Protein AF-A0A8D2MSS0-F1 (afdb_monomer_lite)

InterPro domains:
  IPR031476 Protein of unknown function DUF4686 [PF15742] (489-804)
  IPR052825 Coiled-coil domain-containing protein Prefoldin subunit beta-like [PTHR34479] (73-803)

Organism: Zonotrichia albicollis (NCBI:txid44394)

Foldseek 3Di:
DCVVVVNVVPVPPDPVVNVVVVVVVVVVVVVVVVVVVVVVDDPPPPPPPVVPPVVVVVPPDDDDDDDDDPPPVVVVVVVVVVVPVVVVVVVVVVVVVVVVVVVVVVVVVVVVVVVVVVVVVVVVVVVVVVVVVVVVVVVVVVVVVVVVVVPDDDDDDDDDDDDDDDDDDDDDDDDDDDDDDDDDDDDDDDDDDDVVVVVVVVVVVVVVVVVVVVVVVVVVVVVVVVVVVVVVVVVVVVVVVVVVVVVVVVVVVVVVVVVVVVVVVVVVVVVVVVVVVVVVVVVVVVVVVVVVVVVVVVVVVVVVVVVDDDDDDDDDDDDDDDDDDDDDDDDDDDDDDDDDDDDDDDDDDDDYDDDDDDDDDDDDDDDDDDDDDDPVPVVVVVVVVVVVVVVVVVVVVVVVVVVVVVVVVVVVVVVVVVVVVVVVVVVVVVVVVVVVVVVVVVVVVVVVVVVPPPDDDDDDDDDDDDDDDDDDDDDDDDDDDDDDDDDVVVVVVVVVVVVVVVVVVVVVVVVVVVVVVVVVVVVVVVVVVVVVVVVVVVVVVVVVVVVVVVVVVVVVVVVVVVVVVVVVVVVVVVVVVVVVVVVVVVVVVVVVVVVVVVVVVVVVVVVVVVVVVVVVVVVVVVVVVVVVVVVVVVVVVVVVVVVVVVVVVVVVVVVVVVVVVVVVVVVVVVVVVVVVVVVVVVVVVCVVVVVVCVVCVCVDPDDDPDDDDDDDPVVVVVVVVVVVVVVVVVVVVVVVVVVVVVVVVVVVVVVVVVVVVVVVVVVVVVVVVVVVVVVVVVVVVVVVVVVVVVVVVVVVVVVVVVVVVVVVVVVVVVVVVVVVVVVVVVVVVVVVVVPPDDDDDDYDDDDDDDDDDDD

Secondary structure (DSSP, 8-state):
-TTTTT-TTTTTS-HHHHHHHHHHHHHHHHHHHHHHHHHT-TT-SSSSSSTTTSSSSSS-----------HHHHHHHHHHHSSHHHHHHHHHHHHHHHHHHHHHHHHHHHHHHHHHHHHHHHHHHHHHHHHHHHHHHHHHHHHHHHHHHHT-PPPPP------------------------------------HHHHHHHHHHHHHHHHHHHHHHHHHHHHHHHHHHHHHHHHHHHHHHHHHHHHHHHHHHHHHHHHHHHHHHHHHHHHHHHHHHHHHHHHHHHHHHHHHHHHHHHHHHHHHHHHTTS------------------------------------------------------------------THHHHHHHHHHHHHHHHHHHHHHHHHHHHHHHHHHHHHHHHHHHHHHHHHHHHHHHHHHHHHHHHHHHHHHHHHHHHHTTS--------------------------------HHHHHHHHHHHHHHHHHHHHHHHHHHHHHHHHHHHHHHHHHHHHHHHHHHHHHHHHHHHHHHHHHHHHHHHHHHHHHHHHHHHHHHHHHHHHHHHHHHHHHHHHHHHHHHHHHHHHHHHHHHHHHHHHHHHHHHHHHHHHHHHHHHHHHHHHHHHHHHHHHHHHHHHHHHHHHHHHHHHHHHHHHHHHHHHHHHHHHHHHHHHHHHHHHHSS-------------SHHHHHHHHHHHHHHHHHHHHHHHHHHHHHHHHHHHHHHHHHHHHHHHHHHHHHHHHHHHHHHHHHHHHHHHHHHHHHHHHHHHHHHHHHHHHHHHHHHHHHHHHHHHHHHHHHHHHHHHTT--S------------------

Structure (mmCIF, N/CA/C/O backbone):
data_AF-A0A8D2MSS0-F1
#
_entry.id   AF-A0A8D2MSS0-F1
#
loop_
_atom_site.group_PDB
_atom_site.id
_atom_site.type_symbol
_atom_site.label_atom_id
_atom_site.label_alt_id
_atom_site.label_comp_id
_atom_site.label_asym_id
_atom_site.label_entity_id
_atom_site.label_seq_id
_atom_site.pdbx_PDB_ins_code
_atom_site.Cartn_x
_atom_site.Cartn_y
_atom_site.Cartn_z
_atom_site.occupancy
_atom_site.B_iso_or_equiv
_atom_site.auth_seq_id
_atom_site.auth_comp_id
_atom_site.auth_asym_id
_atom_site.auth_atom_id
_atom_site.pdbx_PDB_model_num
ATOM 1 N N . MET A 1 1 ? -4.762 21.976 -39.912 1.00 59.06 1 MET A N 1
ATOM 2 C CA . MET A 1 1 ? -4.996 22.921 -38.798 1.00 59.06 1 MET A CA 1
ATOM 3 C C . MET A 1 1 ? -4.592 24.343 -39.160 1.00 59.06 1 MET A C 1
ATOM 5 O O . MET A 1 1 ? -5.495 25.103 -39.445 1.00 59.06 1 MET A O 1
ATOM 9 N N . LEU A 1 2 ? -3.304 24.715 -39.248 1.00 67.69 2 LEU A N 1
ATOM 10 C CA . LEU A 1 2 ? -2.910 26.119 -39.518 1.00 67.69 2 LEU A CA 1
ATOM 11 C C . LEU A 1 2 ? -3.474 26.697 -40.834 1.00 67.69 2 LEU A C 1
ATOM 13 O O . LEU A 1 2 ? -3.846 27.863 -40.884 1.00 67.69 2 LEU A O 1
ATOM 17 N N . GLU A 1 3 ? -3.624 25.876 -41.876 1.00 64.00 3 GLU A N 1
ATOM 18 C CA . GLU A 1 3 ? -4.278 26.286 -43.131 1.00 64.00 3 GLU A CA 1
ATOM 19 C C . GLU A 1 3 ? -5.805 26.421 -43.028 1.00 64.00 3 GLU A C 1
ATOM 21 O O . GLU A 1 3 ? -6.386 27.250 -43.720 1.00 64.00 3 GLU A O 1
ATOM 26 N N . GLN A 1 4 ? -6.460 25.647 -42.155 1.00 66.25 4 GLN A N 1
ATOM 27 C CA . GLN A 1 4 ? -7.906 25.760 -41.907 1.00 66.25 4 GLN A CA 1
ATOM 28 C C . GLN A 1 4 ? -8.248 27.021 -41.103 1.00 66.25 4 GLN A C 1
ATOM 30 O O . GLN A 1 4 ? -9.327 27.572 -41.276 1.00 66.25 4 GLN A O 1
ATOM 35 N N . GLU A 1 5 ? -7.305 27.503 -40.292 1.00 71.69 5 GLU A N 1
ATOM 36 C CA . GLU A 1 5 ? -7.409 28.735 -39.498 1.00 71.69 5 GLU A CA 1
ATOM 37 C C . GLU A 1 5 ? -6.968 29.994 -40.280 1.00 71.69 5 GLU A C 1
ATOM 39 O O . GLU A 1 5 ? -6.775 31.060 -39.703 1.00 71.69 5 GLU A O 1
ATOM 44 N N . GLY A 1 6 ? -6.755 29.894 -41.601 1.00 67.38 6 GLY A N 1
ATOM 45 C CA . GLY A 1 6 ? -6.371 31.034 -42.447 1.00 67.38 6 GLY A CA 1
ATOM 46 C C . GLY A 1 6 ? -4.919 31.513 -42.286 1.00 67.38 6 GLY A C 1
ATOM 47 O O . GLY A 1 6 ? -4.545 32.543 -42.847 1.00 67.38 6 GLY A O 1
ATOM 48 N N . LEU A 1 7 ? -4.067 30.764 -41.575 1.00 71.25 7 LEU A N 1
ATOM 49 C CA . LEU A 1 7 ? -2.653 31.083 -41.326 1.00 71.25 7 LEU A CA 1
ATOM 50 C C . LEU A 1 7 ? -1.710 30.342 -42.294 1.00 71.25 7 LEU A C 1
ATOM 52 O O . LEU A 1 7 ? -0.646 29.846 -41.918 1.00 71.25 7 LEU A O 1
ATOM 56 N N . SER A 1 8 ? -2.088 30.280 -43.572 1.00 71.75 8 SER A N 1
ATOM 57 C CA . SER A 1 8 ? -1.335 29.575 -44.624 1.00 71.75 8 SER A CA 1
ATOM 58 C C . SER A 1 8 ? 0.049 30.173 -44.909 1.00 71.75 8 SER A C 1
ATOM 60 O O . SER A 1 8 ? 0.940 29.479 -45.382 1.00 71.75 8 SER A O 1
ATOM 62 N N . HIS A 1 9 ? 0.281 31.442 -44.571 1.00 69.69 9 HIS A N 1
ATOM 63 C CA . HIS A 1 9 ? 1.583 32.095 -44.749 1.00 69.69 9 HIS A CA 1
ATOM 64 C C . HIS A 1 9 ? 2.668 31.599 -43.770 1.00 69.69 9 HIS A C 1
ATOM 66 O O . HIS A 1 9 ? 3.848 31.867 -43.978 1.00 69.69 9 HIS A O 1
ATOM 72 N N . ILE A 1 10 ? 2.279 30.859 -42.725 1.00 70.19 10 ILE A N 1
ATOM 73 C CA . ILE A 1 10 ? 3.164 30.367 -41.654 1.00 70.19 10 ILE A CA 1
ATOM 74 C C . ILE A 1 10 ? 3.314 28.844 -41.725 1.00 70.19 10 ILE A C 1
ATOM 76 O O . ILE A 1 10 ? 4.244 28.286 -41.158 1.00 70.19 10 ILE A O 1
ATOM 80 N N . SER A 1 11 ? 2.450 28.142 -42.467 1.00 69.00 11 SER A N 1
ATOM 81 C CA . SER A 1 11 ? 2.556 26.684 -42.623 1.00 69.00 11 SER A CA 1
ATOM 82 C C . SER A 1 11 ? 3.849 26.253 -43.330 1.00 69.00 11 SER A C 1
ATOM 84 O O . SER A 1 11 ? 4.311 25.133 -43.120 1.00 69.00 11 SER A O 1
ATOM 86 N N . CYS A 1 12 ? 4.458 27.151 -44.115 1.00 72.62 12 CYS A N 1
ATOM 87 C CA . CYS A 1 12 ? 5.702 26.918 -44.854 1.00 72.62 12 CYS A CA 1
ATOM 88 C C . CYS A 1 12 ? 6.982 27.351 -44.109 1.00 72.62 12 CYS A C 1
ATOM 90 O O . CYS A 1 12 ? 8.075 27.148 -44.637 1.00 72.62 12 CYS A O 1
ATOM 92 N N . SER A 1 13 ? 6.882 27.964 -42.923 1.00 75.12 13 SER A N 1
ATOM 93 C CA . SER A 1 13 ? 8.052 28.407 -42.147 1.00 75.12 13 SER A CA 1
ATOM 94 C C . SER A 1 13 ? 8.582 27.306 -41.221 1.00 75.12 13 SER A C 1
ATOM 96 O O . SER A 1 13 ? 7.930 26.280 -41.016 1.00 75.12 13 SER A O 1
ATOM 98 N N . ALA A 1 14 ? 9.790 27.471 -40.674 1.00 79.12 14 ALA A N 1
ATOM 99 C CA . ALA A 1 14 ? 10.390 26.458 -39.805 1.00 79.12 14 ALA A CA 1
ATOM 100 C C . ALA A 1 14 ? 9.546 26.243 -38.534 1.00 79.12 14 ALA A C 1
ATOM 102 O O . ALA A 1 14 ? 8.960 27.182 -38.000 1.00 79.12 14 ALA A O 1
ATOM 103 N N . ALA A 1 15 ? 9.529 25.021 -37.989 1.00 76.44 15 ALA A N 1
ATOM 104 C CA . ALA A 1 15 ? 8.721 24.688 -36.808 1.00 76.44 15 ALA A CA 1
ATOM 105 C C . ALA A 1 15 ? 8.985 25.620 -35.605 1.00 76.44 15 ALA A C 1
ATOM 107 O O . ALA A 1 15 ? 8.071 25.934 -34.847 1.00 76.44 15 ALA A O 1
ATOM 108 N N . SER A 1 16 ? 10.216 26.118 -35.455 1.00 76.75 16 SER A N 1
ATOM 109 C CA . SER A 1 16 ? 10.572 27.115 -34.439 1.00 76.75 16 SER A CA 1
ATOM 110 C C . SER A 1 16 ? 9.899 28.474 -34.657 1.00 76.75 16 SER A C 1
ATOM 112 O O . SER A 1 16 ? 9.504 29.117 -33.689 1.00 76.75 16 SER A O 1
ATOM 114 N N . GLU A 1 17 ? 9.739 28.907 -35.907 1.00 76.56 17 GLU A N 1
ATOM 115 C CA . GLU A 1 17 ? 9.073 30.165 -36.266 1.00 76.56 17 GLU A CA 1
ATOM 116 C C . GLU A 1 17 ? 7.553 30.049 -36.132 1.00 76.56 17 GLU A C 1
ATOM 118 O O . GLU A 1 17 ? 6.912 30.971 -35.632 1.00 76.56 17 GLU A O 1
ATOM 123 N N . GLN A 1 18 ? 6.984 28.887 -36.471 1.00 80.38 18 GLN A N 1
ATOM 124 C CA . GLN A 1 18 ? 5.567 28.586 -36.236 1.00 80.38 18 GLN A CA 1
ATOM 125 C C . GLN A 1 18 ? 5.224 28.648 -34.742 1.00 80.38 18 GLN A C 1
ATOM 127 O O . GLN A 1 18 ? 4.245 29.281 -34.346 1.00 80.38 18 GLN A O 1
ATOM 132 N N . VAL A 1 19 ? 6.061 28.043 -33.891 1.00 81.50 19 VAL A N 1
ATOM 133 C CA . VAL A 1 19 ? 5.883 28.078 -32.431 1.00 81.50 19 VAL A CA 1
ATOM 134 C C . VAL A 1 19 ? 6.058 29.495 -31.885 1.00 81.50 19 VAL A C 1
ATOM 136 O O . VAL A 1 19 ? 5.258 29.924 -31.056 1.00 81.50 19 VAL A O 1
ATOM 139 N N . ALA A 1 20 ? 7.057 30.244 -32.360 1.00 81.56 20 ALA A N 1
ATOM 140 C CA . ALA A 1 20 ? 7.258 31.630 -31.945 1.00 81.56 20 ALA A CA 1
ATOM 141 C C . ALA A 1 20 ? 6.047 32.510 -32.293 1.00 81.56 20 ALA A C 1
ATOM 143 O O . ALA A 1 20 ? 5.579 33.267 -31.444 1.00 81.56 20 ALA A O 1
ATOM 144 N N . TYR A 1 21 ? 5.490 32.360 -33.496 1.00 81.12 21 TYR A N 1
ATOM 145 C CA . TYR A 1 21 ? 4.307 33.105 -33.920 1.00 81.12 21 TYR A CA 1
ATOM 146 C C . TYR A 1 21 ? 3.077 32.774 -33.063 1.00 81.12 21 TYR A C 1
ATOM 148 O O . TYR A 1 21 ? 2.407 33.675 -32.561 1.00 81.12 21 TYR A O 1
ATOM 156 N N . LEU A 1 22 ? 2.819 31.486 -32.811 1.00 81.75 22 LEU A N 1
ATOM 157 C CA . LEU A 1 22 ? 1.699 31.051 -31.969 1.00 81.75 22 LEU A CA 1
ATOM 158 C C . LEU A 1 22 ? 1.827 31.539 -30.519 1.00 81.75 22 LEU A C 1
ATOM 160 O O . LEU A 1 22 ? 0.823 31.852 -29.878 1.00 81.75 22 LEU A O 1
ATOM 164 N N . LEU A 1 23 ? 3.050 31.636 -29.990 1.00 83.62 23 LEU A N 1
ATOM 165 C CA . LEU A 1 23 ? 3.294 32.184 -28.654 1.00 83.62 23 LEU A CA 1
ATOM 166 C C . LEU A 1 23 ? 3.028 33.692 -28.587 1.00 83.62 23 LEU A C 1
ATOM 168 O O . LEU A 1 23 ? 2.485 34.162 -27.585 1.00 83.62 23 LEU A O 1
ATOM 172 N N . VAL A 1 24 ? 3.366 34.436 -29.642 1.00 85.62 24 VAL A N 1
ATOM 173 C CA . VAL A 1 24 ? 3.084 35.876 -29.741 1.00 85.62 24 VAL A CA 1
ATOM 174 C C . VAL A 1 24 ? 1.581 36.133 -29.863 1.00 85.62 24 VAL A C 1
ATOM 176 O O . VAL A 1 24 ? 1.050 36.956 -29.120 1.00 85.62 24 VAL A O 1
ATOM 179 N N . GLU A 1 25 ? 0.874 35.381 -30.709 1.00 83.06 25 GLU A N 1
ATOM 180 C CA . GLU A 1 25 ? -0.588 35.477 -30.839 1.00 83.06 25 GLU A CA 1
ATOM 181 C C . GLU A 1 25 ? -1.305 35.124 -29.531 1.00 83.06 25 GLU A C 1
ATOM 183 O O . GLU A 1 25 ? -2.200 35.840 -29.075 1.00 83.06 25 GLU A O 1
ATOM 188 N N . ARG A 1 26 ? -0.852 34.071 -28.839 1.00 84.38 26 ARG A N 1
ATOM 189 C CA . ARG A 1 26 ? -1.384 33.716 -27.520 1.00 84.38 26 ARG A CA 1
ATOM 190 C C . ARG A 1 26 ? -1.170 34.833 -26.497 1.00 84.38 26 ARG A C 1
ATOM 192 O O . ARG A 1 26 ? -2.072 35.104 -25.708 1.00 84.38 26 ARG A O 1
ATOM 199 N N . ALA A 1 27 ? -0.010 35.488 -26.501 1.00 80.12 27 ALA A N 1
ATOM 200 C CA . ALA A 1 27 ? 0.259 36.615 -25.609 1.00 80.12 27 ALA A CA 1
ATOM 201 C C . ALA A 1 27 ? -0.626 37.833 -25.935 1.00 80.12 27 ALA A C 1
ATOM 203 O O . ALA A 1 27 ? -1.150 38.467 -25.020 1.00 80.12 27 ALA A O 1
ATOM 204 N N . ALA A 1 28 ? -0.861 38.119 -27.218 1.00 78.25 28 ALA A N 1
ATOM 205 C CA . ALA A 1 28 ? -1.755 39.192 -27.651 1.00 78.25 28 ALA A CA 1
ATOM 206 C C . ALA A 1 28 ? -3.218 38.925 -27.254 1.00 78.25 28 ALA A C 1
ATOM 208 O O . ALA A 1 28 ? -3.909 39.828 -26.780 1.00 78.25 28 ALA A O 1
ATOM 209 N N . LEU A 1 29 ? -3.688 37.681 -27.385 1.00 76.00 29 LEU A N 1
ATOM 210 C CA . LEU A 1 29 ? -5.026 37.276 -26.946 1.00 76.00 29 LEU A CA 1
ATOM 211 C C . LEU A 1 29 ? -5.192 37.366 -25.429 1.00 76.00 29 LEU A C 1
ATOM 213 O O . LEU A 1 29 ? -6.219 37.856 -24.962 1.00 76.00 29 LEU A O 1
ATOM 217 N N . LEU A 1 30 ? -4.179 36.957 -24.664 1.00 78.94 30 LEU A N 1
ATOM 218 C CA . LEU A 1 30 ? -4.189 37.100 -23.208 1.00 78.94 30 LEU A CA 1
ATOM 219 C C . LEU A 1 30 ? -4.232 38.573 -22.790 1.00 78.94 30 LEU A C 1
ATOM 221 O O . LEU A 1 30 ? -5.049 38.923 -21.947 1.00 78.94 30 LEU A O 1
ATOM 225 N N . ALA A 1 31 ? -3.467 39.451 -23.442 1.00 77.69 31 ALA A N 1
ATOM 226 C CA . ALA A 1 31 ? -3.523 40.890 -23.181 1.00 77.69 31 ALA A CA 1
ATOM 227 C C . ALA A 1 31 ? -4.903 41.494 -23.510 1.00 77.69 31 ALA A C 1
ATOM 229 O O . ALA A 1 31 ? -5.412 42.335 -22.771 1.00 77.69 31 ALA A O 1
ATOM 230 N N . ARG A 1 32 ? -5.558 41.044 -24.591 1.00 76.69 32 ARG A N 1
ATOM 231 C CA . ARG A 1 32 ? -6.923 41.480 -24.943 1.00 76.69 32 ARG A CA 1
ATOM 232 C C . ARG A 1 32 ? -7.970 40.974 -23.951 1.00 76.69 32 ARG A C 1
ATOM 234 O O . ARG A 1 32 ? -8.890 41.718 -23.622 1.00 76.69 32 ARG A O 1
ATOM 241 N N . LEU A 1 33 ? -7.825 39.742 -23.464 1.00 72.06 33 LEU A N 1
ATOM 242 C CA . LEU A 1 33 ? -8.689 39.175 -22.427 1.00 72.06 33 LEU A CA 1
ATOM 243 C C . LEU A 1 33 ? -8.491 39.865 -21.079 1.00 72.06 33 LEU A C 1
ATOM 245 O O . LEU A 1 33 ? -9.459 40.069 -20.359 1.00 72.06 33 LEU A O 1
ATOM 249 N N . GLU A 1 34 ? -7.271 40.281 -20.758 1.00 76.00 34 GLU A N 1
ATOM 250 C CA . GLU A 1 34 ? -6.965 41.016 -19.533 1.00 76.00 34 GLU A CA 1
ATOM 251 C C . GLU A 1 34 ? -7.547 42.439 -19.570 1.00 76.00 34 GLU A C 1
ATOM 253 O O . GLU A 1 34 ? -8.122 42.897 -18.585 1.00 76.00 34 GLU A O 1
ATOM 258 N N . VAL A 1 35 ? -7.528 43.099 -20.734 1.00 72.31 35 VAL A N 1
ATOM 259 C CA . VAL A 1 35 ? -8.239 44.373 -20.951 1.00 72.31 35 VAL A CA 1
ATOM 260 C C . VAL A 1 35 ? -9.760 44.185 -20.886 1.00 72.31 35 VAL A C 1
ATOM 262 O O . VAL A 1 35 ? -10.446 44.998 -20.270 1.00 72.31 35 VAL A O 1
ATOM 265 N N . ALA A 1 36 ? -10.304 43.106 -21.460 1.00 67.12 36 ALA A N 1
ATOM 266 C CA . ALA A 1 36 ? -11.733 42.790 -21.369 1.00 67.12 36 ALA A CA 1
ATOM 267 C C . ALA A 1 36 ? -12.166 42.464 -19.925 1.00 67.12 36 ALA A C 1
ATOM 269 O O . ALA A 1 36 ? -13.235 42.883 -19.490 1.00 67.12 36 ALA A O 1
ATOM 270 N N . ALA A 1 37 ? -11.312 41.787 -19.155 1.00 63.66 37 ALA A N 1
ATOM 271 C CA . ALA A 1 37 ? -11.534 41.502 -17.741 1.00 63.66 37 ALA A CA 1
ATOM 272 C C . ALA A 1 37 ? -11.463 42.771 -16.875 1.00 63.66 37 ALA A C 1
ATOM 274 O O . ALA A 1 37 ? -12.226 42.906 -15.924 1.00 63.66 37 ALA A O 1
ATOM 275 N N . GLN A 1 38 ? -10.608 43.738 -17.225 1.00 64.06 38 GLN A N 1
ATOM 276 C CA . GLN A 1 38 ? -10.556 45.042 -16.552 1.00 64.06 38 GLN A CA 1
ATOM 277 C C . GLN A 1 38 ? -11.770 45.929 -16.875 1.00 64.06 38 GLN A C 1
ATOM 279 O O . GLN A 1 38 ? -12.189 46.709 -16.021 1.00 64.06 38 GLN A O 1
ATOM 284 N N . GLN A 1 39 ? -12.376 45.788 -18.061 1.00 57.56 39 GLN A N 1
ATOM 285 C CA . GLN A 1 39 ? -13.658 46.435 -18.387 1.00 57.56 39 GLN A CA 1
ATOM 286 C C . GLN A 1 39 ? -14.854 45.802 -17.652 1.00 57.56 39 GLN A C 1
ATOM 288 O O . GLN A 1 39 ? -15.881 46.453 -17.486 1.00 57.56 39 GLN A O 1
ATOM 293 N N . LEU A 1 40 ? -14.704 44.571 -17.153 1.00 57.72 40 LEU A N 1
ATOM 294 C CA . LEU A 1 40 ? -15.694 43.830 -16.362 1.00 57.72 40 LEU A CA 1
ATOM 295 C C . LEU A 1 40 ? -15.269 43.719 -14.885 1.00 57.72 40 LEU A C 1
ATOM 297 O O . LEU A 1 40 ? -15.312 42.648 -14.278 1.00 57.72 40 LEU A O 1
ATOM 301 N N . GLY A 1 41 ? -14.836 44.838 -14.298 1.00 42.44 41 GLY A N 1
ATOM 302 C CA . GLY A 1 41 ? -14.484 44.908 -12.880 1.00 42.44 41 GLY A CA 1
ATOM 303 C C . GLY A 1 41 ? -15.680 44.700 -11.921 1.00 42.44 41 GLY A C 1
ATOM 304 O O . GLY A 1 41 ? -16.837 44.867 -12.313 1.00 42.44 41 GLY A O 1
ATOM 305 N N . PRO A 1 42 ? -15.436 44.395 -10.627 1.00 51.28 42 PRO A N 1
ATOM 306 C CA . PRO A 1 42 ? -16.423 43.820 -9.695 1.00 51.28 42 PRO A CA 1
ATOM 307 C C . PRO A 1 42 ? -17.486 44.788 -9.133 1.00 51.28 42 PRO A C 1
ATOM 309 O O . PRO A 1 42 ? -18.086 44.501 -8.100 1.00 51.28 42 PRO A O 1
ATOM 312 N N . HIS A 1 43 ? -17.742 45.930 -9.776 1.00 43.50 43 HIS A N 1
ATOM 313 C CA . HIS A 1 43 ? -18.652 46.971 -9.267 1.00 43.50 43 HIS A CA 1
ATOM 314 C C . HIS A 1 43 ? -19.817 47.331 -10.204 1.00 43.50 43 HIS A C 1
ATOM 316 O O . HIS A 1 43 ? -20.340 48.434 -10.130 1.00 43.50 43 HIS A O 1
ATOM 322 N N . SER A 1 44 ? -20.286 46.403 -11.042 1.00 48.34 44 SER A N 1
ATOM 323 C CA . SER A 1 44 ? -21.418 46.658 -11.958 1.00 48.34 44 SER A CA 1
ATOM 324 C C . SER A 1 44 ? -22.518 45.581 -11.926 1.00 48.34 44 SER A C 1
ATOM 326 O O . SER A 1 44 ? -23.268 45.425 -12.886 1.00 48.34 44 SER A O 1
ATOM 328 N N . SER A 1 45 ? -22.659 44.830 -10.828 1.00 48.00 45 SER A N 1
ATOM 329 C CA . SER A 1 45 ? -23.699 43.788 -10.695 1.00 48.00 45 SER A CA 1
ATOM 330 C C . SER A 1 45 ? -24.980 44.251 -9.971 1.00 48.00 45 SER A C 1
ATOM 332 O O . SER A 1 45 ? -25.737 43.408 -9.491 1.00 48.00 45 SER A O 1
ATOM 334 N N . MET A 1 46 ? -25.248 45.561 -9.880 1.00 45.00 46 MET A N 1
ATOM 335 C CA . MET A 1 46 ? -26.491 46.084 -9.278 1.00 45.00 46 MET A CA 1
ATOM 336 C C . MET A 1 46 ? -27.260 47.122 -10.113 1.00 45.00 46 MET A C 1
ATOM 338 O O . MET A 1 46 ? -28.381 47.421 -9.731 1.00 45.00 46 MET A O 1
ATOM 342 N N . ASP A 1 47 ? -26.767 47.564 -11.277 1.00 49.62 47 ASP A N 1
ATOM 343 C CA . ASP A 1 47 ? -27.474 48.584 -12.086 1.00 49.62 47 ASP A CA 1
ATOM 344 C C . ASP A 1 47 ? -28.059 48.051 -13.413 1.00 49.62 47 ASP A C 1
ATOM 346 O O . ASP A 1 47 ? -28.870 48.712 -14.053 1.00 49.62 47 ASP A O 1
ATOM 350 N N . GLY A 1 48 ? -27.735 46.817 -13.816 1.00 45.41 48 GLY A N 1
ATOM 351 C CA . GLY A 1 48 ? -28.260 46.203 -15.050 1.00 45.41 48 GLY A CA 1
ATOM 352 C C . GLY A 1 48 ? -29.618 45.499 -14.916 1.00 45.41 48 GLY A C 1
ATOM 353 O O . GLY A 1 48 ? -30.185 45.074 -15.917 1.00 45.41 48 GLY A O 1
ATOM 354 N N . LEU A 1 49 ? -30.147 45.355 -13.694 1.00 44.28 49 LEU A N 1
ATOM 355 C CA . LEU A 1 49 ? -31.414 44.655 -13.411 1.00 44.28 49 LEU A CA 1
ATOM 356 C C . LEU A 1 49 ? -32.525 45.572 -12.869 1.00 44.28 49 LEU A C 1
ATOM 358 O O . LEU A 1 49 ? -33.625 45.095 -12.590 1.00 44.28 49 LEU A O 1
ATOM 362 N N . GLN A 1 50 ? -32.271 46.880 -12.764 1.00 43.09 50 GLN A N 1
ATOM 363 C CA . GLN A 1 50 ? -33.292 47.887 -12.442 1.00 43.09 50 GLN A CA 1
ATOM 364 C C . GLN A 1 50 ? -33.878 48.574 -13.684 1.00 43.09 50 GLN A C 1
ATOM 366 O O . GLN A 1 50 ? -34.985 49.091 -13.612 1.00 43.09 50 GLN A O 1
ATOM 371 N N . PHE A 1 51 ? -33.238 48.465 -14.851 1.00 41.31 51 PHE A N 1
ATOM 372 C CA . PHE A 1 51 ? -33.740 49.080 -16.086 1.00 41.31 51 PHE A CA 1
ATOM 373 C C . PHE A 1 51 ? -34.879 48.298 -16.777 1.00 41.31 51 PHE A C 1
ATOM 375 O O . PHE A 1 51 ? -35.580 48.847 -17.615 1.00 41.31 51 PHE A O 1
ATOM 382 N N . CYS A 1 52 ? -35.126 47.033 -16.416 1.00 40.69 52 CYS A N 1
ATOM 383 C CA . CYS A 1 52 ? -36.200 46.220 -17.022 1.00 40.69 52 CYS A CA 1
ATOM 384 C C . CYS A 1 52 ? -37.373 45.931 -16.071 1.00 40.69 52 CYS A C 1
ATOM 386 O O . CYS A 1 52 ? -38.235 45.113 -16.383 1.00 40.69 52 CYS A O 1
ATOM 388 N N . ARG A 1 53 ? -37.403 46.576 -14.898 1.00 37.66 53 ARG A N 1
ATOM 389 C CA . ARG A 1 53 ? -38.487 46.432 -13.911 1.00 37.66 53 ARG A CA 1
ATOM 390 C C . ARG A 1 53 ? -39.399 47.660 -13.840 1.00 37.66 53 ARG A C 1
ATOM 392 O O . ARG A 1 53 ? -40.522 47.534 -13.374 1.00 37.66 53 ARG A O 1
ATOM 399 N N . GLU A 1 54 ? -38.966 48.803 -14.365 1.00 38.31 54 GLU A N 1
ATOM 400 C CA . GLU A 1 54 ? -39.741 50.052 -14.323 1.00 38.31 54 GLU A CA 1
ATOM 401 C C . GLU A 1 54 ? -40.683 50.250 -15.530 1.00 38.31 54 GLU A C 1
ATOM 403 O O . GLU A 1 54 ? -41.587 51.074 -15.454 1.00 38.31 54 GLU A O 1
ATOM 408 N N . GLU A 1 55 ? -40.582 49.442 -16.596 1.00 38.38 55 GLU A N 1
ATOM 409 C CA . GLU A 1 55 ? -41.520 49.496 -17.741 1.00 38.38 55 GLU A CA 1
ATOM 410 C C . GLU A 1 55 ? -42.745 48.566 -17.608 1.00 38.38 55 GLU A C 1
ATOM 412 O O . GLU A 1 55 ? -43.671 48.650 -18.408 1.00 38.38 55 GLU A O 1
ATOM 417 N N . LEU A 1 56 ? -42.803 47.710 -16.580 1.00 41.53 56 LEU A N 1
ATOM 418 C CA . LEU A 1 56 ? -43.919 46.770 -16.351 1.00 41.53 56 LEU A CA 1
ATOM 419 C C . LEU A 1 56 ? -44.888 47.210 -15.240 1.00 41.53 56 LEU A C 1
ATOM 421 O O . LEU A 1 56 ? -45.963 46.631 -15.097 1.00 41.53 56 LEU A O 1
ATOM 425 N N . GLU A 1 57 ? -44.547 48.253 -14.480 1.00 39.41 57 GLU A N 1
ATOM 426 C CA . GLU A 1 57 ? -45.409 48.828 -13.433 1.00 39.41 57 GLU A CA 1
ATOM 427 C C . GLU A 1 57 ? -46.134 50.111 -13.889 1.00 39.41 57 GLU A C 1
ATOM 429 O O . GLU A 1 57 ? -46.917 50.684 -13.132 1.00 39.41 57 GLU A O 1
ATOM 434 N N . GLN A 1 58 ? -45.949 50.531 -15.149 1.00 41.00 58 GLN A N 1
ATOM 435 C CA . GLN A 1 58 ? -46.575 51.733 -15.720 1.00 41.00 58 GLN A CA 1
ATOM 436 C C . GLN A 1 58 ? -47.815 51.463 -16.602 1.00 41.00 58 GLN A C 1
ATOM 438 O O . GLN A 1 58 ? -48.362 52.396 -17.183 1.00 41.00 58 GLN A O 1
ATOM 443 N N . GLU A 1 59 ? -48.325 50.223 -16.631 1.00 35.03 59 GLU A N 1
ATOM 444 C CA . GLU A 1 59 ? -49.590 49.838 -17.296 1.00 35.03 59 GLU A CA 1
ATOM 445 C C . GLU A 1 59 ? -50.630 49.211 -16.337 1.00 35.03 59 GLU A C 1
ATOM 447 O O . GLU A 1 59 ? -51.448 48.376 -16.712 1.00 35.03 59 GLU A O 1
ATOM 452 N N . GLN A 1 60 ? -50.659 49.637 -15.070 1.00 38.69 60 GLN A N 1
ATOM 453 C CA . GLN A 1 60 ? -51.815 49.417 -14.185 1.00 38.69 60 GLN A CA 1
ATOM 454 C C . GLN A 1 60 ? -52.442 50.750 -13.775 1.00 38.69 60 GLN A C 1
ATOM 456 O O . GLN A 1 60 ? -52.404 51.170 -12.621 1.00 38.69 60 GLN A O 1
ATOM 461 N N . ALA A 1 61 ? -53.064 51.410 -14.750 1.00 32.44 61 ALA A N 1
ATOM 462 C CA . ALA A 1 61 ? -54.036 52.470 -14.522 1.00 32.44 61 ALA A CA 1
ATOM 463 C C . ALA A 1 61 ? -55.329 52.133 -15.287 1.00 32.44 61 ALA A C 1
ATOM 465 O O . ALA A 1 61 ? -55.408 52.241 -16.505 1.00 32.44 61 ALA A O 1
ATOM 466 N N . LEU A 1 62 ? -56.326 51.675 -14.527 1.00 32.94 62 LEU A N 1
ATOM 467 C CA . LEU A 1 62 ? -57.747 51.475 -14.872 1.00 32.94 62 LEU A CA 1
ATOM 468 C C . LEU A 1 62 ? -58.355 52.683 -15.647 1.00 32.94 62 LEU A C 1
ATOM 470 O O . LEU A 1 62 ? -57.825 53.782 -15.474 1.00 32.94 62 LEU A O 1
ATOM 474 N N . PRO A 1 63 ? -59.506 52.575 -16.376 1.00 43.78 63 PRO A N 1
ATOM 475 C CA . PRO A 1 63 ? -60.668 51.768 -15.966 1.00 43.78 63 PRO A CA 1
ATOM 476 C C . PRO A 1 63 ? -61.576 51.124 -17.048 1.00 43.78 63 PRO A C 1
ATOM 478 O O . PRO A 1 63 ? -61.659 51.551 -18.190 1.00 43.78 63 PRO A O 1
ATOM 481 N N . ALA A 1 64 ? -62.323 50.118 -16.574 1.00 36.03 64 ALA A N 1
ATOM 482 C CA . ALA A 1 64 ? -63.715 49.751 -16.879 1.00 36.03 64 ALA A CA 1
ATOM 483 C C . ALA A 1 64 ? -64.284 49.986 -18.297 1.00 36.03 64 ALA A C 1
ATOM 485 O O . ALA A 1 64 ? -64.568 51.114 -18.692 1.00 36.03 64 ALA A O 1
ATOM 486 N N . GLY A 1 65 ? -64.648 48.889 -18.969 1.00 32.28 65 GLY A N 1
ATOM 487 C CA . GLY A 1 65 ? -65.499 48.911 -20.158 1.00 32.28 65 GLY A CA 1
ATOM 488 C C . GLY A 1 65 ? -65.907 47.512 -20.619 1.00 32.28 65 GLY A C 1
ATOM 489 O O . GLY A 1 65 ? -65.151 46.854 -21.311 1.00 32.28 65 GLY A O 1
ATOM 490 N N . ASP A 1 66 ? -67.072 47.087 -20.138 1.00 34.91 66 ASP A N 1
ATOM 491 C CA . ASP A 1 66 ? -68.091 46.201 -20.724 1.00 34.91 66 ASP A CA 1
ATOM 492 C C . ASP A 1 66 ? -67.740 45.196 -21.852 1.00 34.91 66 ASP A C 1
ATOM 494 O O . ASP A 1 66 ? -67.323 45.568 -22.942 1.00 34.91 66 ASP A O 1
ATOM 498 N N . GLY A 1 67 ? -68.079 43.927 -21.590 1.00 40.09 67 GLY A N 1
ATOM 499 C CA . GLY A 1 67 ? -68.889 43.085 -22.482 1.00 40.09 67 GLY A CA 1
ATOM 500 C C . GLY A 1 67 ? -68.351 42.655 -23.853 1.00 40.09 67 GLY A C 1
ATOM 501 O O . GLY A 1 67 ? -68.463 43.388 -24.828 1.00 40.09 67 GLY A O 1
ATOM 502 N N . GLY A 1 68 ? -68.015 41.364 -23.959 1.00 47.62 68 GLY A N 1
ATOM 503 C CA . GLY A 1 68 ? -68.131 40.590 -25.204 1.00 47.62 68 GLY A CA 1
ATOM 504 C C . GLY A 1 68 ? -66.808 40.073 -25.765 1.00 47.62 68 GLY A C 1
ATOM 505 O O . GLY A 1 68 ? -65.818 40.785 -25.785 1.00 47.62 68 GLY A O 1
ATOM 506 N N . ASP A 1 69 ? -66.835 38.827 -26.235 1.00 43.94 69 ASP A N 1
ATOM 507 C CA . ASP A 1 69 ? -65.776 38.116 -26.966 1.00 43.94 69 ASP A CA 1
ATOM 508 C C . ASP A 1 69 ? -64.606 37.547 -26.137 1.00 43.94 69 ASP A C 1
ATOM 510 O O . ASP A 1 69 ? -63.431 37.791 -26.397 1.00 43.94 69 ASP A O 1
ATOM 514 N N . LEU A 1 70 ? -64.940 36.688 -25.163 1.00 51.03 70 LEU A N 1
ATOM 515 C CA . LEU A 1 70 ? -63.976 35.839 -24.442 1.00 51.03 70 LEU A CA 1
ATOM 516 C C . LEU A 1 70 ? -63.696 34.472 -25.101 1.00 51.03 70 LEU A C 1
ATOM 518 O O . LEU A 1 70 ? -62.783 33.786 -24.653 1.00 51.03 70 LEU A O 1
ATOM 522 N N . ASP A 1 71 ? -64.403 34.069 -26.161 1.00 54.38 71 ASP A N 1
ATOM 523 C CA . ASP A 1 71 ? -64.287 32.689 -26.678 1.00 54.38 71 ASP A CA 1
ATOM 524 C C . ASP A 1 71 ? -63.270 32.510 -27.821 1.00 54.38 71 ASP A C 1
ATOM 526 O O . ASP A 1 71 ? -62.586 31.489 -27.887 1.00 54.38 71 ASP A O 1
ATOM 530 N N . GLU A 1 72 ? -63.081 33.504 -28.692 1.00 48.72 72 GLU A N 1
ATOM 531 C CA . GLU A 1 72 ? -62.172 33.368 -29.846 1.00 48.72 72 GLU A CA 1
ATOM 532 C C . GLU A 1 72 ? -60.691 33.546 -29.438 1.00 48.72 72 GLU A C 1
ATOM 534 O O . GLU A 1 72 ? -59.796 32.874 -29.958 1.00 48.72 72 GLU A O 1
ATOM 539 N N . ALA A 1 73 ? -60.419 34.416 -28.456 1.00 51.22 73 ALA A N 1
ATOM 540 C CA . ALA A 1 73 ? -59.079 34.614 -27.899 1.00 51.22 73 ALA A CA 1
ATOM 541 C C . ALA A 1 73 ? -58.660 33.465 -26.965 1.00 51.22 73 ALA A C 1
ATOM 543 O O . ALA A 1 73 ? -57.483 33.102 -26.931 1.00 51.22 73 ALA A O 1
ATOM 544 N N . ALA A 1 74 ? -59.617 32.847 -26.261 1.00 53.06 74 ALA A N 1
ATOM 545 C CA . ALA A 1 74 ? -59.366 31.671 -25.434 1.00 53.06 74 ALA A CA 1
ATOM 546 C C . ALA A 1 74 ? -58.987 30.449 -26.286 1.00 53.06 74 ALA A C 1
ATOM 548 O O . ALA A 1 74 ? -58.033 29.752 -25.949 1.00 53.06 74 ALA A O 1
ATOM 549 N N . HIS A 1 75 ? -59.641 30.232 -27.434 1.00 54.97 75 HIS A N 1
ATOM 550 C CA . HIS A 1 75 ? -59.304 29.109 -28.316 1.00 54.97 75 HIS A CA 1
ATOM 551 C C . HIS A 1 75 ? -57.901 29.217 -28.941 1.00 54.97 75 HIS A C 1
ATOM 553 O O . HIS A 1 75 ? -57.191 28.215 -29.012 1.00 54.97 75 HIS A O 1
ATOM 559 N N . ARG A 1 76 ? -57.437 30.423 -29.303 1.00 53.78 76 ARG A N 1
ATOM 560 C CA . ARG A 1 76 ? -56.062 30.614 -29.814 1.00 53.78 76 ARG A CA 1
ATOM 561 C C . ARG A 1 76 ? -54.982 30.538 -28.725 1.00 53.78 76 ARG A C 1
ATOM 563 O O . ARG A 1 76 ? -53.841 30.196 -29.032 1.00 53.78 76 ARG A O 1
ATOM 570 N N . LEU A 1 77 ? -55.327 30.823 -27.467 1.00 54.22 77 LEU A N 1
ATOM 571 C CA . LEU A 1 77 ? -54.441 30.633 -26.308 1.00 54.22 77 LEU A CA 1
ATOM 572 C C . LEU A 1 77 ? -54.305 29.158 -25.910 1.00 54.22 77 LEU A C 1
ATOM 574 O O . LEU A 1 77 ? -53.226 28.746 -25.498 1.00 54.22 77 LEU A O 1
ATOM 578 N N . VAL A 1 78 ? -55.360 28.355 -26.078 1.00 55.34 78 VAL A N 1
ATOM 579 C CA . VAL A 1 78 ? -55.315 26.907 -25.814 1.00 55.34 78 VAL A CA 1
ATOM 580 C C . VAL A 1 78 ? -54.445 26.186 -26.849 1.00 55.34 78 VAL A C 1
ATOM 582 O O . VAL A 1 78 ? -53.588 25.394 -26.468 1.00 55.34 78 VAL A O 1
ATOM 585 N N . GLU A 1 79 ? -54.568 26.520 -28.138 1.00 50.56 79 GLU A N 1
ATOM 586 C CA . GLU A 1 79 ? -53.746 25.903 -29.196 1.00 50.56 79 GLU A CA 1
ATOM 587 C C . GLU A 1 79 ? -52.257 26.294 -29.121 1.00 50.56 79 GLU A C 1
ATOM 589 O O . GLU A 1 79 ? -51.399 25.530 -29.551 1.00 50.56 79 GLU A O 1
ATOM 594 N N . SER A 1 80 ? -51.924 27.439 -28.514 1.00 49.31 80 SER A N 1
ATOM 595 C CA . SER A 1 80 ? -50.531 27.832 -28.237 1.00 49.31 80 SER A CA 1
ATOM 596 C C . SER A 1 80 ? -50.014 27.364 -26.866 1.00 49.31 80 SER A C 1
ATOM 598 O O . SER A 1 80 ? -48.806 27.385 -26.640 1.00 49.31 80 SER A O 1
ATOM 600 N N . GLN A 1 81 ? -50.884 26.879 -25.969 1.00 42.91 81 GLN A N 1
ATOM 601 C CA . GLN A 1 81 ? -50.505 26.274 -24.683 1.00 42.91 81 GLN A CA 1
ATOM 602 C C . GLN A 1 81 ? -50.152 24.782 -24.772 1.00 42.91 81 GLN A C 1
ATOM 604 O O . GLN A 1 81 ? -49.483 24.278 -23.869 1.00 42.91 81 GLN A O 1
ATOM 609 N N . GLU A 1 82 ? -50.523 24.077 -25.845 1.00 48.03 82 GLU A N 1
ATOM 610 C CA . GLU A 1 82 ? -50.186 22.652 -26.012 1.00 48.03 82 GLU A CA 1
ATOM 611 C C . GLU A 1 82 ? -48.747 22.391 -26.517 1.00 48.03 82 GLU A C 1
ATOM 613 O O . GLU A 1 82 ? -48.252 21.273 -26.374 1.00 48.03 82 GLU A O 1
ATOM 618 N N . GLU A 1 83 ? -48.011 23.407 -26.996 1.00 48.53 83 GLU A N 1
ATOM 619 C CA . GLU A 1 83 ? -46.585 23.282 -27.384 1.00 48.53 83 GLU A CA 1
ATOM 620 C C . GLU A 1 83 ? -45.586 23.710 -26.280 1.00 48.53 83 GLU A C 1
ATOM 622 O O . GLU A 1 83 ? -44.380 23.480 -26.393 1.00 48.53 83 GLU A O 1
ATOM 627 N N . ILE A 1 84 ? -46.065 24.276 -25.166 1.00 54.41 84 ILE A N 1
ATOM 628 C CA . ILE A 1 84 ? -45.228 24.814 -24.073 1.00 54.41 84 ILE A CA 1
ATOM 629 C C . ILE A 1 84 ? -44.723 23.768 -23.041 1.00 54.41 84 ILE A C 1
ATOM 631 O O . ILE A 1 84 ? -43.628 23.977 -22.506 1.00 54.41 84 ILE A O 1
ATOM 635 N N . PRO A 1 85 ? -45.375 22.611 -22.759 1.00 52.84 85 PRO A N 1
ATOM 636 C CA . PRO A 1 85 ? -44.879 21.716 -21.708 1.00 52.84 85 PRO A CA 1
ATOM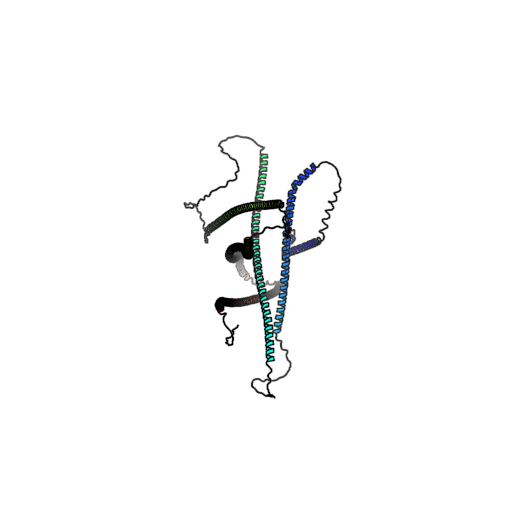 637 C C . PRO A 1 85 ? -43.552 21.027 -22.067 1.00 52.84 85 PRO A C 1
ATOM 639 O O . PRO A 1 85 ? -42.812 20.626 -21.168 1.00 52.84 85 PRO A O 1
ATOM 642 N N . GLY A 1 86 ? -43.224 20.916 -23.361 1.00 48.97 86 GLY A N 1
ATOM 643 C CA . GLY A 1 86 ? -41.944 20.376 -23.827 1.00 48.97 86 GLY A CA 1
ATOM 644 C C . GLY A 1 86 ? -40.771 21.326 -23.574 1.00 48.97 86 GLY A C 1
ATOM 645 O O . GLY A 1 86 ? -39.730 20.893 -23.087 1.00 48.97 86 GLY A O 1
ATOM 646 N N . LEU A 1 87 ? -40.956 22.626 -23.827 1.00 51.38 87 LEU A N 1
ATOM 647 C CA . LEU A 1 87 ? -39.914 23.639 -23.630 1.00 51.38 87 LEU A CA 1
ATOM 648 C C . LEU A 1 87 ? -39.677 23.948 -22.145 1.00 51.38 87 LEU A C 1
ATOM 650 O O . LEU A 1 87 ? -38.528 24.111 -21.744 1.00 51.38 87 LEU A O 1
ATOM 654 N N . ASP A 1 88 ? -40.718 23.936 -21.307 1.00 52.06 88 ASP A N 1
ATOM 655 C CA . ASP A 1 88 ? -40.575 24.123 -19.855 1.00 52.06 88 ASP A CA 1
ATOM 656 C C . ASP A 1 88 ? -39.914 22.922 -19.160 1.00 52.06 88 ASP A C 1
ATOM 658 O O . ASP A 1 88 ? -39.149 23.095 -18.205 1.00 52.06 88 ASP A O 1
ATOM 662 N N . ALA A 1 89 ? -40.177 21.696 -19.630 1.00 56.34 89 ALA A N 1
ATOM 663 C CA . ALA A 1 89 ? -39.492 20.502 -19.140 1.00 56.34 89 ALA A CA 1
ATOM 664 C C . ALA A 1 89 ? -38.021 20.490 -19.582 1.00 56.34 89 ALA A C 1
ATOM 666 O O . ALA A 1 89 ? -37.137 20.290 -18.751 1.00 56.34 89 ALA A O 1
ATOM 667 N N . GLN A 1 90 ? -37.753 20.795 -20.855 1.00 51.91 90 GLN A N 1
ATOM 668 C CA . GLN A 1 90 ? -36.404 20.821 -21.420 1.00 51.91 90 GLN A CA 1
ATOM 669 C C . GLN A 1 90 ? -35.556 21.969 -20.843 1.00 51.91 90 GLN A C 1
ATOM 671 O O . GLN A 1 90 ? -34.383 21.763 -20.545 1.00 51.91 90 GLN A O 1
ATOM 676 N N . SER A 1 91 ? -36.155 23.136 -20.570 1.00 54.59 91 SER A N 1
ATOM 677 C CA . SER A 1 91 ? -35.493 24.272 -19.911 1.00 54.59 91 SER A CA 1
ATOM 678 C C . SER A 1 91 ? -35.202 24.006 -18.427 1.00 54.59 91 SER A C 1
ATOM 680 O O . SER A 1 91 ? -34.129 24.359 -17.937 1.00 54.59 91 SER A O 1
ATOM 682 N N . LYS A 1 92 ? -36.094 23.314 -17.698 1.00 59.16 92 LYS A N 1
ATOM 683 C CA . LYS A 1 92 ? -35.823 22.875 -16.313 1.00 59.16 92 LYS A CA 1
ATOM 684 C C . LYS A 1 92 ? -34.759 21.783 -16.242 1.00 59.16 92 LYS A C 1
ATOM 686 O O . LYS A 1 92 ? -33.953 21.788 -15.312 1.00 59.16 92 LYS A O 1
ATOM 691 N N . GLU A 1 93 ? -34.739 20.869 -17.207 1.00 59.81 93 GLU A N 1
ATOM 692 C CA . GLU A 1 93 ? -33.742 19.800 -17.290 1.00 59.81 93 GLU A CA 1
ATOM 693 C C . GLU A 1 93 ? -32.362 20.351 -17.688 1.00 59.81 93 GLU A C 1
ATOM 695 O O . GLU A 1 93 ? -31.365 20.007 -17.054 1.00 59.81 93 GLU A O 1
ATOM 700 N N . GLN A 1 94 ? -32.306 21.303 -18.630 1.00 55.50 94 GLN A N 1
ATOM 701 C CA . GLN A 1 94 ? -31.089 22.046 -18.986 1.00 55.50 94 GLN A CA 1
ATOM 702 C C . GLN A 1 94 ? -30.598 22.930 -17.834 1.00 55.50 94 GLN A C 1
ATOM 704 O O . GLN A 1 94 ? -29.431 22.857 -17.475 1.00 55.50 94 GLN A O 1
ATOM 709 N N . SER A 1 95 ? -31.483 23.660 -17.147 1.00 62.94 95 SER A N 1
ATOM 710 C CA . SER A 1 95 ? -31.122 24.435 -15.949 1.00 62.94 95 SER A CA 1
ATOM 711 C C . SER A 1 95 ? -30.584 23.550 -14.815 1.00 62.94 95 SER A C 1
ATOM 713 O O . SER A 1 95 ? -29.647 23.929 -14.109 1.00 62.94 95 SER A O 1
ATOM 715 N N . GLY A 1 96 ? -31.146 22.349 -14.644 1.00 71.25 96 GLY A N 1
ATOM 716 C CA . GLY A 1 96 ? -30.650 21.353 -13.696 1.00 71.25 96 GLY A CA 1
ATOM 717 C C . GLY A 1 96 ? -29.274 20.802 -14.080 1.00 71.25 96 GLY A C 1
ATOM 718 O O . GLY A 1 96 ? -28.399 20.695 -13.216 1.00 71.25 96 GLY A O 1
ATOM 719 N N . ALA A 1 97 ? -29.067 20.499 -15.364 1.00 70.94 97 ALA A N 1
ATOM 720 C CA . ALA A 1 97 ? -27.796 20.025 -15.904 1.00 70.94 97 ALA A CA 1
ATOM 721 C C . ALA A 1 97 ? -26.694 21.091 -15.800 1.00 70.94 97 ALA A C 1
ATOM 723 O O . ALA A 1 97 ? -25.618 20.793 -15.279 1.00 70.94 97 ALA A O 1
ATOM 724 N N . ASP A 1 98 ? -26.992 22.337 -16.170 1.00 77.56 98 ASP A N 1
ATOM 725 C CA . ASP A 1 98 ? -26.075 23.478 -16.089 1.00 77.56 98 ASP A CA 1
ATOM 726 C C . ASP A 1 98 ? -25.702 23.790 -14.634 1.00 77.56 98 ASP A C 1
ATOM 728 O O . ASP A 1 98 ? -24.543 24.063 -14.315 1.00 77.56 98 ASP A O 1
ATOM 732 N N . ARG A 1 99 ? -26.657 23.672 -13.702 1.00 80.25 99 ARG A N 1
ATOM 733 C CA . ARG A 1 99 ? -26.392 23.835 -12.265 1.00 80.25 99 ARG A CA 1
ATOM 734 C C . ARG A 1 99 ? -25.506 22.717 -11.713 1.00 80.25 99 ARG A C 1
ATOM 736 O O . ARG A 1 99 ? -24.634 22.985 -10.886 1.00 80.25 99 ARG A O 1
ATOM 743 N N . ALA A 1 100 ? -25.710 21.477 -12.154 1.00 83.12 100 ALA A N 1
ATOM 744 C CA . ALA A 1 100 ? -24.868 20.347 -11.763 1.00 83.12 100 ALA A CA 1
ATOM 745 C C . ALA A 1 100 ? -23.458 20.440 -12.375 1.00 83.12 100 ALA A C 1
ATOM 747 O O . ALA A 1 100 ? -22.476 20.074 -11.730 1.00 83.12 100 ALA A O 1
ATOM 748 N N . GLU A 1 101 ? -23.341 20.947 -13.600 1.00 85.19 101 GLU A N 1
ATOM 749 C CA . GLU A 1 101 ? -22.068 21.221 -14.267 1.00 85.19 101 GLU A CA 1
ATOM 750 C C . GLU A 1 101 ? -21.287 22.339 -13.578 1.00 85.19 101 GLU A C 1
ATOM 752 O O . GLU A 1 101 ? -20.105 22.165 -13.276 1.00 85.19 101 GLU A O 1
ATOM 757 N N . LEU A 1 102 ? -21.961 23.434 -13.223 1.00 90.00 102 LEU A N 1
ATOM 758 C CA . LEU A 1 102 ? -21.370 24.518 -12.446 1.00 90.00 102 LEU A CA 1
ATOM 759 C C . LEU A 1 102 ? -20.889 24.026 -11.075 1.00 90.00 102 LEU A C 1
ATOM 761 O O . LEU A 1 102 ? -19.780 24.356 -10.658 1.00 90.00 102 LEU A O 1
ATOM 765 N N . GLN A 1 103 ? -21.672 23.181 -10.401 1.00 84.56 103 GLN A N 1
ATOM 766 C CA . GLN A 1 103 ? -21.281 22.581 -9.125 1.00 84.56 103 GLN A CA 1
ATOM 767 C C . GLN A 1 103 ? -20.034 21.689 -9.271 1.00 84.56 103 GLN A C 1
ATOM 769 O O . GLN A 1 103 ? -19.096 21.809 -8.480 1.00 84.56 103 GLN A O 1
ATOM 774 N N . ARG A 1 104 ? -19.967 20.857 -10.321 1.00 89.69 104 ARG A N 1
ATOM 775 C CA . ARG A 1 104 ? -18.771 20.056 -10.645 1.00 89.69 104 ARG A CA 1
ATOM 776 C C . ARG A 1 104 ? -17.553 20.938 -10.930 1.00 89.69 104 ARG A C 1
ATOM 778 O O . ARG A 1 104 ? -16.462 20.641 -10.445 1.00 89.69 104 ARG A O 1
ATOM 785 N N . ALA A 1 105 ? -17.727 22.031 -11.672 1.00 86.12 105 ALA A N 1
ATOM 786 C CA . ALA A 1 105 ? -16.656 22.977 -11.978 1.00 86.12 105 ALA A CA 1
ATOM 787 C C . ALA A 1 105 ? -16.153 23.712 -10.722 1.00 86.12 105 ALA A C 1
ATOM 789 O O . ALA A 1 105 ? -14.946 23.884 -10.551 1.00 86.12 105 ALA A O 1
ATOM 790 N N . MET A 1 106 ? -17.050 24.090 -9.806 1.00 88.50 106 MET A N 1
ATOM 791 C CA . MET A 1 106 ? -16.687 24.693 -8.518 1.00 88.50 106 MET A CA 1
ATOM 792 C C . MET A 1 106 ? -15.918 23.719 -7.622 1.00 88.50 106 MET A C 1
ATOM 794 O O . MET A 1 106 ? -14.913 24.096 -7.022 1.00 88.50 106 MET A O 1
ATOM 798 N N . GLU A 1 107 ? -16.349 22.460 -7.548 1.00 89.12 107 GLU A N 1
ATOM 799 C CA . GLU A 1 107 ? -15.642 21.427 -6.788 1.00 89.12 107 GLU A CA 1
ATOM 800 C C . GLU A 1 107 ? -14.265 21.126 -7.382 1.00 89.12 107 GLU A C 1
ATOM 802 O O . GLU A 1 107 ? -13.295 20.977 -6.638 1.00 89.12 107 GLU A O 1
ATOM 807 N N . HIS A 1 108 ? -14.155 21.094 -8.711 1.00 89.00 108 HIS A N 1
ATOM 808 C CA . HIS A 1 108 ? -12.883 20.942 -9.409 1.00 89.00 108 HIS A CA 1
ATOM 809 C C . HIS A 1 108 ? -11.942 22.128 -9.152 1.00 89.00 108 HIS A C 1
ATOM 811 O O . HIS A 1 108 ? -10.792 21.917 -8.772 1.00 89.00 108 HIS A O 1
ATOM 817 N N . ASN A 1 109 ? -12.427 23.369 -9.255 1.00 86.38 109 ASN A N 1
ATOM 818 C CA . ASN A 1 109 ? -11.628 24.555 -8.931 1.00 86.38 109 ASN A CA 1
ATOM 819 C C . ASN A 1 109 ? -11.211 24.577 -7.455 1.00 86.38 109 ASN A C 1
ATOM 821 O O . ASN A 1 109 ? -10.053 24.840 -7.155 1.00 86.38 109 ASN A O 1
ATOM 825 N N . SER A 1 110 ? -12.094 24.181 -6.534 1.00 90.50 110 SER A N 1
ATOM 826 C CA . SER A 1 110 ? -11.745 24.058 -5.114 1.00 90.50 110 SER A CA 1
ATOM 827 C C . SER A 1 110 ? -10.663 22.998 -4.857 1.00 90.50 110 SER A C 1
ATOM 829 O O . SER A 1 110 ? -9.836 23.162 -3.956 1.00 90.50 110 SER A O 1
ATOM 831 N N . ARG A 1 111 ? -10.637 21.906 -5.635 1.00 92.62 111 ARG A N 1
ATOM 832 C CA . ARG A 1 111 ? -9.554 20.909 -5.585 1.00 92.62 111 ARG A CA 1
ATOM 833 C C . ARG A 1 111 ? -8.248 21.485 -6.126 1.00 92.62 111 ARG A C 1
ATOM 835 O O . ARG A 1 111 ? -7.233 21.383 -5.441 1.00 92.62 111 ARG A O 1
ATOM 842 N N . LEU A 1 112 ? -8.289 22.152 -7.278 1.00 92.50 112 LEU A N 1
ATOM 843 C CA . LEU A 1 112 ? -7.117 22.807 -7.857 1.00 92.50 112 LEU A CA 1
ATOM 844 C C . LEU A 1 112 ? -6.535 23.878 -6.929 1.00 92.50 112 LEU A C 1
ATOM 846 O O . LEU A 1 112 ? -5.322 23.933 -6.764 1.00 92.50 112 LEU A O 1
ATOM 850 N N . ASP A 1 113 ? -7.362 24.673 -6.254 1.00 89.75 113 ASP A N 1
ATOM 851 C CA . ASP A 1 113 ? -6.891 25.671 -5.289 1.00 89.75 113 ASP A CA 1
ATOM 852 C C . ASP A 1 113 ? -6.147 25.024 -4.112 1.00 89.75 113 ASP A C 1
ATOM 854 O O . ASP A 1 113 ? -5.097 25.511 -3.682 1.00 89.75 113 ASP A O 1
ATOM 858 N N . LYS A 1 114 ? -6.643 23.884 -3.613 1.00 92.81 114 LYS A N 1
ATOM 859 C CA . LYS A 1 114 ? -5.963 23.108 -2.563 1.00 92.81 114 LYS A CA 1
ATOM 860 C C . LYS A 1 114 ? -4.635 22.538 -3.055 1.00 92.81 114 LYS A C 1
ATOM 862 O O . LYS A 1 114 ? -3.650 22.588 -2.320 1.00 92.81 114 LYS A O 1
ATOM 867 N N . GLU A 1 115 ? -4.587 22.037 -4.285 1.00 93.38 115 GLU A N 1
ATOM 868 C CA . GLU A 1 115 ? -3.353 21.548 -4.905 1.00 93.38 115 GLU A CA 1
ATOM 869 C C . GLU A 1 115 ? -2.344 22.678 -5.125 1.00 93.38 115 GLU A C 1
ATOM 871 O O . GLU A 1 115 ? -1.175 22.527 -4.778 1.00 93.38 115 GLU A O 1
ATOM 876 N N . ILE A 1 116 ? -2.785 23.843 -5.606 1.00 92.62 116 ILE A N 1
ATOM 877 C CA . ILE A 1 116 ? -1.943 25.032 -5.772 1.00 92.62 116 ILE A CA 1
ATOM 878 C C . ILE A 1 116 ? -1.375 25.475 -4.421 1.00 92.62 116 ILE A C 1
ATOM 880 O O . ILE A 1 116 ? -0.186 25.785 -4.333 1.00 92.62 116 ILE A O 1
ATOM 884 N N . LEU A 1 117 ? -2.177 25.480 -3.353 1.00 94.94 117 LEU A N 1
ATOM 885 C CA . LEU A 1 117 ? -1.700 25.799 -2.004 1.00 94.94 117 LEU A CA 1
ATOM 886 C C . LEU A 1 117 ? -0.685 24.769 -1.491 1.00 94.94 117 LEU A C 1
ATOM 888 O O . LEU A 1 117 ? 0.359 25.159 -0.966 1.00 94.94 117 LEU A O 1
ATOM 892 N N . ALA A 1 118 ? -0.939 23.474 -1.689 1.00 92.69 118 ALA A N 1
ATOM 893 C CA . ALA A 1 118 ? -0.010 22.411 -1.310 1.00 92.69 118 ALA A CA 1
ATOM 894 C C . ALA A 1 118 ? 1.312 22.493 -2.096 1.00 92.69 118 ALA A C 1
ATOM 896 O O . ALA A 1 118 ? 2.391 22.341 -1.520 1.00 92.69 118 ALA A O 1
ATOM 897 N N . LEU A 1 119 ? 1.246 22.795 -3.396 1.00 95.06 119 LEU A N 1
ATOM 898 C CA . LEU A 1 119 ? 2.417 23.011 -4.243 1.00 95.06 119 LEU A CA 1
ATOM 899 C C . LEU A 1 119 ? 3.205 24.243 -3.798 1.00 95.06 119 LEU A C 1
ATOM 901 O O . LEU A 1 119 ? 4.425 24.164 -3.685 1.00 95.06 119 LEU A O 1
ATOM 905 N N . ARG A 1 120 ? 2.536 25.356 -3.472 1.00 91.56 120 ARG A N 1
ATOM 906 C CA . ARG A 1 120 ? 3.195 26.556 -2.929 1.00 91.56 120 ARG A CA 1
ATOM 907 C C . ARG A 1 120 ? 3.895 26.267 -1.603 1.00 91.56 120 ARG A C 1
ATOM 909 O O . ARG A 1 120 ? 5.047 26.659 -1.445 1.00 91.56 120 ARG A O 1
ATOM 916 N N . ALA A 1 121 ? 3.246 25.546 -0.689 1.00 92.25 121 ALA A N 1
ATOM 917 C CA . ALA A 1 121 ? 3.857 25.139 0.575 1.00 92.25 121 ALA A CA 1
ATOM 918 C C . ALA A 1 121 ? 5.088 24.249 0.341 1.00 92.25 121 ALA A C 1
ATOM 920 O O . ALA A 1 121 ? 6.143 24.482 0.922 1.00 92.25 121 ALA A O 1
ATOM 921 N N . ARG A 1 122 ? 4.996 23.284 -0.582 1.00 96.00 122 ARG A N 1
ATOM 922 C CA . ARG A 1 122 ? 6.124 22.413 -0.927 1.00 96.00 122 ARG A CA 1
ATOM 923 C C . ARG A 1 122 ? 7.280 23.169 -1.576 1.00 96.00 122 ARG A C 1
ATOM 925 O O . ARG A 1 122 ? 8.427 22.880 -1.258 1.00 96.00 122 ARG A O 1
ATOM 932 N N . VAL A 1 123 ? 7.002 24.130 -2.455 1.00 94.81 123 VAL A N 1
ATOM 933 C CA . VAL A 1 123 ? 8.036 25.000 -3.037 1.00 94.81 123 VAL A CA 1
ATOM 934 C C . VAL A 1 123 ? 8.731 25.803 -1.940 1.00 94.81 123 VAL A C 1
ATOM 936 O O . VAL A 1 123 ? 9.954 25.832 -1.913 1.00 94.81 123 VAL A O 1
ATOM 939 N N . GLN A 1 124 ? 7.985 26.356 -0.978 1.00 92.62 124 GLN A N 1
ATOM 940 C CA . GLN A 1 124 ? 8.576 27.052 0.169 1.00 92.62 124 GLN A CA 1
ATOM 941 C C . GLN A 1 124 ? 9.470 26.131 1.011 1.00 92.62 124 GLN A C 1
ATOM 943 O O . GLN A 1 124 ? 10.563 26.537 1.397 1.00 92.62 124 GLN A O 1
ATOM 948 N N . THR A 1 125 ? 9.052 24.888 1.269 1.00 93.00 125 THR A N 1
ATOM 949 C CA . THR A 1 125 ? 9.888 23.905 1.976 1.00 93.00 125 THR A CA 1
ATOM 950 C C . THR A 1 125 ? 11.155 23.579 1.191 1.00 93.00 125 THR A C 1
ATOM 952 O O . THR A 1 125 ? 12.244 23.623 1.754 1.00 93.00 125 THR A O 1
ATOM 955 N N . LEU A 1 126 ? 11.039 23.329 -0.115 1.00 90.88 126 LEU A N 1
ATOM 956 C CA . LEU A 1 126 ? 12.190 23.067 -0.981 1.00 90.88 126 LEU A CA 1
ATOM 957 C C . LEU A 1 126 ? 13.138 24.272 -1.062 1.00 90.88 126 LEU A C 1
ATOM 959 O O . LEU A 1 126 ? 14.351 24.092 -1.119 1.00 90.88 126 LEU A O 1
ATOM 963 N N . ASP A 1 127 ? 12.617 25.499 -1.026 1.00 92.25 127 ASP A N 1
ATOM 964 C CA . ASP A 1 127 ? 13.433 26.712 -0.968 1.00 92.25 127 ASP A CA 1
ATOM 965 C C . ASP A 1 127 ? 14.166 26.852 0.374 1.00 92.25 127 ASP A C 1
ATOM 967 O O . ASP A 1 127 ? 15.316 27.296 0.394 1.00 92.25 127 ASP A O 1
ATOM 971 N N . LEU A 1 128 ? 13.546 26.456 1.491 1.00 93.69 128 LEU A N 1
ATOM 972 C CA . LEU A 1 128 ? 14.208 26.405 2.800 1.00 93.69 128 LEU A CA 1
ATOM 973 C C . LEU A 1 128 ? 15.297 25.326 2.839 1.00 93.69 128 LEU A C 1
ATOM 975 O O . LEU A 1 128 ? 16.407 25.605 3.283 1.00 93.69 128 LEU A O 1
ATOM 979 N N . GLU A 1 129 ? 15.022 24.132 2.311 1.00 93.75 129 GLU A N 1
ATOM 980 C CA . GLU A 1 129 ? 16.021 23.067 2.167 1.00 93.75 129 GLU A CA 1
ATOM 981 C C . GLU A 1 129 ? 17.183 23.523 1.281 1.00 93.75 129 GLU A C 1
ATOM 983 O O . GLU A 1 129 ? 18.347 23.366 1.645 1.00 93.75 129 GLU A O 1
ATOM 988 N N . ARG A 1 130 ? 16.891 24.164 0.143 1.00 93.62 130 ARG A N 1
ATOM 989 C CA . ARG A 1 130 ? 17.909 24.733 -0.746 1.00 93.62 130 ARG A CA 1
ATOM 990 C C . ARG A 1 130 ? 18.766 25.776 -0.030 1.00 93.62 130 ARG A C 1
ATOM 992 O O . ARG A 1 130 ? 19.976 25.776 -0.237 1.00 93.62 130 ARG A O 1
ATOM 999 N N . LYS A 1 131 ? 18.175 26.651 0.791 1.00 92.69 131 LYS A N 1
ATOM 1000 C CA . LYS A 1 131 ? 18.927 27.621 1.608 1.00 92.69 131 LYS A CA 1
ATOM 1001 C C . LYS A 1 131 ? 19.832 26.919 2.619 1.00 92.69 131 LYS A C 1
ATOM 1003 O O . LYS A 1 131 ? 21.017 27.222 2.645 1.00 92.69 131 LYS A O 1
ATOM 1008 N N . ALA A 1 132 ? 19.323 25.922 3.340 1.00 92.38 132 ALA A N 1
ATOM 1009 C CA . ALA A 1 132 ? 20.121 25.135 4.281 1.00 92.38 132 ALA A CA 1
ATOM 1010 C C . ALA A 1 132 ? 21.282 24.395 3.587 1.00 92.38 132 ALA A C 1
ATOM 1012 O O . ALA A 1 132 ? 22.400 24.361 4.097 1.00 92.38 132 ALA A O 1
ATOM 1013 N N . PHE A 1 133 ? 21.060 23.848 2.386 1.00 88.75 133 PHE A N 1
ATOM 1014 C CA . PHE A 1 133 ? 22.133 23.244 1.593 1.00 88.75 133 PHE A CA 1
ATOM 1015 C C . PHE A 1 133 ? 23.169 24.270 1.130 1.00 88.75 133 PHE A C 1
ATOM 1017 O O . PHE A 1 133 ? 24.356 23.955 1.106 1.00 88.75 133 PHE A O 1
ATOM 1024 N N . LEU A 1 134 ? 22.748 25.480 0.755 1.00 91.06 134 LEU A 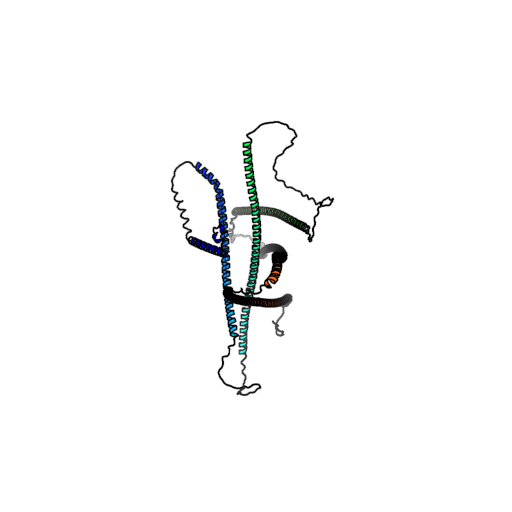N 1
ATOM 1025 C CA . LEU A 1 134 ? 23.673 26.553 0.393 1.00 91.06 134 LEU A CA 1
ATOM 1026 C C . LEU A 1 134 ? 24.520 26.987 1.595 1.00 91.06 134 LEU A C 1
ATOM 1028 O O . LEU A 1 134 ? 25.732 27.097 1.442 1.00 91.06 134 LEU A O 1
ATOM 1032 N N . GLU A 1 135 ? 23.916 27.140 2.773 1.00 92.44 135 GLU A N 1
ATOM 1033 C CA . GLU A 1 135 ? 24.623 27.445 4.025 1.00 92.44 135 GLU A CA 1
ATOM 1034 C C . GLU A 1 135 ? 25.643 26.353 4.379 1.00 92.44 135 GLU A C 1
ATOM 1036 O O . GLU A 1 135 ? 26.798 26.657 4.666 1.00 92.44 135 GLU A O 1
ATOM 1041 N N . LEU A 1 136 ? 25.272 25.074 4.260 1.00 92.56 136 LEU A N 1
ATOM 1042 C CA . LEU A 1 136 ? 26.197 23.959 4.483 1.00 92.56 136 LEU A CA 1
ATOM 1043 C C . LEU A 1 136 ? 27.348 23.948 3.465 1.00 92.56 136 LEU A C 1
ATOM 1045 O O . LEU A 1 136 ? 28.485 23.626 3.802 1.00 92.56 136 LEU A O 1
ATOM 1049 N N . VAL A 1 137 ? 27.071 24.293 2.204 1.00 91.31 137 VAL A N 1
ATOM 1050 C CA . VAL A 1 137 ? 28.106 24.417 1.169 1.00 91.31 137 VAL A CA 1
ATOM 1051 C C . VAL A 1 137 ? 29.042 25.590 1.462 1.00 91.31 137 VAL A C 1
ATOM 1053 O O . VAL A 1 137 ? 30.234 25.476 1.184 1.00 91.31 137 VAL A O 1
ATOM 1056 N N . GLU A 1 138 ? 28.545 26.701 2.005 1.00 89.75 138 GLU A N 1
ATOM 1057 C CA . GLU A 1 138 ? 29.396 27.808 2.453 1.00 89.75 138 GLU A CA 1
ATOM 1058 C C . GLU A 1 138 ? 30.247 27.418 3.662 1.00 89.75 138 GLU A C 1
ATOM 1060 O O . GLU A 1 138 ? 31.458 27.616 3.608 1.00 89.75 138 GLU A O 1
ATOM 1065 N N . GLN A 1 139 ? 29.678 26.737 4.659 1.00 89.06 139 GLN A N 1
ATOM 1066 C CA . GLN A 1 139 ? 30.434 26.190 5.794 1.00 89.06 139 GLN A CA 1
ATOM 1067 C C . GLN A 1 139 ? 31.528 25.218 5.340 1.00 89.06 139 GLN A C 1
ATOM 1069 O O . GLN A 1 139 ? 32.678 25.342 5.742 1.00 89.06 139 GLN A O 1
ATOM 1074 N N . LEU A 1 140 ? 31.216 24.296 4.425 1.00 88.38 140 LEU A N 1
ATOM 1075 C CA . LEU A 1 140 ? 32.211 23.383 3.856 1.00 88.38 140 LEU A CA 1
ATOM 1076 C C . LEU A 1 140 ? 33.292 24.122 3.063 1.00 88.38 140 LEU A C 1
ATOM 1078 O O . LEU A 1 140 ? 34.448 23.707 3.067 1.00 88.38 140 LEU A O 1
ATOM 1082 N N . LYS A 1 141 ? 32.950 25.207 2.360 1.00 87.06 141 LYS A N 1
ATOM 1083 C CA . LYS A 1 141 ? 33.952 26.048 1.690 1.00 87.06 141 LYS A CA 1
ATOM 1084 C C . LYS A 1 141 ? 34.851 26.742 2.707 1.00 87.06 141 LYS A C 1
ATOM 1086 O O . LYS A 1 141 ? 36.055 26.786 2.476 1.00 87.06 141 LYS A O 1
ATOM 1091 N N . GLU A 1 142 ? 34.298 27.250 3.804 1.00 86.06 142 GLU A N 1
ATOM 1092 C CA . GLU A 1 142 ? 35.063 27.854 4.897 1.00 86.06 142 GLU A CA 1
ATOM 1093 C C . GLU A 1 142 ? 35.985 26.832 5.564 1.00 86.06 142 GLU A C 1
ATOM 1095 O O . GLU A 1 142 ? 37.184 27.090 5.653 1.00 86.06 142 GLU A O 1
ATOM 1100 N N . GLU A 1 143 ? 35.486 25.639 5.894 1.00 85.44 143 GLU A N 1
ATOM 1101 C CA . GLU A 1 143 ? 36.287 24.535 6.436 1.00 85.44 143 GLU A CA 1
ATOM 1102 C C . GLU A 1 143 ? 37.405 24.118 5.474 1.00 85.44 143 GLU A C 1
ATOM 1104 O O . GLU A 1 143 ? 38.549 23.950 5.888 1.00 85.44 143 GLU A O 1
ATOM 1109 N N . ILE A 1 144 ? 37.123 24.004 4.170 1.00 83.44 144 ILE A N 1
ATOM 1110 C CA . ILE A 1 144 ? 38.146 23.708 3.154 1.00 83.44 144 ILE A CA 1
ATOM 1111 C C . ILE A 1 144 ? 39.175 24.844 3.073 1.00 83.44 144 ILE A C 1
ATOM 1113 O O . ILE A 1 144 ? 40.369 24.578 2.924 1.00 83.44 144 ILE A O 1
ATOM 1117 N N . CYS A 1 145 ? 38.750 26.104 3.180 1.00 76.12 145 CYS A N 1
ATOM 1118 C CA . CYS A 1 145 ? 39.656 27.249 3.216 1.00 76.12 145 CYS A CA 1
ATOM 1119 C C . CYS A 1 145 ? 40.514 27.270 4.491 1.00 76.12 145 CYS A C 1
ATOM 1121 O O . CYS A 1 145 ? 41.693 27.612 4.413 1.00 76.12 145 CYS A O 1
ATOM 1123 N N . GLU A 1 146 ? 39.973 26.895 5.648 1.00 75.38 146 GLU A N 1
ATOM 1124 C CA . GLU A 1 146 ? 40.727 26.742 6.897 1.00 75.38 146 GLU A CA 1
ATOM 1125 C C . GLU A 1 146 ? 41.704 25.563 6.840 1.00 75.38 146 GLU A C 1
ATOM 1127 O O . GLU A 1 146 ? 42.856 25.701 7.257 1.00 75.38 146 GLU A O 1
ATOM 1132 N N . TYR A 1 147 ? 41.307 24.445 6.228 1.00 71.56 147 TYR A N 1
ATOM 1133 C CA . TYR A 1 147 ? 42.180 23.291 5.996 1.00 71.56 147 TYR A CA 1
ATOM 1134 C C . TYR A 1 147 ? 43.347 23.644 5.061 1.00 71.56 147 TYR A C 1
ATOM 1136 O O . TYR A 1 147 ? 44.504 23.340 5.334 1.00 71.56 147 TYR A O 1
ATOM 1144 N N . GLN A 1 148 ? 43.076 24.390 3.986 1.00 68.50 148 GLN A N 1
ATOM 1145 C CA . GLN A 1 148 ? 44.112 24.866 3.061 1.00 68.50 148 GLN A CA 1
ATOM 1146 C C . GLN A 1 148 ? 45.034 25.932 3.673 1.00 68.50 148 GLN A C 1
ATOM 1148 O O . GLN A 1 148 ? 46.179 26.067 3.236 1.00 68.50 148 GLN A O 1
ATOM 1153 N N . ARG A 1 149 ? 44.562 26.695 4.671 1.00 62.50 149 ARG A N 1
ATOM 1154 C CA . ARG A 1 149 ? 45.410 27.606 5.459 1.00 62.50 149 ARG A CA 1
ATOM 1155 C C . ARG A 1 149 ? 46.266 26.861 6.483 1.00 62.50 149 ARG A C 1
ATOM 1157 O O . ARG A 1 149 ? 47.392 27.283 6.710 1.00 62.50 149 ARG A O 1
ATOM 1164 N N . SER A 1 150 ? 45.767 25.770 7.063 1.00 59.25 150 SER A N 1
ATOM 1165 C CA . SER A 1 150 ? 46.497 24.955 8.048 1.00 59.25 150 SER A CA 1
ATOM 1166 C C . SER A 1 150 ? 47.500 23.973 7.420 1.00 59.25 150 SER A C 1
ATOM 1168 O O . SER A 1 150 ? 48.479 23.621 8.072 1.00 59.25 150 SER A O 1
ATOM 1170 N N . GLU A 1 151 ? 47.338 23.601 6.143 1.00 51.50 151 GLU A N 1
ATOM 1171 C CA . GLU A 1 151 ? 48.303 22.788 5.376 1.00 51.50 151 GLU A CA 1
ATOM 1172 C C . GLU A 1 151 ? 49.400 23.590 4.643 1.00 51.50 151 GLU A C 1
ATOM 1174 O O . GLU A 1 151 ? 50.265 22.986 4.007 1.00 51.50 151 GLU A O 1
ATOM 1179 N N . ARG A 1 152 ? 49.420 24.931 4.709 1.00 42.09 152 ARG A N 1
ATOM 1180 C CA . ARG A 1 152 ? 50.549 25.727 4.187 1.00 42.09 152 ARG A CA 1
ATOM 1181 C C . ARG A 1 152 ? 51.573 26.014 5.292 1.00 42.09 152 ARG A C 1
ATOM 1183 O O . ARG A 1 152 ? 51.275 26.813 6.175 1.00 42.09 152 ARG A O 1
ATOM 1190 N N . PRO A 1 153 ? 52.805 25.479 5.211 1.00 45.69 153 PRO A N 1
ATOM 1191 C CA . PRO A 1 153 ? 53.935 26.037 5.941 1.00 45.69 153 PRO A CA 1
ATOM 1192 C C . PRO A 1 153 ? 54.233 27.441 5.403 1.00 45.69 153 PRO A C 1
ATOM 1194 O O . PRO A 1 153 ? 54.327 27.635 4.186 1.00 45.69 153 PRO A O 1
ATOM 1197 N N . GLU A 1 154 ? 54.395 28.416 6.296 1.00 45.16 154 GLU A N 1
ATOM 1198 C CA . GLU A 1 154 ? 55.033 29.688 5.953 1.00 45.16 154 GLU A CA 1
ATOM 1199 C C . GLU A 1 154 ? 56.415 29.427 5.321 1.00 45.16 154 GLU A C 1
ATOM 1201 O O . GLU A 1 154 ? 57.179 28.600 5.829 1.00 45.16 154 GLU A O 1
ATOM 1206 N N . PRO A 1 155 ? 56.778 30.109 4.220 1.00 50.00 155 PRO A N 1
ATOM 1207 C CA . PRO A 1 155 ? 58.156 30.119 3.753 1.00 50.00 155 PRO A CA 1
ATOM 1208 C C . PRO A 1 155 ? 59.036 30.889 4.754 1.00 50.00 155 PRO A C 1
ATOM 1210 O O . PRO A 1 155 ? 58.578 31.876 5.334 1.00 50.00 155 PRO A O 1
ATOM 1213 N N . PRO A 1 156 ? 60.306 30.491 4.944 1.00 43.28 156 PRO A N 1
ATOM 1214 C CA . PRO A 1 156 ? 61.191 31.184 5.863 1.00 43.28 156 PRO A CA 1
ATOM 1215 C C . PRO A 1 156 ? 61.473 32.595 5.340 1.00 43.28 156 PRO A C 1
ATOM 1217 O O . PRO A 1 156 ? 61.859 32.785 4.183 1.00 43.28 156 PRO A O 1
ATOM 1220 N N . ALA A 1 157 ? 61.316 33.589 6.211 1.00 38.84 157 ALA A N 1
ATOM 1221 C CA . ALA A 1 157 ? 62.004 34.857 6.041 1.00 38.84 157 ALA A CA 1
ATOM 1222 C C . ALA A 1 157 ? 63.526 34.604 6.102 1.00 38.84 157 ALA A C 1
ATOM 1224 O O . ALA A 1 157 ? 63.975 33.786 6.909 1.00 38.84 157 ALA A O 1
ATOM 1225 N N . PRO A 1 158 ? 64.345 35.275 5.275 1.00 41.19 158 PRO A N 1
ATOM 1226 C CA . PRO A 1 158 ? 65.788 35.202 5.411 1.00 41.19 158 PRO A CA 1
ATOM 1227 C C . PRO A 1 158 ? 66.203 36.031 6.632 1.00 41.19 158 PRO A C 1
ATOM 1229 O O . PRO A 1 158 ? 66.118 37.259 6.615 1.00 41.19 158 PRO A O 1
ATOM 1232 N N . GLU A 1 159 ? 66.666 35.372 7.693 1.00 35.75 159 GLU A N 1
ATOM 1233 C CA . GLU A 1 159 ? 67.430 36.062 8.727 1.00 35.75 159 GLU A CA 1
ATOM 1234 C C . GLU A 1 159 ? 68.777 36.494 8.148 1.00 35.75 159 GLU A C 1
ATOM 1236 O O . GLU A 1 159 ? 69.638 35.687 7.788 1.00 35.75 159 GLU A O 1
ATOM 1241 N N . GLY A 1 160 ? 68.954 37.809 8.074 1.00 32.28 160 GLY A N 1
ATOM 1242 C CA . GLY A 1 160 ? 70.263 38.422 8.089 1.00 32.28 160 GLY A CA 1
ATOM 1243 C C . GLY A 1 160 ? 70.770 38.519 9.525 1.00 32.28 160 GLY A C 1
ATOM 1244 O O . GLY A 1 160 ? 70.199 39.250 10.323 1.00 32.28 160 GLY A O 1
ATOM 1245 N N . LEU A 1 161 ? 71.921 37.876 9.743 1.00 33.44 161 LEU A N 1
ATOM 1246 C CA . LEU A 1 161 ? 72.995 38.240 10.677 1.00 33.44 161 LEU A CA 1
ATOM 1247 C C . LEU A 1 161 ? 72.752 37.982 12.169 1.00 33.44 161 LEU A C 1
ATOM 1249 O O . LEU A 1 161 ? 71.953 38.660 12.806 1.00 33.44 161 LEU A O 1
ATOM 1253 N N . GLY A 1 162 ? 73.580 37.116 12.773 1.00 30.16 162 GLY A N 1
ATOM 1254 C CA . GLY A 1 162 ? 73.576 37.064 14.234 1.00 30.16 162 GLY A CA 1
ATOM 1255 C C . GLY A 1 162 ? 74.516 36.175 15.037 1.00 30.16 162 GLY A C 1
ATOM 1256 O O . GLY A 1 162 ? 74.322 36.142 16.237 1.00 30.16 162 GLY A O 1
ATOM 1257 N N . VAL A 1 163 ? 75.558 35.569 14.455 1.00 32.25 163 VAL A N 1
ATOM 1258 C CA . VAL A 1 163 ? 76.767 35.096 15.177 1.00 32.25 163 VAL A CA 1
ATOM 1259 C C . VAL A 1 163 ? 76.637 33.828 16.057 1.00 32.25 163 VAL A C 1
ATOM 1261 O O . VAL A 1 163 ? 75.900 33.764 17.030 1.00 32.25 163 VAL A O 1
ATOM 1264 N N . ALA A 1 164 ? 77.453 32.837 15.669 1.00 32.75 164 ALA A N 1
ATOM 1265 C CA . ALA A 1 164 ? 78.168 31.795 16.428 1.00 32.75 164 ALA A CA 1
ATOM 1266 C C . ALA A 1 164 ? 77.974 31.741 17.969 1.00 32.75 164 ALA A C 1
ATOM 1268 O O . ALA A 1 164 ? 77.997 32.761 18.640 1.00 32.75 164 ALA A O 1
ATOM 1269 N N . SER A 1 165 ? 77.965 30.589 18.645 1.00 31.09 165 SER A N 1
ATOM 1270 C CA . SER A 1 165 ? 78.811 29.412 18.427 1.00 31.09 165 SER A CA 1
ATOM 1271 C C . SER A 1 165 ? 78.450 28.293 19.424 1.00 31.09 165 SER A C 1
ATOM 1273 O O . SER A 1 165 ? 78.132 28.595 20.568 1.00 31.09 165 SER A O 1
ATOM 1275 N N . LEU A 1 166 ? 78.661 27.040 18.995 1.00 34.34 166 LEU A N 1
ATOM 1276 C CA . LEU A 1 166 ? 79.054 25.840 19.771 1.00 34.34 166 LEU A CA 1
ATOM 1277 C C . LEU A 1 166 ? 78.040 25.278 20.798 1.00 34.34 166 LEU A C 1
ATOM 1279 O O . LEU A 1 166 ? 77.747 25.886 21.814 1.00 34.34 166 LEU A O 1
ATOM 1283 N N . GLN A 1 167 ? 77.390 24.137 20.541 1.00 33.12 167 GLN A N 1
ATOM 1284 C CA . GLN A 1 167 ? 77.925 22.760 20.550 1.00 33.12 167 GLN A CA 1
ATOM 1285 C C . GLN A 1 167 ? 78.293 22.264 21.961 1.00 33.12 167 GLN A C 1
ATOM 1287 O O . GLN A 1 167 ? 79.366 22.582 22.455 1.00 33.12 167 GLN A O 1
ATOM 1292 N N . ALA A 1 168 ? 77.451 21.400 22.544 1.00 30.42 168 ALA A N 1
ATOM 1293 C CA . ALA A 1 168 ? 77.894 20.216 23.288 1.00 30.42 168 ALA A CA 1
ATOM 1294 C C . ALA A 1 168 ? 76.730 19.250 23.570 1.00 30.42 168 ALA A C 1
ATOM 1296 O O . ALA A 1 168 ? 75.605 19.644 23.861 1.00 30.42 168 ALA A O 1
ATOM 1297 N N . GLN A 1 169 ? 77.060 17.971 23.437 1.00 31.78 169 GLN A N 1
ATOM 1298 C CA . GLN A 1 169 ? 76.259 16.775 23.654 1.00 31.78 169 GLN A CA 1
ATOM 1299 C C . GLN A 1 169 ? 76.060 16.468 25.149 1.00 31.78 169 GLN A C 1
ATOM 1301 O O . GLN A 1 169 ? 76.920 16.786 25.958 1.00 31.78 169 GLN A O 1
ATOM 1306 N N . GLY A 1 170 ? 75.003 15.708 25.450 1.00 31.16 170 GLY A N 1
ATOM 1307 C CA . GLY A 1 170 ? 75.146 14.393 26.090 1.00 31.16 170 GLY A CA 1
ATOM 1308 C C . GLY A 1 170 ? 75.363 14.289 27.610 1.00 31.16 170 GLY A C 1
ATOM 1309 O O . GLY A 1 170 ? 76.433 14.592 28.116 1.00 31.16 170 GLY A O 1
ATOM 1310 N N . THR A 1 171 ? 74.393 13.602 28.232 1.00 33.81 171 THR A N 1
ATOM 1311 C CA . THR A 1 171 ? 74.518 12.522 29.249 1.00 33.81 171 THR A CA 1
ATOM 1312 C C . THR A 1 171 ? 74.879 12.808 30.720 1.00 33.81 171 THR A C 1
ATOM 1314 O O . THR A 1 171 ? 75.870 13.465 31.003 1.00 33.81 171 THR A O 1
ATOM 1317 N N . GLN A 1 172 ? 74.130 12.097 31.597 1.00 30.05 172 GLN A N 1
ATOM 1318 C CA . GLN A 1 172 ? 74.402 11.699 33.005 1.00 30.05 172 GLN A CA 1
ATOM 1319 C C . GLN A 1 172 ? 74.358 12.839 34.054 1.00 30.05 172 GLN A C 1
ATOM 1321 O O . GLN A 1 172 ? 74.578 13.987 33.712 1.00 30.05 172 GLN A O 1
ATOM 1326 N N . GLU A 1 173 ? 74.041 12.678 35.344 1.00 28.53 173 GLU A N 1
ATOM 1327 C CA . GLU A 1 173 ? 73.751 11.559 36.253 1.00 28.53 173 GLU A CA 1
ATOM 1328 C C . GLU A 1 173 ? 73.129 12.131 37.558 1.00 28.53 173 GLU A C 1
ATOM 1330 O O . GLU A 1 173 ? 72.943 13.336 37.698 1.00 28.53 173 GLU A O 1
ATOM 1335 N N . GLU A 1 174 ? 72.817 11.224 38.479 1.00 34.88 174 GLU A N 1
ATOM 1336 C CA . GLU A 1 174 ? 72.299 11.301 39.855 1.00 34.88 174 GLU A CA 1
ATOM 1337 C C . GLU A 1 174 ? 72.556 12.503 40.813 1.00 34.88 174 GLU A C 1
ATOM 1339 O O . GLU A 1 174 ? 73.627 13.093 40.868 1.00 34.88 174 GLU A O 1
ATOM 1344 N N . ALA A 1 175 ? 71.538 12.697 41.677 1.00 38.03 175 ALA A N 1
ATOM 1345 C CA . ALA A 1 175 ? 71.512 12.842 43.155 1.00 38.03 175 ALA A CA 1
ATOM 1346 C C . ALA A 1 175 ? 72.277 13.943 43.946 1.00 38.03 175 ALA A C 1
ATOM 1348 O O . ALA A 1 175 ? 73.469 14.162 43.789 1.00 38.03 175 ALA A O 1
ATOM 1349 N N . GLY A 1 176 ? 71.575 14.463 44.978 1.00 34.72 176 GLY A N 1
ATOM 1350 C CA . GLY A 1 176 ? 72.117 15.030 46.239 1.00 34.72 176 GLY A CA 1
ATOM 1351 C C . GLY A 1 176 ? 71.994 16.558 46.374 1.00 34.72 176 GLY A C 1
ATOM 1352 O O . GLY A 1 176 ? 72.650 17.278 45.639 1.00 34.72 176 GLY A O 1
ATOM 1353 N N . ALA A 1 177 ? 71.031 17.085 47.152 1.00 38.69 177 ALA A N 1
ATOM 1354 C CA . ALA A 1 177 ? 71.159 17.573 48.550 1.00 38.69 177 ALA A CA 1
ATOM 1355 C C . ALA A 1 177 ? 72.174 18.736 48.702 1.00 38.69 177 ALA A C 1
ATOM 1357 O O . ALA A 1 177 ? 73.323 18.603 48.312 1.00 38.69 177 ALA A O 1
ATOM 1358 N N . ASP A 1 178 ? 71.836 19.914 49.235 1.00 34.34 178 ASP A N 1
ATOM 1359 C CA . ASP A 1 178 ? 71.423 20.148 50.626 1.00 34.34 178 ASP A CA 1
ATOM 1360 C C . ASP A 1 178 ? 71.010 21.631 50.825 1.00 34.34 178 ASP A C 1
ATOM 1362 O O . ASP A 1 178 ? 71.466 22.503 50.079 1.00 34.34 178 ASP A O 1
ATOM 1366 N N . GLY A 1 179 ? 70.187 21.926 51.839 1.00 32.53 179 GLY A N 1
ATOM 1367 C CA . GLY A 1 179 ? 69.854 23.303 52.238 1.00 32.53 179 GLY A CA 1
ATOM 1368 C C . GLY A 1 179 ? 68.504 23.487 52.945 1.00 32.53 179 GLY A C 1
ATOM 1369 O O . GLY A 1 179 ? 67.601 24.097 52.379 1.00 32.53 179 GLY A O 1
ATOM 1370 N N . ASP A 1 180 ? 68.384 22.998 54.182 1.00 41.19 180 ASP A N 1
ATOM 1371 C CA . ASP A 1 180 ? 67.366 23.410 55.175 1.00 41.19 180 ASP A CA 1
ATOM 1372 C C . ASP A 1 180 ? 67.937 24.545 56.067 1.00 41.19 180 ASP A C 1
ATOM 1374 O O . ASP A 1 180 ? 69.161 24.721 56.111 1.00 41.19 180 ASP A O 1
ATOM 1378 N N . PRO A 1 181 ? 67.118 25.326 56.804 1.00 47.03 181 PRO A N 1
ATOM 1379 C CA . PRO A 1 181 ? 67.029 24.982 58.227 1.00 47.03 181 PRO A CA 1
ATOM 1380 C C . PRO A 1 181 ? 65.682 25.291 58.918 1.00 47.03 181 PRO A C 1
ATOM 1382 O O . PRO A 1 181 ? 65.278 26.447 59.048 1.00 47.03 181 PRO A O 1
ATOM 1385 N N . GLY A 1 182 ? 65.153 24.271 59.598 1.00 31.89 182 GLY A N 1
ATOM 1386 C CA . GLY A 1 182 ? 64.755 24.350 61.011 1.00 31.89 182 GLY A CA 1
ATOM 1387 C C . GLY A 1 182 ? 63.278 24.660 61.303 1.00 31.89 182 GLY A C 1
ATOM 1388 O O . GLY A 1 182 ? 62.637 25.474 60.659 1.00 31.89 182 GLY A O 1
ATOM 1389 N N . ALA A 1 183 ? 62.645 24.112 62.336 1.00 33.53 183 ALA A N 1
ATOM 1390 C CA . ALA A 1 183 ? 63.059 23.154 63.348 1.00 33.53 183 ALA A CA 1
ATOM 1391 C C . ALA A 1 183 ? 61.787 22.580 63.995 1.00 33.53 183 ALA A C 1
ATOM 1393 O O . ALA A 1 183 ? 60.846 23.312 64.306 1.00 33.53 183 ALA A O 1
ATOM 1394 N N . SER A 1 184 ? 61.781 21.275 64.257 1.00 39.47 184 SER A N 1
ATOM 1395 C CA . SER A 1 184 ? 60.810 20.631 65.141 1.00 39.47 184 SER A CA 1
ATOM 1396 C C . SER A 1 184 ? 60.934 21.168 66.569 1.00 39.47 184 SER A C 1
ATOM 1398 O O . SER A 1 184 ? 62.015 21.139 67.156 1.00 39.47 184 SER A O 1
ATOM 1400 N N . ARG A 1 185 ? 59.807 21.548 67.182 1.00 33.38 185 ARG A N 1
ATOM 1401 C CA . ARG A 1 185 ? 59.654 21.566 68.642 1.00 33.38 185 ARG A CA 1
ATOM 1402 C C . ARG A 1 185 ? 58.501 20.641 69.019 1.00 33.38 185 ARG A C 1
ATOM 1404 O O . ARG A 1 185 ? 57.351 20.907 68.697 1.00 33.38 185 ARG A O 1
ATOM 1411 N N . ALA A 1 186 ? 58.835 19.550 69.698 1.00 40.50 186 ALA A N 1
ATOM 1412 C CA . ALA A 1 186 ? 57.880 18.680 70.368 1.00 40.50 186 ALA A CA 1
ATOM 1413 C C . ALA A 1 186 ? 57.223 19.400 71.562 1.00 40.50 186 ALA A C 1
ATOM 1415 O O . ALA A 1 186 ? 57.936 20.086 72.298 1.00 40.50 186 ALA A O 1
ATOM 1416 N N . ALA A 1 187 ? 55.904 19.216 71.740 1.00 33.94 187 ALA A N 1
ATOM 1417 C CA . ALA A 1 187 ? 55.116 19.097 72.991 1.00 33.94 187 ALA A CA 1
ATOM 1418 C C . ALA A 1 187 ? 53.612 19.406 72.701 1.00 33.94 187 ALA A C 1
ATOM 1420 O O . ALA A 1 187 ? 53.302 19.888 71.617 1.00 33.94 187 ALA A O 1
ATOM 1421 N N . PRO A 1 188 ? 52.658 19.114 73.605 1.00 47.09 188 PRO A N 1
ATOM 1422 C CA . PRO A 1 188 ? 51.892 17.868 73.661 1.00 47.09 188 PRO A CA 1
ATOM 1423 C C . PRO A 1 188 ? 50.389 18.077 73.361 1.00 47.09 188 PRO A C 1
ATOM 1425 O O . PRO A 1 188 ? 49.892 19.190 73.446 1.00 47.09 188 PRO A O 1
ATOM 1428 N N . TYR A 1 189 ? 49.678 16.976 73.084 1.00 46.56 189 TYR A N 1
ATOM 1429 C CA . TYR A 1 189 ? 48.255 16.740 73.383 1.00 46.56 189 TYR A CA 1
ATOM 1430 C C . TYR A 1 189 ? 47.300 17.949 73.393 1.00 46.56 189 TYR A C 1
ATOM 1432 O O . TYR A 1 189 ? 47.205 18.654 74.396 1.00 46.56 189 TYR A O 1
ATOM 1440 N N . GLN A 1 190 ? 46.434 18.045 72.380 1.00 37.44 190 GLN A N 1
ATOM 1441 C CA . GLN A 1 190 ? 45.049 18.428 72.654 1.00 37.44 190 GLN A CA 1
ATOM 1442 C C . GLN A 1 190 ? 44.094 17.771 71.653 1.00 37.44 190 GLN A C 1
ATOM 1444 O O . GLN A 1 190 ? 43.995 18.163 70.492 1.00 37.44 190 GLN A O 1
ATOM 1449 N N . GLU A 1 191 ? 43.423 16.720 72.125 1.00 43.91 191 GLU A N 1
ATOM 1450 C CA . GLU A 1 191 ? 42.200 16.184 71.534 1.00 43.91 191 GLU A CA 1
ATOM 1451 C C . GLU A 1 191 ? 41.194 17.325 71.355 1.00 43.91 191 GLU A C 1
ATOM 1453 O O . GLU A 1 191 ? 40.729 17.859 72.352 1.00 43.91 191 GLU A O 1
ATOM 1458 N N . HIS A 1 192 ? 40.866 17.701 70.118 1.00 49.34 192 HIS A N 1
ATOM 1459 C CA . HIS A 1 192 ? 39.586 18.313 69.729 1.00 49.34 192 HIS A CA 1
ATOM 1460 C C . HIS A 1 192 ? 39.487 18.314 68.191 1.00 49.34 192 HIS A C 1
ATOM 1462 O O . HIS A 1 192 ? 39.654 19.345 67.546 1.00 49.34 192 HIS A O 1
ATOM 1468 N N . GLY A 1 193 ? 39.267 17.138 67.587 1.00 47.00 193 GLY A N 1
ATOM 1469 C CA . GLY A 1 193 ? 39.186 16.983 66.123 1.00 47.00 193 GLY A CA 1
ATOM 1470 C C . GLY A 1 193 ? 37.933 16.284 65.583 1.00 47.00 193 GLY A C 1
ATOM 1471 O O . GLY A 1 193 ? 37.585 16.492 64.423 1.00 47.00 193 GLY A O 1
ATOM 1472 N N . ASP A 1 194 ? 37.206 15.516 66.397 1.00 51.34 194 ASP A N 1
ATOM 1473 C CA . ASP A 1 194 ? 36.198 14.595 65.845 1.00 51.34 194 ASP A CA 1
ATOM 1474 C C . ASP A 1 194 ? 34.863 15.260 65.460 1.00 51.34 194 ASP A C 1
ATOM 1476 O O . ASP A 1 194 ? 34.168 14.781 64.568 1.00 51.34 194 ASP A O 1
ATOM 1480 N N . GLN A 1 195 ? 34.530 16.434 66.011 1.00 51.62 195 GLN A N 1
ATOM 1481 C CA . GLN A 1 195 ? 33.276 17.132 65.666 1.00 51.62 195 GLN A CA 1
ATOM 1482 C C . GLN A 1 195 ? 33.318 17.845 64.303 1.00 51.62 195 GLN A C 1
ATOM 1484 O O . GLN A 1 195 ? 32.288 17.973 63.634 1.00 51.62 195 GLN A O 1
ATOM 1489 N N . GLY A 1 196 ? 34.491 18.304 63.854 1.00 55.06 196 GLY A N 1
ATOM 1490 C CA . GLY A 1 196 ? 34.645 18.967 62.552 1.00 55.06 196 GLY A CA 1
ATOM 1491 C C . GLY A 1 196 ? 34.560 17.984 61.382 1.00 55.06 196 GLY A C 1
ATOM 1492 O O . GLY A 1 196 ? 33.937 18.268 60.360 1.00 55.06 196 GLY A O 1
ATOM 1493 N N . VAL A 1 197 ? 35.135 16.794 61.557 1.00 57.56 197 VAL A N 1
ATOM 1494 C CA . VAL A 1 197 ? 35.154 15.739 60.537 1.00 57.56 197 VAL A CA 1
ATOM 1495 C C . VAL A 1 197 ? 33.777 15.079 60.412 1.00 57.56 197 VAL A C 1
ATOM 1497 O O . VAL A 1 197 ? 33.284 14.908 59.296 1.00 57.56 197 VAL A O 1
ATOM 1500 N N . GLU A 1 198 ? 33.078 14.822 61.525 1.00 64.12 198 GLU A N 1
ATOM 1501 C CA . GLU A 1 198 ? 31.692 14.326 61.490 1.00 64.12 198 GLU A CA 1
ATOM 1502 C C . GLU A 1 198 ? 30.715 15.322 60.851 1.00 64.12 198 GLU A C 1
ATOM 1504 O O . GLU A 1 198 ? 29.860 14.930 60.054 1.00 64.12 198 GLU A O 1
ATOM 1509 N N . THR A 1 199 ? 30.844 16.622 61.136 1.00 68.31 199 THR A N 1
ATOM 1510 C CA . THR A 1 199 ? 29.967 17.644 60.533 1.00 68.31 199 THR A CA 1
ATOM 1511 C C . THR A 1 199 ? 30.243 17.872 59.046 1.00 68.31 199 THR A C 1
ATOM 1513 O O . THR A 1 199 ? 29.317 18.208 58.301 1.00 68.31 199 THR A O 1
ATOM 1516 N N . LEU A 1 200 ? 31.478 17.668 58.582 1.00 70.00 200 LEU A N 1
ATOM 1517 C CA . LEU A 1 200 ? 31.809 17.665 57.154 1.00 70.00 200 LEU A CA 1
ATOM 1518 C C . LEU A 1 200 ? 31.282 16.406 56.455 1.00 70.00 200 LEU A C 1
ATOM 1520 O O . LEU A 1 200 ? 30.633 16.530 55.420 1.00 70.00 200 LEU A O 1
ATOM 1524 N N . HIS A 1 201 ? 31.447 15.216 57.042 1.00 75.62 201 HIS A N 1
ATOM 1525 C CA . HIS A 1 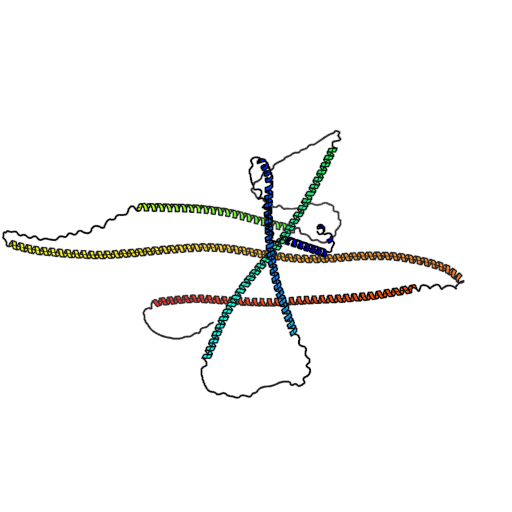201 ? 30.867 13.985 56.492 1.00 75.62 201 HIS A CA 1
ATOM 1526 C C . HIS A 1 201 ? 29.340 14.025 56.439 1.00 75.62 201 HIS A C 1
ATOM 1528 O O . HIS A 1 201 ? 28.752 13.537 55.473 1.00 75.62 201 HIS A O 1
ATOM 1534 N N . LYS A 1 202 ? 28.695 14.636 57.438 1.00 80.88 202 LYS A N 1
ATOM 1535 C CA . LYS A 1 202 ? 27.247 14.847 57.438 1.00 80.88 202 LYS A CA 1
ATOM 1536 C C . LYS A 1 202 ? 26.811 15.771 56.297 1.00 80.88 202 LYS A C 1
ATOM 1538 O O . LYS A 1 202 ? 25.922 15.399 55.541 1.00 80.88 202 LYS A O 1
ATOM 1543 N N . ARG A 1 203 ? 27.496 16.903 56.091 1.00 81.12 203 ARG A N 1
ATOM 1544 C CA . ARG A 1 203 ? 27.224 17.811 54.958 1.00 81.12 203 ARG A CA 1
ATOM 1545 C C . ARG A 1 203 ? 27.463 17.163 53.598 1.00 81.12 203 ARG A C 1
ATOM 1547 O O . ARG A 1 203 ? 26.667 17.359 52.688 1.00 81.12 203 ARG A O 1
ATOM 1554 N N . CYS A 1 204 ? 28.537 16.389 53.451 1.00 78.75 204 CYS A N 1
ATOM 1555 C CA . CYS A 1 204 ? 28.811 15.664 52.212 1.00 78.75 204 CYS A CA 1
ATOM 1556 C C . CYS A 1 204 ? 27.733 14.612 51.934 1.00 78.75 204 CYS A C 1
ATOM 1558 O O . CYS A 1 204 ? 27.289 14.490 50.799 1.00 78.75 204 CYS A O 1
ATOM 1560 N N . ARG A 1 205 ? 27.269 13.896 52.965 1.00 78.31 205 ARG A N 1
ATOM 1561 C CA . ARG A 1 205 ? 26.174 12.926 52.844 1.00 78.31 205 ARG A CA 1
ATOM 1562 C C . ARG A 1 205 ? 24.867 13.600 52.426 1.00 78.31 205 ARG A C 1
ATOM 1564 O O . ARG A 1 205 ? 24.265 13.172 51.452 1.00 78.31 205 ARG A O 1
ATOM 1571 N N . GLU A 1 206 ? 24.490 14.694 53.082 1.00 82.50 206 GLU A N 1
ATOM 1572 C CA . GLU A 1 206 ? 23.297 15.481 52.733 1.00 82.50 206 GLU A CA 1
ATOM 1573 C C . GLU A 1 206 ? 23.387 16.065 51.308 1.00 82.50 206 GLU A C 1
ATOM 1575 O O . GLU A 1 206 ? 22.398 16.095 50.573 1.00 82.50 206 GLU A O 1
ATOM 1580 N N . ALA A 1 207 ? 24.579 16.490 50.872 1.00 85.38 207 ALA A N 1
ATOM 1581 C CA . ALA A 1 207 ? 24.811 16.946 49.504 1.00 85.38 207 ALA A CA 1
ATOM 1582 C C . ALA A 1 207 ? 24.673 15.804 48.486 1.00 85.38 207 ALA A C 1
ATOM 1584 O O . ALA A 1 207 ? 24.036 16.007 47.451 1.00 85.38 207 ALA A O 1
ATOM 1585 N N . MET A 1 208 ? 25.202 14.611 48.789 1.00 80.19 208 MET A N 1
ATOM 1586 C CA . MET A 1 208 ? 25.041 13.433 47.933 1.00 80.19 208 MET A CA 1
ATOM 1587 C C . MET A 1 208 ? 23.576 13.006 47.838 1.00 80.19 208 MET A C 1
ATOM 1589 O O . MET A 1 208 ? 23.072 12.867 46.728 1.00 80.19 208 MET A O 1
ATOM 1593 N N . GLU A 1 209 ? 22.859 12.926 48.960 1.00 83.38 209 GLU A N 1
ATOM 1594 C CA . GLU A 1 209 ? 21.422 12.616 48.997 1.00 83.38 209 GLU A CA 1
ATOM 1595 C C . GLU A 1 209 ? 20.600 13.662 48.211 1.00 83.38 209 GLU A C 1
ATOM 1597 O O . GLU A 1 209 ? 19.684 13.321 47.460 1.00 83.38 209 GLU A O 1
ATOM 1602 N N . SER A 1 210 ? 20.969 14.948 48.286 1.00 88.31 210 SER A N 1
ATOM 1603 C CA . SER A 1 210 ? 20.357 16.021 47.484 1.00 88.31 210 SER A CA 1
ATOM 1604 C C . SER A 1 210 ? 20.622 15.867 45.981 1.00 88.31 210 SER A C 1
ATOM 1606 O O . SER A 1 210 ? 19.744 16.152 45.157 1.00 88.31 210 SER A O 1
ATOM 1608 N N . THR A 1 211 ? 21.831 15.449 45.597 1.00 85.31 211 THR A N 1
ATOM 1609 C CA . THR A 1 211 ? 22.175 15.179 44.194 1.00 85.31 211 THR A CA 1
ATOM 1610 C C . THR A 1 211 ? 21.549 13.889 43.678 1.00 85.31 211 THR A C 1
ATOM 1612 O O . THR A 1 211 ? 21.091 13.869 42.542 1.00 85.31 211 THR A O 1
ATOM 1615 N N . GLU A 1 212 ? 21.433 12.852 44.505 1.00 85.06 212 GLU A N 1
ATOM 1616 C CA . GLU A 1 212 ? 20.748 11.598 44.181 1.00 85.06 212 GLU A CA 1
ATOM 1617 C C . GLU A 1 212 ? 19.247 11.825 44.003 1.00 85.06 212 GLU A C 1
ATOM 1619 O O . GLU A 1 212 ? 18.655 11.314 43.051 1.00 85.06 212 GLU A O 1
ATOM 1624 N N . GLY A 1 213 ? 18.636 12.669 44.840 1.00 85.25 213 GLY A N 1
ATOM 1625 C CA . GLY A 1 213 ? 17.251 13.106 44.666 1.00 85.25 213 GLY A CA 1
ATOM 1626 C C . GLY A 1 213 ? 17.037 13.858 43.347 1.00 85.25 213 GLY A C 1
ATOM 1627 O O . GLY A 1 213 ? 16.086 13.575 42.617 1.00 85.25 213 GLY A O 1
ATOM 1628 N N . ARG A 1 214 ? 17.953 14.770 42.988 1.00 87.94 214 ARG A N 1
ATOM 1629 C CA . ARG A 1 214 ? 17.923 15.481 41.695 1.00 87.94 214 ARG A CA 1
ATOM 1630 C C . ARG A 1 214 ? 18.149 14.546 40.506 1.00 87.94 214 ARG A C 1
ATOM 1632 O O . ARG A 1 214 ? 17.415 14.641 39.526 1.00 87.94 214 ARG A O 1
ATOM 1639 N N . ASN A 1 215 ? 19.093 13.613 40.600 1.00 88.31 215 ASN A N 1
ATOM 1640 C CA . ASN A 1 215 ? 19.340 12.611 39.564 1.00 88.31 215 ASN A CA 1
ATOM 1641 C C . ASN A 1 215 ? 18.148 11.666 39.393 1.00 88.31 215 ASN A C 1
ATOM 1643 O O . ASN A 1 215 ? 17.769 11.379 38.265 1.00 88.31 215 ASN A O 1
ATOM 1647 N N . SER A 1 216 ? 17.488 11.263 40.480 1.00 87.62 216 SER A N 1
ATOM 1648 C CA . SER A 1 216 ? 16.267 10.448 40.424 1.00 87.62 216 SER A CA 1
ATOM 1649 C C . SER A 1 216 ? 15.124 11.187 39.719 1.00 87.62 216 SER A C 1
ATOM 1651 O O . SER A 1 216 ? 14.409 10.609 38.903 1.00 87.62 216 SER A O 1
ATOM 1653 N N . GLN A 1 217 ? 14.978 12.493 39.970 1.00 89.38 217 GLN A N 1
ATOM 1654 C CA . GLN A 1 217 ? 14.002 13.331 39.266 1.00 89.38 217 GLN A CA 1
ATOM 1655 C C . GLN A 1 217 ? 14.343 13.518 37.781 1.00 89.38 217 GLN A C 1
ATOM 1657 O O . GLN A 1 217 ? 13.439 13.520 36.945 1.00 89.38 217 GLN A O 1
ATOM 1662 N N . LEU A 1 218 ? 15.624 13.680 37.436 1.00 92.62 218 LEU A N 1
ATOM 1663 C CA . LEU A 1 218 ? 16.071 13.784 36.044 1.00 92.62 218 LEU A CA 1
ATOM 1664 C C . LEU A 1 218 ? 15.898 12.463 35.290 1.00 92.62 218 LEU A C 1
ATOM 1666 O O . LEU A 1 218 ? 15.425 12.489 34.159 1.00 92.62 218 LEU A O 1
ATOM 1670 N N . LEU A 1 219 ? 16.180 11.325 35.927 1.00 89.75 219 LEU A N 1
ATOM 1671 C CA . LEU A 1 219 ? 15.923 9.996 35.371 1.00 89.75 219 LEU A CA 1
ATOM 1672 C C . LEU A 1 219 ? 14.436 9.786 35.089 1.00 89.75 219 LEU A C 1
ATOM 1674 O O . LEU A 1 219 ? 14.078 9.368 33.994 1.00 89.75 219 LEU A O 1
ATOM 1678 N N . HIS A 1 220 ? 13.557 10.165 36.020 1.00 92.69 220 HIS A N 1
ATOM 1679 C CA . HIS A 1 220 ? 12.115 10.083 35.789 1.00 92.69 220 HIS A CA 1
ATOM 1680 C C . HIS A 1 220 ? 11.657 10.998 34.635 1.00 92.69 220 HIS A C 1
ATOM 1682 O O . HIS A 1 220 ? 10.731 10.659 33.897 1.00 92.69 220 HIS A O 1
ATOM 1688 N N . LYS A 1 221 ? 12.274 12.173 34.459 1.00 92.31 221 LYS A N 1
ATOM 1689 C CA . LYS A 1 221 ? 11.979 13.062 33.322 1.00 92.31 221 LYS A CA 1
ATOM 1690 C C . LYS A 1 221 ? 12.482 12.492 31.997 1.00 92.31 221 LYS A C 1
ATOM 1692 O O . LYS A 1 221 ? 11.750 12.562 31.018 1.00 92.31 221 LYS A O 1
ATOM 1697 N N . LEU A 1 222 ? 13.684 11.919 31.977 1.00 90.31 222 LEU A N 1
ATOM 1698 C CA . LEU A 1 222 ? 14.241 11.241 30.804 1.00 90.31 222 LEU A CA 1
ATOM 1699 C C . LEU A 1 222 ? 13.362 10.068 30.382 1.00 90.31 222 LEU A C 1
ATOM 1701 O O . LEU A 1 222 ? 12.941 10.023 29.236 1.00 90.31 222 LEU A O 1
ATOM 1705 N N . GLN A 1 223 ? 12.978 9.211 31.326 1.00 90.19 223 GLN A N 1
ATOM 1706 C CA . GLN A 1 223 ? 12.110 8.068 31.052 1.00 90.19 223 GLN A CA 1
ATOM 1707 C C . GLN A 1 223 ? 10.736 8.493 30.511 1.00 90.19 223 GLN A C 1
ATOM 1709 O O . GLN A 1 223 ? 10.157 7.826 29.657 1.00 90.19 223 GLN A O 1
ATOM 1714 N N . LYS A 1 224 ? 10.209 9.629 30.981 1.00 91.88 224 LYS A N 1
ATOM 1715 C CA . LYS A 1 224 ? 8.965 10.195 30.452 1.00 91.88 224 LYS A CA 1
ATOM 1716 C C . LYS A 1 224 ? 9.131 10.703 29.013 1.00 91.88 224 LYS A C 1
ATOM 1718 O O . LYS A 1 224 ? 8.265 10.450 28.186 1.00 91.88 224 LYS A O 1
ATOM 1723 N N . LEU A 1 225 ? 10.233 11.392 28.714 1.00 90.50 225 LEU A N 1
ATOM 1724 C CA . LEU A 1 225 ? 10.538 11.862 27.358 1.00 90.50 225 LEU A CA 1
ATOM 1725 C C . LEU A 1 225 ? 10.818 10.703 26.393 1.00 90.50 225 LEU A C 1
ATOM 1727 O O . LEU A 1 225 ? 10.437 10.786 25.231 1.00 90.50 225 LEU A O 1
ATOM 1731 N N . GLU A 1 226 ? 11.434 9.620 26.867 1.00 88.69 226 GLU A N 1
ATOM 1732 C CA . GLU A 1 226 ? 11.613 8.385 26.097 1.00 88.69 226 GLU A CA 1
ATOM 1733 C C . GLU A 1 226 ? 10.260 7.761 25.736 1.00 88.69 226 GLU A C 1
ATOM 1735 O O . GLU A 1 226 ? 10.026 7.476 24.567 1.00 88.69 226 GLU A O 1
ATOM 1740 N N . GLN A 1 227 ? 9.328 7.654 26.689 1.00 87.94 227 GLN A N 1
ATOM 1741 C CA . GLN A 1 227 ? 7.965 7.172 26.411 1.00 87.94 227 GLN A CA 1
ATOM 1742 C C . GLN A 1 227 ? 7.202 8.079 25.434 1.00 87.94 227 GLN A C 1
ATOM 1744 O O . GLN A 1 227 ? 6.452 7.597 24.586 1.00 87.94 227 GLN A O 1
ATOM 1749 N N . GLU A 1 228 ? 7.379 9.397 25.536 1.00 91.88 228 GLU A N 1
ATOM 1750 C CA . GLU A 1 228 ? 6.781 10.352 24.598 1.00 91.88 228 GLU A CA 1
ATOM 1751 C C . GLU A 1 228 ? 7.393 10.219 23.190 1.00 91.88 228 GLU A C 1
ATOM 1753 O O . GLU A 1 228 ? 6.656 10.262 22.204 1.00 91.88 228 GLU A O 1
ATOM 1758 N N . GLN A 1 229 ? 8.707 9.993 23.074 1.00 87.50 229 GLN A N 1
ATOM 1759 C CA . GLN A 1 229 ? 9.348 9.700 21.788 1.00 87.50 229 GLN A CA 1
ATOM 1760 C C . GLN A 1 229 ? 8.898 8.360 21.205 1.00 87.50 229 GLN A C 1
ATOM 1762 O O . GLN A 1 229 ? 8.609 8.311 20.014 1.00 87.50 229 GLN A O 1
ATOM 1767 N N . GLU A 1 230 ? 8.774 7.304 22.011 1.00 90.12 230 GLU A N 1
ATOM 1768 C CA . GLU A 1 230 ? 8.232 6.013 21.565 1.00 90.12 230 GLU A CA 1
ATOM 1769 C C . GLU A 1 230 ? 6.809 6.173 21.015 1.00 90.12 230 GLU A C 1
ATOM 1771 O O . GLU A 1 230 ? 6.516 5.716 19.911 1.00 90.12 230 GLU A O 1
ATOM 1776 N N . GLY A 1 231 ? 5.943 6.917 21.714 1.00 90.81 231 GLY A N 1
ATOM 1777 C CA . GLY A 1 231 ? 4.590 7.209 21.234 1.00 90.81 231 GLY A CA 1
ATOM 1778 C C . GLY A 1 231 ? 4.563 8.005 19.921 1.00 90.81 231 GLY A C 1
ATOM 1779 O O . GLY A 1 231 ? 3.720 7.751 19.057 1.00 90.81 231 GLY A O 1
ATOM 1780 N N . LEU A 1 232 ? 5.495 8.947 19.737 1.00 89.00 232 LEU A N 1
ATOM 1781 C CA . LEU A 1 232 ? 5.643 9.698 18.486 1.00 89.00 232 LEU A CA 1
ATOM 1782 C C . LEU A 1 232 ? 6.183 8.831 17.343 1.00 89.00 232 LEU A C 1
ATOM 1784 O O . LEU A 1 232 ? 5.733 8.984 16.207 1.00 89.00 232 LEU A O 1
ATOM 1788 N N . VAL A 1 233 ? 7.107 7.912 17.628 1.00 89.69 233 VAL A N 1
ATOM 1789 C CA . VAL A 1 233 ? 7.622 6.942 16.653 1.00 89.69 233 VAL A CA 1
ATOM 1790 C C . VAL A 1 233 ? 6.501 6.010 16.200 1.00 89.69 233 VAL A C 1
ATOM 1792 O O . VAL A 1 233 ? 6.263 5.911 15.001 1.00 89.69 233 VAL A O 1
ATOM 1795 N N . GLU A 1 234 ? 5.722 5.439 17.123 1.00 88.44 234 GLU A N 1
ATOM 1796 C CA . GLU A 1 234 ? 4.562 4.609 16.771 1.00 88.44 234 GLU A CA 1
ATOM 1797 C C . GLU A 1 234 ? 3.521 5.373 15.939 1.00 88.44 234 GLU A C 1
ATOM 1799 O O . GLU A 1 234 ? 2.866 4.809 15.059 1.00 88.44 234 GLU A O 1
ATOM 1804 N N . HIS A 1 235 ? 3.316 6.659 16.232 1.00 88.56 235 HIS A N 1
ATOM 1805 C CA . HIS A 1 235 ? 2.416 7.502 15.453 1.00 88.56 235 HIS A CA 1
ATOM 1806 C C . HIS A 1 235 ? 2.963 7.764 14.043 1.00 88.56 235 HIS A C 1
ATOM 1808 O O . HIS A 1 235 ? 2.204 7.702 13.075 1.00 88.56 235 HIS A O 1
ATOM 1814 N N . ASN A 1 236 ? 4.267 8.014 13.905 1.00 85.44 236 ASN A N 1
ATOM 1815 C CA . ASN A 1 236 ? 4.913 8.172 12.603 1.00 85.44 236 ASN A CA 1
ATOM 1816 C C . ASN A 1 236 ? 4.870 6.882 11.780 1.00 85.44 236 ASN A C 1
ATOM 1818 O O . ASN A 1 236 ? 4.508 6.943 10.611 1.00 85.44 236 ASN A O 1
ATOM 1822 N N . GLU A 1 237 ? 5.121 5.718 12.378 1.00 89.94 237 GLU A N 1
ATOM 1823 C CA . GLU A 1 237 ? 4.992 4.425 11.692 1.00 89.94 237 GLU A CA 1
ATOM 1824 C C . GLU A 1 237 ? 3.559 4.188 11.186 1.00 89.94 237 GLU A C 1
ATOM 1826 O O . GLU A 1 237 ? 3.349 3.735 10.057 1.00 89.94 237 GLU A O 1
ATOM 1831 N N . LYS A 1 238 ? 2.545 4.560 11.982 1.00 90.19 238 LYS A N 1
ATOM 1832 C CA . LYS A 1 238 ? 1.133 4.512 11.559 1.00 90.19 238 LYS A CA 1
ATOM 1833 C C . LYS A 1 238 ? 0.858 5.467 10.396 1.00 90.19 238 LYS A C 1
ATOM 1835 O O . LYS A 1 238 ? 0.182 5.077 9.446 1.00 90.19 238 LYS A O 1
ATOM 1840 N N . LEU A 1 239 ? 1.382 6.693 10.440 1.00 86.00 239 LEU A N 1
ATOM 1841 C CA . LEU A 1 239 ? 1.240 7.658 9.345 1.00 86.00 239 LEU A CA 1
ATOM 1842 C C . LEU A 1 239 ? 1.942 7.194 8.064 1.00 86.00 239 LEU A C 1
ATOM 1844 O O . LEU A 1 239 ? 1.370 7.324 6.984 1.00 86.00 239 LEU A O 1
ATOM 1848 N N . GLU A 1 240 ? 3.141 6.621 8.167 1.00 85.50 240 GLU A N 1
ATOM 1849 C CA . GLU A 1 240 ? 3.868 6.049 7.031 1.00 85.50 240 GLU A CA 1
ATOM 1850 C C . GLU A 1 240 ? 3.112 4.866 6.416 1.00 85.50 240 GLU A C 1
ATOM 1852 O O . GLU A 1 240 ? 3.013 4.774 5.190 1.00 85.50 240 GLU A O 1
ATOM 1857 N N . SER A 1 241 ? 2.497 4.012 7.243 1.00 89.81 241 SER A N 1
ATOM 1858 C CA . SER A 1 241 ? 1.621 2.931 6.773 1.00 89.81 241 SER A CA 1
ATOM 1859 C C . SER A 1 241 ? 0.415 3.478 6.005 1.00 89.81 241 SER A C 1
ATOM 1861 O O . SER A 1 241 ? 0.143 3.033 4.890 1.00 89.81 241 SER A O 1
ATOM 1863 N N . ILE A 1 242 ? -0.275 4.486 6.551 1.00 87.56 242 ILE A N 1
ATOM 1864 C CA . ILE A 1 242 ? -1.444 5.110 5.909 1.00 87.56 242 ILE A CA 1
ATOM 1865 C C . ILE A 1 242 ? -1.046 5.797 4.594 1.00 87.56 242 ILE A C 1
ATOM 1867 O O . ILE A 1 242 ? -1.739 5.657 3.584 1.00 87.56 242 ILE A O 1
ATOM 1871 N N . LEU A 1 243 ? 0.086 6.506 4.561 1.00 81.94 243 LEU A N 1
ATOM 1872 C CA . LEU A 1 243 ? 0.610 7.126 3.341 1.00 81.94 243 LEU A CA 1
ATOM 1873 C C . LEU A 1 243 ? 0.981 6.077 2.284 1.00 81.94 243 LEU A C 1
ATOM 1875 O O . LEU A 1 243 ? 0.679 6.264 1.103 1.00 81.94 243 LEU A O 1
ATOM 1879 N N . GLY A 1 244 ? 1.581 4.958 2.695 1.00 84.69 244 GLY A N 1
ATOM 1880 C CA . GLY A 1 244 ? 1.908 3.837 1.814 1.00 84.69 244 GLY A CA 1
ATOM 1881 C C . GLY A 1 244 ? 0.669 3.156 1.226 1.00 84.69 244 GLY A C 1
ATOM 1882 O O . GLY A 1 244 ? 0.635 2.855 0.027 1.00 84.69 244 GLY A O 1
ATOM 1883 N N . GLU A 1 245 ? -0.372 2.959 2.035 1.00 83.88 245 GLU A N 1
ATOM 1884 C CA . GLU A 1 245 ? -1.667 2.424 1.600 1.00 83.88 245 GLU A CA 1
ATOM 1885 C C . GLU A 1 245 ? -2.369 3.378 0.629 1.00 83.88 245 GLU A C 1
ATOM 1887 O O . GLU A 1 245 ? -2.773 2.954 -0.454 1.00 83.88 245 GLU A O 1
ATOM 1892 N N . THR A 1 246 ? -2.409 4.675 0.944 1.00 79.00 246 THR A N 1
ATOM 1893 C CA . THR A 1 246 ? -3.020 5.710 0.091 1.00 79.00 246 THR A CA 1
ATOM 1894 C C . THR A 1 246 ? -2.294 5.828 -1.253 1.00 79.00 246 THR A C 1
ATOM 1896 O O . THR A 1 246 ? -2.917 5.904 -2.311 1.00 79.00 246 THR A O 1
ATOM 1899 N N . GLN A 1 247 ? -0.957 5.773 -1.254 1.00 79.00 247 GLN A N 1
ATOM 1900 C CA . GLN A 1 247 ? -0.169 5.799 -2.488 1.00 79.00 247 GLN A CA 1
ATOM 1901 C C . GLN A 1 247 ? -0.337 4.514 -3.313 1.00 79.00 247 GLN A C 1
ATOM 1903 O O . GLN A 1 247 ? -0.250 4.537 -4.543 1.00 79.00 247 GLN A O 1
ATOM 1908 N N . SER A 1 248 ? -0.557 3.377 -2.654 1.00 76.06 248 SER A N 1
ATOM 1909 C CA . SER A 1 248 ? -0.843 2.110 -3.332 1.00 76.06 248 SER A CA 1
ATOM 1910 C C . SER A 1 248 ? -2.248 2.106 -3.934 1.00 76.06 248 SER A C 1
ATOM 1912 O O . SER A 1 248 ? -2.415 1.629 -5.056 1.00 76.06 248 SER A O 1
ATOM 1914 N N . GLN A 1 249 ? -3.227 2.697 -3.241 1.00 74.81 249 GLN A N 1
ATOM 1915 C CA . GLN A 1 249 ? -4.582 2.910 -3.746 1.00 74.81 249 GLN A CA 1
ATOM 1916 C C . GLN A 1 249 ? -4.589 3.847 -4.957 1.00 74.81 249 GLN A C 1
ATOM 1918 O O . GLN A 1 249 ? -5.103 3.442 -5.992 1.00 74.81 249 GLN A O 1
ATOM 1923 N N . SER A 1 250 ? -3.905 4.998 -4.928 1.00 70.69 250 SER A N 1
ATOM 1924 C CA . SER A 1 250 ? -3.882 5.900 -6.098 1.00 70.69 250 SER A CA 1
ATOM 1925 C C . SER A 1 250 ? -3.163 5.293 -7.317 1.00 70.69 250 SER A C 1
ATOM 1927 O O . SER A 1 250 ? -3.561 5.484 -8.470 1.00 70.69 250 SER A O 1
ATOM 1929 N N . LYS A 1 251 ? -2.126 4.471 -7.092 1.00 75.44 251 LYS A N 1
ATOM 1930 C CA . LYS A 1 251 ? -1.476 3.677 -8.155 1.00 75.44 251 LYS A CA 1
ATOM 1931 C C . LYS A 1 251 ? -2.382 2.582 -8.719 1.00 75.44 251 LYS A C 1
ATOM 1933 O O . LYS A 1 251 ? -2.159 2.140 -9.846 1.00 75.44 251 LYS A O 1
ATOM 1938 N N . GLN A 1 252 ? -3.343 2.094 -7.939 1.00 74.81 252 GLN A N 1
ATOM 1939 C CA . GLN A 1 252 ? -4.328 1.121 -8.395 1.00 74.81 252 GLN A CA 1
ATOM 1940 C C . GLN A 1 252 ? -5.486 1.816 -9.119 1.00 74.81 252 GLN A C 1
ATOM 1942 O O . GLN A 1 252 ? -5.871 1.356 -10.189 1.00 74.81 252 GLN A O 1
ATOM 1947 N N . GLU A 1 253 ? -5.972 2.944 -8.603 1.00 71.44 253 GLU A N 1
ATOM 1948 C CA . GLU A 1 253 ? -7.000 3.784 -9.228 1.00 71.44 253 GLU A CA 1
ATOM 1949 C C . GLU A 1 253 ? -6.542 4.291 -10.597 1.00 71.44 253 GLU A C 1
ATOM 1951 O O . GLU A 1 253 ? -7.223 4.034 -11.579 1.00 71.44 253 GLU A O 1
ATOM 1956 N N . SER A 1 254 ? -5.327 4.834 -10.721 1.00 71.62 254 SER A N 1
ATOM 1957 C CA . SER A 1 254 ? -4.769 5.252 -12.024 1.00 71.62 254 SER A CA 1
ATOM 1958 C C . SER A 1 254 ? -4.617 4.107 -13.038 1.00 71.62 254 SER A C 1
ATOM 1960 O O . SER A 1 254 ? -4.762 4.305 -14.246 1.00 71.62 254 SER A O 1
ATOM 1962 N N . LYS A 1 255 ? -4.355 2.873 -12.582 1.00 77.56 255 LYS A N 1
ATOM 1963 C CA . LYS A 1 255 ? -4.356 1.689 -13.461 1.00 77.56 255 LYS A CA 1
ATOM 1964 C C . LYS A 1 255 ? -5.766 1.298 -13.885 1.00 77.56 255 LYS A C 1
ATOM 1966 O O . LYS A 1 255 ? -5.950 0.877 -15.024 1.00 77.56 255 LYS A O 1
ATOM 1971 N N . VAL A 1 256 ? -6.736 1.405 -12.980 1.00 77.25 256 VAL A N 1
ATOM 1972 C CA . VAL A 1 256 ? -8.150 1.129 -13.255 1.00 77.25 256 VAL A CA 1
ATOM 1973 C C . VAL A 1 256 ? -8.719 2.184 -14.206 1.00 77.25 256 VAL A C 1
ATOM 1975 O O . VAL A 1 256 ? -9.367 1.820 -15.179 1.00 77.25 256 VAL A O 1
ATOM 1978 N N . GLU A 1 257 ? -8.395 3.460 -14.016 1.00 75.12 257 GLU A N 1
ATOM 1979 C CA . GLU A 1 257 ? -8.719 4.556 -14.935 1.00 75.12 257 GLU A CA 1
ATOM 1980 C C . GLU A 1 257 ? -8.086 4.340 -16.313 1.00 75.12 257 GLU A C 1
ATOM 1982 O O . GLU A 1 257 ? -8.779 4.429 -17.321 1.00 75.12 257 GLU A O 1
ATOM 1987 N N . GLY A 1 258 ? -6.810 3.943 -16.383 1.00 79.94 258 GLY A N 1
ATOM 1988 C CA . GLY A 1 258 ? -6.158 3.621 -17.655 1.00 79.94 258 GLY A CA 1
ATOM 1989 C C . GLY A 1 258 ? -6.767 2.412 -18.381 1.00 79.94 258 GLY A C 1
ATOM 1990 O O . GLY A 1 258 ? -6.749 2.357 -19.611 1.00 79.94 258 GLY A O 1
ATOM 1991 N N . LEU A 1 259 ? -7.319 1.439 -17.650 1.00 78.94 259 LEU A N 1
ATOM 1992 C CA . LEU A 1 259 ? -8.066 0.321 -18.238 1.00 78.94 259 LEU A CA 1
ATOM 1993 C C . LEU A 1 259 ? -9.468 0.747 -18.688 1.00 78.94 259 LEU A C 1
ATOM 1995 O O . LEU A 1 259 ? -9.886 0.350 -19.774 1.00 78.94 259 LEU A O 1
ATOM 1999 N N . HIS A 1 260 ? -10.167 1.576 -17.908 1.00 75.50 260 HIS A N 1
ATOM 2000 C CA . HIS A 1 260 ? -11.450 2.157 -18.309 1.00 75.50 260 HIS A CA 1
ATOM 2001 C C . HIS A 1 260 ? -11.307 3.035 -19.554 1.00 75.50 260 HIS A C 1
ATOM 2003 O O . HIS A 1 260 ? -12.116 2.909 -20.466 1.00 75.50 260 HIS A O 1
ATOM 2009 N N . GLN A 1 261 ? -10.241 3.832 -19.651 1.00 82.12 261 GLN A N 1
ATOM 2010 C CA . GLN A 1 261 ? -9.949 4.662 -20.817 1.00 82.12 261 GLN A CA 1
ATOM 2011 C C . GLN A 1 261 ? -9.723 3.814 -22.077 1.00 82.12 261 GLN A C 1
ATOM 2013 O O . GLN A 1 261 ? -10.339 4.067 -23.107 1.00 82.12 261 GLN A O 1
ATOM 2018 N N . LYS A 1 262 ? -8.933 2.736 -21.985 1.00 86.44 262 LYS A N 1
ATOM 2019 C CA . LYS A 1 262 ? -8.730 1.799 -23.108 1.00 86.44 262 LYS A CA 1
ATOM 2020 C C . LYS A 1 262 ? -10.007 1.071 -23.518 1.00 86.44 262 LYS A C 1
ATOM 2022 O O . LYS A 1 262 ? -10.207 0.780 -24.694 1.00 86.44 262 LYS A O 1
ATOM 2027 N N . MET A 1 263 ? -10.862 0.746 -22.551 1.00 86.25 263 MET A N 1
ATOM 2028 C CA . MET A 1 263 ? -12.159 0.131 -22.824 1.00 86.25 263 MET A CA 1
ATOM 2029 C C . MET A 1 263 ? -13.092 1.118 -23.530 1.00 86.25 263 MET A C 1
ATOM 2031 O O . MET A 1 263 ? -13.743 0.739 -24.496 1.00 86.25 263 MET A O 1
ATOM 2035 N N . LEU A 1 264 ? -13.113 2.382 -23.097 1.00 84.69 264 LEU A N 1
ATOM 2036 C CA . LEU A 1 264 ? -13.878 3.452 -23.738 1.00 84.69 264 LEU A CA 1
ATOM 2037 C C . LEU A 1 264 ? -13.383 3.726 -25.160 1.00 84.69 264 LEU A C 1
ATOM 2039 O O . LEU A 1 264 ? -14.207 3.811 -26.062 1.00 84.69 264 LEU A O 1
ATOM 2043 N N . GLU A 1 265 ? -12.070 3.773 -25.384 1.00 87.94 265 GLU A N 1
ATOM 2044 C CA . GLU A 1 265 ? -11.472 3.908 -26.721 1.00 87.94 265 GLU A CA 1
ATOM 2045 C C . GLU A 1 265 ? -11.853 2.729 -27.628 1.00 87.94 265 GLU A C 1
ATOM 2047 O O . GLU A 1 265 ? -12.321 2.933 -28.746 1.00 87.94 265 GLU A O 1
ATOM 2052 N N . SER A 1 266 ? -11.768 1.493 -27.124 1.00 89.31 266 SER A N 1
ATOM 2053 C CA . SER A 1 266 ? -12.203 0.308 -27.873 1.00 89.31 266 SER A CA 1
ATOM 2054 C C . SER A 1 266 ? -13.704 0.327 -28.180 1.00 89.31 266 SER A C 1
ATOM 2056 O O . SER A 1 266 ? -14.105 -0.064 -29.276 1.00 89.31 266 SER A O 1
ATOM 2058 N N . CYS A 1 267 ? -14.546 0.755 -27.236 1.00 83.56 267 CYS A N 1
ATOM 2059 C CA . CYS A 1 267 ? -15.983 0.898 -27.457 1.00 83.56 267 CYS A CA 1
ATOM 2060 C C . CYS A 1 267 ? -16.270 1.996 -28.490 1.00 83.56 267 CYS A C 1
ATOM 2062 O O . CYS A 1 267 ? -17.063 1.773 -29.405 1.00 83.56 267 CYS A O 1
ATOM 2064 N N . GLN A 1 268 ? -15.584 3.137 -28.411 1.00 87.50 268 GLN A N 1
ATOM 2065 C CA . GLN A 1 268 ? -15.722 4.232 -29.367 1.00 87.50 268 GLN A CA 1
ATOM 2066 C C . GLN A 1 268 ? -15.333 3.789 -30.782 1.00 87.50 268 GLN A C 1
ATOM 2068 O O . GLN A 1 268 ? -16.108 3.984 -31.714 1.00 87.50 268 GLN A O 1
ATOM 2073 N N . GLU A 1 269 ? -14.219 3.070 -30.945 1.00 89.25 269 GLU A N 1
ATOM 2074 C CA . GLU A 1 269 ? -13.829 2.512 -32.244 1.00 89.25 269 GLU A CA 1
ATOM 2075 C C . GLU A 1 269 ? -14.877 1.547 -32.815 1.00 89.25 269 GLU A C 1
ATOM 2077 O O . GLU A 1 269 ? -15.103 1.512 -34.028 1.00 89.25 269 GLU A O 1
ATOM 2082 N N . THR A 1 270 ? -15.514 0.728 -31.969 1.00 86.81 270 THR A N 1
ATOM 2083 C CA . THR A 1 270 ? -16.595 -0.158 -32.431 1.00 86.81 270 THR A CA 1
ATOM 2084 C C . THR A 1 270 ? -17.833 0.624 -32.856 1.00 86.81 270 THR A C 1
ATOM 2086 O O . THR A 1 270 ? -18.445 0.279 -33.867 1.00 86.81 270 THR A O 1
ATOM 2089 N N . ILE A 1 271 ? -18.166 1.703 -32.144 1.00 87.62 271 ILE A N 1
ATOM 2090 C CA . ILE A 1 271 ? -19.271 2.600 -32.491 1.00 87.62 271 ILE A CA 1
ATOM 2091 C C . ILE A 1 271 ? -18.987 3.294 -33.825 1.00 87.62 271 ILE A C 1
ATOM 2093 O O . ILE A 1 271 ? -19.854 3.285 -34.696 1.00 87.62 271 ILE A O 1
ATOM 2097 N N . ASP A 1 272 ? -17.773 3.797 -34.042 1.00 89.56 272 ASP A N 1
ATOM 2098 C CA . ASP A 1 272 ? -17.385 4.475 -35.284 1.00 89.56 272 ASP A CA 1
ATOM 2099 C C . ASP A 1 272 ? -17.389 3.515 -36.487 1.00 89.56 272 ASP A C 1
ATOM 2101 O O . ASP A 1 272 ? -17.866 3.860 -37.576 1.00 89.56 272 ASP A O 1
ATOM 2105 N N . LYS A 1 273 ? -16.937 2.267 -36.290 1.00 91.38 273 LYS A N 1
ATOM 2106 C CA . LYS A 1 273 ? -17.014 1.199 -37.305 1.00 91.38 273 LYS A CA 1
ATOM 2107 C C . LYS A 1 273 ? -18.464 0.874 -37.667 1.00 91.38 273 LYS A C 1
ATOM 2109 O O . LYS A 1 273 ? -18.798 0.798 -38.850 1.00 91.38 273 LYS A O 1
ATOM 2114 N N . LEU A 1 274 ? -19.340 0.711 -36.674 1.00 87.25 274 LEU A N 1
ATOM 2115 C CA . LEU A 1 274 ? -20.767 0.461 -36.905 1.00 87.25 274 LEU A CA 1
ATOM 2116 C C . LEU A 1 274 ? -21.460 1.673 -37.545 1.00 87.25 274 LEU A C 1
ATOM 2118 O O . LEU A 1 274 ? -22.265 1.503 -38.460 1.00 87.25 274 LEU A O 1
ATOM 2122 N N . GLY A 1 275 ? -21.112 2.890 -37.127 1.00 88.62 275 GLY A N 1
ATOM 2123 C CA . GLY A 1 275 ? -21.592 4.141 -37.710 1.00 88.62 275 GLY A CA 1
ATOM 2124 C C . GLY A 1 275 ? -21.225 4.263 -39.188 1.00 88.62 275 GLY A C 1
ATOM 2125 O O . GLY A 1 275 ? -22.092 4.555 -40.012 1.00 88.62 275 GLY A O 1
ATOM 2126 N N . SER A 1 276 ? -19.983 3.928 -39.544 1.00 87.25 276 SER A N 1
ATOM 2127 C CA . SER A 1 276 ? -19.510 3.897 -40.934 1.00 87.25 276 SER A CA 1
ATOM 2128 C C . SER A 1 276 ? -20.270 2.860 -41.769 1.00 87.25 276 SER A C 1
ATOM 2130 O O . SER A 1 276 ? -20.781 3.183 -42.841 1.00 87.25 276 SER A O 1
ATOM 2132 N N . GLN A 1 277 ? -20.468 1.644 -41.244 1.00 88.25 277 GLN A N 1
ATOM 2133 C CA . GLN A 1 277 ? -21.257 0.601 -41.918 1.00 88.25 277 GLN A CA 1
ATOM 2134 C C . GLN A 1 277 ? -22.729 0.999 -42.114 1.00 88.25 277 GLN A C 1
ATOM 2136 O O . GLN A 1 277 ? -23.337 0.691 -43.144 1.00 88.25 277 GLN A O 1
ATOM 2141 N N . LEU A 1 278 ? -23.331 1.687 -41.140 1.00 88.25 278 LEU A N 1
ATOM 2142 C CA . LEU A 1 278 ? -24.690 2.220 -41.258 1.00 88.25 278 LEU A CA 1
ATOM 2143 C C . LEU A 1 278 ? -24.764 3.375 -42.265 1.00 88.25 278 LEU A C 1
ATOM 2145 O O . LEU A 1 278 ? -25.750 3.462 -43.003 1.00 88.25 278 LEU A O 1
ATOM 2149 N N . GLY A 1 279 ? -23.727 4.214 -42.333 1.00 87.25 279 GLY A N 1
ATOM 2150 C CA . GLY A 1 279 ? -23.555 5.262 -43.338 1.00 87.25 279 GLY A CA 1
ATOM 2151 C C . GLY A 1 279 ? -23.491 4.690 -44.752 1.00 87.25 279 GLY A C 1
ATOM 2152 O O . GLY A 1 279 ? -24.300 5.063 -45.600 1.00 87.25 279 GLY A O 1
ATOM 2153 N N . GLU A 1 280 ? -22.638 3.691 -44.980 1.00 90.19 280 GLU A N 1
ATOM 2154 C CA . GLU A 1 280 ? -22.560 2.968 -46.254 1.00 90.19 280 GLU A CA 1
ATOM 2155 C C . GLU A 1 280 ? -23.891 2.302 -46.620 1.00 90.19 280 GLU A C 1
ATOM 2157 O O . GLU A 1 280 ? -24.347 2.395 -47.758 1.00 90.19 280 GLU A O 1
ATOM 2162 N N . ARG A 1 281 ? -24.575 1.663 -45.659 1.00 85.81 281 ARG A N 1
ATOM 2163 C CA . ARG A 1 281 ? -25.913 1.087 -45.889 1.00 85.81 281 ARG A CA 1
ATOM 2164 C C . ARG A 1 281 ? -26.963 2.146 -46.214 1.00 85.81 281 ARG A C 1
ATOM 2166 O O . ARG A 1 281 ? -27.912 1.858 -46.943 1.00 85.81 281 ARG A O 1
ATOM 2173 N N . ARG A 1 282 ? -26.860 3.350 -45.649 1.00 86.56 282 ARG A N 1
ATOM 2174 C CA . ARG A 1 282 ? -27.747 4.471 -45.985 1.00 86.56 282 ARG A CA 1
ATOM 2175 C C . ARG A 1 282 ? -27.461 4.960 -47.403 1.00 86.56 282 ARG A C 1
ATOM 2177 O O . ARG A 1 282 ? -28.416 5.177 -48.139 1.00 86.56 282 ARG A O 1
ATOM 2184 N N . GLU A 1 283 ? -26.198 5.046 -47.803 1.00 89.00 283 GLU A N 1
ATOM 2185 C CA . GLU A 1 283 ? -25.817 5.470 -49.151 1.00 89.00 283 GLU A CA 1
ATOM 2186 C C . GLU A 1 283 ? -26.219 4.443 -50.217 1.00 89.00 283 GLU A C 1
ATOM 2188 O O . GLU A 1 283 ? -26.860 4.805 -51.198 1.00 89.00 283 GLU A O 1
ATOM 2193 N N . ARG A 1 284 ? -26.012 3.143 -49.962 1.00 88.19 284 ARG A N 1
ATOM 2194 C CA . ARG A 1 284 ? -26.528 2.065 -50.829 1.00 88.19 284 ARG A CA 1
ATOM 2195 C C . ARG A 1 284 ? -28.051 2.114 -50.967 1.00 88.19 284 ARG A C 1
ATOM 2197 O O . ARG A 1 284 ? -28.578 1.875 -52.045 1.00 88.19 284 ARG A O 1
ATOM 2204 N N . ARG A 1 285 ? -28.781 2.451 -49.894 1.00 88.44 285 ARG A N 1
ATOM 2205 C CA . ARG A 1 285 ? -30.242 2.641 -49.963 1.00 88.44 285 ARG A CA 1
ATOM 2206 C C . ARG A 1 285 ? -30.639 3.852 -50.805 1.00 88.44 285 ARG A C 1
ATOM 2208 O O . ARG A 1 285 ? -31.638 3.759 -51.507 1.00 88.44 285 ARG A O 1
ATOM 2215 N N . LYS A 1 286 ? -29.885 4.957 -50.755 1.00 89.81 286 LYS A N 1
ATOM 2216 C CA . LYS A 1 286 ? -30.121 6.112 -51.637 1.00 89.81 286 LYS A CA 1
ATOM 2217 C C . LYS A 1 286 ? -29.858 5.755 -53.097 1.00 89.81 286 LYS A C 1
ATOM 2219 O O . LYS A 1 286 ? -30.703 6.049 -53.927 1.00 89.81 286 LYS A O 1
ATOM 2224 N N . GLN A 1 287 ? -28.754 5.065 -53.386 1.00 88.75 287 GLN A N 1
ATOM 2225 C CA . GLN A 1 287 ? -28.428 4.589 -54.735 1.00 88.75 287 GLN A CA 1
ATOM 2226 C C . GLN A 1 287 ? -29.538 3.692 -55.294 1.00 88.75 287 GLN A C 1
ATOM 2228 O O . GLN A 1 287 ? -30.058 3.971 -56.366 1.00 88.75 287 GLN A O 1
ATOM 2233 N N . LEU A 1 288 ? -29.992 2.701 -54.520 1.00 87.88 288 LEU A N 1
ATOM 2234 C CA . LEU A 1 288 ? -31.119 1.846 -54.908 1.00 87.88 288 LEU A CA 1
ATOM 2235 C C . LEU A 1 288 ? -32.422 2.635 -55.102 1.00 87.88 288 LEU A C 1
ATOM 2237 O O . LEU A 1 288 ? -33.203 2.316 -55.991 1.00 87.88 288 LEU A O 1
ATOM 2241 N N . ALA A 1 289 ? -32.683 3.658 -54.284 1.00 85.38 289 ALA A N 1
ATOM 2242 C CA . ALA A 1 289 ? -33.851 4.516 -54.465 1.00 85.38 289 ALA A CA 1
ATOM 2243 C C . ALA A 1 289 ? -33.767 5.318 -55.775 1.00 85.38 289 ALA A C 1
ATOM 2245 O O . ALA A 1 289 ? -34.754 5.363 -56.505 1.00 85.38 289 ALA A O 1
ATOM 2246 N N . SER A 1 290 ? -32.598 5.878 -56.100 1.00 88.19 290 SER A N 1
ATOM 2247 C CA . SER A 1 290 ? -32.358 6.578 -57.366 1.00 88.19 290 SER A CA 1
ATOM 2248 C C . SER A 1 290 ? -32.450 5.641 -58.573 1.00 88.19 290 SER A C 1
ATOM 2250 O O . SER A 1 290 ? -33.045 6.010 -59.578 1.00 88.19 290 SER A O 1
ATOM 2252 N N . GLU A 1 291 ? -31.939 4.410 -58.475 1.00 90.69 291 GLU A N 1
ATOM 2253 C CA . GLU A 1 291 ? -32.085 3.389 -59.523 1.00 90.69 291 GLU A CA 1
ATOM 2254 C C . GLU A 1 291 ? -33.554 2.992 -59.733 1.00 90.69 291 GLU A C 1
ATOM 2256 O O . GLU A 1 291 ? -34.010 2.864 -60.867 1.00 90.69 291 GLU A O 1
ATOM 2261 N N . LEU A 1 292 ? -34.331 2.837 -58.655 1.00 88.88 292 LEU A N 1
ATOM 2262 C CA . LEU A 1 292 ? -35.768 2.561 -58.747 1.00 88.88 292 LEU A CA 1
ATOM 2263 C C . LEU A 1 292 ? -36.562 3.742 -59.318 1.00 88.88 292 LEU A C 1
ATOM 2265 O O . LEU A 1 292 ? -37.598 3.531 -59.949 1.00 88.88 292 LEU A O 1
ATOM 2269 N N . GLU A 1 293 ? -36.117 4.973 -59.079 1.00 88.25 293 GLU A N 1
ATOM 2270 C CA . GLU A 1 293 ? -36.715 6.176 -59.655 1.00 88.25 293 GLU A CA 1
ATOM 2271 C C . GLU A 1 293 ? -36.415 6.279 -61.152 1.00 88.25 293 GLU A C 1
ATOM 2273 O O . GLU A 1 293 ? -37.350 6.447 -61.933 1.00 88.25 293 GLU A O 1
ATOM 2278 N N . LEU A 1 294 ? -35.171 6.015 -61.559 1.00 89.31 294 LEU A N 1
ATOM 2279 C CA . LEU A 1 294 ? -34.780 5.909 -62.965 1.00 89.31 294 LEU A CA 1
ATOM 2280 C C . LEU A 1 294 ? -35.587 4.822 -63.692 1.00 89.31 294 LEU A C 1
ATOM 2282 O O . LEU A 1 294 ? -36.199 5.086 -64.720 1.00 89.31 294 LEU A O 1
ATOM 2286 N N . LEU A 1 295 ? -35.707 3.626 -63.105 1.00 83.69 295 LEU A N 1
ATOM 2287 C CA . LEU A 1 295 ? -36.529 2.551 -63.673 1.00 83.69 295 LEU A CA 1
ATOM 2288 C C . LEU A 1 295 ? -38.011 2.933 -63.765 1.00 83.69 295 LEU A C 1
ATOM 2290 O O . LEU A 1 295 ? -38.704 2.492 -64.677 1.00 83.69 295 LEU A O 1
ATOM 2294 N N . ARG A 1 296 ? -38.534 3.748 -62.839 1.00 82.12 296 ARG A N 1
ATOM 2295 C CA . ARG A 1 296 ? -39.909 4.273 -62.928 1.00 82.12 296 ARG A CA 1
ATOM 2296 C C . ARG A 1 296 ? -40.059 5.303 -64.041 1.00 82.12 296 ARG A C 1
ATOM 2298 O O . ARG A 1 296 ? -41.138 5.369 -64.630 1.00 82.12 296 ARG A O 1
ATOM 2305 N N . GLU A 1 297 ? -39.041 6.115 -64.295 1.00 82.94 297 GLU A N 1
ATOM 2306 C CA . GLU A 1 297 ? -39.008 7.045 -65.423 1.00 82.94 297 GLU A CA 1
ATOM 2307 C C . GLU A 1 297 ? -38.935 6.293 -66.752 1.00 82.94 297 GLU A C 1
ATOM 2309 O O . GLU A 1 297 ? -39.741 6.580 -67.637 1.00 82.94 297 GLU A O 1
ATOM 2314 N N . ASP A 1 298 ? -38.108 5.250 -66.845 1.00 80.50 298 ASP A N 1
ATOM 2315 C CA . ASP A 1 298 ? -38.031 4.366 -68.012 1.00 80.50 298 ASP A CA 1
ATOM 2316 C C . ASP A 1 298 ? -39.372 3.675 -68.279 1.00 80.50 298 ASP A C 1
ATOM 2318 O O . ASP A 1 298 ? -39.878 3.698 -69.398 1.00 80.50 298 ASP A O 1
ATOM 2322 N N . LEU A 1 299 ? -40.033 3.149 -67.244 1.00 77.75 299 LEU A N 1
ATOM 2323 C CA . LEU A 1 299 ? -41.345 2.500 -67.377 1.00 77.75 299 LEU A CA 1
ATOM 2324 C C . LEU A 1 299 ? -42.465 3.504 -67.716 1.00 77.75 299 LEU A C 1
ATOM 2326 O O . LEU A 1 299 ? -43.476 3.141 -68.322 1.00 77.75 299 LEU A O 1
ATOM 2330 N N . LYS A 1 300 ? -42.310 4.782 -67.340 1.00 73.06 300 LYS A N 1
ATOM 2331 C CA . LYS A 1 300 ? -43.187 5.871 -67.803 1.00 73.06 300 LYS A CA 1
ATOM 2332 C C . LYS A 1 300 ? -42.903 6.223 -69.265 1.00 73.06 300 LYS A C 1
ATOM 2334 O O . LYS A 1 300 ? -43.862 6.398 -70.011 1.00 73.06 300 LYS A O 1
ATOM 2339 N N . ALA A 1 301 ? -41.640 6.280 -69.685 1.00 71.19 301 ALA A N 1
ATOM 2340 C CA . ALA A 1 301 ? -41.251 6.511 -71.076 1.00 71.19 301 ALA A CA 1
ATOM 2341 C C . ALA A 1 301 ? -41.711 5.360 -71.992 1.00 71.19 301 ALA A C 1
ATOM 2343 O O . ALA A 1 301 ? -42.234 5.597 -73.080 1.00 71.19 301 ALA A O 1
ATOM 2344 N N . GLU A 1 302 ? -41.636 4.119 -71.514 1.00 64.31 302 GLU A N 1
ATOM 2345 C CA . GLU A 1 302 ? -42.104 2.926 -72.220 1.00 64.31 302 GLU A CA 1
ATOM 2346 C C . GLU A 1 302 ? -43.638 2.891 -72.330 1.00 64.31 302 GLU A C 1
ATOM 2348 O O . GLU A 1 302 ? -44.179 2.546 -73.377 1.00 64.31 302 GLU A O 1
ATOM 2353 N N . LYS A 1 303 ? -44.371 3.364 -71.309 1.00 64.31 303 LYS A N 1
ATOM 2354 C CA . LYS A 1 303 ? -45.831 3.568 -71.405 1.00 64.31 303 LYS A CA 1
ATOM 2355 C C . LYS A 1 303 ? -46.230 4.664 -72.394 1.00 64.31 303 LYS A C 1
ATOM 2357 O O . LYS A 1 303 ? -47.306 4.567 -72.977 1.00 64.31 303 LYS A O 1
ATOM 2362 N N . VAL A 1 304 ? -45.388 5.677 -72.597 1.00 57.44 304 VAL A N 1
ATOM 2363 C CA . VAL A 1 304 ? -45.596 6.711 -73.627 1.00 57.44 304 VAL A CA 1
ATOM 2364 C C . VAL A 1 304 ? -45.329 6.150 -75.035 1.00 57.44 304 VAL A C 1
ATOM 2366 O O . VAL A 1 304 ? -45.997 6.551 -75.986 1.00 57.44 304 VAL A O 1
ATOM 2369 N N . LEU A 1 305 ? -44.439 5.160 -75.170 1.00 55.62 305 LEU A N 1
ATOM 2370 C CA . LEU A 1 305 ? -44.176 4.440 -76.427 1.00 55.62 305 LEU A CA 1
ATOM 2371 C C . LEU A 1 305 ? -45.182 3.301 -76.710 1.00 55.62 305 LEU A C 1
ATOM 2373 O O . LEU A 1 305 ? -45.473 3.016 -77.868 1.00 55.62 305 LEU A O 1
ATOM 2377 N N . GLY A 1 306 ? -45.786 2.700 -75.680 1.00 50.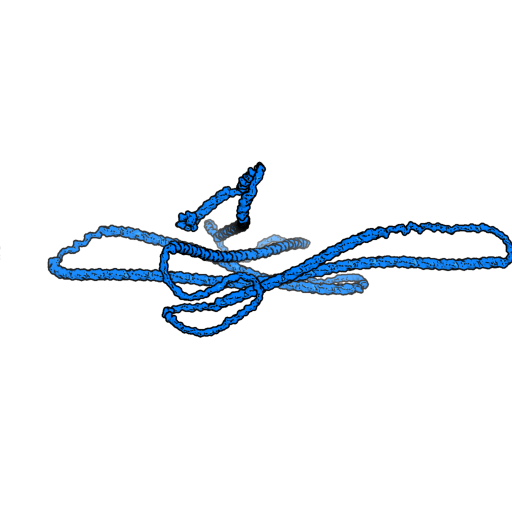25 306 GLY A N 1
ATOM 2378 C CA . GLY A 1 306 ? -46.753 1.597 -75.785 1.00 50.25 306 GLY A CA 1
ATOM 2379 C C . GLY A 1 306 ? -48.177 1.978 -76.222 1.00 50.25 306 GLY A C 1
ATOM 2380 O O . GLY A 1 306 ? -49.024 1.098 -76.361 1.00 50.25 306 GLY A O 1
ATOM 2381 N N . SER A 1 307 ? -48.467 3.265 -76.456 1.00 49.94 307 SER A N 1
ATOM 2382 C CA . SER A 1 307 ? -49.756 3.732 -77.003 1.00 49.94 307 SER A CA 1
ATOM 2383 C C . SER A 1 307 ? -49.781 3.925 -78.529 1.00 49.94 307 SER A C 1
ATOM 2385 O O . SER A 1 307 ? -50.778 4.408 -79.064 1.00 49.94 307 SER A O 1
ATOM 2387 N N . GLN A 1 308 ? -48.733 3.523 -79.255 1.00 44.25 308 GLN A N 1
ATOM 2388 C CA . GLN A 1 308 ? -48.739 3.471 -80.722 1.00 44.25 308 GLN A CA 1
ATOM 2389 C C . GLN A 1 308 ? -48.325 2.081 -81.223 1.00 44.25 308 GLN A C 1
ATOM 2391 O O . GLN A 1 308 ? -47.151 1.737 -81.207 1.00 44.25 308 GLN A O 1
ATOM 2396 N N . GLY A 1 309 ? -49.297 1.311 -81.728 1.00 36.38 309 GLY A N 1
ATOM 2397 C CA . GLY A 1 309 ? -49.035 0.195 -82.648 1.00 36.38 309 GLY A CA 1
ATOM 2398 C C . GLY A 1 309 ? -49.477 -1.199 -82.189 1.00 36.38 309 GLY A C 1
ATOM 2399 O O . GLY A 1 309 ? -48.656 -2.029 -81.823 1.00 36.38 309 GLY A O 1
ATOM 2400 N N . LEU A 1 310 ? -50.775 -1.484 -82.309 1.00 37.34 310 LEU A N 1
ATOM 2401 C CA . LEU A 1 310 ? -51.286 -2.797 -82.757 1.00 37.34 310 LEU A CA 1
ATOM 2402 C C . LEU A 1 310 ? -51.122 -2.863 -84.299 1.00 37.34 310 LEU A C 1
ATOM 2404 O O . LEU A 1 310 ? -51.111 -1.782 -84.900 1.00 37.34 310 LEU A O 1
ATOM 2408 N N . PRO A 1 311 ? -51.038 -4.038 -84.975 1.00 49.28 311 PRO A N 1
ATOM 2409 C CA . PRO A 1 311 ? -51.974 -5.152 -84.769 1.00 49.28 311 PRO A CA 1
ATOM 2410 C C . PRO A 1 311 ? -51.458 -6.608 -84.923 1.00 49.28 311 PRO A C 1
ATOM 2412 O O . PRO A 1 311 ? -50.451 -6.896 -85.560 1.00 49.28 311 PRO A O 1
ATOM 2415 N N . ASP A 1 312 ? -52.260 -7.502 -84.331 1.00 31.12 312 ASP A N 1
ATOM 2416 C CA . ASP A 1 312 ? -52.754 -8.813 -84.791 1.00 31.12 312 ASP A CA 1
ATOM 2417 C C . ASP A 1 312 ? -51.814 -9.886 -85.372 1.00 31.12 312 ASP A C 1
ATOM 2419 O O . ASP A 1 312 ? -51.317 -9.769 -86.490 1.00 31.12 312 ASP A O 1
ATOM 2423 N N . SER A 1 313 ? -51.791 -11.067 -84.729 1.00 35.72 313 SER A N 1
ATOM 2424 C CA . SER A 1 313 ? -52.439 -12.292 -85.262 1.00 35.72 313 SER A CA 1
ATOM 2425 C C . SER A 1 313 ? -52.111 -13.566 -84.460 1.00 35.72 313 SER A C 1
ATOM 2427 O O . SER A 1 313 ? -50.957 -13.894 -84.219 1.00 35.72 313 SER A O 1
ATOM 2429 N N . HIS A 1 314 ? -53.174 -14.297 -84.106 1.00 30.09 314 HIS A N 1
ATOM 2430 C CA . HIS A 1 314 ? -53.325 -15.760 -84.001 1.00 30.09 314 HIS A CA 1
ATOM 2431 C C . HIS A 1 314 ? -52.101 -16.661 -83.701 1.00 30.09 314 HIS A C 1
ATOM 2433 O O . HIS A 1 314 ? -51.255 -16.869 -84.561 1.00 30.09 314 HIS A O 1
ATOM 2439 N N . SER A 1 315 ? -52.151 -17.429 -82.599 1.00 34.75 315 SER A N 1
ATOM 2440 C CA . SER A 1 315 ? -52.468 -18.882 -82.612 1.00 34.75 315 SER A CA 1
ATOM 2441 C C . SER A 1 315 ? -51.874 -19.695 -81.433 1.00 34.75 315 SER A C 1
ATOM 2443 O O . SER A 1 315 ? -50.699 -19.614 -81.115 1.00 34.75 315 SER A O 1
ATOM 2445 N N . GLN A 1 316 ? -52.753 -20.522 -80.847 1.00 32.03 316 GLN A N 1
ATOM 2446 C CA . GLN A 1 316 ? -52.544 -21.870 -80.278 1.00 32.03 316 GLN A CA 1
ATOM 2447 C C . GLN A 1 316 ? -51.720 -22.096 -78.978 1.00 32.03 316 GLN A C 1
ATOM 2449 O O . GLN A 1 316 ? -50.499 -22.161 -78.948 1.00 32.03 316 GLN A O 1
ATOM 2454 N N . LEU A 1 317 ? -52.494 -22.374 -77.916 1.00 35.66 317 LEU A N 1
ATOM 2455 C CA . LEU A 1 317 ? -52.270 -23.309 -76.786 1.00 35.66 317 LEU A CA 1
ATOM 2456 C C . LEU A 1 317 ? -51.797 -24.721 -77.257 1.00 35.66 317 LEU A C 1
ATOM 2458 O O . LEU A 1 317 ? -52.027 -25.004 -78.434 1.00 35.66 317 LEU A O 1
ATOM 2462 N N . PRO A 1 318 ? -51.290 -25.666 -76.403 1.00 44.16 318 PRO A N 1
ATOM 2463 C CA . PRO A 1 318 ? -51.791 -25.912 -75.034 1.00 44.16 318 PRO A CA 1
ATOM 2464 C C . PRO A 1 318 ? -50.861 -26.518 -73.946 1.00 44.16 318 PRO A C 1
ATOM 2466 O O . PRO A 1 318 ? -49.901 -27.225 -74.212 1.00 44.16 318 PRO A O 1
ATOM 2469 N N . GLY A 1 319 ? -51.337 -26.377 -72.697 1.00 30.44 319 GLY A N 1
ATOM 2470 C CA . GLY A 1 319 ? -51.264 -27.393 -71.624 1.00 30.44 319 GLY A CA 1
ATOM 2471 C C . GLY A 1 319 ? -49.943 -27.495 -70.837 1.00 30.44 319 GLY A C 1
ATOM 2472 O O . GLY A 1 319 ? -48.876 -27.498 -71.413 1.00 30.44 319 GLY A O 1
ATOM 2473 N N . HIS A 1 320 ? -49.893 -27.639 -69.512 1.00 31.80 320 HIS A N 1
ATOM 2474 C CA . HIS A 1 320 ? -50.884 -28.115 -68.554 1.00 31.80 320 HIS A CA 1
ATOM 2475 C C . HIS A 1 320 ? -50.523 -27.646 -67.123 1.00 31.80 320 HIS A C 1
ATOM 2477 O O . HIS A 1 320 ? -49.438 -27.912 -66.627 1.00 31.80 320 HIS A O 1
ATOM 2483 N N . LYS A 1 321 ? -51.514 -27.020 -66.474 1.00 32.16 321 LYS A N 1
ATOM 2484 C CA . LYS A 1 321 ? -51.977 -27.179 -65.076 1.00 32.16 321 LYS A CA 1
ATOM 2485 C C . LYS A 1 321 ? -50.997 -27.021 -63.891 1.00 32.16 321 LYS A C 1
ATOM 2487 O O . LYS A 1 321 ? -50.407 -27.975 -63.405 1.00 32.16 321 LYS A O 1
ATOM 2492 N N . ASN A 1 322 ? -51.051 -25.810 -63.328 1.00 35.22 322 ASN A N 1
ATOM 2493 C CA . ASN A 1 322 ? -51.322 -25.453 -61.923 1.00 35.22 322 ASN A CA 1
ATOM 2494 C C . ASN A 1 322 ? -51.604 -26.588 -60.924 1.00 35.22 322 ASN A C 1
ATOM 2496 O O . ASN A 1 322 ? -52.522 -27.376 -61.145 1.00 35.22 322 ASN A O 1
ATOM 2500 N N . THR A 1 323 ? -51.018 -26.483 -59.723 1.00 30.47 323 THR A N 1
ATOM 2501 C CA . THR A 1 323 ? -51.751 -26.595 -58.441 1.00 30.47 323 THR A CA 1
ATOM 2502 C C . THR A 1 323 ? -51.021 -25.802 -57.335 1.00 30.47 323 THR A C 1
ATOM 2504 O O . THR A 1 323 ? -50.089 -26.288 -56.709 1.00 30.47 323 THR A O 1
ATOM 2507 N N . PHE A 1 324 ? -51.447 -24.557 -57.109 1.00 35.09 324 PHE A N 1
ATOM 2508 C CA . PHE A 1 324 ? -51.500 -23.910 -55.778 1.00 35.09 324 PHE A CA 1
ATOM 2509 C C . PHE A 1 324 ? -52.779 -24.436 -55.058 1.00 35.09 324 PHE A C 1
ATOM 2511 O O . PHE A 1 324 ? -53.612 -24.980 -55.793 1.00 35.09 324 PHE A O 1
ATOM 2518 N N . PRO A 1 325 ? -53.057 -24.252 -53.733 1.00 48.00 325 PRO A N 1
ATOM 2519 C CA . PRO A 1 325 ? -52.744 -23.026 -52.973 1.00 48.00 325 PRO A CA 1
ATOM 2520 C C . PRO A 1 325 ? -52.632 -23.084 -51.413 1.00 48.00 325 PRO A C 1
ATOM 2522 O O . PRO A 1 325 ? -52.981 -24.058 -50.766 1.00 48.00 325 PRO A O 1
ATOM 2525 N N . ASN A 1 326 ? -52.221 -21.929 -50.860 1.00 33.97 326 ASN A N 1
ATOM 2526 C CA . ASN A 1 326 ? -52.676 -21.215 -49.639 1.00 33.97 326 ASN A CA 1
ATOM 2527 C C . ASN A 1 326 ? -52.766 -21.863 -48.239 1.00 33.97 326 ASN A C 1
ATOM 2529 O O . ASN A 1 326 ? -53.444 -22.863 -48.056 1.00 33.97 326 ASN A O 1
ATOM 2533 N N . LEU A 1 327 ? -52.294 -21.096 -47.233 1.00 33.59 327 LEU A N 1
ATOM 2534 C CA . LEU A 1 327 ? -53.045 -20.526 -46.075 1.00 33.59 327 LEU A CA 1
ATOM 2535 C C . LEU A 1 327 ? -52.026 -19.854 -45.116 1.00 33.59 327 LEU A C 1
ATOM 2537 O O . LEU A 1 327 ? -51.117 -20.512 -44.635 1.00 33.59 327 LEU A O 1
ATOM 2541 N N . GLN A 1 328 ? -51.915 -18.524 -45.000 1.00 32.75 328 GLN A N 1
ATOM 2542 C CA . GLN A 1 328 ? -52.691 -17.570 -44.179 1.00 32.75 328 GLN A CA 1
ATOM 2543 C C . GLN A 1 328 ? -52.966 -17.945 -42.696 1.00 32.75 328 GLN A C 1
ATOM 2545 O O . GLN A 1 328 ? -53.886 -18.703 -42.420 1.00 32.75 328 GLN A O 1
ATOM 2550 N N . ARG A 1 329 ? -52.319 -17.168 -41.796 1.00 30.83 329 ARG A N 1
ATOM 2551 C CA . ARG A 1 329 ? -52.886 -16.412 -40.640 1.00 30.83 329 ARG A CA 1
ATOM 2552 C C . ARG A 1 329 ? -52.733 -16.968 -39.196 1.00 30.83 329 ARG A C 1
ATOM 2554 O O . ARG A 1 329 ? -52.959 -18.140 -38.946 1.00 30.83 329 ARG A O 1
ATOM 2561 N N . ALA A 1 330 ? -52.507 -15.996 -38.285 1.00 28.72 330 ALA A N 1
ATOM 2562 C CA . ALA A 1 330 ? -52.603 -15.958 -36.804 1.00 28.72 330 ALA A CA 1
ATOM 2563 C C . ALA A 1 330 ? -51.395 -16.533 -36.030 1.00 28.72 330 ALA A C 1
ATOM 2565 O O . ALA A 1 330 ? -50.996 -17.658 -36.276 1.00 28.72 330 ALA A O 1
ATOM 2566 N N . SER A 1 331 ? -50.647 -15.821 -35.171 1.00 29.95 331 SER A N 1
ATOM 2567 C CA . SER A 1 331 ? -50.889 -14.793 -34.132 1.00 29.95 331 SER A CA 1
ATOM 2568 C C . SER A 1 331 ? -51.564 -15.299 -32.850 1.00 29.95 331 SER A C 1
ATOM 2570 O O . SER A 1 331 ? -52.734 -15.663 -32.886 1.00 29.95 331 SER A O 1
ATOM 2572 N N . ALA A 1 332 ? -50.836 -15.120 -31.740 1.00 32.41 332 ALA A N 1
ATOM 2573 C CA . ALA A 1 332 ? -51.211 -15.249 -30.329 1.00 32.41 332 ALA A CA 1
ATOM 2574 C C . ALA A 1 332 ? -51.256 -16.679 -29.756 1.00 32.41 332 ALA A C 1
ATOM 2576 O O . ALA A 1 332 ? -52.087 -17.489 -30.140 1.00 32.41 332 ALA A O 1
ATOM 2577 N N . ILE A 1 333 ? -50.425 -16.955 -28.747 1.00 31.44 333 ILE A N 1
ATOM 2578 C CA . ILE A 1 333 ? -50.817 -16.883 -27.329 1.00 31.44 333 ILE A CA 1
ATOM 2579 C C . ILE A 1 333 ? -49.566 -17.058 -26.451 1.00 31.44 333 ILE A C 1
ATOM 2581 O O . ILE A 1 333 ? -48.637 -17.794 -26.770 1.00 31.44 333 ILE A O 1
ATOM 2585 N N . ARG A 1 334 ? -49.566 -16.264 -25.384 1.00 36.44 334 ARG A N 1
ATOM 2586 C CA . ARG A 1 334 ? -48.630 -16.182 -24.268 1.00 36.44 334 ARG A CA 1
ATOM 2587 C C . ARG A 1 334 ? -48.972 -17.282 -23.245 1.00 36.44 334 ARG A C 1
ATOM 2589 O O . ARG A 1 334 ? -50.142 -17.615 -23.107 1.00 36.44 334 ARG A O 1
ATOM 2596 N N . ASP A 1 335 ? -47.959 -17.722 -22.506 1.00 31.81 335 ASP A N 1
ATOM 2597 C CA . ASP A 1 335 ? -48.030 -18.340 -21.171 1.00 31.81 335 ASP A CA 1
ATOM 2598 C C . ASP A 1 335 ? -48.578 -19.777 -21.040 1.00 31.81 335 ASP A C 1
ATOM 2600 O O . ASP A 1 335 ? -49.783 -20.001 -21.016 1.00 31.81 335 ASP A O 1
ATOM 2604 N N . LEU A 1 336 ? -47.674 -20.739 -20.795 1.00 30.38 336 LEU A N 1
ATOM 2605 C CA . LEU A 1 336 ? -47.746 -21.574 -19.588 1.00 30.38 336 LEU A CA 1
ATOM 2606 C C . LEU A 1 336 ? -46.404 -22.268 -19.294 1.00 30.38 336 LEU A C 1
ATOM 2608 O O . LEU A 1 336 ? -45.830 -22.964 -20.130 1.00 30.38 336 LEU A O 1
ATOM 2612 N N . VAL A 1 337 ? -45.935 -22.051 -18.070 1.00 33.75 337 VAL A N 1
ATOM 2613 C CA . VAL A 1 337 ? -44.962 -22.860 -17.329 1.00 33.75 337 VAL A CA 1
ATOM 2614 C C . VAL A 1 337 ? -45.567 -24.252 -17.100 1.00 33.75 337 VAL A C 1
ATOM 2616 O O . VAL A 1 337 ? -46.732 -24.303 -16.722 1.00 33.75 337 VAL A O 1
ATOM 2619 N N . ASP A 1 338 ? -44.833 -25.348 -17.339 1.00 28.66 338 ASP A N 1
ATOM 2620 C CA . ASP A 1 338 ? -44.414 -26.298 -16.284 1.00 28.66 338 ASP A CA 1
ATOM 2621 C C . ASP A 1 338 ? -43.676 -27.543 -16.830 1.00 28.66 338 ASP A C 1
ATOM 2623 O O . ASP A 1 338 ? -44.122 -28.194 -17.769 1.00 28.66 338 ASP A O 1
ATOM 2627 N N . VAL A 1 339 ? -42.568 -27.875 -16.153 1.00 28.91 339 VAL A N 1
ATOM 2628 C CA . VAL A 1 339 ? -42.069 -29.228 -15.825 1.00 28.91 339 VAL A CA 1
ATOM 2629 C C . VAL A 1 339 ? -41.816 -30.239 -16.962 1.00 28.91 339 VAL A C 1
ATOM 2631 O O . VAL A 1 339 ? -42.709 -30.931 -17.437 1.00 28.91 339 VAL A O 1
ATOM 2634 N N . SER A 1 340 ? -40.532 -30.495 -17.252 1.00 32.75 340 SER A N 1
ATOM 2635 C CA . SER A 1 340 ? -39.856 -31.756 -16.869 1.00 32.75 340 SER A CA 1
ATOM 2636 C C . SER A 1 340 ? -38.498 -31.924 -17.544 1.00 32.75 340 SER A C 1
ATOM 2638 O O . SER A 1 340 ? -38.340 -31.739 -18.746 1.00 32.75 340 SER A O 1
ATOM 2640 N N . HIS A 1 341 ? -37.536 -32.350 -16.729 1.00 31.53 341 HIS A N 1
ATOM 2641 C CA . HIS A 1 341 ? -36.303 -33.020 -17.117 1.00 31.53 341 HIS A CA 1
ATOM 2642 C C . HIS A 1 341 ? -36.489 -34.015 -18.269 1.00 31.53 341 HIS A C 1
ATOM 2644 O O . HIS A 1 341 ? -37.288 -34.931 -18.136 1.00 31.53 341 HIS A O 1
ATOM 2650 N N . GLU A 1 342 ? -35.618 -33.959 -19.277 1.00 28.59 342 GLU A N 1
ATOM 2651 C CA . GLU A 1 342 ? -35.033 -35.175 -19.846 1.00 28.59 342 GLU A CA 1
ATOM 2652 C C . GLU A 1 342 ? -33.669 -34.881 -20.486 1.00 28.59 342 GLU A C 1
ATOM 2654 O O . GLU A 1 342 ? -33.519 -34.053 -21.383 1.00 28.59 342 GLU A O 1
ATOM 2659 N N . LYS A 1 343 ? -32.641 -35.564 -19.972 1.00 34.38 343 LYS A N 1
ATOM 2660 C CA . LYS A 1 343 ? -31.367 -35.770 -20.671 1.00 34.38 343 LYS A CA 1
ATOM 2661 C C . LYS A 1 343 ? -31.652 -36.581 -21.941 1.00 34.38 343 LYS A C 1
ATOM 2663 O O . LYS A 1 343 ? -32.495 -37.473 -21.892 1.00 34.38 343 LYS A O 1
ATOM 2668 N N . PRO A 1 344 ? -30.806 -36.459 -22.972 1.00 39.69 344 PRO A N 1
ATOM 2669 C CA . PRO A 1 344 ? -30.171 -37.697 -23.400 1.00 39.69 344 PRO A CA 1
ATOM 2670 C C . PRO A 1 344 ? -28.654 -37.615 -23.455 1.00 39.69 344 PRO A C 1
ATOM 2672 O O . PRO A 1 344 ? -28.020 -36.588 -23.689 1.00 39.69 344 PRO A O 1
ATOM 2675 N N . HIS A 1 345 ? -28.112 -38.790 -23.183 1.00 25.89 345 HIS A N 1
ATOM 2676 C CA . HIS A 1 345 ? -26.725 -39.165 -23.247 1.00 25.89 345 HIS A CA 1
ATOM 2677 C C . HIS A 1 345 ? -26.166 -39.129 -24.673 1.00 25.89 345 HIS A C 1
ATOM 2679 O O . HIS A 1 345 ? -26.863 -39.331 -25.661 1.00 25.89 345 HIS A O 1
ATOM 2685 N N . LYS A 1 346 ? -24.850 -38.915 -24.684 1.00 35.38 346 LYS A N 1
ATOM 2686 C CA . LYS A 1 346 ? -23.854 -39.274 -25.694 1.00 35.38 346 LYS A CA 1
ATOM 2687 C C . LYS A 1 346 ? -24.217 -40.531 -26.491 1.00 35.38 346 LYS A C 1
ATOM 2689 O O . LYS A 1 346 ? -24.470 -41.553 -25.870 1.00 35.38 346 LYS A O 1
ATOM 2694 N N . ASP A 1 347 ? -23.988 -40.469 -27.800 1.00 30.47 347 ASP A N 1
ATOM 2695 C CA . ASP A 1 347 ? -23.412 -41.579 -28.556 1.00 30.47 347 ASP A CA 1
ATOM 2696 C C . ASP A 1 347 ? -22.292 -41.052 -29.461 1.00 30.47 347 ASP A C 1
ATOM 2698 O O . ASP A 1 347 ? -22.471 -40.160 -30.288 1.00 30.47 347 ASP A O 1
ATOM 2702 N N . SER A 1 348 ? -21.102 -41.606 -29.248 1.00 32.56 348 SER A N 1
ATOM 2703 C CA . SER A 1 348 ? -19.950 -41.551 -30.139 1.00 32.56 348 SER A CA 1
ATOM 2704 C C . SER A 1 348 ? -19.543 -42.996 -30.357 1.00 32.56 348 SER A C 1
ATOM 2706 O O . SER A 1 348 ? -19.133 -43.638 -29.392 1.00 32.56 348 SER A O 1
ATOM 2708 N N . ALA A 1 349 ? -19.654 -43.506 -31.586 1.00 29.05 349 ALA A N 1
ATOM 2709 C CA . ALA A 1 349 ? -18.827 -44.618 -32.038 1.00 29.05 349 ALA A CA 1
ATOM 2710 C C . ALA A 1 349 ? -18.868 -44.844 -33.564 1.00 29.05 349 ALA A C 1
ATOM 2712 O O . ALA A 1 349 ? -19.835 -45.356 -34.110 1.00 29.05 349 ALA A O 1
ATOM 2713 N N . LEU A 1 350 ? -17.719 -44.543 -34.179 1.00 31.48 350 LEU A N 1
ATOM 2714 C CA . LEU A 1 350 ? -16.896 -45.457 -34.986 1.00 31.48 350 LEU A CA 1
ATOM 2715 C C . LEU A 1 350 ? -17.294 -45.836 -36.443 1.00 31.48 350 LEU A C 1
ATOM 2717 O O . LEU A 1 350 ? -18.095 -46.726 -36.685 1.00 31.48 350 LEU A O 1
ATOM 2721 N N . LEU A 1 351 ? -16.491 -45.274 -37.367 1.00 33.28 351 LEU A N 1
ATOM 2722 C CA . LEU A 1 351 ? -15.480 -45.960 -38.211 1.00 33.28 351 LEU A CA 1
ATOM 2723 C C . LEU A 1 351 ? -15.838 -46.579 -39.598 1.00 33.28 351 LEU A C 1
ATOM 2725 O O . LEU A 1 351 ? -16.263 -47.723 -39.678 1.00 33.28 351 LEU A O 1
ATOM 2729 N N . ILE A 1 352 ? -15.374 -45.841 -40.637 1.00 30.39 352 ILE A N 1
ATOM 2730 C CA . ILE A 1 352 ? -14.602 -46.191 -41.878 1.00 30.39 352 ILE A CA 1
ATOM 2731 C C . ILE A 1 352 ? -15.176 -47.169 -42.941 1.00 30.39 352 ILE A C 1
ATOM 2733 O O . ILE A 1 352 ? -16.156 -47.847 -42.670 1.00 30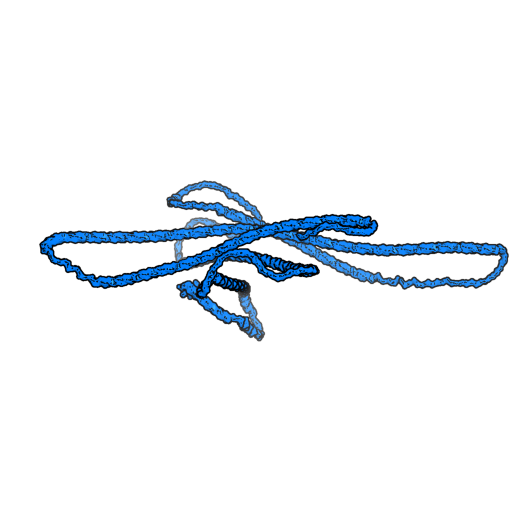.39 352 ILE A O 1
ATOM 2737 N N . PRO A 1 353 ? -14.472 -47.423 -44.079 1.00 51.41 353 PRO A N 1
ATOM 2738 C CA . PRO A 1 353 ? -13.858 -46.575 -45.137 1.00 51.41 353 PRO A CA 1
ATOM 2739 C C . PRO A 1 353 ? -14.352 -46.992 -46.548 1.00 51.41 353 PRO A C 1
ATOM 2741 O O . PRO A 1 353 ? -14.943 -48.048 -46.681 1.00 51.41 353 PRO A O 1
ATOM 2744 N N . GLU A 1 354 ? -14.013 -46.239 -47.605 1.00 28.67 354 GLU A N 1
ATOM 2745 C CA . GLU A 1 354 ? -13.562 -46.727 -48.943 1.00 28.67 354 GLU A CA 1
ATOM 2746 C C . GLU A 1 354 ? -13.547 -45.519 -49.906 1.00 28.67 354 GLU A C 1
ATOM 2748 O O . GLU A 1 354 ? -14.558 -44.860 -50.109 1.00 28.67 354 GLU A O 1
ATOM 2753 N N . ALA A 1 355 ? -12.382 -44.956 -50.233 1.00 30.78 355 ALA A N 1
ATOM 2754 C CA . ALA A 1 355 ? -11.414 -45.381 -51.254 1.00 30.78 355 ALA A CA 1
ATOM 2755 C C . ALA A 1 355 ? -11.733 -44.841 -52.669 1.00 30.78 355 ALA A C 1
ATOM 2757 O O . ALA A 1 355 ? -12.546 -45.392 -53.393 1.00 30.78 355 ALA A O 1
ATOM 2758 N N . SER A 1 356 ? -10.998 -43.771 -53.005 1.00 37.22 356 SER A N 1
ATOM 2759 C CA . SER A 1 356 ? -10.155 -43.589 -54.204 1.00 37.22 356 SER A CA 1
ATOM 2760 C C . SER A 1 356 ? -10.740 -43.619 -55.622 1.00 37.22 356 SER A C 1
ATOM 2762 O O . SER A 1 356 ? -11.320 -44.608 -56.035 1.00 37.22 356 SER A O 1
ATOM 2764 N N . GLU A 1 357 ? -10.405 -42.570 -56.393 1.00 34.44 357 GLU A N 1
ATOM 2765 C CA . GLU A 1 357 ? -9.735 -42.546 -57.723 1.00 34.44 357 GLU A CA 1
ATOM 2766 C C . GLU A 1 357 ? -10.054 -41.185 -58.406 1.00 34.44 357 GLU A C 1
ATOM 2768 O O . GLU A 1 357 ? -11.179 -40.719 -58.308 1.00 34.44 357 GLU A O 1
ATOM 2773 N N . VAL A 1 358 ? -9.202 -40.422 -59.109 1.00 32.25 358 VAL A N 1
ATOM 2774 C CA . VAL A 1 358 ? -7.803 -40.501 -59.568 1.00 32.25 358 VAL A CA 1
ATOM 2775 C C . VAL A 1 358 ? -7.465 -39.141 -60.257 1.00 32.25 358 VAL A C 1
ATOM 2777 O O . VAL A 1 358 ? -8.383 -38.413 -60.628 1.00 32.25 358 VAL A O 1
ATOM 2780 N N . LEU A 1 359 ? -6.161 -38.847 -60.449 1.00 33.19 359 LEU A N 1
ATOM 2781 C CA . LEU A 1 359 ? -5.491 -37.701 -61.140 1.00 33.19 359 LEU A CA 1
ATOM 2782 C C . LEU A 1 359 ? -5.349 -36.409 -60.313 1.00 33.19 359 LEU A C 1
ATOM 2784 O O . LEU A 1 359 ? -6.300 -35.660 -60.153 1.00 33.19 359 LEU A O 1
ATOM 2788 N N . GLN A 1 360 ? -4.213 -36.027 -59.721 1.00 30.52 360 GLN A N 1
ATOM 2789 C CA . GLN A 1 360 ? -2.781 -36.205 -60.010 1.00 30.52 360 GLN A CA 1
ATOM 2790 C C . GLN A 1 360 ? -2.320 -35.628 -61.360 1.00 30.52 360 GLN A C 1
ATOM 2792 O O . GLN A 1 360 ? -2.270 -36.337 -62.357 1.00 30.52 360 GLN A O 1
ATOM 2797 N N . ASP A 1 361 ? -1.863 -34.371 -61.333 1.00 30.34 361 ASP A N 1
ATOM 2798 C CA . ASP A 1 361 ? -0.597 -34.024 -61.982 1.00 30.34 361 ASP A CA 1
ATOM 2799 C C . ASP A 1 361 ? 0.297 -33.199 -61.039 1.00 30.34 361 ASP A C 1
ATOM 2801 O O . ASP A 1 361 ? -0.161 -32.484 -60.146 1.00 30.34 361 ASP A O 1
ATOM 2805 N N . ARG A 1 362 ? 1.597 -33.439 -61.171 1.00 32.38 362 ARG A N 1
ATOM 2806 C CA . ARG A 1 362 ? 2.643 -33.412 -60.150 1.00 32.38 362 ARG A CA 1
ATOM 2807 C C . ARG A 1 362 ? 3.791 -32.548 -60.663 1.00 32.38 362 ARG A C 1
ATOM 2809 O O . ARG A 1 362 ? 4.292 -32.795 -61.750 1.00 32.38 362 ARG A O 1
ATOM 2816 N N . GLY A 1 363 ? 4.292 -31.621 -59.842 1.00 28.70 363 GLY A N 1
ATOM 2817 C CA . GLY A 1 363 ? 5.341 -30.688 -60.276 1.00 28.70 363 GLY A CA 1
ATOM 2818 C C . GLY A 1 363 ? 6.263 -30.097 -59.204 1.00 28.70 363 GLY A C 1
ATOM 2819 O O . GLY A 1 363 ? 6.619 -28.940 -59.314 1.00 28.70 363 GLY A O 1
ATOM 2820 N N . GLN A 1 364 ? 6.656 -30.905 -58.213 1.00 31.77 364 GLN A N 1
ATOM 2821 C CA . GLN A 1 364 ? 7.953 -30.890 -57.501 1.00 31.77 364 GLN A CA 1
ATOM 2822 C C . GLN A 1 364 ? 8.382 -29.707 -56.586 1.00 31.77 364 GLN A C 1
ATOM 2824 O O . GLN A 1 364 ? 8.614 -28.573 -56.976 1.00 31.77 364 GLN A O 1
ATOM 2829 N N . SER A 1 365 ? 8.587 -30.114 -55.330 1.00 35.00 365 SER A N 1
ATOM 2830 C CA . SER A 1 365 ? 9.215 -29.516 -54.135 1.00 35.00 365 SER A CA 1
ATOM 2831 C C . SER A 1 365 ? 10.755 -29.301 -54.256 1.00 35.00 365 SER A C 1
ATOM 2833 O O . SER A 1 365 ? 11.287 -29.786 -55.254 1.00 35.00 365 SER A O 1
ATOM 2835 N N . PRO A 1 366 ? 11.525 -28.746 -53.267 1.00 43.31 366 PRO A N 1
ATOM 2836 C CA . PRO A 1 366 ? 11.703 -29.371 -51.932 1.00 43.31 366 PRO A CA 1
ATOM 2837 C C . PRO A 1 366 ? 11.930 -28.463 -50.681 1.00 43.31 366 PRO A C 1
ATOM 2839 O O . PRO A 1 366 ? 12.657 -27.481 -50.711 1.00 43.31 366 PRO A O 1
ATOM 2842 N N . LYS A 1 367 ? 11.360 -28.942 -49.555 1.00 34.53 367 LYS A N 1
ATOM 2843 C CA . LYS A 1 367 ? 11.830 -28.995 -48.141 1.00 34.53 367 LYS A CA 1
ATOM 2844 C C . LYS A 1 367 ? 12.489 -27.779 -47.453 1.00 34.53 367 LYS A C 1
ATOM 2846 O O . LYS A 1 367 ? 13.663 -27.538 -47.692 1.00 34.53 367 LYS A O 1
ATOM 2851 N N . VAL A 1 368 ? 11.837 -27.282 -46.384 1.00 31.53 368 VAL A N 1
ATOM 2852 C CA . VAL A 1 368 ? 12.425 -27.104 -45.027 1.00 31.53 368 VAL A CA 1
ATOM 2853 C C . VAL A 1 368 ? 11.354 -27.364 -43.937 1.00 31.53 368 VAL A C 1
ATOM 2855 O O . VAL A 1 368 ? 10.296 -26.750 -43.927 1.00 31.53 368 VAL A O 1
ATOM 2858 N N . GLU A 1 369 ? 11.646 -28.351 -43.086 1.00 32.03 369 GLU A N 1
ATOM 2859 C CA . GLU A 1 369 ? 11.303 -28.577 -41.662 1.00 32.03 369 GLU A CA 1
ATOM 2860 C C . GLU A 1 369 ? 9.996 -28.039 -41.027 1.00 32.03 369 GLU A C 1
ATOM 2862 O O . GLU A 1 369 ? 9.907 -26.937 -40.501 1.00 32.03 369 GLU A O 1
ATOM 2867 N N . GLN A 1 370 ? 9.011 -28.937 -40.941 1.00 39.22 370 GLN A N 1
ATOM 2868 C CA . GLN A 1 370 ? 8.393 -29.451 -39.706 1.00 39.22 370 GLN A CA 1
ATOM 2869 C C . GLN A 1 370 ? 8.504 -28.602 -38.413 1.00 39.22 370 GLN A C 1
ATOM 2871 O O . GLN A 1 370 ? 9.454 -28.739 -37.646 1.00 39.22 370 GLN A O 1
ATOM 2876 N N . LYS A 1 371 ? 7.416 -27.907 -38.056 1.00 31.72 371 LYS A N 1
ATOM 2877 C CA . LYS A 1 371 ? 6.877 -27.935 -36.686 1.00 31.72 371 LYS A CA 1
ATOM 2878 C C . LYS A 1 371 ? 5.359 -28.075 -36.730 1.00 31.72 371 LYS A C 1
ATOM 2880 O O . LYS A 1 371 ? 4.654 -27.372 -37.437 1.00 31.72 371 LYS A O 1
ATOM 2885 N N . GLN A 1 372 ? 4.934 -29.086 -36.000 1.00 36.88 372 GLN A N 1
ATOM 2886 C CA . GLN A 1 372 ? 3.608 -29.647 -35.867 1.00 36.88 372 GLN A CA 1
ATOM 2887 C C . GLN A 1 372 ? 2.860 -28.808 -34.823 1.00 36.88 372 GLN A C 1
ATOM 2889 O O . GLN A 1 372 ? 3.251 -28.814 -33.657 1.00 36.88 372 GLN A O 1
ATOM 2894 N N . GLU A 1 373 ? 1.849 -28.044 -35.234 1.00 39.66 373 GLU A N 1
ATOM 2895 C CA . GLU A 1 373 ? 0.878 -27.466 -34.300 1.00 39.66 373 GLU A CA 1
ATOM 2896 C C . GLU A 1 373 ? -0.124 -28.556 -33.916 1.00 39.66 373 GLU A C 1
ATOM 2898 O O . GLU A 1 373 ? -0.695 -29.235 -34.769 1.00 39.66 373 GLU A O 1
ATOM 2903 N N . ASP A 1 374 ? -0.238 -28.780 -32.611 1.00 44.03 374 ASP A N 1
ATOM 2904 C CA . ASP A 1 374 ? -1.022 -29.830 -31.973 1.00 44.03 374 ASP A CA 1
ATOM 2905 C C . ASP A 1 374 ? -2.495 -29.377 -31.845 1.00 44.03 374 ASP A C 1
ATOM 2907 O O . ASP A 1 374 ? -2.777 -28.481 -31.042 1.00 44.03 374 ASP A O 1
ATOM 2911 N N . PRO A 1 375 ? -3.463 -29.981 -32.567 1.00 52.34 375 PRO A N 1
ATOM 2912 C CA . PRO A 1 375 ? -4.892 -29.639 -32.469 1.00 52.34 375 PRO A CA 1
ATOM 2913 C C . PRO A 1 375 ? -5.509 -29.986 -31.100 1.00 52.34 375 PRO A C 1
ATOM 2915 O O . PRO A 1 375 ? -6.677 -29.708 -30.835 1.00 52.34 375 PRO A O 1
ATOM 2918 N N . CYS A 1 376 ? -4.741 -30.621 -30.210 1.00 48.28 376 CYS A N 1
ATOM 2919 C CA . CYS A 1 376 ? -5.178 -31.075 -28.893 1.00 48.28 376 CYS A CA 1
ATOM 2920 C C . CYS A 1 376 ? -5.220 -29.950 -27.836 1.00 48.28 376 CYS A C 1
ATOM 2922 O O . CYS A 1 376 ? -5.797 -30.134 -26.762 1.00 48.28 376 CYS A O 1
ATOM 2924 N N . ALA A 1 377 ? -4.621 -28.784 -28.106 1.00 54.44 377 ALA A N 1
ATOM 2925 C CA . ALA A 1 377 ? -4.584 -27.672 -27.152 1.00 54.44 377 ALA A CA 1
ATOM 2926 C C . ALA A 1 377 ? -5.908 -26.884 -27.088 1.00 54.44 377 ALA A C 1
ATOM 2928 O O . ALA A 1 377 ? -6.344 -26.535 -25.993 1.00 54.44 377 ALA A O 1
ATOM 2929 N N . GLU A 1 378 ? -6.580 -26.660 -28.222 1.00 51.88 378 GLU A N 1
ATOM 2930 C CA . GLU A 1 378 ? -7.844 -25.900 -28.287 1.00 51.88 378 GLU A CA 1
ATOM 2931 C C . GLU A 1 378 ? -9.053 -26.683 -27.753 1.00 51.88 378 GLU A C 1
ATOM 2933 O O . GLU A 1 378 ? -9.946 -26.114 -27.127 1.00 51.88 378 GLU A O 1
ATOM 2938 N N . ALA A 1 379 ? -9.066 -28.010 -27.914 1.00 63.00 379 ALA A N 1
ATOM 2939 C CA . ALA A 1 379 ? -10.111 -28.853 -27.330 1.00 63.00 379 ALA A CA 1
ATOM 2940 C C . ALA A 1 379 ? -10.063 -28.831 -25.790 1.00 63.00 379 ALA A C 1
ATOM 2942 O O . ALA A 1 379 ? -11.098 -28.733 -25.133 1.00 63.00 379 ALA A O 1
ATOM 2943 N N . LYS A 1 380 ? -8.854 -28.845 -25.209 1.00 67.69 380 LYS A N 1
ATOM 2944 C CA . LYS A 1 380 ? -8.648 -28.797 -23.752 1.00 67.69 380 LYS A CA 1
ATOM 2945 C C . LYS A 1 380 ? -9.006 -27.439 -23.153 1.00 67.69 380 LYS A C 1
ATOM 2947 O O . LYS A 1 380 ? -9.517 -27.392 -22.038 1.00 67.69 380 LYS A O 1
ATOM 2952 N N . THR A 1 381 ? -8.772 -26.339 -23.872 1.00 68.25 381 THR A N 1
ATOM 2953 C CA . THR A 1 381 ? -9.174 -25.005 -23.401 1.00 68.25 381 THR A CA 1
ATOM 2954 C C . THR A 1 381 ? -10.689 -24.825 -23.439 1.00 68.25 381 THR A C 1
ATOM 2956 O O . THR A 1 381 ? -11.236 -24.238 -22.507 1.00 68.25 381 THR A O 1
ATOM 2959 N N . TYR A 1 382 ? -11.379 -25.372 -24.444 1.00 70.38 382 TYR A N 1
ATOM 2960 C CA . TYR A 1 382 ? -12.844 -25.374 -24.498 1.00 70.38 382 TYR A CA 1
ATOM 2961 C C . TYR A 1 382 ? -13.455 -26.227 -23.376 1.00 70.38 382 TYR A C 1
ATOM 2963 O O . TYR A 1 382 ? -14.385 -25.797 -22.697 1.00 70.38 382 TYR A O 1
ATOM 2971 N N . GLU A 1 383 ? -12.887 -27.404 -23.111 1.00 77.38 383 GLU A N 1
ATOM 2972 C CA . GLU A 1 383 ? -13.330 -28.300 -22.037 1.00 77.38 383 GLU A CA 1
ATOM 2973 C C . GLU A 1 383 ? -13.115 -27.676 -20.642 1.00 77.38 383 GLU A C 1
ATOM 2975 O O . GLU A 1 383 ? -14.000 -27.725 -19.785 1.00 77.38 383 GLU A O 1
ATOM 2980 N N . GLU A 1 384 ? -11.991 -26.979 -20.433 1.00 77.69 384 GLU A N 1
ATOM 2981 C CA . GLU A 1 384 ? -11.724 -26.227 -19.200 1.00 77.69 384 GLU A CA 1
ATOM 2982 C C . GLU A 1 384 ? -12.643 -24.999 -19.046 1.00 77.69 384 GLU A C 1
ATOM 2984 O O . GLU A 1 384 ? -13.051 -24.657 -17.932 1.00 77.69 384 GLU A O 1
ATOM 2989 N N . GLN A 1 385 ? -13.000 -24.329 -20.147 1.00 75.25 385 GLN A N 1
ATOM 2990 C CA . GLN A 1 385 ? -13.981 -23.240 -20.137 1.00 75.25 385 GLN A CA 1
ATOM 2991 C C . GLN A 1 385 ? -15.390 -23.754 -19.816 1.00 75.25 385 GLN A C 1
ATOM 2993 O O . GLN A 1 385 ? -16.073 -23.149 -18.992 1.00 75.25 385 GLN A O 1
ATOM 2998 N N . MET A 1 386 ? -15.801 -24.897 -20.369 1.00 78.00 386 MET A N 1
ATOM 2999 C CA . MET A 1 386 ? -17.088 -25.524 -20.052 1.00 78.00 386 MET A CA 1
ATOM 3000 C C . MET A 1 386 ? -17.172 -25.981 -18.595 1.00 78.00 386 MET A C 1
ATOM 3002 O O . MET A 1 386 ? -18.186 -25.741 -17.945 1.00 78.00 386 MET A O 1
ATOM 3006 N N . ALA A 1 387 ? -16.092 -26.527 -18.028 1.00 82.12 387 ALA A N 1
ATOM 3007 C CA . ALA A 1 387 ? -16.044 -26.859 -16.603 1.00 82.12 387 ALA A CA 1
ATOM 3008 C C . ALA A 1 387 ? -16.208 -25.619 -15.701 1.00 82.12 387 ALA A C 1
ATOM 3010 O O . ALA A 1 387 ? -16.879 -25.685 -14.670 1.00 82.12 387 ALA A O 1
ATOM 3011 N N . LYS A 1 388 ? -15.639 -24.471 -16.097 1.00 84.44 388 LYS A N 1
ATOM 3012 C CA . LYS A 1 388 ? -15.810 -23.196 -15.377 1.00 84.44 388 LYS A CA 1
ATOM 3013 C C . LYS A 1 388 ? -17.234 -22.657 -15.484 1.00 84.44 388 LYS A C 1
ATOM 3015 O O . LYS A 1 388 ? -17.742 -22.150 -14.490 1.00 84.44 388 LYS A O 1
ATOM 3020 N N . VAL A 1 389 ? -17.875 -22.780 -16.647 1.00 81.44 389 VAL A N 1
ATOM 3021 C CA . VAL A 1 389 ? -19.279 -22.378 -16.833 1.00 81.44 389 VAL A CA 1
ATOM 3022 C C . VAL A 1 389 ? -20.197 -23.222 -15.951 1.00 81.44 389 VAL A C 1
ATOM 3024 O O . VAL A 1 389 ? -20.945 -22.650 -15.169 1.00 81.44 389 VAL A O 1
ATOM 3027 N N . VAL A 1 390 ? -20.048 -24.550 -15.959 1.00 85.25 390 VAL A N 1
ATOM 3028 C CA . VAL A 1 390 ? -20.850 -25.453 -15.110 1.00 85.25 390 VAL A CA 1
ATOM 3029 C C . VAL A 1 390 ? -20.641 -25.165 -13.618 1.00 85.25 390 VAL A C 1
ATOM 3031 O O . VAL A 1 390 ? -21.591 -25.164 -12.841 1.00 85.25 390 VAL A O 1
ATOM 3034 N N . PHE A 1 391 ? -19.408 -24.861 -13.199 1.00 87.38 391 PHE A N 1
ATOM 3035 C CA . PHE A 1 391 ? -19.128 -24.479 -11.812 1.00 87.38 391 PHE A CA 1
ATOM 3036 C C . PHE A 1 391 ? -19.801 -23.154 -11.418 1.00 87.38 391 PHE A C 1
ATOM 3038 O O . PHE A 1 391 ? -20.315 -23.024 -10.307 1.00 87.38 391 PHE A O 1
ATOM 3045 N N . LEU A 1 392 ? -19.806 -22.163 -12.313 1.00 86.44 392 LEU A N 1
ATOM 3046 C CA . LEU A 1 392 ? -20.480 -20.888 -12.070 1.00 86.44 392 LEU A CA 1
ATOM 3047 C C . LEU A 1 392 ? -22.005 -21.037 -12.077 1.00 86.44 392 LEU A C 1
ATOM 3049 O O . LEU A 1 392 ? -22.665 -20.419 -11.248 1.00 86.44 392 LEU A O 1
ATOM 3053 N N . GLU A 1 393 ? -22.558 -21.872 -12.954 1.00 83.62 393 GLU A N 1
ATOM 3054 C CA . GLU A 1 393 ? -23.986 -22.200 -12.979 1.00 83.62 393 GLU A CA 1
ATOM 3055 C C . GLU A 1 393 ? -24.436 -22.855 -11.668 1.00 83.62 393 GLU A C 1
ATOM 3057 O O . GLU A 1 393 ? -25.452 -22.447 -11.106 1.00 83.62 393 GLU A O 1
ATOM 3062 N N . GLU A 1 394 ? -23.645 -23.785 -11.126 1.00 91.19 394 GLU A N 1
ATOM 3063 C CA . GLU A 1 394 ? -23.934 -24.419 -9.835 1.00 91.19 394 GLU A CA 1
ATOM 3064 C C . GLU A 1 394 ? -23.834 -23.421 -8.671 1.00 91.19 394 GLU A C 1
ATOM 3066 O O . GLU A 1 394 ? -24.693 -23.403 -7.793 1.00 91.19 394 GLU A O 1
ATOM 3071 N N . GLN A 1 395 ? -22.843 -22.520 -8.676 1.00 84.12 395 GLN A N 1
ATOM 3072 C CA . GLN A 1 395 ? -22.774 -21.464 -7.658 1.00 84.12 395 GLN A CA 1
ATOM 3073 C C . GLN A 1 395 ? -23.956 -20.494 -7.741 1.00 84.12 395 GLN A C 1
ATOM 3075 O O . GLN A 1 395 ? -24.497 -20.097 -6.712 1.00 84.12 395 GLN A O 1
ATOM 3080 N N . ILE A 1 396 ? -24.396 -20.133 -8.948 1.00 88.31 396 ILE A N 1
ATOM 3081 C CA . ILE A 1 396 ? -25.583 -19.295 -9.145 1.00 88.31 396 ILE A CA 1
ATOM 3082 C C . ILE A 1 396 ? -26.845 -20.020 -8.661 1.00 88.31 396 ILE A C 1
ATOM 3084 O O . ILE A 1 396 ? -27.724 -19.386 -8.079 1.00 88.31 396 ILE A O 1
ATOM 3088 N N . LYS A 1 397 ? -26.945 -21.332 -8.889 1.00 90.56 397 LYS A N 1
ATOM 3089 C CA . LYS A 1 397 ? -28.059 -22.155 -8.414 1.00 90.56 397 LYS A CA 1
ATOM 3090 C C . LYS A 1 397 ? -28.099 -22.218 -6.885 1.00 90.56 397 LYS A C 1
ATOM 3092 O O . LYS A 1 397 ? -29.138 -21.910 -6.313 1.00 90.56 397 LYS A O 1
ATOM 3097 N N . ASN A 1 398 ? -26.965 -22.480 -6.237 1.00 89.50 398 ASN A N 1
ATOM 3098 C CA . ASN A 1 398 ? -26.866 -22.492 -4.775 1.00 89.50 398 ASN A CA 1
ATOM 3099 C C . ASN A 1 398 ? -27.229 -21.130 -4.169 1.00 89.50 398 ASN A C 1
ATOM 3101 O O . ASN A 1 398 ? -27.986 -21.069 -3.208 1.00 89.50 398 ASN A O 1
ATOM 3105 N N . LEU A 1 399 ? -26.777 -20.026 -4.774 1.00 85.75 399 LEU A N 1
ATOM 3106 C CA . LEU A 1 399 ? -27.148 -18.680 -4.325 1.00 85.75 399 LEU A CA 1
ATOM 3107 C C . LEU A 1 399 ? -28.651 -18.395 -4.476 1.00 85.75 399 LEU A C 1
ATOM 3109 O O . LEU A 1 399 ? -29.217 -17.686 -3.647 1.00 85.75 399 LEU A O 1
ATOM 3113 N N . ARG A 1 400 ? -29.315 -18.935 -5.509 1.00 87.12 400 ARG A N 1
ATOM 3114 C CA . ARG A 1 400 ? -30.779 -18.830 -5.644 1.00 87.12 400 ARG A CA 1
ATOM 3115 C C . ARG A 1 400 ? -31.505 -19.640 -4.577 1.00 87.12 400 ARG A C 1
ATOM 3117 O O . ARG A 1 400 ? -32.452 -19.127 -3.994 1.00 87.12 400 ARG A O 1
ATOM 3124 N N . GLU A 1 401 ? -31.057 -20.865 -4.316 1.00 89.25 401 GLU A N 1
ATOM 3125 C CA . GLU A 1 401 ? -31.632 -21.724 -3.275 1.00 89.25 401 GLU A CA 1
ATOM 3126 C C . GLU A 1 401 ? -31.456 -21.084 -1.883 1.00 89.25 401 GLU A C 1
ATOM 3128 O O . GLU A 1 401 ? -32.411 -21.002 -1.114 1.00 89.25 401 GLU A O 1
ATOM 3133 N N . GLU A 1 402 ? -30.282 -20.518 -1.584 1.00 88.81 402 GLU A N 1
ATOM 3134 C CA . GLU A 1 402 ? -30.036 -19.751 -0.354 1.00 88.81 402 GLU A CA 1
ATOM 3135 C C . GLU A 1 402 ? -30.939 -18.511 -0.251 1.00 88.81 402 GLU A C 1
ATOM 3137 O O . GLU A 1 402 ? -31.487 -18.225 0.816 1.00 88.81 402 GLU A O 1
ATOM 3142 N N . GLN A 1 403 ? -31.140 -17.785 -1.357 1.00 84.38 403 GLN A N 1
ATOM 3143 C CA . GLN A 1 403 ? -32.044 -16.636 -1.392 1.00 84.38 403 GLN A CA 1
ATOM 3144 C C . GLN A 1 403 ? -33.501 -17.048 -1.116 1.00 84.38 403 GLN A C 1
ATOM 3146 O O . GLN A 1 403 ? -34.202 -16.353 -0.381 1.00 84.38 403 GLN A O 1
ATOM 3151 N N . GLU A 1 404 ? -33.957 -18.176 -1.662 1.00 91.25 404 GLU A N 1
ATOM 3152 C CA . GLU A 1 404 ? -35.314 -18.698 -1.460 1.00 91.25 404 GLU A CA 1
ATOM 3153 C C . GLU A 1 404 ? -35.551 -19.165 -0.013 1.00 91.25 404 GLU A C 1
ATOM 3155 O O . GLU A 1 404 ? -36.605 -18.884 0.575 1.00 91.25 404 GLU A O 1
ATOM 3160 N N . VAL A 1 405 ? -34.545 -19.792 0.605 1.00 90.44 405 VAL A N 1
ATOM 3161 C CA . VAL A 1 405 ? -34.574 -20.164 2.029 1.00 90.44 405 VAL A CA 1
ATOM 3162 C C . VAL A 1 405 ? -34.653 -18.917 2.909 1.00 90.44 405 VAL A C 1
ATOM 3164 O O . VAL A 1 405 ? -35.525 -18.840 3.774 1.00 90.44 405 VAL A O 1
ATOM 3167 N N . LEU A 1 406 ? -33.834 -17.893 2.647 1.00 82.69 406 LEU A N 1
ATOM 3168 C CA . LEU A 1 406 ? -33.878 -16.630 3.394 1.00 82.69 406 LEU A CA 1
ATOM 3169 C C . LEU A 1 406 ? -35.222 -15.903 3.237 1.00 82.69 406 LEU A C 1
ATOM 3171 O O . LEU A 1 406 ? -35.739 -15.341 4.205 1.00 82.69 406 LEU A O 1
ATOM 3175 N N . CYS A 1 407 ? -35.824 -15.928 2.045 1.00 80.94 407 CYS A N 1
ATOM 3176 C CA . CYS A 1 407 ? -37.166 -15.385 1.828 1.00 80.94 407 CYS A CA 1
ATOM 3177 C C . CYS A 1 407 ? -38.232 -16.141 2.639 1.00 80.94 407 CYS A C 1
ATOM 3179 O O . CYS A 1 407 ? -39.133 -15.511 3.201 1.00 80.94 407 CYS A O 1
ATOM 3181 N N . SER A 1 408 ? -38.111 -17.465 2.748 1.00 89.75 408 SER A N 1
ATOM 3182 C CA . SER A 1 408 ? -39.016 -18.303 3.543 1.00 89.75 408 SER A CA 1
ATOM 3183 C C . SER A 1 408 ? -38.857 -18.050 5.048 1.00 89.75 408 SER A C 1
ATOM 3185 O O . SER A 1 408 ? -39.849 -17.835 5.747 1.00 89.75 408 SER A O 1
ATOM 3187 N N . GLU A 1 409 ? -37.619 -17.968 5.542 1.00 90.94 409 GLU A N 1
ATOM 3188 C CA . GLU A 1 409 ? -37.314 -17.641 6.941 1.00 90.94 409 GLU A CA 1
ATOM 3189 C C . GLU A 1 409 ? -37.797 -16.236 7.328 1.00 90.94 409 GLU A C 1
ATOM 3191 O O . GLU A 1 409 ? -38.348 -16.038 8.416 1.00 90.94 409 GLU A O 1
ATOM 3196 N N . LEU A 1 410 ? -37.651 -15.252 6.433 1.00 87.94 410 LEU A N 1
ATOM 3197 C CA . LEU A 1 410 ? -38.151 -13.894 6.652 1.00 87.94 410 LEU A CA 1
ATOM 3198 C C . LEU A 1 410 ? -39.682 -13.869 6.755 1.00 87.94 410 LEU A C 1
ATOM 3200 O O . LEU A 1 410 ? -40.237 -13.163 7.600 1.00 87.94 410 LEU A O 1
ATOM 3204 N N . LEU A 1 411 ? -40.370 -14.660 5.930 1.00 89.12 411 LEU A N 1
ATOM 3205 C CA . LEU A 1 411 ? -41.826 -14.776 5.955 1.00 89.12 411 LEU A CA 1
ATOM 3206 C C . LEU A 1 411 ? -42.318 -15.445 7.248 1.00 89.12 411 LEU A C 1
ATOM 3208 O O . LEU A 1 411 ? -43.292 -14.983 7.846 1.00 89.12 411 LEU A O 1
ATOM 3212 N N . GLU A 1 412 ? -41.629 -16.479 7.735 1.00 88.81 412 GLU A N 1
ATOM 3213 C CA . GLU A 1 412 ? -41.923 -17.081 9.041 1.00 88.81 412 GLU A CA 1
ATOM 3214 C C . GLU A 1 412 ? -41.628 -16.138 10.214 1.00 88.81 412 GLU A C 1
ATOM 3216 O O . GLU A 1 412 ? -42.398 -16.083 11.176 1.00 88.81 412 GLU A O 1
ATOM 3221 N N . SER A 1 413 ? -40.537 -15.374 10.139 1.00 84.56 413 SER A N 1
ATOM 3222 C CA . SER A 1 413 ? -40.186 -14.362 11.141 1.00 84.56 413 SER A CA 1
ATOM 3223 C C . SER A 1 413 ? -41.243 -13.255 11.212 1.00 84.56 413 SER A C 1
ATOM 3225 O O . SER A 1 413 ? -41.686 -12.890 12.303 1.00 84.56 413 SER A O 1
ATOM 3227 N N . ASN A 1 414 ? -41.741 -12.793 10.060 1.00 82.19 414 ASN A N 1
ATOM 3228 C CA . ASN A 1 414 ? -42.838 -11.826 9.997 1.00 82.19 414 ASN A CA 1
ATOM 3229 C C . ASN A 1 414 ? -44.140 -12.383 10.589 1.00 82.19 414 ASN A C 1
ATOM 3231 O O . ASN A 1 414 ? -44.768 -11.697 11.391 1.00 82.19 414 ASN A O 1
ATOM 3235 N N . LYS A 1 415 ? -44.504 -13.642 10.304 1.00 93.12 415 LYS A N 1
ATOM 3236 C CA . LYS A 1 415 ? -45.670 -14.292 10.939 1.00 93.12 415 LYS A CA 1
ATOM 3237 C C . LYS A 1 415 ? -45.539 -14.361 12.464 1.00 93.12 415 LYS A C 1
ATOM 3239 O O . LYS A 1 415 ? -46.497 -14.084 13.181 1.00 93.12 415 LYS A O 1
ATOM 3244 N N . LYS A 1 416 ? -44.350 -14.694 12.981 1.00 89.75 416 LYS A N 1
ATOM 3245 C CA . LYS A 1 416 ? -44.079 -14.703 14.433 1.00 89.75 416 LYS A CA 1
ATOM 3246 C C . LYS A 1 416 ? -44.186 -13.303 15.037 1.00 89.75 416 LYS A C 1
ATOM 3248 O O . LYS A 1 416 ? -44.703 -13.156 16.141 1.00 89.75 416 LYS A O 1
ATOM 3253 N N . LYS A 1 417 ? -43.724 -12.275 14.320 1.00 85.12 417 LYS A N 1
ATOM 3254 C CA . LYS A 1 417 ? -43.856 -10.877 14.740 1.00 85.12 417 LYS A CA 1
ATOM 3255 C C . LYS A 1 417 ? -45.324 -10.444 14.812 1.00 85.12 417 LYS A C 1
ATOM 3257 O O . LYS A 1 417 ? -45.710 -9.847 15.812 1.00 85.12 417 LYS A O 1
ATOM 3262 N N . GLU A 1 418 ? -46.134 -10.771 13.807 1.00 88.00 418 GLU A N 1
ATOM 3263 C CA . GLU A 1 418 ? -47.573 -10.466 13.799 1.00 88.00 418 GLU A CA 1
ATOM 3264 C C . GLU A 1 418 ? -48.313 -11.138 14.966 1.00 88.00 418 GLU A C 1
ATOM 3266 O O . GLU A 1 418 ? -49.126 -10.497 15.632 1.00 88.00 418 GLU A O 1
ATOM 3271 N N . GLU A 1 419 ? -47.989 -12.396 15.273 1.00 91.69 419 GLU A N 1
ATOM 3272 C CA . GLU A 1 419 ? -48.574 -13.115 16.411 1.00 91.69 419 GLU A CA 1
ATOM 3273 C C . GLU A 1 419 ? -48.191 -12.473 17.757 1.00 91.69 419 GLU A C 1
ATOM 3275 O O . GLU A 1 419 ? -49.043 -12.276 18.623 1.00 91.69 419 GLU A O 1
ATOM 3280 N N . LEU A 1 420 ? -46.929 -12.061 17.927 1.00 87.00 420 LEU A N 1
ATOM 3281 C CA . LEU A 1 420 ? -46.491 -11.341 19.128 1.00 87.00 420 LEU A CA 1
ATOM 3282 C C . LEU A 1 420 ? -47.149 -9.959 19.252 1.00 87.00 420 LEU A C 1
ATOM 3284 O O . LEU A 1 420 ? -47.511 -9.549 20.355 1.00 87.00 420 LEU A O 1
ATOM 3288 N N . GLU A 1 421 ? -47.340 -9.241 18.143 1.00 82.50 421 GLU A N 1
ATOM 3289 C CA . GLU A 1 421 ? -48.081 -7.975 18.139 1.00 82.50 421 GLU A CA 1
ATOM 3290 C C . GLU A 1 421 ? -49.551 -8.172 18.526 1.00 82.50 421 GLU A C 1
ATOM 3292 O O . GLU A 1 421 ? -50.112 -7.337 19.241 1.00 82.50 421 GLU A O 1
ATOM 3297 N N . LYS A 1 422 ? -50.174 -9.276 18.101 1.00 92.75 422 LYS A N 1
ATOM 3298 C CA . LYS A 1 422 ? -51.539 -9.632 18.495 1.00 92.75 422 LYS A CA 1
ATOM 3299 C C . LYS A 1 422 ? -51.632 -9.925 19.995 1.00 92.75 422 LYS A C 1
ATOM 3301 O O . LYS A 1 422 ? -52.461 -9.318 20.669 1.00 92.75 422 LYS A O 1
ATOM 3306 N N . GLN A 1 423 ? -50.730 -10.744 20.535 1.00 88.00 423 GLN A N 1
ATOM 3307 C CA . GLN A 1 423 ? -50.676 -11.045 21.973 1.00 88.00 423 GLN A CA 1
ATOM 3308 C C . GLN A 1 423 ? -50.412 -9.795 22.822 1.00 88.00 423 GLN A C 1
ATOM 3310 O O . GLN A 1 423 ? -50.981 -9.627 23.902 1.00 88.00 423 GLN A O 1
ATOM 3315 N N . LEU A 1 424 ? -49.574 -8.877 22.331 1.00 90.12 424 LEU A N 1
ATOM 3316 C CA . LEU A 1 424 ? -49.323 -7.608 23.008 1.00 90.12 424 LEU A CA 1
ATOM 3317 C C . LEU A 1 424 ? -50.574 -6.723 23.032 1.00 90.12 424 LEU A C 1
ATOM 3319 O O . LEU A 1 424 ? -50.859 -6.106 24.060 1.00 90.12 424 LEU A O 1
ATOM 3323 N N . LYS A 1 425 ? -51.322 -6.670 21.922 1.00 87.31 425 LYS A N 1
ATOM 3324 C CA . LYS A 1 425 ? -52.597 -5.946 21.853 1.00 87.31 425 LYS A CA 1
ATOM 3325 C C . LYS A 1 425 ? -53.601 -6.542 22.834 1.00 87.31 425 LYS A C 1
ATOM 3327 O O . LYS A 1 425 ? -54.086 -5.799 23.678 1.00 87.31 425 LYS A O 1
ATOM 3332 N N . GLU A 1 426 ? -53.808 -7.855 22.828 1.00 88.50 426 GLU A N 1
ATOM 3333 C CA . GLU A 1 426 ? -54.711 -8.542 23.765 1.00 88.50 426 GLU A CA 1
ATOM 3334 C C . GLU A 1 426 ? -54.329 -8.264 25.233 1.00 88.50 426 GLU A C 1
ATOM 3336 O O . GLU A 1 426 ? -55.156 -7.794 26.012 1.00 88.50 426 GLU A O 1
ATOM 3341 N N . SER A 1 427 ? -53.045 -8.391 25.593 1.00 85.31 427 SER A N 1
ATOM 3342 C CA . SER A 1 427 ? -52.563 -8.062 26.945 1.00 85.31 427 SER A CA 1
ATOM 3343 C C . SER A 1 427 ? -52.748 -6.581 27.307 1.00 85.31 427 SER A C 1
ATOM 3345 O O . SER A 1 427 ? -52.996 -6.235 28.465 1.00 85.31 427 SER A O 1
ATOM 3347 N N . SER A 1 428 ? -52.618 -5.673 26.335 1.00 75.88 428 SER A N 1
ATOM 3348 C CA . SER A 1 428 ? -52.859 -4.244 26.557 1.00 75.88 428 SER A CA 1
ATOM 3349 C C . SER A 1 428 ? -54.339 -3.934 26.802 1.00 75.88 428 SER A C 1
ATOM 3351 O O . SER A 1 428 ? -54.655 -3.071 27.624 1.00 75.88 428 SER A O 1
ATOM 3353 N N . GLU A 1 429 ? -55.246 -4.668 26.155 1.00 90.19 429 GLU A N 1
ATOM 3354 C CA . GLU A 1 429 ? -56.689 -4.538 26.351 1.00 90.19 429 GLU A CA 1
ATOM 3355 C C . GLU A 1 429 ? -57.140 -5.130 27.686 1.00 90.19 429 GLU A C 1
ATOM 3357 O O . GLU A 1 429 ? -57.914 -4.491 28.395 1.00 90.19 429 GLU A O 1
ATOM 3362 N N . GLU A 1 430 ? -56.587 -6.274 28.093 1.00 88.12 430 GLU A N 1
ATOM 3363 C CA . GLU A 1 430 ? -56.801 -6.841 29.430 1.00 88.12 430 GLU A CA 1
ATOM 3364 C C . GLU A 1 430 ? -56.352 -5.874 30.532 1.00 88.12 430 GLU A C 1
ATOM 3366 O O . GLU A 1 430 ? -57.089 -5.622 31.485 1.00 88.12 430 GLU A O 1
ATOM 3371 N N . LYS A 1 431 ? -55.172 -5.256 30.387 1.00 84.69 431 LYS A N 1
ATOM 3372 C CA . LYS A 1 431 ? -54.691 -4.231 31.331 1.00 84.69 431 LYS A CA 1
ATOM 3373 C C . LYS A 1 431 ? -55.626 -3.027 31.397 1.00 84.69 431 LYS A C 1
ATOM 3375 O O . LYS A 1 431 ? -55.842 -2.495 32.483 1.00 84.69 431 LYS A O 1
ATOM 3380 N N . ARG A 1 432 ? -56.179 -2.595 30.260 1.00 90.56 432 ARG A N 1
ATOM 3381 C CA . ARG A 1 432 ? -57.164 -1.505 30.203 1.00 90.56 432 ARG A CA 1
ATOM 3382 C C . ARG A 1 432 ? -58.441 -1.881 30.960 1.00 90.56 432 ARG A C 1
ATOM 3384 O O . ARG A 1 432 ? -58.884 -1.094 31.789 1.00 90.56 432 ARG A O 1
ATOM 3391 N N . LEU A 1 433 ? -58.974 -3.083 30.739 1.00 92.25 433 LEU A N 1
ATOM 3392 C CA . LEU A 1 433 ? -60.167 -3.579 31.436 1.00 92.25 433 LEU A CA 1
ATOM 3393 C C . LEU A 1 433 ? -59.944 -3.709 32.950 1.00 92.25 433 LEU A C 1
ATOM 3395 O O . LEU A 1 433 ? -60.787 -3.273 33.728 1.00 92.25 433 LEU A O 1
ATOM 3399 N N . LEU A 1 434 ? -58.785 -4.217 33.380 1.00 90.25 434 LEU A N 1
ATOM 3400 C CA . LEU A 1 434 ? -58.430 -4.296 34.802 1.00 90.25 434 LEU A CA 1
ATOM 3401 C C . LEU A 1 434 ? -58.319 -2.910 35.452 1.00 90.25 434 LEU A C 1
ATOM 3403 O O . LEU A 1 434 ? -58.714 -2.729 36.601 1.00 90.25 434 LEU A O 1
ATOM 3407 N N . LEU A 1 435 ? -57.788 -1.913 34.738 1.00 87.06 435 LEU A N 1
ATOM 3408 C CA . LEU A 1 435 ? -57.736 -0.536 35.238 1.00 87.06 435 LEU A CA 1
ATOM 3409 C C . LEU A 1 435 ? -59.135 0.076 35.381 1.00 87.06 435 LEU A C 1
ATOM 3411 O O . LEU A 1 435 ? -59.382 0.793 36.352 1.00 87.06 435 LEU A O 1
ATOM 3415 N N . GLU A 1 436 ? -60.043 -0.228 34.455 1.00 90.38 436 GLU A N 1
ATOM 3416 C CA . GLU A 1 436 ? -61.448 0.185 34.517 1.00 90.38 436 GLU A CA 1
ATOM 3417 C C . GLU A 1 436 ? -62.173 -0.479 35.701 1.00 90.38 436 GLU A C 1
ATOM 3419 O O . GLU A 1 436 ? -62.855 0.197 36.470 1.00 90.38 436 GLU A O 1
ATOM 3424 N N . GLU A 1 437 ? -61.935 -1.772 35.941 1.00 91.69 437 GLU A N 1
ATOM 3425 C CA . GLU A 1 437 ? -62.465 -2.502 37.099 1.00 91.69 437 GLU A CA 1
ATOM 3426 C C . GLU A 1 437 ? -61.927 -1.944 38.428 1.00 91.69 437 GLU A C 1
ATOM 3428 O O . GLU A 1 437 ? -62.686 -1.716 39.371 1.00 91.69 437 GLU A O 1
ATOM 3433 N N . ILE A 1 438 ? -60.628 -1.633 38.504 1.00 86.25 438 ILE A N 1
ATOM 3434 C CA . ILE A 1 438 ? -60.027 -0.981 39.678 1.00 86.25 438 ILE A CA 1
ATOM 3435 C C . ILE A 1 438 ? -60.646 0.405 39.913 1.00 86.25 438 ILE A C 1
ATOM 3437 O O . ILE A 1 438 ? -60.852 0.801 41.066 1.00 86.25 438 ILE A O 1
ATOM 3441 N N . ALA A 1 439 ? -60.940 1.161 38.852 1.00 87.31 439 ALA A N 1
ATOM 3442 C CA . ALA A 1 439 ? -61.612 2.451 38.964 1.00 87.31 439 ALA A CA 1
ATOM 3443 C C . ALA A 1 439 ? -63.053 2.291 39.476 1.00 87.31 439 ALA A C 1
ATOM 3445 O O . ALA A 1 439 ? -63.452 3.018 40.388 1.00 87.31 439 ALA A O 1
ATOM 3446 N N . GLN A 1 440 ? -63.786 1.296 38.973 1.00 88.38 440 GLN A N 1
ATOM 3447 C CA . GLN A 1 440 ? -65.141 0.983 39.420 1.00 88.38 440 GLN A CA 1
ATOM 3448 C C . GLN A 1 440 ? -65.171 0.569 40.898 1.00 88.38 440 GLN A C 1
ATOM 3450 O O . GLN A 1 440 ? -65.901 1.164 41.688 1.00 88.38 440 GLN A O 1
ATOM 3455 N N . LEU A 1 441 ? -64.296 -0.350 41.317 1.00 87.56 441 LEU A N 1
ATOM 3456 C CA . LEU A 1 441 ? -64.184 -0.777 42.717 1.00 87.56 441 LEU A CA 1
ATOM 3457 C C . LEU A 1 441 ? -63.833 0.386 43.654 1.00 87.56 441 LEU A C 1
ATOM 3459 O O . LEU A 1 441 ? -64.312 0.453 44.785 1.00 87.56 441 LEU A O 1
ATOM 3463 N N . ARG A 1 442 ? -63.015 1.341 43.198 1.00 86.25 442 ARG A N 1
ATOM 3464 C CA . ARG A 1 442 ? -62.710 2.560 43.964 1.00 86.25 442 ARG A CA 1
ATOM 3465 C C . ARG A 1 442 ? -63.930 3.467 44.129 1.00 86.25 442 ARG A C 1
ATOM 3467 O O . ARG A 1 442 ? -64.068 4.085 45.188 1.00 86.25 442 ARG A O 1
ATOM 3474 N N . CYS A 1 443 ? -64.792 3.559 43.119 1.00 81.56 443 CYS A N 1
ATOM 3475 C CA . CYS A 1 443 ? -66.067 4.270 43.210 1.00 81.56 443 CYS A CA 1
ATOM 3476 C C . CYS A 1 443 ? -67.034 3.559 44.168 1.00 81.56 443 CYS A C 1
ATOM 3478 O O . CYS A 1 443 ? -67.602 4.211 45.045 1.00 81.56 443 CYS A O 1
ATOM 3480 N N . ASP A 1 444 ? -67.138 2.233 44.082 1.00 85.75 444 ASP A N 1
ATOM 3481 C CA . ASP A 1 444 ? -68.011 1.430 44.942 1.00 85.75 444 ASP A CA 1
ATOM 3482 C C . ASP A 1 444 ? -67.588 1.527 46.415 1.00 85.75 444 ASP A C 1
ATOM 3484 O O . ASP A 1 444 ? -68.422 1.795 47.282 1.00 85.75 444 ASP A O 1
ATOM 3488 N N . ILE A 1 445 ? -66.283 1.429 46.705 1.00 82.44 445 ILE A N 1
ATOM 3489 C CA . ILE A 1 445 ? -65.738 1.664 48.049 1.00 82.44 445 ILE A CA 1
ATOM 3490 C C . ILE A 1 445 ? -66.119 3.070 48.520 1.00 82.44 445 ILE A C 1
ATOM 3492 O O . ILE A 1 445 ? -66.677 3.211 49.600 1.00 82.44 445 ILE A O 1
ATOM 3496 N N . ARG A 1 446 ? -65.901 4.118 47.720 1.00 80.69 446 ARG A N 1
ATOM 3497 C CA . ARG A 1 446 ? -66.258 5.489 48.124 1.00 80.69 446 ARG A CA 1
ATOM 3498 C C . ARG A 1 446 ? -67.743 5.619 48.485 1.00 80.69 446 ARG A C 1
ATOM 3500 O O . ARG A 1 446 ? -68.061 6.175 49.531 1.00 80.69 446 ARG A O 1
ATOM 3507 N N . SER A 1 447 ? -68.627 5.024 47.686 1.00 72.44 447 SER A N 1
ATOM 3508 C CA . SER A 1 447 ? -70.071 5.036 47.944 1.00 72.44 447 SER A CA 1
ATOM 3509 C C . SER A 1 447 ? -70.476 4.244 49.201 1.00 72.44 447 SER A C 1
ATOM 3511 O O . SER A 1 447 ? -71.349 4.676 49.954 1.00 72.44 447 SER A O 1
ATOM 3513 N N . ALA A 1 448 ? -69.806 3.123 49.493 1.00 71.62 448 ALA A N 1
ATOM 3514 C CA . ALA A 1 448 ? -70.043 2.324 50.698 1.00 71.62 448 ALA A CA 1
ATOM 3515 C C . ALA A 1 448 ? -69.574 3.040 51.975 1.00 71.62 448 ALA A C 1
ATOM 3517 O O . ALA A 1 448 ? -70.200 2.915 53.029 1.00 71.62 448 ALA A O 1
ATOM 3518 N N . TRP A 1 449 ? -68.495 3.821 51.883 1.00 64.56 449 TRP A N 1
ATOM 3519 C CA . TRP A 1 449 ? -68.022 4.660 52.984 1.00 64.56 449 TRP A CA 1
ATOM 3520 C C . TRP A 1 449 ? -68.977 5.832 53.252 1.00 64.56 449 TRP A C 1
ATOM 3522 O O . TRP A 1 449 ? -69.281 6.106 54.410 1.00 64.56 449 TRP A O 1
ATOM 3532 N N . GLU A 1 450 ? -69.539 6.447 52.208 1.00 64.88 450 GLU A N 1
ATOM 3533 C CA . GLU A 1 450 ? -70.557 7.501 52.343 1.00 64.88 450 GLU A CA 1
ATOM 3534 C C . GLU A 1 450 ? -71.886 6.981 52.935 1.00 64.88 450 GLU A C 1
ATOM 3536 O O . GLU A 1 450 ? -72.568 7.709 53.656 1.00 64.88 450 GLU A O 1
ATOM 3541 N N . GLN A 1 451 ? -72.234 5.705 52.727 1.00 51.88 451 GLN A N 1
ATOM 3542 C CA . GLN A 1 451 ? -73.384 5.063 53.389 1.00 51.88 451 GLN A CA 1
ATOM 3543 C C . GLN A 1 451 ? -73.101 4.629 54.842 1.00 51.88 451 GLN A C 1
ATOM 3545 O O . GLN A 1 451 ? -74.030 4.524 55.647 1.00 51.88 451 GLN A O 1
ATOM 3550 N N . GLY A 1 452 ? -71.835 4.381 55.199 1.00 51.06 452 GLY A N 1
ATOM 3551 C CA . GLY A 1 452 ? -71.419 3.891 56.519 1.00 51.06 452 GLY A CA 1
ATOM 3552 C C . GLY A 1 452 ? -71.361 4.950 57.626 1.00 51.06 452 GLY A C 1
ATOM 3553 O O . GLY A 1 452 ? -71.432 4.596 58.805 1.00 51.06 452 GLY A O 1
ATOM 3554 N N . ASP A 1 453 ? -71.286 6.237 57.277 1.00 43.19 453 ASP A N 1
ATOM 3555 C CA . ASP A 1 453 ? -71.053 7.322 58.245 1.00 43.19 453 ASP A CA 1
ATOM 3556 C C . ASP A 1 453 ? -72.335 7.905 58.879 1.00 43.19 453 ASP A C 1
ATOM 3558 O O . ASP A 1 453 ? -72.278 8.739 59.780 1.00 43.19 453 ASP A O 1
ATOM 3562 N N . MET A 1 454 ? -73.523 7.413 58.502 1.00 40.84 454 MET A N 1
ATOM 3563 C CA . MET A 1 454 ? -74.801 7.848 59.092 1.00 40.84 454 MET A CA 1
ATOM 3564 C C . MET A 1 454 ? -75.310 6.930 60.221 1.00 40.84 454 MET A C 1
ATOM 3566 O O . MET A 1 454 ? -76.516 6.831 60.457 1.00 40.84 454 MET A O 1
ATOM 3570 N N . ARG A 1 455 ? -74.428 6.201 60.926 1.00 54.00 455 ARG A N 1
ATOM 3571 C CA . ARG A 1 455 ? -74.856 5.344 62.052 1.00 54.00 455 ARG A CA 1
ATOM 3572 C C . ARG A 1 455 ? -73.792 5.068 63.119 1.00 54.00 455 ARG A C 1
ATOM 3574 O O . ARG A 1 455 ? -73.602 3.919 63.514 1.00 54.00 455 ARG A O 1
ATOM 3581 N N . ARG A 1 456 ? -73.148 6.103 63.680 1.00 53.03 456 ARG A N 1
ATOM 3582 C CA . ARG A 1 456 ? -72.542 5.976 65.024 1.00 53.03 456 ARG A CA 1
ATOM 3583 C C . ARG A 1 456 ? -72.284 7.308 65.743 1.00 53.03 456 ARG A C 1
ATOM 3585 O O . ARG A 1 456 ? -71.155 7.765 65.826 1.00 53.03 456 ARG A O 1
ATOM 3592 N N . ILE A 1 457 ? -73.318 7.863 66.379 1.00 40.41 457 ILE A N 1
ATOM 3593 C CA . ILE A 1 457 ? -73.156 8.715 67.569 1.00 40.41 457 ILE A CA 1
ATOM 3594 C C . ILE A 1 457 ? -74.206 8.284 68.601 1.00 40.41 457 ILE A C 1
ATOM 3596 O O . ILE A 1 457 ? -75.404 8.277 68.329 1.00 40.41 457 ILE A O 1
ATOM 3600 N N . SER A 1 458 ? -73.764 7.891 69.794 1.00 32.75 458 SER A N 1
ATOM 3601 C CA . SER A 1 458 ? -74.603 7.764 70.991 1.00 32.75 458 SER A CA 1
ATOM 3602 C C . SER A 1 458 ? -73.749 8.103 72.218 1.00 32.75 458 SER A C 1
ATOM 3604 O O . SER A 1 458 ? -72.779 7.389 72.469 1.00 32.75 458 SER A O 1
ATOM 3606 N N . PRO A 1 459 ? -74.070 9.170 72.974 1.00 46.91 459 PRO A N 1
ATOM 3607 C CA . PRO A 1 459 ? -73.455 9.474 74.259 1.00 46.91 459 PRO A CA 1
ATOM 3608 C C . PRO A 1 459 ? -74.397 9.042 75.392 1.00 46.91 459 PRO A C 1
ATOM 3610 O O . PRO A 1 459 ? -75.459 9.630 75.578 1.00 46.91 459 PRO A O 1
ATOM 3613 N N . ALA A 1 460 ? -74.038 8.010 76.154 1.00 32.03 460 ALA A N 1
ATOM 3614 C CA . ALA A 1 460 ? -74.764 7.650 77.372 1.00 32.03 460 ALA A CA 1
ATOM 3615 C C . ALA A 1 460 ? -73.874 6.826 78.305 1.00 32.03 460 ALA A C 1
ATOM 3617 O O . ALA A 1 460 ? -73.707 5.634 78.068 1.00 32.03 460 ALA A O 1
ATOM 3618 N N . LEU A 1 461 ? -73.311 7.473 79.335 1.00 42.59 461 LEU A N 1
ATOM 3619 C CA . LEU A 1 461 ? -73.137 6.964 80.711 1.00 42.59 461 LEU A CA 1
ATOM 3620 C C . LEU A 1 461 ? -72.135 7.834 81.490 1.00 42.59 461 LEU A C 1
ATOM 3622 O O . LEU A 1 461 ? -71.018 7.426 81.768 1.00 42.59 461 LEU A O 1
ATOM 3626 N N . GLU A 1 462 ? -72.577 9.020 81.902 1.00 40.66 462 GLU A N 1
ATOM 3627 C CA . GLU A 1 462 ? -72.017 9.734 83.057 1.00 40.66 462 GLU A CA 1
ATOM 3628 C C . GLU A 1 462 ? -73.180 10.328 83.855 1.00 40.66 462 GLU A C 1
ATOM 3630 O O . GLU A 1 462 ? -73.503 11.506 83.770 1.00 40.66 462 GLU A O 1
ATOM 3635 N N . GLN A 1 463 ? -73.896 9.475 84.583 1.00 36.91 463 GLN A N 1
ATOM 3636 C CA . GLN A 1 463 ? -74.815 9.892 85.639 1.00 36.91 463 GLN A CA 1
ATOM 3637 C C . GLN A 1 463 ? -75.181 8.650 86.440 1.00 36.91 463 GLN A C 1
ATOM 3639 O O . GLN A 1 463 ? -75.943 7.826 85.940 1.00 36.91 463 GLN A O 1
ATOM 3644 N N . ARG A 1 464 ? -74.621 8.517 87.653 1.00 34.06 464 ARG A N 1
ATOM 3645 C CA . ARG A 1 464 ? -75.281 7.997 88.869 1.00 34.06 464 ARG A CA 1
ATOM 3646 C C . ARG A 1 464 ? -74.250 7.529 89.896 1.00 34.06 464 ARG A C 1
ATOM 3648 O O . ARG A 1 464 ? -73.964 6.347 89.995 1.00 34.06 464 ARG A O 1
ATOM 3655 N N . GLU A 1 465 ? -73.805 8.448 90.742 1.00 35.47 465 GLU A N 1
ATOM 3656 C CA . GLU A 1 465 ? -73.294 8.102 92.069 1.00 35.47 465 GLU A CA 1
ATOM 3657 C C . GLU A 1 465 ? -73.559 9.272 93.021 1.00 35.47 465 GLU A C 1
ATOM 3659 O O . GLU A 1 465 ? -72.856 10.275 93.015 1.00 35.47 465 GLU A O 1
ATOM 3664 N N . ASN A 1 466 ? -74.678 9.188 93.751 1.00 33.56 466 ASN A N 1
ATOM 3665 C CA . ASN A 1 466 ? -74.909 9.850 95.039 1.00 33.56 466 ASN A CA 1
ATOM 3666 C C . ASN A 1 466 ? -76.328 9.548 95.540 1.00 33.56 466 ASN A C 1
ATOM 3668 O O . ASN A 1 466 ? -77.311 10.102 95.044 1.00 33.56 466 ASN A O 1
ATOM 3672 N N . ARG A 1 467 ? -76.437 8.691 96.561 1.00 36.81 467 ARG A N 1
ATOM 3673 C CA . ARG A 1 467 ? -77.520 8.776 97.551 1.00 36.81 467 ARG A CA 1
ATOM 3674 C C . ARG A 1 467 ? -77.091 8.104 98.859 1.00 36.81 467 ARG A C 1
ATOM 3676 O O . ARG A 1 467 ? -77.196 6.893 99.013 1.00 36.81 467 ARG A O 1
ATOM 3683 N N . PHE A 1 468 ? -76.619 8.919 99.795 1.00 31.78 468 PHE A N 1
ATOM 3684 C CA . PHE A 1 468 ? -76.629 8.612 101.225 1.00 31.78 468 PHE A CA 1
ATOM 3685 C C . PHE A 1 468 ? -78.075 8.617 101.743 1.00 31.78 468 PHE A C 1
ATOM 3687 O O . PHE A 1 468 ? -78.833 9.493 101.335 1.00 31.78 468 PHE A O 1
ATOM 3694 N N . LEU A 1 469 ? -78.415 7.738 102.697 1.00 35.91 469 LEU A N 1
ATOM 3695 C CA . LEU A 1 469 ? -79.104 8.148 103.929 1.00 35.91 469 LEU A CA 1
ATOM 3696 C C . LEU A 1 469 ? -78.696 7.254 105.129 1.00 35.91 469 LEU A C 1
ATOM 3698 O O . LEU A 1 469 ? -78.458 6.060 104.941 1.00 35.91 469 LEU A O 1
ATOM 3702 N N . PRO A 1 470 ? -78.604 7.834 106.343 1.00 37.38 470 PRO A N 1
ATOM 3703 C CA . PRO A 1 470 ? -78.122 7.211 107.576 1.00 37.38 470 PRO A CA 1
ATOM 3704 C C . PRO A 1 470 ? -79.276 6.726 108.472 1.00 37.38 470 PRO A C 1
ATOM 3706 O O . PRO A 1 470 ? -80.374 7.276 108.422 1.00 37.38 470 PRO A O 1
ATOM 3709 N N . TRP A 1 471 ? -79.019 5.762 109.359 1.00 25.77 471 TRP A N 1
ATOM 3710 C CA . TRP A 1 471 ? -79.959 5.402 110.427 1.00 25.77 471 TRP A CA 1
ATOM 3711 C C . TRP A 1 471 ? -79.287 5.589 111.793 1.00 25.77 471 TRP A C 1
ATOM 3713 O O . TRP A 1 471 ? -78.315 4.909 112.115 1.00 25.77 471 TRP A O 1
ATOM 3723 N N . GLN A 1 472 ? -79.795 6.543 112.578 1.00 28.30 472 GLN A N 1
ATOM 3724 C CA . GLN A 1 472 ? -79.466 6.766 113.989 1.00 28.30 472 GLN A CA 1
ATOM 3725 C C . GLN A 1 472 ? -80.739 7.079 114.796 1.00 28.30 472 GLN A C 1
ATOM 3727 O O . GLN A 1 472 ? -81.626 7.763 114.289 1.00 28.30 472 GLN A O 1
ATOM 3732 N N . SER A 1 473 ? -80.710 6.659 116.072 1.00 28.86 473 SER A N 1
ATOM 3733 C CA . SER A 1 473 ? -81.548 7.056 117.228 1.00 28.86 473 SER A CA 1
ATOM 3734 C C . SER A 1 473 ? -83.027 6.617 117.219 1.00 28.86 473 SER A C 1
ATOM 3736 O O . SER A 1 473 ? -83.632 6.464 116.171 1.00 28.86 473 SER A O 1
ATOM 3738 N N . SER A 1 474 ? -83.698 6.357 118.349 1.00 29.27 474 SER A N 1
ATOM 3739 C CA . SER A 1 474 ? -83.522 6.878 119.710 1.00 29.27 474 SER A CA 1
ATOM 3740 C C . SER A 1 474 ? -84.161 5.954 120.757 1.00 29.27 474 SER A C 1
ATOM 3742 O O . SER A 1 474 ? -85.126 5.247 120.478 1.00 29.27 474 SER A O 1
ATOM 3744 N N . ALA A 1 475 ? -83.656 6.055 121.987 1.00 30.17 475 ALA A N 1
ATOM 3745 C CA . ALA A 1 475 ? -84.290 5.611 123.219 1.00 30.17 475 ALA A CA 1
ATOM 3746 C C . ALA A 1 475 ? -85.683 6.239 123.440 1.00 30.17 475 ALA A C 1
ATOM 3748 O O . ALA A 1 475 ? -85.933 7.375 123.030 1.00 30.17 475 ALA A O 1
ATOM 3749 N N . GLY A 1 476 ? -86.537 5.511 124.166 1.00 29.52 476 GLY A N 1
ATOM 3750 C CA . GLY A 1 476 ? -87.807 5.975 124.722 1.00 29.52 476 GLY A CA 1
ATOM 3751 C C . GLY A 1 476 ? -88.169 5.157 125.966 1.00 29.52 476 GLY A C 1
ATOM 3752 O O . GLY A 1 476 ? -88.413 3.959 125.877 1.00 29.52 476 GLY A O 1
ATOM 3753 N N . SER A 1 477 ? -88.135 5.821 127.120 1.00 39.00 477 SER A N 1
ATOM 3754 C CA . SER A 1 477 ? -88.516 5.355 128.458 1.00 39.00 477 SER A CA 1
ATOM 3755 C C . SER A 1 477 ? -89.960 5.775 128.753 1.00 39.00 477 SER A C 1
ATOM 3757 O O . SER A 1 477 ? -90.269 6.936 128.497 1.00 39.00 477 SER A O 1
ATOM 3759 N N . LEU A 1 478 ? -90.803 4.887 129.306 1.00 33.28 478 LEU A N 1
ATOM 3760 C CA . LEU A 1 478 ? -91.803 5.225 130.339 1.00 33.28 478 LEU A CA 1
ATOM 3761 C C . LEU A 1 478 ? -92.467 3.964 130.954 1.00 33.28 478 LEU A C 1
ATOM 3763 O O . LEU A 1 478 ? -93.234 3.253 130.315 1.00 33.28 478 LEU A O 1
ATOM 3767 N N . GLU A 1 479 ? -92.064 3.684 132.192 1.00 31.28 479 GLU A N 1
ATOM 3768 C CA . GLU A 1 479 ? -92.827 3.395 133.424 1.00 31.28 479 GLU A CA 1
ATOM 3769 C C . GLU A 1 479 ? -94.340 3.047 133.397 1.00 31.28 479 GLU A C 1
ATOM 3771 O O . GLU A 1 479 ? -95.139 3.737 132.769 1.00 31.28 479 GLU A O 1
ATOM 3776 N N . GLY A 1 480 ? -94.753 2.058 134.223 1.00 31.38 480 GLY A N 1
ATOM 3777 C CA . GLY A 1 480 ? -96.164 1.903 134.628 1.00 31.38 480 GLY A CA 1
ATOM 3778 C C . GLY A 1 480 ? -96.673 0.561 135.202 1.00 31.38 480 GLY A C 1
ATOM 3779 O O . GLY A 1 480 ? -97.542 -0.047 134.600 1.00 31.38 480 GLY A O 1
ATOM 3780 N N . SER A 1 481 ? -96.255 0.203 136.426 1.00 33.88 481 SER A N 1
ATOM 3781 C CA . SER A 1 481 ? -97.129 -0.236 137.549 1.00 33.88 481 SER A CA 1
ATOM 3782 C C . SER A 1 481 ? -97.831 -1.625 137.646 1.00 33.88 481 SER A C 1
ATOM 3784 O O . SER A 1 481 ? -98.542 -2.079 136.760 1.00 33.88 481 SER A O 1
ATOM 3786 N N . LEU A 1 482 ? -97.761 -2.146 138.892 1.00 31.73 482 LEU A N 1
ATOM 3787 C CA . LEU A 1 482 ? -98.689 -3.012 139.666 1.00 31.73 482 LEU A CA 1
ATOM 3788 C C . LEU A 1 482 ? -98.530 -4.555 139.715 1.00 31.73 482 LEU A C 1
ATOM 3790 O O . LEU A 1 482 ? -99.119 -5.310 138.954 1.00 31.73 482 LEU A O 1
ATOM 3794 N N . LYS A 1 483 ? -97.834 -4.971 140.792 1.00 32.28 483 LYS A N 1
ATOM 3795 C CA . LYS A 1 483 ? -98.216 -5.939 141.856 1.00 32.28 483 LYS A CA 1
ATOM 3796 C C . LYS A 1 483 ? -98.859 -7.285 141.466 1.00 32.28 483 LYS A C 1
ATOM 3798 O O . LYS A 1 483 ? -100.037 -7.311 141.152 1.00 32.28 483 LYS A O 1
ATOM 3803 N N . GLN A 1 484 ? -98.189 -8.394 141.816 1.00 32.31 484 GLN A N 1
ATOM 3804 C CA . GLN A 1 484 ? -98.660 -9.340 142.856 1.00 32.31 484 GLN A CA 1
ATOM 3805 C C . GLN A 1 484 ? -97.557 -10.357 143.220 1.00 32.31 484 GLN A C 1
ATOM 3807 O O . GLN A 1 484 ? -96.856 -10.857 142.342 1.00 32.31 484 GLN A O 1
ATOM 3812 N N . GLY A 1 485 ? -97.376 -10.613 144.520 1.00 34.91 485 GLY A N 1
ATOM 3813 C CA . GLY A 1 485 ? -96.263 -11.386 145.082 1.00 34.91 485 GLY A CA 1
ATOM 3814 C C . GLY A 1 485 ? -96.318 -12.911 144.905 1.00 34.91 485 GLY A C 1
ATOM 3815 O O . GLY A 1 485 ? -97.224 -13.453 144.276 1.00 34.91 485 GLY A O 1
ATOM 3816 N N . VAL A 1 486 ? -95.341 -13.556 145.565 1.00 32.97 486 VAL A N 1
ATOM 3817 C CA . VAL A 1 486 ? -95.084 -15.010 145.727 1.00 32.97 486 VAL A CA 1
ATOM 3818 C C . VAL A 1 486 ? -94.398 -15.635 144.495 1.00 32.97 486 VAL A C 1
ATOM 3820 O O . VAL A 1 486 ? -94.864 -15.444 143.377 1.00 32.97 486 VAL A O 1
ATOM 3823 N N . SER A 1 487 ? -93.255 -16.329 144.549 1.00 43.19 487 SER A N 1
ATOM 3824 C CA . SER A 1 487 ? -92.602 -17.178 145.564 1.00 43.19 487 SER A CA 1
ATOM 3825 C C . SER A 1 487 ? -91.067 -17.131 145.372 1.00 43.19 487 SER A C 1
ATOM 3827 O O . SER A 1 487 ? -90.617 -16.641 144.337 1.00 43.19 487 SER A O 1
ATOM 3829 N N . GLU A 1 488 ? -90.269 -17.682 146.292 1.00 48.56 488 GLU A N 1
ATOM 3830 C CA . GLU A 1 488 ? -88.802 -17.896 146.188 1.00 48.56 488 GLU A CA 1
ATOM 3831 C C . GLU A 1 488 ? -88.370 -18.563 144.861 1.00 48.56 488 GLU A C 1
ATOM 3833 O O . GLU A 1 488 ? -87.309 -18.259 144.312 1.00 48.56 488 GLU A O 1
ATOM 3838 N N . GLU A 1 489 ? -89.266 -19.358 144.270 1.00 55.34 489 GLU A N 1
ATOM 3839 C CA . GLU A 1 489 ? -89.143 -19.941 142.929 1.00 55.34 489 GLU A CA 1
ATOM 3840 C C . GLU A 1 489 ? -89.001 -18.889 141.822 1.00 55.34 489 GLU A C 1
ATOM 3842 O O . GLU A 1 489 ? -88.272 -19.120 140.869 1.00 55.34 489 GLU A O 1
ATOM 3847 N N . ARG A 1 490 ? -89.640 -17.710 141.917 1.00 58.53 490 ARG A N 1
ATOM 3848 C CA . ARG A 1 490 ? -89.476 -16.648 140.904 1.00 58.53 490 ARG A CA 1
ATOM 3849 C C . ARG A 1 490 ? -88.101 -16.000 140.978 1.00 58.53 490 ARG A C 1
ATOM 3851 O O . ARG A 1 490 ? -87.606 -15.569 139.944 1.00 58.53 490 ARG A O 1
ATOM 3858 N N . PHE A 1 491 ? -87.493 -15.916 142.163 1.00 62.31 491 PHE A N 1
ATOM 3859 C CA . PHE A 1 491 ? -86.141 -15.374 142.315 1.00 62.31 491 PHE A CA 1
ATOM 3860 C C . PHE A 1 491 ? -85.106 -16.367 141.782 1.00 62.31 491 PHE A C 1
ATOM 3862 O O . PHE A 1 491 ? -84.271 -15.978 140.972 1.00 62.31 491 PHE A O 1
ATOM 3869 N N . GLN A 1 492 ? -85.246 -17.655 142.117 1.00 65.31 492 GLN A N 1
ATOM 3870 C CA . GLN A 1 492 ? -84.449 -18.737 141.527 1.00 65.31 492 GLN A CA 1
ATOM 3871 C C . GLN A 1 492 ? -84.637 -18.807 140.007 1.00 65.31 492 GLN A C 1
ATOM 3873 O O . GLN A 1 492 ? -83.660 -18.793 139.273 1.00 65.31 492 GLN A O 1
ATOM 3878 N N . GLN A 1 493 ? -85.871 -18.725 139.509 1.00 73.50 493 GLN A N 1
ATOM 3879 C CA . GLN A 1 493 ? -86.172 -18.704 138.076 1.00 73.50 493 GLN A CA 1
ATOM 3880 C C . GLN A 1 493 ? -85.640 -17.437 137.379 1.00 73.50 493 GLN A C 1
ATOM 3882 O O . GLN A 1 493 ? -85.299 -17.474 136.199 1.00 73.50 493 GLN A O 1
ATOM 3887 N N . GLN A 1 494 ? -85.562 -16.294 138.068 1.00 73.50 494 GLN A N 1
ATOM 3888 C CA . GLN A 1 494 ? -84.970 -15.061 137.538 1.00 73.50 494 GLN A CA 1
ATOM 3889 C C . GLN A 1 494 ? -83.437 -15.117 137.538 1.00 73.50 494 GLN A C 1
ATOM 3891 O O . GLN A 1 494 ? -82.806 -14.624 136.604 1.00 73.50 494 GLN A O 1
ATOM 3896 N N . GLU A 1 495 ? -82.837 -15.745 138.543 1.00 77.25 495 GLU A N 1
ATOM 3897 C CA . GLU A 1 495 ? -81.402 -15.995 138.619 1.00 77.25 495 GLU A CA 1
ATOM 3898 C C . GLU A 1 495 ? -80.962 -17.045 137.590 1.00 77.25 495 GLU A C 1
ATOM 3900 O O . GLU A 1 495 ? -79.982 -16.821 136.884 1.00 77.25 495 GLU A O 1
ATOM 3905 N N . GLU A 1 496 ? -81.742 -18.108 137.390 1.00 82.38 496 GLU A N 1
ATOM 3906 C CA . GLU A 1 496 ? -81.601 -19.072 136.294 1.00 82.38 496 GLU A CA 1
ATOM 3907 C C . GLU A 1 496 ? -81.748 -18.391 134.931 1.00 82.38 496 GLU A C 1
ATOM 3909 O O . GLU A 1 496 ? -80.918 -18.606 134.054 1.00 82.38 496 GLU A O 1
ATOM 3914 N N . LYS A 1 497 ? -82.730 -17.494 134.749 1.00 84.19 497 LYS A N 1
ATOM 3915 C CA . LYS A 1 497 ? -82.856 -16.675 133.527 1.00 84.19 497 LYS A CA 1
ATOM 3916 C C . LYS A 1 497 ? -81.645 -15.769 133.312 1.00 84.19 497 LYS A C 1
ATOM 3918 O O . LYS A 1 497 ? -81.196 -15.617 132.181 1.00 84.19 497 LYS A O 1
ATOM 3923 N N . LEU A 1 498 ? -81.092 -15.169 134.366 1.00 85.81 498 LEU A N 1
ATOM 3924 C CA . LEU A 1 498 ? -79.871 -14.362 134.276 1.00 85.81 498 LEU A CA 1
ATOM 3925 C C . LEU A 1 498 ? -78.636 -15.221 133.979 1.00 85.81 498 LEU A C 1
ATOM 3927 O O . LEU A 1 498 ? -77.771 -14.802 133.210 1.00 85.81 498 LEU A O 1
ATOM 3931 N N . GLN A 1 499 ? -78.540 -16.421 134.551 1.00 84.88 499 GLN A N 1
ATOM 3932 C CA . GLN A 1 499 ? -77.491 -17.389 134.235 1.00 84.88 499 GLN A CA 1
ATOM 3933 C C . GLN A 1 499 ? -77.614 -17.876 132.785 1.00 84.88 499 GLN A C 1
ATOM 3935 O O . GLN A 1 499 ? -76.604 -17.907 132.082 1.00 84.88 499 GLN A O 1
ATOM 3940 N N . GLN A 1 500 ? -78.833 -18.137 132.312 1.00 88.69 500 GLN A N 1
ATOM 3941 C CA . GLN A 1 500 ? -79.147 -18.490 130.930 1.00 88.69 500 GLN A CA 1
ATOM 3942 C C . GLN A 1 500 ? -78.772 -17.357 129.974 1.00 88.69 500 GLN A C 1
ATOM 3944 O O . GLN A 1 500 ? -78.007 -17.578 129.046 1.00 88.69 500 GLN A O 1
ATOM 3949 N N . LEU A 1 501 ? -79.177 -16.116 130.257 1.00 88.88 501 LEU A N 1
ATOM 3950 C CA . LEU A 1 501 ? -78.792 -14.943 129.465 1.00 88.88 501 LEU A CA 1
ATOM 3951 C C . LEU A 1 501 ? -77.270 -14.738 129.431 1.00 88.88 501 LEU A C 1
ATOM 3953 O O . LEU A 1 501 ? -76.720 -14.358 128.400 1.00 88.88 501 LEU A O 1
ATOM 3957 N N . ARG A 1 502 ? -76.556 -15.018 130.529 1.00 90.62 502 ARG A N 1
ATOM 3958 C CA . ARG A 1 502 ? -75.081 -14.978 130.562 1.00 90.62 502 ARG A CA 1
ATOM 3959 C C . ARG A 1 502 ? -74.439 -16.109 129.755 1.00 90.62 502 ARG A C 1
ATOM 3961 O O . ARG A 1 502 ? -73.332 -15.921 129.247 1.00 90.62 502 ARG A O 1
ATOM 3968 N N . GLN A 1 503 ? -75.070 -17.278 129.671 1.00 91.44 503 GLN A N 1
ATOM 3969 C CA . GLN A 1 503 ? -74.627 -18.375 128.806 1.00 91.44 503 GLN A CA 1
ATOM 3970 C C . GLN A 1 503 ? -74.919 -18.062 127.333 1.00 91.44 503 GLN A C 1
ATOM 3972 O O . GLN A 1 503 ? -74.032 -18.219 126.496 1.00 91.44 503 GLN A O 1
ATOM 3977 N N . ASP A 1 504 ? -76.101 -17.529 127.028 1.00 89.44 504 ASP A N 1
ATOM 3978 C CA . ASP A 1 504 ? -76.515 -17.121 125.685 1.00 89.44 504 ASP A CA 1
ATOM 3979 C C . ASP A 1 504 ? -75.650 -15.975 125.160 1.00 89.44 504 ASP A C 1
ATOM 3981 O O . ASP A 1 504 ? -75.177 -16.032 124.028 1.00 89.44 504 ASP A O 1
ATOM 3985 N N . LEU A 1 505 ? -75.334 -14.981 125.997 1.00 92.00 505 LEU A N 1
ATOM 3986 C CA . LEU A 1 505 ? -74.405 -13.910 125.640 1.00 92.00 505 LEU A CA 1
ATOM 3987 C C . LEU A 1 505 ? -73.016 -14.465 125.308 1.00 92.00 505 LEU A C 1
ATOM 3989 O O . LEU A 1 505 ? -72.435 -14.070 124.301 1.00 92.00 505 LEU A O 1
ATOM 3993 N N . ARG A 1 506 ? -72.495 -15.413 126.099 1.00 92.25 506 ARG A N 1
ATOM 3994 C CA . ARG A 1 506 ? -71.218 -16.083 125.798 1.00 92.25 506 ARG A CA 1
ATOM 3995 C C . ARG A 1 506 ? -71.290 -16.892 124.505 1.00 92.25 506 ARG A C 1
ATOM 3997 O O . ARG A 1 506 ? -70.341 -16.883 123.727 1.00 92.25 506 ARG A O 1
ATOM 4004 N N . ARG A 1 507 ? -72.415 -17.560 124.240 1.00 94.56 507 ARG A N 1
ATOM 4005 C CA . ARG A 1 507 ? -72.648 -18.301 122.994 1.00 94.56 507 ARG A CA 1
ATOM 4006 C C . ARG A 1 507 ? -72.645 -17.367 121.788 1.00 94.56 507 ARG A C 1
ATOM 4008 O O . ARG A 1 507 ? -71.944 -17.644 120.822 1.00 94.56 507 ARG A O 1
ATOM 4015 N N . VAL A 1 508 ? -73.369 -16.252 121.865 1.00 92.88 508 VAL A N 1
ATOM 4016 C CA . VAL A 1 508 ? -73.398 -15.222 120.820 1.00 92.88 508 VAL A CA 1
ATOM 4017 C C . VAL A 1 508 ? -72.017 -14.595 120.647 1.00 92.88 508 VAL A C 1
ATOM 4019 O O . VAL A 1 508 ? -71.553 -14.503 119.522 1.00 92.88 508 VAL A O 1
ATOM 4022 N N . GLN A 1 509 ? -71.305 -14.252 121.722 1.00 92.44 509 GLN A N 1
ATOM 4023 C CA . GLN A 1 509 ? -69.935 -13.726 121.647 1.00 92.44 509 GLN A CA 1
ATOM 4024 C C . GLN A 1 509 ? -68.968 -14.703 120.964 1.00 92.44 509 GLN A C 1
ATOM 4026 O O . GLN A 1 509 ? -68.174 -14.284 120.121 1.00 92.44 509 GLN A O 1
ATOM 4031 N N . ASN A 1 510 ? -69.058 -16.000 121.270 1.00 94.50 510 ASN A N 1
ATOM 4032 C CA . ASN A 1 510 ? -68.254 -17.038 120.623 1.00 94.50 510 ASN A CA 1
ATOM 4033 C C . ASN A 1 510 ? -68.611 -17.203 119.139 1.00 94.50 510 ASN A C 1
ATOM 4035 O O . ASN A 1 510 ? -67.712 -17.335 118.309 1.00 94.50 510 ASN A O 1
ATOM 4039 N N . LEU A 1 511 ? -69.903 -17.167 118.794 1.00 94.81 511 LEU A N 1
ATOM 4040 C CA . LEU A 1 511 ? -70.371 -17.205 117.406 1.00 94.81 511 LEU A CA 1
ATOM 4041 C C . LEU A 1 511 ? -69.923 -15.962 116.631 1.00 94.81 511 LEU A C 1
ATOM 4043 O O . LEU A 1 511 ? -69.381 -16.109 115.542 1.00 94.81 511 LEU A O 1
ATOM 4047 N N . CYS A 1 512 ? -70.052 -14.766 117.209 1.00 92.44 512 CYS A N 1
ATOM 4048 C CA . CYS A 1 512 ? -69.543 -13.522 116.635 1.00 92.44 512 CYS A CA 1
ATOM 4049 C C . CYS A 1 512 ? -68.026 -13.589 116.443 1.00 92.44 512 CYS A C 1
ATOM 4051 O O . CYS A 1 512 ? -67.539 -13.290 115.363 1.00 92.44 512 CYS A O 1
ATOM 4053 N N . SER A 1 513 ? -67.279 -14.087 117.430 1.00 94.62 513 SER A N 1
ATOM 4054 C CA . SER A 1 513 ? -65.827 -14.284 117.320 1.00 94.62 513 SER A CA 1
ATOM 4055 C C . SER A 1 513 ? -65.449 -15.329 116.259 1.00 94.62 513 SER A C 1
ATOM 4057 O O . SER A 1 513 ? -64.381 -15.246 115.654 1.00 94.62 513 SER A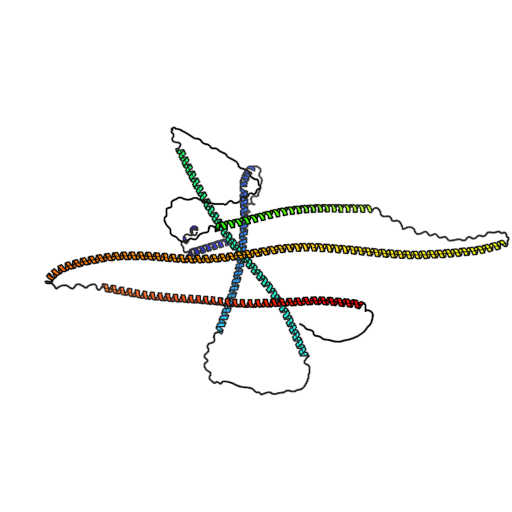 O 1
ATOM 4059 N N . SER A 1 514 ? -66.297 -16.336 116.022 1.00 95.38 514 SER A N 1
ATOM 4060 C CA . SER A 1 514 ? -66.118 -17.313 114.941 1.00 95.38 514 SER A CA 1
ATOM 4061 C C . SER A 1 514 ? -66.408 -16.703 113.572 1.00 95.38 514 SER A C 1
ATOM 4063 O O . SER A 1 514 ? -65.577 -16.825 112.677 1.00 95.38 514 SER A O 1
ATOM 4065 N N . ALA A 1 515 ? -67.526 -15.990 113.431 1.00 93.94 515 ALA A N 1
ATOM 4066 C CA . ALA A 1 515 ? -67.900 -15.284 112.211 1.00 93.94 515 ALA A CA 1
ATOM 4067 C C . ALA A 1 515 ? -66.887 -14.181 111.862 1.00 93.94 515 ALA A C 1
ATOM 4069 O O . ALA A 1 515 ? -66.541 -14.009 110.701 1.00 93.94 515 ALA A O 1
ATOM 4070 N N . GLU A 1 516 ? -66.340 -13.472 112.853 1.00 93.94 516 GLU A N 1
ATOM 4071 C CA . GLU A 1 516 ? -65.260 -12.505 112.650 1.00 93.94 516 GLU A CA 1
ATOM 4072 C C . GLU A 1 516 ? -63.975 -13.171 112.155 1.00 93.94 516 GLU A C 1
ATOM 4074 O O . GLU A 1 516 ? -63.317 -12.623 111.272 1.00 93.94 516 GLU A O 1
ATOM 4079 N N . ARG A 1 517 ? -63.601 -14.342 112.691 1.00 95.88 517 ARG A N 1
ATOM 4080 C CA . ARG A 1 517 ? -62.443 -15.106 112.195 1.00 95.88 517 ARG A CA 1
ATOM 4081 C C . ARG A 1 517 ? -62.654 -15.581 110.762 1.00 95.88 517 ARG A C 1
ATOM 4083 O O . ARG A 1 517 ? -61.747 -15.439 109.951 1.00 95.88 517 ARG A O 1
ATOM 4090 N N . GLU A 1 518 ? -63.836 -16.092 110.443 1.00 94.81 518 GLU A N 1
ATOM 4091 C CA . GLU A 1 518 ? -64.187 -16.542 109.093 1.00 94.81 518 GLU A CA 1
ATOM 4092 C C . GLU A 1 518 ? -64.232 -15.374 108.098 1.00 94.81 518 GLU A C 1
ATOM 4094 O O . GLU A 1 518 ? -63.679 -15.451 107.006 1.00 94.81 518 GLU A O 1
ATOM 4099 N N . LEU A 1 519 ? -64.772 -14.229 108.512 1.00 95.88 519 LEU A N 1
ATOM 4100 C CA . LEU A 1 519 ? -64.787 -13.014 107.705 1.00 95.88 519 LEU A CA 1
ATOM 4101 C C . LEU A 1 519 ? -63.382 -12.415 107.525 1.00 95.88 519 LEU A C 1
ATOM 4103 O O . LEU A 1 519 ? -63.083 -11.871 106.462 1.00 95.88 519 LEU A O 1
ATOM 4107 N N . ARG A 1 520 ? -62.495 -12.529 108.524 1.00 96.38 520 ARG A N 1
ATOM 4108 C CA . ARG A 1 520 ? -61.063 -12.213 108.364 1.00 96.38 520 ARG A CA 1
ATOM 4109 C C . ARG A 1 520 ? -60.399 -13.162 107.366 1.00 96.38 520 ARG A C 1
ATOM 4111 O O . ARG A 1 520 ? -59.718 -12.670 106.475 1.00 96.38 520 ARG A O 1
ATOM 4118 N N . TYR A 1 521 ? -60.650 -14.467 107.473 1.00 97.00 521 TYR A N 1
ATOM 4119 C CA . TYR A 1 521 ? -60.131 -15.473 106.544 1.00 97.00 521 TYR A CA 1
ATOM 4120 C C . TYR A 1 521 ? -60.582 -15.206 105.100 1.00 97.00 521 TYR A C 1
ATOM 4122 O O . TYR A 1 521 ? -59.752 -15.167 104.198 1.00 97.00 521 TYR A O 1
ATOM 4130 N N . GLU A 1 522 ? -61.865 -14.921 104.866 1.00 95.38 522 GLU A N 1
ATOM 4131 C CA . GLU A 1 522 ? -62.357 -14.604 103.519 1.00 95.38 522 GLU A CA 1
ATOM 4132 C C . GLU A 1 522 ? -61.828 -13.258 102.996 1.00 95.38 522 GLU A C 1
ATOM 4134 O O . GLU A 1 522 ? -61.538 -13.135 101.807 1.00 95.38 522 GLU A O 1
ATOM 4139 N N . ARG A 1 523 ? -61.630 -12.245 103.855 1.00 95.62 523 ARG A N 1
ATOM 4140 C CA . ARG A 1 523 ? -60.963 -10.988 103.458 1.00 95.62 523 ARG A CA 1
ATOM 4141 C C . ARG A 1 523 ? -59.507 -11.212 103.060 1.00 95.62 523 ARG A C 1
ATOM 4143 O O . ARG A 1 523 ? -59.066 -10.639 102.068 1.00 95.62 523 ARG A O 1
ATOM 4150 N N . GLU A 1 524 ? -58.775 -12.021 103.820 1.00 96.75 524 GLU A N 1
ATOM 4151 C CA . GLU A 1 524 ? -57.380 -12.365 103.538 1.00 96.75 524 GLU A CA 1
ATOM 4152 C C . GLU A 1 524 ? -57.264 -13.164 102.236 1.00 96.75 524 GLU A C 1
ATOM 4154 O O . GLU A 1 524 ? -56.522 -12.771 101.339 1.00 96.75 524 GLU A O 1
ATOM 4159 N N . LYS A 1 525 ? -58.114 -14.179 102.058 1.00 97.94 525 LYS A N 1
ATOM 4160 C CA . LYS A 1 525 ? -58.245 -14.939 100.810 1.00 97.94 525 LYS A CA 1
ATOM 4161 C C . LYS A 1 525 ? -58.618 -14.056 99.616 1.00 97.94 525 LYS A C 1
ATOM 4163 O O . LYS A 1 525 ? -58.076 -14.236 98.530 1.00 97.94 525 LYS A O 1
ATOM 4168 N N . ASN A 1 526 ? -59.510 -13.079 99.786 1.00 96.50 526 ASN A N 1
ATOM 4169 C CA . ASN A 1 526 ? -59.839 -12.123 98.726 1.00 96.50 526 ASN A CA 1
ATOM 4170 C C . ASN A 1 526 ? -58.644 -11.206 98.405 1.00 96.50 526 ASN A C 1
ATOM 4172 O O . ASN A 1 526 ? -58.359 -10.961 97.236 1.00 96.50 526 ASN A O 1
ATOM 4176 N N . ALA A 1 527 ? -57.890 -10.760 99.415 1.00 96.69 527 ALA A N 1
ATOM 4177 C CA . ALA A 1 527 ? -56.651 -10.015 99.199 1.00 96.69 527 ALA A CA 1
ATOM 4178 C C . ALA A 1 527 ? -55.603 -10.854 98.441 1.00 96.69 527 ALA A C 1
ATOM 4180 O O . ALA A 1 527 ? -54.943 -10.336 97.541 1.00 96.69 527 ALA A O 1
ATOM 4181 N N . ASP A 1 528 ? -55.485 -12.151 98.735 1.00 97.19 528 ASP A N 1
ATOM 4182 C CA . ASP A 1 528 ? -54.625 -13.073 97.984 1.00 97.19 528 ASP A CA 1
ATOM 4183 C C . ASP A 1 528 ? -55.085 -13.254 96.535 1.00 97.19 528 ASP A C 1
ATOM 4185 O O . ASP A 1 528 ? -54.269 -13.156 95.616 1.00 97.19 528 ASP A O 1
ATOM 4189 N N . LEU A 1 529 ? -56.388 -13.435 96.300 1.00 96.94 529 LEU A N 1
ATOM 4190 C CA . LEU A 1 529 ? -56.950 -13.500 94.948 1.00 96.94 529 LEU A CA 1
ATOM 4191 C C . LEU A 1 529 ? -56.717 -12.198 94.171 1.00 96.94 529 LEU A C 1
ATOM 4193 O O . LEU A 1 529 ? -56.380 -12.248 92.991 1.00 96.94 529 LEU A O 1
ATOM 4197 N N . GLN A 1 530 ? -56.838 -11.034 94.814 1.00 97.00 530 GLN A N 1
ATOM 4198 C CA . GLN A 1 530 ? -56.525 -9.741 94.199 1.00 97.00 530 GLN A CA 1
ATOM 4199 C C . GLN A 1 530 ? -55.045 -9.637 93.812 1.00 97.00 530 GLN A C 1
ATOM 4201 O O . GLN A 1 530 ? -54.739 -9.201 92.701 1.00 97.00 530 GLN A O 1
ATOM 4206 N N . ARG A 1 531 ? -54.126 -10.084 94.682 1.00 97.75 531 ARG A N 1
ATOM 4207 C CA . ARG A 1 531 ? -52.687 -10.148 94.368 1.00 97.75 531 ARG A CA 1
ATOM 4208 C C . ARG A 1 531 ? -52.415 -11.070 93.179 1.00 97.75 531 ARG A C 1
ATOM 4210 O O . ARG A 1 531 ? -51.682 -10.684 92.273 1.00 97.75 531 ARG A O 1
ATOM 4217 N N . GLN A 1 532 ? -53.029 -12.254 93.151 1.00 97.38 532 GLN A N 1
ATOM 4218 C CA . GLN A 1 532 ? -52.907 -13.191 92.029 1.00 97.38 532 GLN A CA 1
ATOM 4219 C C . GLN A 1 532 ? -53.470 -12.605 90.731 1.00 97.38 532 GLN A C 1
ATOM 4221 O O . GLN A 1 532 ? -52.844 -12.732 89.684 1.00 97.38 532 GLN A O 1
ATOM 4226 N N . ASN A 1 533 ? -54.616 -11.922 90.784 1.00 96.62 533 ASN A N 1
ATOM 4227 C CA . ASN A 1 533 ? -55.222 -11.291 89.612 1.00 96.62 533 ASN A CA 1
ATOM 4228 C C . ASN A 1 533 ? -54.333 -10.166 89.060 1.00 96.62 533 ASN A C 1
ATOM 4230 O O . ASN A 1 533 ? -54.115 -10.091 87.854 1.00 96.62 533 ASN A O 1
ATOM 4234 N N . LEU A 1 534 ? -53.738 -9.350 89.939 1.00 97.06 534 LEU A N 1
ATOM 4235 C CA . LEU A 1 534 ? -52.769 -8.328 89.542 1.00 97.06 534 LEU A CA 1
ATOM 4236 C C . LEU A 1 534 ? -51.530 -8.948 88.880 1.00 97.06 534 LEU A C 1
ATOM 4238 O O . LEU A 1 534 ? -51.091 -8.466 87.838 1.00 97.06 534 LEU A O 1
ATOM 4242 N N . LEU A 1 535 ? -50.994 -10.033 89.446 1.00 97.56 535 LEU A N 1
ATOM 4243 C CA . LEU A 1 535 ? -49.861 -10.751 88.858 1.00 97.56 535 LEU A CA 1
ATOM 4244 C C . LEU A 1 535 ? -50.221 -11.324 87.478 1.00 97.56 535 LEU A C 1
ATOM 4246 O O . LEU A 1 535 ? -49.464 -11.160 86.526 1.00 97.56 535 LEU A O 1
ATOM 4250 N N . LEU A 1 536 ? -51.405 -11.925 87.333 1.00 97.50 536 LEU A N 1
ATOM 4251 C CA . LEU A 1 536 ? -51.898 -12.419 86.045 1.00 97.50 536 LEU A CA 1
ATOM 4252 C C . LEU A 1 536 ? -52.066 -11.292 85.021 1.00 97.50 536 LEU A C 1
ATOM 4254 O O . LEU A 1 536 ? -51.736 -11.485 83.853 1.00 97.50 536 LEU A O 1
ATOM 4258 N N . GLN A 1 537 ? -52.539 -10.112 85.429 1.00 96.38 537 GLN A N 1
ATOM 4259 C CA . GLN A 1 537 ? -52.618 -8.941 84.552 1.00 96.38 537 GLN A CA 1
ATOM 4260 C C . GLN A 1 537 ? -51.228 -8.479 84.108 1.00 96.38 537 GLN A C 1
ATOM 4262 O O . GLN A 1 537 ? -51.027 -8.225 82.920 1.00 96.38 537 GLN A O 1
ATOM 4267 N N . GLN A 1 538 ? -50.260 -8.420 85.027 1.00 96.88 538 GLN A N 1
ATOM 4268 C CA . GLN A 1 538 ? -48.870 -8.092 84.706 1.00 96.88 538 GLN A CA 1
ATOM 4269 C C . GLN A 1 538 ? -48.289 -9.092 83.699 1.00 96.88 538 GLN A C 1
ATOM 4271 O O . GLN A 1 538 ? -47.803 -8.676 82.645 1.00 96.88 538 GLN A O 1
ATOM 4276 N N . GLU A 1 539 ? -48.437 -10.396 83.934 1.00 97.06 539 GLU A N 1
ATOM 4277 C CA . GLU A 1 539 ? -47.988 -11.431 82.995 1.00 97.06 539 GLU A CA 1
ATOM 4278 C C . GLU A 1 539 ? -48.726 -11.349 81.646 1.00 97.06 539 GLU A C 1
ATOM 4280 O O . GLU A 1 539 ? -48.093 -11.423 80.594 1.00 97.06 539 GLU A O 1
ATOM 4285 N N . CYS A 1 540 ? -50.035 -11.070 81.626 1.00 96.88 540 CYS A N 1
ATOM 4286 C CA . CYS A 1 540 ? -50.777 -10.836 80.380 1.00 96.88 540 CYS A CA 1
ATOM 4287 C C . CYS A 1 540 ? -50.228 -9.632 79.598 1.00 96.88 540 CYS A C 1
ATOM 4289 O O . CYS A 1 540 ? -50.108 -9.690 78.371 1.00 96.88 540 CYS A O 1
ATOM 4291 N N . THR A 1 541 ? -49.882 -8.533 80.278 1.00 95.94 541 THR A N 1
ATOM 4292 C CA . THR A 1 541 ? -49.277 -7.364 79.619 1.00 95.94 541 THR A CA 1
ATOM 4293 C C . THR A 1 541 ? -47.878 -7.663 79.091 1.00 95.94 541 THR A C 1
ATOM 4295 O O . THR A 1 541 ? -47.558 -7.252 77.973 1.00 95.94 541 THR A O 1
ATOM 4298 N N . LYS A 1 542 ? -47.085 -8.435 79.841 1.00 98.12 542 LYS A N 1
ATOM 4299 C CA . LYS A 1 542 ? -45.743 -8.869 79.454 1.00 98.12 542 LYS A CA 1
ATOM 4300 C C . LYS A 1 542 ? -45.784 -9.771 78.222 1.00 98.12 542 LYS A C 1
ATOM 4302 O O . LYS A 1 542 ? -45.171 -9.433 77.213 1.00 98.12 542 LYS A O 1
ATOM 4307 N N . VAL A 1 543 ? -46.603 -10.823 78.234 1.00 97.56 543 VAL A N 1
ATOM 4308 C CA . VAL A 1 543 ? -46.803 -11.717 77.080 1.00 97.56 543 VAL A CA 1
ATOM 4309 C C . VAL A 1 543 ? -47.329 -10.945 75.865 1.00 97.56 543 VAL A C 1
ATOM 4311 O O . VAL A 1 543 ? -46.889 -11.173 74.740 1.00 97.56 543 VAL A O 1
ATOM 4314 N N . LYS A 1 544 ? -48.231 -9.972 76.056 1.00 97.31 544 LYS A N 1
ATOM 4315 C CA . LYS A 1 544 ? -48.718 -9.118 74.959 1.00 97.31 544 LYS A CA 1
ATOM 4316 C C . LYS A 1 544 ? -47.607 -8.247 74.363 1.00 97.31 544 LYS A C 1
ATOM 4318 O O . LYS A 1 544 ? -47.605 -8.030 73.150 1.00 97.31 544 LYS A O 1
ATOM 4323 N N . ALA A 1 545 ? -46.686 -7.739 75.181 1.00 95.19 545 ALA A N 1
ATOM 4324 C CA . ALA A 1 545 ? -45.523 -6.989 74.712 1.00 95.19 545 ALA A CA 1
ATOM 4325 C C . ALA A 1 545 ? -44.525 -7.897 73.972 1.00 95.19 545 ALA A C 1
ATOM 4327 O O . ALA A 1 545 ? -44.107 -7.550 72.868 1.00 95.19 545 ALA A O 1
ATOM 4328 N N . GLU A 1 546 ? -44.228 -9.082 74.512 1.00 97.25 546 GLU A N 1
ATOM 4329 C CA . GLU A 1 546 ? -43.376 -10.093 73.870 1.00 97.25 546 GLU A CA 1
ATOM 4330 C C . GLU A 1 546 ? -43.957 -10.551 72.524 1.00 97.25 546 GLU A C 1
ATOM 4332 O O . GLU A 1 546 ? -43.238 -10.618 71.530 1.00 97.25 546 GLU A O 1
ATOM 4337 N N . LEU A 1 547 ? -45.275 -10.763 72.436 1.00 96.44 547 LEU A N 1
ATOM 4338 C CA . LEU A 1 547 ? -45.952 -11.096 71.181 1.00 96.44 547 LEU A CA 1
ATOM 4339 C C . LEU A 1 547 ? -45.854 -9.960 70.155 1.00 96.44 547 LEU A C 1
ATOM 4341 O O . LEU A 1 547 ? -45.619 -10.216 68.975 1.00 96.44 547 LEU A O 1
ATOM 4345 N N . LYS A 1 548 ? -46.033 -8.700 70.577 1.00 97.19 548 LYS A N 1
ATOM 4346 C CA . LYS A 1 548 ? -45.848 -7.537 69.690 1.00 97.19 548 LYS A CA 1
ATOM 4347 C C . LYS A 1 548 ? -44.409 -7.454 69.189 1.00 97.19 548 LYS A C 1
ATOM 4349 O O . LYS A 1 548 ? -44.202 -7.227 68.001 1.00 97.19 548 LYS A O 1
ATOM 4354 N N . GLN A 1 549 ? -43.436 -7.684 70.067 1.00 97.25 549 GLN A N 1
ATOM 4355 C CA . GLN A 1 549 ? -42.024 -7.707 69.702 1.00 97.25 549 GLN A CA 1
ATOM 4356 C C . GLN A 1 549 ? -41.715 -8.849 68.723 1.00 97.25 549 GLN A C 1
ATOM 4358 O O . GLN A 1 549 ? -41.029 -8.627 67.731 1.00 97.25 549 GLN A O 1
ATOM 4363 N N . ALA A 1 550 ? -42.241 -10.053 68.959 1.00 96.56 550 ALA A N 1
ATOM 4364 C CA . ALA A 1 550 ? -42.076 -11.192 68.060 1.00 96.56 550 ALA A CA 1
ATOM 4365 C C . ALA A 1 550 ? -42.720 -10.938 66.688 1.00 96.56 550 ALA A C 1
ATOM 4367 O O . ALA A 1 550 ? -42.118 -11.256 65.667 1.00 96.56 550 ALA A O 1
ATOM 4368 N N . ARG A 1 551 ? -43.902 -10.304 66.647 1.00 96.31 551 ARG A N 1
ATOM 4369 C CA . ARG A 1 551 ? -44.555 -9.890 65.393 1.00 96.31 551 ARG A CA 1
ATOM 4370 C C . ARG A 1 551 ? -43.738 -8.853 64.626 1.00 96.31 551 ARG A C 1
ATOM 4372 O O . ARG A 1 551 ? -43.600 -9.003 63.421 1.00 96.31 551 ARG A O 1
ATOM 4379 N N . ALA A 1 552 ? -43.177 -7.855 65.311 1.00 96.50 552 ALA A N 1
ATOM 4380 C CA . ALA A 1 552 ? -42.313 -6.852 64.686 1.00 96.50 552 ALA A CA 1
ATOM 4381 C C . ALA A 1 552 ? -41.021 -7.474 64.127 1.00 96.50 552 ALA A C 1
ATOM 4383 O O . ALA A 1 552 ? -40.620 -7.175 63.007 1.00 96.50 552 ALA A O 1
ATOM 4384 N N . LYS A 1 553 ? -40.407 -8.407 64.867 1.00 97.81 553 LYS A N 1
ATOM 4385 C CA . LYS A 1 553 ? -39.255 -9.173 64.369 1.00 97.81 553 LYS A CA 1
ATOM 4386 C C . LYS A 1 553 ? -39.622 -10.017 63.152 1.00 97.81 553 LYS A C 1
ATOM 4388 O O . LYS A 1 553 ? -38.840 -10.086 62.217 1.00 97.81 553 LYS A O 1
ATOM 4393 N N . LEU A 1 554 ? -40.802 -10.639 63.146 1.00 96.25 554 LEU A N 1
ATOM 4394 C CA . LEU A 1 554 ? -41.268 -11.427 62.007 1.00 96.25 554 LEU A CA 1
ATOM 4395 C C . LEU A 1 554 ? -41.531 -10.556 60.769 1.00 96.25 554 LEU A C 1
ATOM 4397 O O . LEU A 1 554 ? -41.213 -10.977 59.659 1.00 96.25 554 LEU A O 1
ATOM 4401 N N . SER A 1 555 ? -42.092 -9.352 60.927 1.00 96.25 555 SER A N 1
ATOM 4402 C CA . SER A 1 555 ? -42.255 -8.429 59.797 1.00 96.25 555 SER A CA 1
ATOM 4403 C C . SER A 1 555 ? -40.902 -7.966 59.260 1.00 96.25 555 SER A C 1
ATOM 4405 O O . SER A 1 555 ? -40.687 -8.030 58.056 1.00 96.25 555 SER A O 1
ATOM 4407 N N . GLU A 1 556 ? -39.955 -7.620 60.136 1.00 97.25 556 GLU A N 1
ATOM 4408 C CA . GLU A 1 556 ? -38.594 -7.229 59.743 1.00 97.25 556 GLU A CA 1
ATOM 4409 C C . GLU A 1 556 ? -37.848 -8.374 59.029 1.00 97.25 556 GLU A C 1
ATOM 4411 O O . GLU A 1 556 ? -37.219 -8.170 57.987 1.00 97.25 556 GLU A O 1
ATOM 4416 N N . THR A 1 557 ? -37.957 -9.616 59.516 1.00 95.81 557 THR A N 1
ATOM 4417 C CA . THR A 1 557 ? -37.367 -10.772 58.822 1.00 95.81 557 THR A CA 1
ATOM 4418 C C . THR A 1 557 ? -38.048 -11.050 57.484 1.00 95.81 557 THR A C 1
ATOM 4420 O O . THR A 1 557 ? -37.381 -11.433 56.528 1.00 95.81 557 THR A O 1
ATOM 4423 N N . THR A 1 558 ? -39.357 -10.823 57.369 1.00 96.50 558 THR A N 1
ATOM 4424 C CA . THR A 1 558 ? -40.090 -10.981 56.102 1.00 96.50 558 THR A CA 1
ATOM 4425 C C . THR A 1 558 ? -39.684 -9.914 55.081 1.00 96.50 558 THR A C 1
ATOM 4427 O O . THR A 1 558 ? -39.456 -10.232 53.912 1.00 96.50 558 THR A O 1
ATOM 4430 N N . GLU A 1 559 ? -39.530 -8.660 55.512 1.00 97.19 559 GLU A N 1
ATOM 4431 C CA . GLU A 1 559 ? -39.049 -7.552 54.677 1.00 97.19 559 GLU A CA 1
ATOM 4432 C C . GLU A 1 559 ? -37.610 -7.787 54.203 1.00 97.19 559 GLU A C 1
ATOM 4434 O O . GLU A 1 559 ? -37.311 -7.649 53.015 1.00 97.19 559 GLU A O 1
ATOM 4439 N N . THR A 1 560 ? -36.720 -8.220 55.100 1.00 96.88 560 THR A N 1
ATOM 4440 C CA . THR A 1 560 ? -35.334 -8.559 54.738 1.00 96.88 560 THR A CA 1
ATOM 4441 C C . THR A 1 560 ? -35.261 -9.764 53.801 1.00 96.88 560 THR A C 1
ATOM 4443 O O . THR A 1 560 ? -34.518 -9.710 52.821 1.00 96.88 560 THR A O 1
ATOM 4446 N N . CYS A 1 561 ? -36.069 -10.811 54.012 1.00 95.94 561 CYS A N 1
ATOM 4447 C CA . CYS A 1 561 ? -36.165 -11.939 53.078 1.00 95.94 561 CYS A CA 1
ATOM 4448 C C . CYS A 1 561 ? -36.667 -11.496 51.696 1.00 95.94 561 CYS A C 1
ATOM 4450 O O . CYS A 1 561 ? -36.110 -11.911 50.682 1.00 95.94 561 CYS A O 1
ATOM 4452 N N . SER A 1 562 ? -37.666 -10.612 51.646 1.00 97.00 562 SER A N 1
ATOM 4453 C CA . SER A 1 562 ? -38.195 -10.070 50.386 1.00 97.00 562 SER A CA 1
ATOM 4454 C C . SER A 1 562 ? -37.145 -9.233 49.646 1.00 97.00 562 SER A C 1
ATOM 4456 O O . SER A 1 562 ? -36.969 -9.377 48.437 1.00 97.00 562 SER A O 1
ATOM 4458 N N . SER A 1 563 ? -36.386 -8.407 50.375 1.00 97.12 563 SER A N 1
ATOM 4459 C CA . SER A 1 563 ? -35.273 -7.623 49.826 1.00 97.12 563 SER A CA 1
ATOM 4460 C C . SER A 1 563 ? -34.161 -8.514 49.263 1.00 97.12 563 SER A C 1
ATOM 4462 O O . SER A 1 563 ? -33.701 -8.291 48.141 1.00 97.12 563 SER A O 1
ATOM 4464 N N . LEU A 1 564 ? -33.766 -9.558 50.001 1.00 97.31 564 LEU A N 1
ATOM 4465 C CA . LEU A 1 564 ? -32.760 -10.525 49.557 1.00 97.31 564 LEU A CA 1
ATOM 4466 C C . LEU A 1 564 ? -33.228 -11.321 48.334 1.00 97.31 564 LEU A C 1
ATOM 4468 O O . LEU A 1 564 ? -32.439 -11.502 47.410 1.00 97.31 564 LEU A O 1
ATOM 4472 N N . SER A 1 565 ? -34.500 -11.729 48.277 1.00 97.06 565 SER A N 1
ATOM 4473 C CA . SER A 1 565 ? -35.070 -12.379 47.088 1.00 97.06 565 SER A CA 1
ATOM 4474 C C . SER A 1 565 ? -34.993 -11.456 45.873 1.00 97.06 565 SER A C 1
ATOM 4476 O O . SER A 1 565 ? -34.436 -11.838 44.851 1.00 97.06 565 SER A O 1
ATOM 4478 N N . ALA A 1 566 ? -35.418 -10.195 46.008 1.00 96.69 566 ALA A N 1
ATOM 4479 C CA . ALA A 1 566 ? -35.334 -9.220 44.921 1.00 96.69 566 ALA A CA 1
ATOM 4480 C C . ALA A 1 566 ? -33.881 -8.904 44.506 1.00 96.69 566 ALA A C 1
ATOM 4482 O O . ALA A 1 566 ? -33.614 -8.538 43.360 1.00 96.69 566 ALA A O 1
ATOM 4483 N N . GLN A 1 567 ? -32.913 -8.982 45.424 1.00 97.88 567 GLN A N 1
ATOM 4484 C CA . GLN A 1 567 ? -31.487 -8.888 45.087 1.00 97.88 567 GLN A CA 1
ATOM 4485 C C . GLN A 1 567 ? -30.994 -10.128 44.336 1.00 97.88 567 GLN A C 1
ATOM 4487 O O . GLN A 1 567 ? -30.273 -9.982 43.348 1.00 97.88 567 GLN A O 1
ATOM 4492 N N . TRP A 1 568 ? -31.401 -11.323 44.762 1.00 97.19 568 TRP A N 1
ATOM 4493 C CA . TRP A 1 568 ? -31.083 -12.570 44.076 1.00 97.19 568 TRP A CA 1
ATOM 4494 C C . TRP A 1 568 ? -31.665 -12.587 42.656 1.00 97.19 568 TRP A C 1
ATOM 4496 O O . TRP A 1 568 ? -30.914 -12.826 41.712 1.00 97.19 568 TRP A O 1
ATOM 4506 N N . ASP A 1 569 ? -32.930 -12.199 42.478 1.00 98.06 569 ASP A N 1
ATOM 4507 C CA . ASP A 1 569 ? -33.591 -12.109 41.169 1.00 98.06 569 ASP A CA 1
ATOM 4508 C C . ASP A 1 569 ? -32.854 -11.143 40.229 1.00 98.06 569 ASP A C 1
ATOM 4510 O O . ASP A 1 569 ? -32.563 -11.474 39.077 1.00 98.06 569 ASP A O 1
ATOM 4514 N N . ARG A 1 570 ? -32.468 -9.963 40.737 1.00 97.94 570 ARG A N 1
ATOM 4515 C CA . ARG A 1 570 ? -31.651 -8.993 39.987 1.00 97.94 570 ARG A CA 1
ATOM 4516 C C . ARG A 1 570 ? -30.283 -9.558 39.615 1.00 97.94 570 ARG A C 1
ATOM 4518 O O . ARG A 1 570 ? -29.826 -9.361 38.491 1.00 97.94 570 ARG A O 1
ATOM 4525 N N . SER A 1 571 ? -29.629 -10.278 40.527 1.00 93.81 571 SER A N 1
ATOM 4526 C CA . SER A 1 571 ? -28.348 -10.930 40.235 1.00 93.81 571 SER A CA 1
ATOM 4527 C C . SER A 1 571 ? -28.501 -12.019 39.169 1.00 93.81 571 SER A C 1
ATOM 4529 O O . SER A 1 571 ? -27.673 -12.115 38.267 1.00 93.81 571 SER A O 1
ATOM 4531 N N . GLN A 1 572 ? -29.601 -12.775 39.200 1.00 97.56 572 GLN A N 1
ATOM 4532 C CA . GLN A 1 572 ? -29.895 -13.828 38.235 1.00 97.56 572 GLN A CA 1
ATOM 4533 C C . GLN A 1 572 ? -30.199 -13.254 36.846 1.00 97.56 572 GLN A C 1
ATOM 4535 O O . GLN A 1 572 ? -29.710 -13.780 35.847 1.00 97.56 572 GLN A O 1
ATOM 4540 N N . GLN A 1 573 ? -30.961 -12.160 36.765 1.00 97.31 573 GLN A N 1
ATOM 4541 C CA . GLN A 1 573 ? -31.148 -11.417 35.516 1.00 97.31 573 GLN A CA 1
ATOM 4542 C C . GLN A 1 573 ? -29.810 -10.915 34.972 1.00 97.31 573 GLN A C 1
ATOM 4544 O O . GLN A 1 573 ? -29.533 -11.088 33.786 1.00 97.31 573 GLN A O 1
ATOM 4549 N N . LYS A 1 574 ? -28.933 -10.391 35.841 1.00 98.19 574 LYS A N 1
ATOM 4550 C CA . LYS A 1 574 ? -27.625 -9.906 35.402 1.00 98.19 574 LYS A CA 1
ATOM 4551 C C . LYS A 1 574 ? -26.732 -11.012 34.844 1.00 98.19 574 LYS A C 1
ATOM 4553 O O . LYS A 1 574 ? -26.033 -10.788 33.861 1.00 98.19 574 LYS A O 1
ATOM 4558 N N . VAL A 1 575 ? -26.769 -12.203 35.441 1.00 97.50 575 VAL A N 1
ATOM 4559 C CA . VAL A 1 575 ? -26.056 -13.378 34.917 1.00 97.50 575 VAL A CA 1
ATOM 4560 C C . VAL A 1 575 ? -26.560 -13.736 33.518 1.00 97.50 575 VAL A C 1
ATOM 4562 O O . VAL A 1 575 ? -25.743 -13.866 32.612 1.00 97.50 575 VAL A O 1
ATOM 4565 N N . LYS A 1 576 ? -27.882 -13.785 33.303 1.00 97.88 576 LYS A N 1
ATOM 4566 C CA . LYS A 1 576 ? -28.470 -14.076 31.981 1.00 97.88 576 LYS A CA 1
ATOM 4567 C C . LYS A 1 576 ? -28.076 -13.047 30.916 1.00 97.88 576 LYS A C 1
ATOM 4569 O O . LYS A 1 576 ? -27.796 -13.413 29.778 1.00 97.88 576 LYS A O 1
ATOM 4574 N N . GLU A 1 577 ? -28.027 -11.762 31.274 1.00 97.69 577 GLU A N 1
ATOM 4575 C CA . GLU A 1 577 ? -27.530 -10.711 30.374 1.00 97.69 577 GLU A CA 1
ATOM 4576 C C . GLU A 1 577 ? -26.065 -10.946 29.986 1.00 97.69 577 GLU A C 1
ATOM 4578 O O . GLU A 1 577 ? -25.714 -10.860 28.811 1.00 97.69 577 GLU A O 1
ATOM 4583 N N . LEU A 1 578 ? -25.206 -11.264 30.959 1.00 97.31 578 LEU A N 1
ATOM 4584 C CA . LEU A 1 578 ? -23.787 -11.517 30.706 1.00 97.31 578 LEU A CA 1
ATOM 4585 C C . LEU A 1 578 ? -23.565 -12.783 29.868 1.00 97.31 578 LEU A C 1
ATOM 4587 O O . LEU A 1 578 ? -22.690 -12.786 29.007 1.00 97.31 578 LEU A O 1
ATOM 4591 N N . GLU A 1 579 ? -24.359 -13.835 30.069 1.00 97.50 579 GLU A N 1
ATOM 4592 C CA . GLU A 1 579 ? -24.333 -15.048 29.240 1.00 97.50 579 GLU A CA 1
ATOM 4593 C C . GLU A 1 579 ? -24.709 -14.752 27.779 1.00 97.50 579 GLU A C 1
ATOM 4595 O O . GLU A 1 579 ? -24.075 -15.268 26.849 1.00 97.50 579 GLU A O 1
ATOM 4600 N N . LEU A 1 580 ? -25.701 -13.882 27.563 1.00 97.88 580 LEU A N 1
ATOM 4601 C CA . LEU A 1 580 ? -26.092 -13.436 26.228 1.00 97.88 580 LEU A CA 1
ATOM 4602 C C . LEU A 1 580 ? -24.973 -12.626 25.561 1.00 97.88 580 LEU A C 1
ATOM 4604 O O . LEU A 1 580 ? -24.634 -12.887 24.407 1.00 97.88 580 LEU A O 1
ATOM 4608 N N . GLU A 1 581 ? -24.371 -11.676 26.278 1.00 97.06 581 GLU A N 1
ATOM 4609 C CA . GLU A 1 581 ? -23.247 -10.891 25.755 1.00 97.06 581 GLU A CA 1
ATOM 4610 C C . GLU A 1 581 ? -22.023 -11.767 25.460 1.00 97.06 581 GLU A C 1
ATOM 4612 O O . GLU A 1 581 ? -21.396 -11.620 24.414 1.00 97.06 581 GLU A O 1
ATOM 4617 N N . LEU A 1 582 ? -21.724 -12.756 26.305 1.00 97.69 582 LEU A N 1
ATOM 4618 C CA . LEU A 1 582 ? -20.629 -13.698 26.063 1.00 97.69 582 LEU A CA 1
ATOM 4619 C C . LEU A 1 582 ? -20.885 -14.564 24.818 1.00 97.69 582 LEU A C 1
ATOM 4621 O O . LEU A 1 582 ? -19.963 -14.824 24.041 1.00 97.69 582 LEU A O 1
ATOM 4625 N N . SER A 1 583 ? -22.142 -14.945 24.576 1.00 95.12 583 SER A N 1
ATOM 4626 C CA . SER A 1 583 ? -22.549 -15.655 23.357 1.00 95.12 583 SER A CA 1
ATOM 4627 C C . SER A 1 583 ? -22.373 -14.789 22.103 1.00 95.12 583 SER A C 1
ATOM 4629 O O . SER A 1 583 ? -21.833 -15.267 21.102 1.00 95.12 583 SER A O 1
ATOM 4631 N N . LYS A 1 584 ? -22.749 -13.502 22.163 1.00 97.81 584 LYS A N 1
ATOM 4632 C CA . LYS A 1 584 ? -22.516 -12.533 21.076 1.00 97.81 584 LYS A CA 1
ATOM 4633 C C . LYS A 1 584 ? -21.025 -12.331 20.808 1.00 97.81 584 LYS A C 1
ATOM 4635 O O . LYS A 1 584 ? -20.611 -12.370 19.652 1.00 97.81 584 LYS A O 1
ATOM 4640 N N . CYS A 1 585 ? -20.211 -12.181 21.854 1.00 94.94 585 CYS A N 1
ATOM 4641 C CA . CYS A 1 585 ? -18.756 -12.085 21.730 1.00 94.94 585 CYS A CA 1
ATOM 4642 C C . CYS A 1 585 ? -18.168 -13.332 21.058 1.00 94.94 585 CYS A C 1
ATOM 4644 O O . CYS A 1 585 ? -17.413 -13.207 20.100 1.00 94.94 585 CYS A O 1
ATOM 4646 N N . SER A 1 586 ? -18.586 -14.537 21.465 1.00 95.69 586 SER A N 1
ATOM 4647 C CA . SER A 1 586 ? -18.143 -15.781 20.820 1.00 95.69 586 SER A CA 1
ATOM 4648 C C . SER A 1 586 ? -18.530 -15.847 19.337 1.00 95.69 586 SER A C 1
ATOM 4650 O O . SER A 1 586 ? -17.752 -16.326 18.509 1.00 95.69 586 SER A O 1
ATOM 4652 N N . GLN A 1 587 ? -19.719 -15.360 18.972 1.00 97.00 587 GLN A N 1
ATOM 4653 C CA . GLN A 1 587 ? -20.141 -15.280 17.574 1.00 97.00 587 GLN A CA 1
ATOM 4654 C C . GLN A 1 587 ? -19.298 -14.270 16.781 1.00 97.00 587 GLN A C 1
ATOM 4656 O O . GLN A 1 587 ? -18.870 -14.578 15.667 1.00 97.00 587 GLN A O 1
ATOM 4661 N N . ALA A 1 588 ? -19.009 -13.103 17.360 1.00 95.81 588 ALA A N 1
ATOM 4662 C CA . ALA A 1 588 ? -18.128 -12.104 16.763 1.00 95.81 588 ALA A CA 1
ATOM 4663 C C . ALA A 1 588 ? -16.702 -12.646 16.565 1.00 95.81 588 ALA A C 1
ATOM 4665 O O . ALA A 1 588 ? -16.115 -12.439 15.504 1.00 95.81 588 ALA A O 1
ATOM 4666 N N . ASP A 1 589 ? -16.178 -13.411 17.525 1.00 96.50 589 ASP A N 1
ATOM 4667 C CA . ASP A 1 589 ? -14.867 -14.056 17.418 1.00 96.50 589 ASP A CA 1
ATOM 4668 C C . ASP A 1 589 ? -14.832 -15.092 16.288 1.00 96.50 589 ASP A C 1
ATOM 4670 O O . ASP A 1 589 ? -13.904 -15.086 15.480 1.00 96.50 589 ASP A O 1
ATOM 4674 N N . LYS A 1 590 ? -15.873 -15.928 16.150 1.00 97.69 590 LYS A N 1
ATOM 4675 C CA . LYS A 1 590 ? -15.991 -16.880 15.026 1.00 97.69 590 LYS A CA 1
ATOM 4676 C C . LYS A 1 590 ? -15.986 -16.166 13.673 1.00 97.69 590 LYS A C 1
ATOM 4678 O O . LYS A 1 590 ? -15.283 -16.590 12.754 1.00 97.69 590 LYS A O 1
ATOM 4683 N N . LEU A 1 591 ? -16.738 -15.069 13.549 1.00 97.19 591 LEU A N 1
ATOM 4684 C CA . LEU A 1 591 ? -16.755 -14.252 12.333 1.00 97.19 591 LEU A CA 1
ATOM 4685 C C . LEU A 1 591 ? -15.387 -13.619 12.067 1.00 97.19 591 LEU A C 1
ATOM 4687 O O . LEU A 1 591 ? -14.908 -13.649 10.933 1.00 97.19 591 LEU A O 1
ATOM 4691 N N . ARG A 1 592 ? -14.725 -13.102 13.106 1.00 96.75 592 ARG A N 1
ATOM 4692 C CA . ARG A 1 592 ? -13.381 -12.529 13.009 1.00 96.75 592 ARG A CA 1
ATOM 4693 C C . ARG A 1 592 ? -12.364 -13.562 12.529 1.00 96.75 592 ARG A C 1
ATOM 4695 O O . ARG A 1 592 ? -11.588 -13.252 11.629 1.00 96.75 592 ARG A O 1
ATOM 4702 N N . SER A 1 593 ? -12.390 -14.782 13.063 1.00 97.00 593 SER A N 1
ATOM 4703 C CA . SER A 1 593 ? -11.519 -15.872 12.611 1.00 97.00 593 SER A CA 1
ATOM 4704 C C . SER A 1 593 ? -11.785 -16.255 11.152 1.00 97.00 593 SER A C 1
ATOM 4706 O O . SER A 1 593 ? -10.835 -16.357 10.381 1.00 97.00 593 SER A O 1
ATOM 4708 N N . SER A 1 594 ? -13.052 -16.375 10.738 1.00 97.69 594 SER A N 1
ATOM 4709 C CA . SER A 1 594 ? -13.417 -16.656 9.337 1.00 97.69 594 SER A CA 1
ATOM 4710 C C . SER A 1 594 ? -12.958 -15.551 8.375 1.00 97.69 594 SER A C 1
ATOM 4712 O O . SER A 1 594 ? -12.465 -15.825 7.280 1.00 97.69 594 SER A O 1
ATOM 4714 N N . LEU A 1 595 ? -13.092 -14.282 8.768 1.00 97.88 595 LEU A N 1
ATOM 4715 C CA . LEU A 1 595 ? -12.598 -13.154 7.974 1.00 97.88 595 LEU A CA 1
ATOM 4716 C C . LEU A 1 595 ? -11.068 -13.133 7.907 1.00 97.88 595 LEU A C 1
ATOM 4718 O O . LEU A 1 595 ? -10.507 -12.855 6.849 1.00 97.88 595 LEU A O 1
ATOM 4722 N N . GLN A 1 596 ? -10.388 -13.461 9.005 1.00 97.38 596 GLN A N 1
ATOM 4723 C CA . GLN A 1 596 ? -8.932 -13.552 9.045 1.00 97.38 596 GLN A CA 1
ATOM 4724 C C . GLN A 1 596 ? -8.402 -14.690 8.160 1.00 97.38 596 GLN A C 1
ATOM 4726 O O . GLN A 1 596 ? -7.400 -14.503 7.470 1.00 97.38 596 GLN A O 1
ATOM 4731 N N . GLU A 1 597 ? -9.087 -15.834 8.128 1.00 98.00 597 GLU A N 1
ATOM 4732 C CA . GLU A 1 597 ? -8.780 -16.947 7.227 1.00 98.00 597 GLU A CA 1
ATOM 4733 C C . GLU A 1 597 ? -8.966 -16.548 5.757 1.00 98.00 597 GLU A C 1
ATOM 4735 O O . GLU A 1 597 ? -8.045 -16.714 4.956 1.00 98.00 597 GLU A O 1
ATOM 4740 N N . ARG A 1 598 ? -10.099 -15.917 5.410 1.00 97.31 598 ARG A N 1
ATOM 4741 C CA . ARG A 1 598 ? -10.336 -15.394 4.051 1.00 97.31 598 ARG A CA 1
ATOM 4742 C C . ARG A 1 598 ? -9.283 -14.372 3.632 1.00 97.31 598 ARG A C 1
ATOM 4744 O O . ARG A 1 598 ? -8.781 -14.423 2.511 1.00 97.31 598 ARG A O 1
ATOM 4751 N N . LEU A 1 599 ? -8.893 -13.478 4.538 1.00 97.00 599 LEU A N 1
ATOM 4752 C CA . LEU A 1 599 ? -7.820 -12.521 4.283 1.00 97.00 599 LEU A CA 1
ATOM 4753 C C . LEU A 1 599 ? -6.480 -13.228 4.036 1.00 97.00 599 LEU A C 1
ATOM 4755 O O . LEU A 1 599 ? -5.737 -12.832 3.140 1.00 97.00 599 LEU A O 1
ATOM 4759 N N . ALA A 1 600 ? -6.152 -14.264 4.810 1.00 97.25 600 ALA A N 1
ATOM 4760 C CA . ALA A 1 600 ? -4.935 -15.046 4.603 1.00 97.25 600 ALA A CA 1
ATOM 4761 C C . ALA A 1 600 ? -4.950 -15.775 3.248 1.00 97.25 600 ALA A C 1
ATOM 4763 O O . ALA A 1 600 ? -3.940 -15.775 2.538 1.00 97.25 600 ALA A O 1
ATOM 4764 N N . GLN A 1 601 ? -6.099 -16.328 2.853 1.00 97.94 601 GLN A N 1
ATOM 4765 C CA . GLN A 1 601 ? -6.287 -16.973 1.556 1.00 97.94 601 GLN A CA 1
ATOM 4766 C C . GLN A 1 601 ? -6.096 -15.986 0.396 1.00 97.94 601 GLN A C 1
ATOM 4768 O O . GLN A 1 601 ? -5.340 -16.273 -0.534 1.00 97.94 601 GLN A O 1
ATOM 4773 N N . GLU A 1 602 ? -6.695 -14.795 0.473 1.00 96.31 602 GLU A N 1
ATOM 4774 C CA . GLU A 1 602 ? -6.523 -13.754 -0.547 1.00 96.31 602 GLU A CA 1
ATOM 4775 C C . GLU A 1 602 ? -5.092 -13.203 -0.584 1.00 96.31 602 GLU A C 1
ATOM 4777 O O . GLU A 1 602 ? -4.544 -12.985 -1.666 1.00 96.31 602 GLU A O 1
ATOM 4782 N N . LYS A 1 603 ? -4.409 -13.085 0.564 1.00 97.69 603 LYS A N 1
ATOM 4783 C CA . LYS A 1 603 ? -2.970 -12.761 0.596 1.00 97.69 603 LYS A CA 1
ATOM 4784 C C . LYS A 1 603 ? -2.131 -13.820 -0.125 1.00 97.69 603 LYS A C 1
ATOM 4786 O O . LYS A 1 603 ? -1.234 -13.464 -0.892 1.00 97.69 603 LYS A O 1
ATOM 4791 N N . SER A 1 604 ? -2.428 -15.106 0.078 1.00 97.06 604 SER A N 1
ATOM 4792 C CA . SER A 1 604 ? -1.747 -16.199 -0.628 1.00 97.06 604 SER A CA 1
ATOM 4793 C C . SER A 1 604 ? -1.996 -16.126 -2.138 1.00 97.06 604 SER A C 1
ATOM 4795 O O . SER A 1 604 ? -1.050 -16.132 -2.930 1.00 97.06 604 SER A O 1
ATOM 4797 N N . ARG A 1 605 ? -3.259 -15.949 -2.546 1.00 98.38 605 ARG A N 1
ATOM 4798 C CA . ARG A 1 605 ? -3.671 -15.823 -3.952 1.00 98.38 605 ARG A CA 1
ATOM 4799 C C . ARG A 1 605 ? -3.024 -14.621 -4.644 1.00 98.38 605 ARG A C 1
ATOM 4801 O O . ARG A 1 605 ? -2.524 -14.754 -5.763 1.00 98.38 605 ARG A O 1
ATOM 4808 N N . ALA A 1 606 ? -2.973 -13.468 -3.979 1.00 96.69 606 ALA A N 1
ATOM 4809 C CA . ALA A 1 606 ? -2.284 -12.280 -4.474 1.00 96.69 606 ALA A CA 1
ATOM 4810 C C . ALA A 1 606 ? -0.774 -12.527 -4.629 1.00 96.69 606 ALA A C 1
ATOM 4812 O O . ALA A 1 606 ? -0.187 -12.159 -5.648 1.00 96.69 606 ALA A O 1
ATOM 4813 N N . GLY A 1 607 ? -0.146 -13.219 -3.672 1.00 97.88 607 GLY A N 1
ATOM 4814 C CA . GLY A 1 607 ? 1.258 -13.626 -3.764 1.00 97.88 607 GLY A CA 1
ATOM 4815 C C . GLY A 1 607 ? 1.539 -14.551 -4.955 1.00 97.88 607 GLY A C 1
ATOM 4816 O O . GLY A 1 607 ? 2.541 -14.387 -5.657 1.00 97.88 607 GLY A O 1
ATOM 4817 N N . GLU A 1 608 ? 0.650 -15.502 -5.238 1.00 97.38 608 GLU A N 1
ATOM 4818 C CA . GLU A 1 608 ? 0.745 -16.362 -6.424 1.00 97.38 608 GLU A CA 1
ATOM 4819 C C . GLU A 1 608 ? 0.562 -15.587 -7.732 1.00 97.38 608 GLU A C 1
ATOM 4821 O O . GLU A 1 608 ? 1.326 -15.790 -8.682 1.00 97.38 608 GLU A O 1
ATOM 4826 N N . ALA A 1 609 ? -0.414 -14.678 -7.785 1.00 96.62 609 ALA A N 1
ATOM 4827 C CA . ALA A 1 609 ? -0.623 -13.798 -8.928 1.00 96.62 609 ALA A CA 1
ATOM 4828 C C . ALA A 1 609 ? 0.610 -12.917 -9.180 1.00 96.62 609 ALA A C 1
ATOM 4830 O O . ALA A 1 609 ? 1.084 -12.843 -10.314 1.00 96.62 609 ALA A O 1
ATOM 4831 N N . GLN A 1 610 ? 1.212 -12.353 -8.129 1.00 97.62 610 GLN A N 1
ATOM 4832 C CA . GLN A 1 610 ? 2.433 -11.556 -8.235 1.00 97.62 610 GLN A CA 1
ATOM 4833 C C . GLN A 1 610 ? 3.603 -12.374 -8.795 1.00 97.62 610 GLN A C 1
ATOM 4835 O O . GLN A 1 610 ? 4.301 -11.916 -9.698 1.00 97.62 610 GLN A O 1
ATOM 4840 N N . LYS A 1 611 ? 3.786 -13.625 -8.345 1.00 98.06 611 LYS A N 1
ATOM 4841 C CA . LYS A 1 611 ? 4.796 -14.536 -8.918 1.00 98.06 611 LYS A CA 1
ATOM 4842 C C . LYS A 1 611 ? 4.548 -14.801 -10.407 1.00 98.06 611 LYS A C 1
ATOM 4844 O O . LYS A 1 611 ? 5.506 -14.860 -11.180 1.00 98.06 611 LYS A O 1
ATOM 4849 N N . LYS A 1 612 ? 3.287 -14.965 -10.830 1.00 98.19 612 LYS A N 1
ATOM 4850 C CA . LYS A 1 612 ? 2.926 -15.119 -12.253 1.00 98.19 612 LYS A CA 1
ATOM 4851 C C . LYS A 1 612 ? 3.251 -13.852 -13.045 1.00 98.19 612 LYS A C 1
ATOM 4853 O O . LYS A 1 612 ? 3.864 -13.960 -14.103 1.00 98.19 612 LYS A O 1
ATOM 4858 N N . VAL A 1 613 ? 2.932 -12.672 -12.513 1.00 97.44 613 VAL A N 1
ATOM 4859 C CA . VAL A 1 613 ? 3.269 -11.382 -13.134 1.00 97.44 613 VAL A CA 1
ATOM 4860 C C . VAL A 1 613 ? 4.779 -11.227 -13.292 1.00 97.44 613 VAL A C 1
ATOM 4862 O O . VAL A 1 613 ? 5.227 -10.924 -14.392 1.00 97.44 613 VAL A O 1
ATOM 4865 N N . SER A 1 614 ? 5.584 -11.516 -12.265 1.00 97.44 614 SER A N 1
ATOM 4866 C CA . SER A 1 614 ? 7.049 -11.443 -12.377 1.00 97.44 614 SER A CA 1
ATOM 4867 C C . SER A 1 614 ? 7.605 -12.410 -13.430 1.00 97.44 614 SER A C 1
ATOM 4869 O O . SER A 1 614 ? 8.488 -12.037 -14.199 1.00 97.44 614 SER A O 1
ATOM 4871 N N . LYS A 1 615 ? 7.057 -13.632 -13.530 1.00 98.19 615 LYS A N 1
ATOM 4872 C CA . LYS A 1 615 ? 7.424 -14.587 -14.593 1.00 98.19 615 LYS A CA 1
ATOM 4873 C C . LYS A 1 615 ? 7.066 -14.064 -15.986 1.00 98.19 615 LYS A C 1
ATOM 4875 O O . LYS A 1 615 ? 7.869 -14.198 -16.904 1.00 98.19 615 LYS A O 1
ATOM 4880 N N . LEU A 1 616 ? 5.879 -13.479 -16.154 1.00 97.81 616 LEU A N 1
ATOM 4881 C CA . LEU A 1 616 ? 5.448 -12.899 -17.431 1.00 97.81 616 LEU A CA 1
ATOM 4882 C C . LEU A 1 616 ? 6.270 -11.659 -17.800 1.00 97.81 616 LEU A C 1
ATOM 4884 O O . LEU A 1 616 ? 6.664 -11.521 -18.952 1.00 97.81 616 LEU A O 1
ATOM 4888 N N . GLN A 1 617 ? 6.601 -10.804 -16.833 1.00 97.50 617 GLN A N 1
ATOM 4889 C CA . GLN A 1 617 ? 7.487 -9.657 -17.037 1.00 97.50 617 GLN A CA 1
ATOM 4890 C C . GLN A 1 617 ? 8.888 -10.089 -17.473 1.00 97.50 617 GLN A C 1
ATOM 4892 O O . GLN A 1 617 ? 9.464 -9.456 -18.355 1.00 97.50 617 GLN A O 1
ATOM 4897 N N . GLN A 1 618 ? 9.430 -11.165 -16.893 1.00 97.50 618 GLN A N 1
ATOM 4898 C CA . GLN A 1 618 ? 10.713 -11.709 -17.332 1.00 97.50 618 GLN A CA 1
ATOM 4899 C C . GLN A 1 618 ? 10.631 -12.217 -18.776 1.00 97.50 618 GLN A C 1
ATOM 4901 O O . GLN A 1 618 ? 11.423 -11.791 -19.609 1.00 97.50 618 GLN A O 1
ATOM 4906 N N . LYS A 1 619 ? 9.616 -13.032 -19.100 1.00 98.00 619 LYS A N 1
ATOM 4907 C CA . LYS A 1 619 ? 9.394 -13.519 -20.472 1.00 98.00 619 LYS A CA 1
ATOM 4908 C C . LYS A 1 619 ? 9.239 -12.381 -21.482 1.00 98.00 619 LYS A C 1
ATOM 4910 O O . LYS A 1 619 ? 9.764 -12.476 -22.586 1.00 98.00 619 LYS A O 1
ATOM 4915 N N . LEU A 1 620 ? 8.547 -11.305 -21.106 1.00 97.81 620 LEU A N 1
ATOM 4916 C CA . LEU A 1 620 ? 8.397 -10.125 -21.952 1.00 97.81 620 LEU A CA 1
ATOM 4917 C C . LEU A 1 620 ? 9.757 -9.475 -22.236 1.00 97.81 620 LEU A C 1
ATOM 4919 O O . LEU A 1 620 ? 10.071 -9.234 -23.398 1.00 97.81 620 LEU A O 1
ATOM 4923 N N . LYS A 1 621 ? 10.587 -9.250 -21.211 1.00 97.88 621 LYS A N 1
ATOM 4924 C CA . LYS A 1 621 ? 11.941 -8.698 -21.391 1.00 97.88 621 LYS A CA 1
ATOM 4925 C C . LYS A 1 621 ? 12.813 -9.589 -22.271 1.00 97.88 621 LYS A C 1
ATOM 4927 O O . LYS A 1 621 ? 13.505 -9.080 -23.148 1.00 97.88 621 LYS A O 1
ATOM 4932 N N . ASP A 1 622 ? 12.739 -10.903 -22.077 1.00 97.12 622 ASP A N 1
ATOM 4933 C CA . ASP A 1 622 ? 13.486 -11.864 -22.891 1.00 97.12 622 ASP A CA 1
ATOM 4934 C C . ASP A 1 622 ? 13.034 -11.796 -24.360 1.00 97.12 622 ASP A C 1
ATOM 4936 O O . ASP A 1 622 ? 13.869 -11.734 -25.261 1.00 97.12 622 ASP A O 1
ATOM 4940 N N . SER A 1 623 ? 11.721 -11.719 -24.613 1.00 96.06 623 SER A N 1
ATOM 4941 C CA . SER A 1 623 ? 11.176 -11.567 -25.969 1.00 96.06 623 SER A CA 1
ATOM 4942 C C . SER A 1 623 ? 11.535 -10.223 -26.616 1.00 96.06 623 SER A C 1
ATOM 4944 O O . SER A 1 623 ? 11.878 -10.186 -27.794 1.00 96.06 623 SER A O 1
ATOM 4946 N N . GLN A 1 624 ? 11.544 -9.126 -25.850 1.00 97.81 624 GLN A N 1
ATOM 4947 C CA . GLN A 1 624 ? 11.983 -7.810 -26.324 1.00 97.81 624 GLN A CA 1
ATOM 4948 C C . GLN A 1 624 ? 13.465 -7.827 -26.703 1.00 97.81 624 GLN A C 1
ATOM 4950 O O . GLN A 1 624 ? 13.843 -7.305 -27.748 1.00 97.81 624 GLN A O 1
ATOM 4955 N N . HIS A 1 625 ? 14.309 -8.465 -25.889 1.00 97.62 625 HIS A N 1
ATOM 4956 C CA . HIS A 1 625 ? 15.721 -8.621 -26.214 1.00 97.62 625 HIS A CA 1
ATOM 4957 C C . HIS A 1 625 ? 15.924 -9.464 -27.481 1.00 97.62 625 HIS A C 1
ATOM 4959 O O . HIS A 1 625 ? 16.725 -9.098 -28.339 1.00 97.62 625 HIS A O 1
ATOM 4965 N N . GLN A 1 626 ? 15.169 -10.557 -27.638 1.00 97.81 626 GLN A N 1
ATOM 4966 C CA . GLN A 1 626 ? 15.197 -11.367 -28.859 1.00 97.81 626 GLN A CA 1
ATOM 4967 C C . GLN A 1 626 ? 14.769 -10.572 -30.098 1.00 97.81 626 GLN A C 1
ATOM 4969 O O . GLN A 1 626 ? 15.402 -10.714 -31.144 1.00 97.81 626 GLN A O 1
ATOM 4974 N N . LEU A 1 627 ? 13.744 -9.723 -29.982 1.00 97.38 627 LEU A N 1
ATOM 4975 C CA . LEU A 1 627 ? 13.298 -8.855 -31.069 1.00 97.38 627 LEU A CA 1
ATOM 4976 C C . LEU A 1 627 ? 14.393 -7.861 -31.472 1.00 97.38 627 LEU A C 1
ATOM 4978 O O . LEU A 1 627 ? 14.733 -7.802 -32.647 1.00 97.38 627 LEU A O 1
ATOM 4982 N N . LEU A 1 628 ? 15.014 -7.169 -30.511 1.00 97.88 628 LEU A N 1
ATOM 4983 C CA . LEU A 1 628 ? 16.113 -6.232 -30.786 1.00 97.88 628 LEU A CA 1
ATOM 4984 C C . LEU A 1 628 ? 17.292 -6.914 -31.497 1.00 97.88 628 LEU A C 1
ATOM 4986 O O . LEU A 1 628 ? 17.879 -6.355 -32.421 1.00 97.88 628 LEU A O 1
ATOM 4990 N N . LEU A 1 629 ? 17.631 -8.145 -31.101 1.00 97.69 629 LEU A N 1
ATOM 4991 C CA . LEU A 1 629 ? 18.659 -8.930 -31.790 1.00 97.69 629 LEU A CA 1
ATOM 4992 C C . LEU A 1 629 ? 18.241 -9.308 -33.218 1.00 97.69 629 LEU A C 1
ATOM 4994 O O . LEU A 1 629 ? 19.085 -9.338 -34.113 1.00 97.69 629 LEU A O 1
ATOM 4998 N N . ALA A 1 630 ? 16.964 -9.620 -33.445 1.00 96.44 630 ALA A N 1
ATOM 4999 C CA . ALA A 1 630 ? 16.445 -9.910 -34.778 1.00 96.44 630 ALA A CA 1
ATOM 5000 C C . ALA A 1 630 ? 16.422 -8.656 -35.667 1.00 96.44 630 ALA A C 1
ATOM 5002 O O . ALA A 1 630 ? 16.797 -8.742 -36.834 1.00 96.44 630 ALA A O 1
ATOM 5003 N N . GLU A 1 631 ? 16.052 -7.501 -35.114 1.00 97.06 631 GLU A N 1
ATOM 5004 C CA . GLU A 1 631 ? 16.083 -6.204 -35.796 1.00 97.06 631 GLU A CA 1
ATOM 5005 C C . GLU A 1 631 ? 17.508 -5.825 -36.213 1.00 97.06 631 GLU A C 1
ATOM 5007 O O . GLU A 1 631 ? 17.717 -5.483 -37.375 1.00 97.06 631 GLU A O 1
ATOM 5012 N N . ALA A 1 632 ? 18.496 -5.990 -35.324 1.00 96.56 632 ALA A N 1
ATOM 5013 C CA . ALA A 1 632 ? 19.907 -5.765 -35.648 1.00 96.56 632 ALA A CA 1
ATOM 5014 C C . ALA A 1 632 ? 20.405 -6.701 -36.768 1.00 96.56 632 ALA A C 1
ATOM 5016 O O . ALA A 1 632 ? 21.028 -6.269 -37.733 1.00 96.56 632 ALA A O 1
ATOM 5017 N N . ARG A 1 633 ? 20.056 -7.993 -36.709 1.00 96.44 633 ARG A N 1
ATOM 5018 C CA . ARG A 1 633 ? 20.392 -8.940 -37.791 1.00 96.44 633 ARG A CA 1
ATOM 5019 C C . ARG A 1 633 ? 19.729 -8.563 -39.114 1.00 96.44 633 ARG A C 1
ATOM 5021 O O . ARG A 1 633 ? 20.315 -8.763 -40.176 1.00 96.44 633 ARG A O 1
ATOM 5028 N N . ALA A 1 634 ? 18.502 -8.052 -39.068 1.00 96.38 634 ALA A N 1
ATOM 5029 C CA . ALA A 1 634 ? 17.791 -7.609 -40.257 1.00 96.38 634 ALA A CA 1
ATOM 5030 C C . ALA A 1 634 ? 18.408 -6.334 -40.850 1.00 96.38 634 ALA A C 1
ATOM 5032 O O . ALA A 1 634 ? 18.484 -6.235 -42.073 1.00 96.38 634 ALA A O 1
ATOM 5033 N N . SER A 1 635 ? 18.871 -5.384 -40.026 1.00 96.06 635 SER A N 1
ATOM 5034 C CA . SER A 1 635 ? 19.596 -4.204 -40.516 1.00 96.06 635 SER A CA 1
ATOM 5035 C C . SER A 1 635 ? 20.934 -4.580 -41.144 1.00 96.06 635 SER A C 1
ATOM 5037 O O . SER A 1 635 ? 21.217 -4.122 -42.245 1.00 96.06 635 SER A O 1
ATOM 5039 N N . ASP A 1 636 ? 21.698 -5.479 -40.522 1.00 96.62 636 ASP A N 1
ATOM 5040 C CA . ASP A 1 636 ? 22.978 -5.941 -41.072 1.00 96.62 636 ASP A CA 1
ATOM 5041 C C . ASP A 1 636 ? 22.778 -6.646 -42.420 1.00 96.62 636 ASP A C 1
ATOM 5043 O O . ASP A 1 636 ? 23.497 -6.390 -43.384 1.00 96.62 636 ASP A O 1
ATOM 5047 N N . LYS A 1 637 ? 21.743 -7.491 -42.533 1.00 96.88 637 LYS A N 1
ATOM 5048 C CA . LYS A 1 637 ? 21.375 -8.132 -43.803 1.00 96.88 637 LYS A CA 1
ATOM 5049 C C . LYS A 1 637 ? 21.035 -7.106 -44.887 1.00 96.88 637 LYS A C 1
ATOM 5051 O O . LYS A 1 637 ? 21.446 -7.294 -46.026 1.00 96.88 637 LYS A O 1
ATOM 5056 N N . LYS A 1 638 ? 20.293 -6.044 -44.550 1.00 97.38 638 LYS A N 1
ATOM 5057 C CA . LYS A 1 638 ? 19.953 -4.971 -45.501 1.00 97.38 638 LYS A CA 1
ATOM 5058 C C . LYS A 1 638 ? 21.199 -4.239 -45.993 1.00 97.38 638 LYS A C 1
ATOM 5060 O O . LYS A 1 638 ? 21.324 -4.048 -47.195 1.00 97.38 638 LYS A O 1
ATOM 5065 N N . LEU A 1 639 ? 22.127 -3.909 -45.092 1.00 97.75 639 LEU A N 1
ATOM 5066 C CA . LEU A 1 639 ? 23.403 -3.285 -45.457 1.00 97.75 639 LEU A CA 1
ATOM 5067 C C . LEU A 1 639 ? 24.202 -4.175 -46.416 1.00 97.75 639 LEU A C 1
ATOM 5069 O O . LEU A 1 639 ? 24.621 -3.716 -47.472 1.00 97.75 639 LEU A O 1
ATOM 5073 N N . LEU A 1 640 ? 24.317 -5.472 -46.118 1.00 97.25 640 LEU A N 1
ATOM 5074 C CA . LEU A 1 640 ? 24.987 -6.423 -47.013 1.00 97.25 640 LEU A CA 1
ATOM 5075 C C . LEU A 1 640 ? 24.278 -6.561 -48.371 1.00 97.25 640 LEU A C 1
ATOM 5077 O O . LEU A 1 640 ? 24.929 -6.737 -49.398 1.00 97.25 640 LEU A O 1
ATOM 5081 N N . GLU A 1 641 ? 22.944 -6.502 -48.407 1.00 96.62 641 GLU A N 1
ATOM 5082 C CA . GLU A 1 641 ? 22.183 -6.509 -49.662 1.00 96.62 641 GLU A CA 1
ATOM 5083 C C . GLU A 1 641 ? 22.410 -5.234 -50.490 1.00 96.62 641 GLU A C 1
ATOM 5085 O O . GLU A 1 641 ? 22.428 -5.310 -51.720 1.00 96.62 641 GLU A O 1
ATOM 5090 N N . GLU A 1 642 ? 22.589 -4.079 -49.846 1.00 97.12 642 GLU A N 1
ATOM 5091 C CA . GLU A 1 642 ? 22.941 -2.809 -50.493 1.00 97.12 642 GLU A CA 1
ATOM 5092 C C . GLU A 1 642 ? 24.379 -2.824 -51.022 1.00 97.12 642 GLU A C 1
ATOM 5094 O O . GLU A 1 642 ? 24.581 -2.548 -52.204 1.00 97.12 642 GLU A O 1
ATOM 5099 N N . GLU A 1 643 ? 25.354 -3.263 -50.221 1.00 97.62 643 GLU A N 1
ATOM 5100 C CA . GLU A 1 643 ? 26.748 -3.451 -50.655 1.00 97.62 643 GLU A CA 1
ATOM 5101 C C . GLU A 1 643 ? 26.844 -4.414 -51.848 1.00 97.62 643 GLU A C 1
ATOM 5103 O O . GLU A 1 643 ? 27.566 -4.166 -52.813 1.00 97.62 643 GLU A O 1
ATOM 5108 N N . LEU A 1 644 ? 26.068 -5.503 -51.833 1.00 97.19 644 LEU A N 1
ATOM 5109 C CA . LEU A 1 644 ? 25.994 -6.451 -52.945 1.00 97.19 644 LEU A CA 1
ATOM 5110 C C . LEU A 1 644 ? 25.409 -5.806 -54.213 1.00 97.19 644 LEU A C 1
ATOM 5112 O O . LEU A 1 644 ? 25.853 -6.117 -55.320 1.00 97.19 644 LEU A O 1
ATOM 5116 N N . LYS A 1 645 ? 24.397 -4.938 -54.083 1.00 98.00 645 LYS A N 1
ATOM 5117 C CA . LYS A 1 645 ? 23.844 -4.187 -55.222 1.00 98.00 645 LYS A CA 1
ATOM 5118 C C . LYS A 1 645 ? 24.874 -3.212 -55.781 1.00 98.00 645 LYS A C 1
ATOM 5120 O O . LYS A 1 645 ? 25.097 -3.224 -56.987 1.00 98.00 645 LYS A O 1
ATOM 5125 N N . GLU A 1 646 ? 25.543 -2.445 -54.927 1.00 97.69 646 GLU A N 1
ATOM 5126 C CA . GLU A 1 646 ? 26.587 -1.509 -55.346 1.00 97.69 646 GLU A CA 1
ATOM 5127 C C . GLU A 1 646 ? 27.754 -2.238 -56.028 1.00 97.69 646 GLU A C 1
ATOM 5129 O O . GLU A 1 646 ? 28.219 -1.820 -57.088 1.00 97.69 646 GLU A O 1
ATOM 5134 N N . ALA A 1 647 ? 28.187 -3.378 -55.481 1.00 96.75 647 ALA A N 1
ATOM 5135 C CA . ALA A 1 647 ? 29.209 -4.222 -56.093 1.00 96.75 647 ALA A CA 1
ATOM 5136 C C . ALA A 1 647 ? 28.797 -4.707 -57.493 1.00 96.75 647 ALA A C 1
ATOM 5138 O O . ALA A 1 647 ? 29.612 -4.669 -58.413 1.00 96.75 647 ALA A O 1
ATOM 5139 N N . ARG A 1 648 ? 27.529 -5.100 -57.685 1.00 97.44 648 ARG A N 1
ATOM 5140 C CA . ARG A 1 648 ? 26.995 -5.489 -59.004 1.00 97.44 648 ARG A CA 1
ATOM 5141 C C . ARG A 1 648 ? 26.942 -4.322 -59.984 1.00 97.44 648 ARG A C 1
ATOM 5143 O O . ARG A 1 648 ? 27.257 -4.500 -61.156 1.00 97.44 648 ARG A O 1
ATOM 5150 N N . GLU A 1 649 ? 26.553 -3.135 -59.531 1.00 97.56 649 GLU A N 1
ATOM 5151 C CA . GLU A 1 649 ? 26.562 -1.937 -60.374 1.00 97.56 649 GLU A CA 1
ATOM 5152 C C . GLU A 1 649 ? 27.988 -1.531 -60.767 1.00 97.56 649 GLU A C 1
ATOM 5154 O O . GLU A 1 649 ? 28.232 -1.185 -61.921 1.00 97.56 649 GLU A O 1
ATOM 5159 N N . ASN A 1 650 ? 28.941 -1.617 -59.835 1.00 97.00 650 ASN A N 1
ATOM 5160 C CA . ASN A 1 650 ? 30.364 -1.416 -60.106 1.00 97.00 650 ASN A CA 1
ATOM 5161 C C . ASN A 1 650 ? 30.892 -2.433 -61.122 1.00 97.00 650 ASN A C 1
ATOM 5163 O O . ASN A 1 650 ? 31.579 -2.049 -62.066 1.00 97.00 650 ASN A O 1
ATOM 5167 N N . GLU A 1 651 ? 30.547 -3.713 -60.966 1.00 97.00 651 GLU A N 1
ATOM 5168 C CA . GLU A 1 651 ? 30.914 -4.753 -61.926 1.00 97.00 651 GLU A CA 1
ATOM 5169 C C . GLU A 1 651 ? 30.364 -4.434 -63.323 1.00 97.00 651 GLU A C 1
ATOM 5171 O O . GLU A 1 651 ? 31.114 -4.469 -64.297 1.00 97.00 651 GLU A O 1
ATOM 5176 N N . ALA A 1 652 ? 29.088 -4.050 -63.425 1.00 96.81 652 ALA A N 1
ATOM 5177 C CA . ALA A 1 652 ? 28.476 -3.661 -64.693 1.00 96.81 652 ALA A CA 1
ATOM 5178 C C . ALA A 1 652 ? 29.169 -2.440 -65.328 1.00 96.81 652 ALA A C 1
ATOM 5180 O O . ALA A 1 652 ? 29.427 -2.446 -66.533 1.00 96.81 652 ALA A O 1
ATOM 5181 N N . ARG A 1 653 ? 29.532 -1.426 -64.526 1.00 97.88 653 ARG A N 1
ATOM 5182 C CA . ARG A 1 653 ? 30.308 -0.258 -64.983 1.00 97.88 653 ARG A CA 1
ATOM 5183 C C . ARG A 1 653 ? 31.664 -0.671 -65.558 1.00 97.88 653 ARG A C 1
ATOM 5185 O O . ARG A 1 653 ? 31.982 -0.307 -66.686 1.00 97.88 653 ARG A O 1
ATOM 5192 N N . VAL A 1 654 ? 32.427 -1.492 -64.836 1.00 97.06 654 VAL A N 1
ATOM 5193 C CA . VAL A 1 654 ? 33.747 -1.967 -65.292 1.00 97.06 654 VAL A CA 1
ATOM 5194 C C . VAL A 1 654 ? 33.629 -2.834 -66.549 1.00 97.06 654 VAL A C 1
ATOM 5196 O O . VAL A 1 654 ? 34.461 -2.732 -67.450 1.00 97.06 654 VAL A O 1
ATOM 5199 N N . GLN A 1 655 ? 32.596 -3.675 -66.653 1.00 96.44 655 GLN A N 1
ATOM 5200 C CA . GLN A 1 655 ? 32.336 -4.456 -67.866 1.00 96.44 655 GLN A CA 1
ATOM 5201 C C . GLN A 1 655 ? 32.053 -3.553 -69.075 1.00 96.44 655 GLN A C 1
ATOM 5203 O O . GLN A 1 655 ? 32.566 -3.820 -70.166 1.00 96.44 655 GLN A O 1
ATOM 5208 N N . GLN A 1 656 ? 31.279 -2.479 -68.888 1.00 96.44 656 GLN A N 1
ATOM 5209 C CA . GLN A 1 656 ? 31.025 -1.490 -69.934 1.00 96.44 656 GLN A CA 1
ATOM 5210 C C . GLN A 1 656 ? 32.317 -0.775 -70.351 1.00 96.44 656 GLN A C 1
ATOM 5212 O O . GLN A 1 656 ? 32.635 -0.750 -71.540 1.00 96.44 656 GLN A O 1
ATOM 5217 N N . GLU A 1 657 ? 33.094 -0.262 -69.395 1.00 96.25 657 GLU A N 1
ATOM 5218 C CA . GLU A 1 657 ? 34.382 0.395 -69.661 1.00 96.25 657 GLU A CA 1
ATOM 5219 C C . GLU A 1 657 ? 35.343 -0.533 -70.415 1.00 96.25 657 GLU A C 1
ATOM 5221 O O . GLU A 1 657 ? 35.970 -0.132 -71.396 1.00 96.25 657 GLU A O 1
ATOM 5226 N N . LEU A 1 658 ? 35.420 -1.807 -70.018 1.00 96.75 658 LEU A N 1
ATOM 5227 C CA . LEU A 1 658 ? 36.228 -2.806 -70.712 1.00 96.75 658 LEU A CA 1
ATOM 5228 C C . LEU A 1 658 ? 35.769 -3.000 -72.164 1.00 96.75 658 LEU A C 1
ATOM 5230 O O . LEU A 1 658 ? 36.610 -3.122 -73.056 1.00 96.75 658 LEU A O 1
ATOM 5234 N N . HIS A 1 659 ? 34.460 -3.044 -72.415 1.00 96.94 659 HIS A N 1
ATOM 5235 C CA . HIS A 1 659 ? 33.923 -3.169 -73.768 1.00 96.94 659 HIS A CA 1
ATOM 5236 C C . HIS A 1 659 ? 34.252 -1.940 -74.629 1.00 96.94 659 HIS A C 1
ATOM 5238 O O . HIS A 1 659 ? 34.692 -2.083 -75.773 1.00 96.94 659 HIS A O 1
ATOM 5244 N N . GLU A 1 660 ? 34.110 -0.738 -74.073 1.00 97.12 660 GLU A N 1
ATOM 5245 C CA . GLU A 1 660 ? 34.483 0.513 -74.737 1.00 97.12 660 GLU A CA 1
ATOM 5246 C C . GLU A 1 660 ? 35.983 0.553 -75.063 1.00 97.12 660 GLU A C 1
ATOM 5248 O O . GLU A 1 660 ? 36.368 0.870 -76.190 1.00 97.12 660 GLU A O 1
ATOM 5253 N N . GLU A 1 661 ? 36.843 0.157 -74.123 1.00 95.50 661 GLU A N 1
ATOM 5254 C CA . GLU A 1 661 ? 38.288 0.054 -74.345 1.00 95.50 661 GLU A CA 1
ATOM 5255 C C . GLU A 1 661 ? 38.642 -0.992 -75.409 1.00 95.50 661 GLU A C 1
ATOM 5257 O O . GLU A 1 661 ? 39.527 -0.765 -76.236 1.00 95.50 661 GLU A O 1
ATOM 5262 N N . GLN A 1 662 ? 37.936 -2.124 -75.461 1.00 95.81 662 GLN A N 1
ATOM 5263 C CA . GLN A 1 662 ? 38.111 -3.107 -76.535 1.00 95.81 662 GLN A CA 1
ATOM 5264 C C . GLN A 1 662 ? 37.763 -2.522 -77.911 1.00 95.81 662 GLN A C 1
ATOM 5266 O O . GLN A 1 662 ? 38.488 -2.771 -78.875 1.00 95.81 662 GLN A O 1
ATOM 5271 N N . LEU A 1 663 ? 36.688 -1.735 -78.019 1.00 97.19 663 LEU A N 1
ATOM 5272 C CA . LEU A 1 663 ? 36.320 -1.060 -79.268 1.00 97.19 663 LEU A CA 1
ATOM 5273 C C . LEU A 1 663 ? 37.369 -0.017 -79.675 1.00 97.19 663 LEU A C 1
ATOM 5275 O O . LEU A 1 663 ? 37.787 -0.000 -80.835 1.00 97.19 663 LEU A O 1
ATOM 5279 N N . LYS A 1 664 ? 37.860 0.793 -78.726 1.00 97.31 664 LYS A N 1
ATOM 5280 C CA . LYS A 1 664 ? 38.949 1.756 -78.970 1.00 97.31 664 LYS A CA 1
ATOM 5281 C C . LYS A 1 664 ? 40.223 1.059 -79.448 1.00 97.31 664 LYS A C 1
ATOM 5283 O O . LYS A 1 664 ? 40.834 1.513 -80.412 1.00 97.31 664 LYS A O 1
ATOM 5288 N N . ARG A 1 665 ? 40.606 -0.067 -78.830 1.00 96.81 665 ARG A N 1
ATOM 5289 C CA . ARG A 1 665 ? 41.764 -0.871 -79.262 1.00 96.81 665 ARG A CA 1
ATOM 5290 C C . ARG A 1 665 ? 41.608 -1.372 -80.692 1.00 96.81 665 ARG A C 1
ATOM 5292 O O . ARG A 1 665 ? 42.536 -1.201 -81.470 1.00 96.81 665 ARG A O 1
ATOM 5299 N N . ARG A 1 666 ? 40.439 -1.905 -81.066 1.00 97.44 666 ARG A N 1
ATOM 5300 C CA . ARG A 1 666 ? 40.176 -2.340 -82.451 1.00 97.44 666 ARG A CA 1
ATOM 5301 C C . ARG A 1 666 ? 40.295 -1.191 -83.449 1.00 97.44 666 ARG A C 1
ATOM 5303 O O . ARG A 1 666 ? 40.868 -1.379 -84.516 1.00 97.44 666 ARG A O 1
ATOM 5310 N N . LEU A 1 667 ? 39.783 -0.009 -83.106 1.00 96.94 667 LEU A N 1
ATOM 5311 C CA . LEU A 1 667 ? 39.904 1.174 -83.961 1.00 96.94 667 LEU A CA 1
ATOM 5312 C C . LEU A 1 667 ? 41.371 1.596 -84.130 1.00 96.94 667 LEU A C 1
ATOM 5314 O O . LEU A 1 667 ? 41.813 1.856 -85.245 1.00 96.94 667 LEU A O 1
ATOM 5318 N N . LEU A 1 668 ? 42.145 1.625 -83.042 1.00 95.81 668 LEU A N 1
ATOM 5319 C CA . LEU A 1 668 ? 43.578 1.925 -83.100 1.00 95.81 668 LEU A CA 1
ATOM 5320 C C . LEU A 1 668 ? 44.354 0.859 -83.885 1.00 95.81 668 LEU A C 1
ATOM 5322 O O . LEU A 1 668 ? 45.245 1.201 -84.653 1.00 95.81 668 LEU A O 1
ATOM 5326 N N . GLU A 1 669 ? 44.017 -0.424 -83.743 1.00 95.81 669 GLU A N 1
ATOM 5327 C CA . GLU A 1 669 ? 44.602 -1.512 -84.537 1.00 95.81 669 GLU A CA 1
ATOM 5328 C C . GLU A 1 669 ? 44.320 -1.336 -86.034 1.00 95.81 669 GLU A C 1
ATOM 5330 O O . GLU A 1 669 ? 45.231 -1.505 -86.845 1.00 95.81 669 GLU A O 1
ATOM 5335 N N . GLN A 1 670 ? 43.096 -0.937 -86.400 1.00 95.31 670 GLN A N 1
ATOM 5336 C CA . GLN A 1 670 ? 42.738 -0.588 -87.779 1.00 95.31 670 GLN A CA 1
ATOM 5337 C C . GLN A 1 670 ? 43.567 0.594 -88.287 1.00 95.31 670 GLN A C 1
ATOM 5339 O O . GLN A 1 670 ? 44.185 0.480 -89.342 1.00 95.31 670 GLN A O 1
ATOM 5344 N N . GLN A 1 671 ? 43.671 1.680 -87.513 1.00 95.06 671 GLN A N 1
ATOM 5345 C CA . GLN A 1 671 ? 44.501 2.839 -87.866 1.00 95.06 671 GLN A CA 1
ATOM 5346 C C . GLN A 1 671 ? 45.979 2.467 -88.023 1.00 95.06 671 GLN A C 1
ATOM 5348 O O . GLN A 1 671 ? 46.643 2.917 -88.954 1.00 95.06 671 GLN A O 1
ATOM 5353 N N . VAL A 1 672 ? 46.516 1.618 -87.143 1.00 96.69 672 VAL A N 1
ATOM 5354 C CA . VAL A 1 672 ? 47.891 1.119 -87.253 1.00 96.69 672 VAL A CA 1
ATOM 5355 C C . VAL A 1 672 ? 48.063 0.280 -88.517 1.00 96.69 672 VAL A C 1
ATOM 5357 O O . VAL A 1 672 ? 49.097 0.392 -89.174 1.00 96.69 672 VAL A O 1
ATOM 5360 N N . GLU A 1 673 ? 47.087 -0.549 -88.888 1.00 95.19 673 GLU A N 1
ATOM 5361 C CA . GLU A 1 673 ? 47.171 -1.355 -90.107 1.00 95.19 673 GLU A CA 1
ATOM 5362 C C . GLU A 1 673 ? 47.040 -0.503 -91.377 1.00 95.19 673 GLU A C 1
ATOM 5364 O O . GLU A 1 673 ? 47.797 -0.717 -92.324 1.00 95.19 673 GLU A O 1
ATOM 5369 N N . GLU A 1 674 ? 46.180 0.517 -91.377 1.00 94.69 674 GLU A N 1
ATOM 5370 C CA . GLU A 1 674 ? 46.109 1.535 -92.431 1.00 94.69 674 GLU A CA 1
ATOM 5371 C C . GLU A 1 674 ? 47.439 2.284 -92.564 1.00 94.69 674 GLU A C 1
ATOM 5373 O O . GLU A 1 674 ? 47.988 2.368 -93.661 1.00 94.69 674 GLU A O 1
ATOM 5378 N N . LEU A 1 675 ? 48.028 2.743 -91.455 1.00 95.31 675 LEU A N 1
ATOM 5379 C CA . LEU A 1 675 ? 49.352 3.372 -91.450 1.00 95.31 675 LEU A CA 1
ATOM 5380 C C . LEU A 1 675 ? 50.445 2.409 -91.925 1.00 95.31 675 LEU A C 1
ATOM 5382 O O . LEU A 1 675 ? 51.350 2.818 -92.646 1.00 95.31 675 LEU A O 1
ATOM 5386 N N . ARG A 1 676 ? 50.378 1.117 -91.583 1.00 94.31 676 ARG A N 1
ATOM 5387 C CA . ARG A 1 676 ? 51.300 0.098 -92.117 1.00 94.31 676 ARG A CA 1
ATOM 5388 C C . ARG A 1 676 ? 51.106 -0.116 -93.612 1.00 94.31 676 ARG A C 1
ATOM 5390 O O . ARG A 1 676 ? 52.090 -0.360 -94.306 1.00 94.31 676 ARG A O 1
ATOM 5397 N N . GLN A 1 677 ? 49.877 -0.074 -94.122 1.00 94.44 677 GLN A N 1
ATOM 5398 C CA . GLN A 1 677 ? 49.597 -0.133 -95.559 1.00 94.44 677 GLN A CA 1
ATOM 5399 C C . GLN A 1 677 ? 50.120 1.116 -96.270 1.00 94.44 677 GLN A C 1
ATOM 5401 O O . GLN A 1 677 ? 50.831 0.977 -97.259 1.00 94.44 677 GLN A O 1
ATOM 5406 N N . GLN A 1 678 ? 49.869 2.308 -95.729 1.00 93.31 678 GLN A N 1
ATOM 5407 C CA . GLN A 1 678 ? 50.413 3.567 -96.239 1.00 93.31 678 GLN A CA 1
ATOM 5408 C C . GLN A 1 678 ? 51.939 3.574 -96.206 1.00 93.31 678 GLN A C 1
ATOM 5410 O O . GLN A 1 678 ? 52.560 3.966 -97.182 1.00 93.31 678 GLN A O 1
ATOM 5415 N N . LEU A 1 679 ? 52.562 3.084 -95.133 1.00 94.81 679 LEU A N 1
ATOM 5416 C CA . LEU A 1 679 ? 54.013 2.963 -95.029 1.00 94.81 679 LEU A CA 1
ATOM 5417 C C . LEU A 1 679 ? 54.566 1.924 -96.006 1.00 94.81 679 LEU A C 1
ATOM 5419 O O . LEU A 1 679 ? 55.627 2.149 -96.573 1.00 94.81 679 LEU A O 1
ATOM 5423 N N . ARG A 1 680 ? 53.882 0.791 -96.217 1.00 94.00 680 ARG A N 1
ATOM 5424 C CA . ARG A 1 680 ? 54.252 -0.184 -97.258 1.00 94.00 680 ARG A CA 1
ATOM 5425 C C . ARG A 1 680 ? 54.178 0.450 -98.641 1.00 94.00 680 ARG A C 1
ATOM 5427 O O . ARG A 1 680 ? 55.162 0.387 -99.362 1.00 94.00 680 ARG A O 1
ATOM 5434 N N . HIS A 1 681 ? 53.077 1.127 -98.957 1.00 92.81 681 HIS A N 1
ATOM 5435 C CA . HIS A 1 681 ? 52.912 1.847 -100.213 1.00 92.81 681 HIS A CA 1
ATOM 5436 C C . HIS A 1 681 ? 53.972 2.944 -100.375 1.00 92.81 681 HIS A C 1
ATOM 5438 O O . HIS A 1 681 ? 54.642 2.985 -101.398 1.00 92.81 681 HIS A O 1
ATOM 5444 N N . SER A 1 682 ? 54.213 3.760 -99.341 1.00 87.38 682 SER A N 1
ATOM 5445 C CA . SER A 1 682 ? 55.272 4.775 -99.320 1.00 87.38 682 SER A CA 1
ATOM 5446 C C . SER A 1 682 ? 56.626 4.131 -99.546 1.00 87.38 682 SER A C 1
ATOM 5448 O O . SER A 1 682 ? 57.339 4.576 -100.422 1.00 87.38 682 SER A O 1
ATOM 5450 N N . ARG A 1 683 ? 56.963 3.029 -98.868 1.00 91.44 683 ARG A N 1
ATOM 5451 C CA . ARG A 1 683 ? 58.224 2.296 -99.071 1.00 91.44 683 ARG A CA 1
ATOM 5452 C C . ARG A 1 683 ? 58.341 1.674 -100.455 1.00 91.44 683 ARG A C 1
ATOM 5454 O O . ARG A 1 683 ? 59.442 1.610 -100.980 1.00 91.44 683 ARG A O 1
ATOM 5461 N N . GLU A 1 684 ? 57.255 1.203 -101.054 1.00 91.50 684 GLU A N 1
ATOM 5462 C CA . GLU A 1 684 ? 57.242 0.707 -102.433 1.00 91.50 684 GLU A CA 1
ATOM 5463 C C . GLU A 1 684 ? 57.454 1.859 -103.421 1.00 91.50 684 GLU A C 1
ATOM 5465 O O . GLU A 1 684 ? 58.286 1.747 -104.326 1.00 91.50 684 GLU A O 1
ATOM 5470 N N . THR A 1 685 ? 56.779 2.994 -103.207 1.00 88.81 685 THR A N 1
ATOM 5471 C CA . THR A 1 685 ? 56.983 4.210 -103.999 1.00 88.81 685 THR A CA 1
ATOM 5472 C C . THR A 1 685 ? 58.378 4.779 -103.789 1.00 88.81 685 THR A C 1
ATOM 5474 O O . THR A 1 685 ? 59.047 5.038 -104.771 1.00 88.81 685 THR A O 1
ATOM 5477 N N . GLU A 1 686 ? 58.888 4.865 -102.565 1.00 87.25 686 GLU A N 1
ATOM 5478 C CA . GLU A 1 686 ? 60.247 5.265 -102.213 1.00 87.25 686 GLU A CA 1
ATOM 5479 C C . GLU A 1 686 ? 61.256 4.277 -102.758 1.00 87.25 686 GLU A C 1
ATOM 5481 O O . GLU A 1 686 ? 62.281 4.713 -103.224 1.00 87.25 686 GLU A O 1
ATOM 5486 N N . ALA A 1 687 ? 61.013 2.969 -102.772 1.00 86.06 687 ALA A N 1
ATOM 5487 C CA . ALA A 1 687 ? 61.920 2.023 -103.414 1.00 86.06 687 ALA A CA 1
ATOM 5488 C C . ALA A 1 687 ? 61.920 2.210 -104.938 1.00 86.06 687 ALA A C 1
ATOM 5490 O O . ALA A 1 687 ? 62.966 2.077 -105.568 1.00 86.06 687 ALA A O 1
ATOM 5491 N N . SER A 1 688 ? 60.776 2.541 -105.549 1.00 85.62 688 SER A N 1
ATOM 5492 C CA . SER A 1 688 ? 60.691 2.872 -106.980 1.00 85.62 688 SER A CA 1
ATOM 5493 C C . SER A 1 688 ? 61.355 4.216 -107.303 1.00 85.62 688 SER A C 1
ATOM 5495 O O . SER A 1 688 ? 62.127 4.320 -108.255 1.00 85.62 688 SER A O 1
ATOM 5497 N N . LEU A 1 689 ? 61.137 5.213 -106.446 1.00 85.56 689 LEU A N 1
ATOM 5498 C CA . LEU A 1 689 ? 61.710 6.542 -106.514 1.00 85.56 689 LEU A CA 1
ATOM 5499 C C . LEU A 1 689 ? 63.176 6.519 -106.131 1.00 85.56 689 LEU A C 1
ATOM 5501 O O . LEU A 1 689 ? 63.892 7.290 -106.710 1.00 85.56 689 LEU A O 1
ATOM 5505 N N . ALA A 1 690 ? 63.650 5.663 -105.228 1.00 82.12 690 ALA A N 1
ATOM 5506 C CA . ALA A 1 690 ? 65.048 5.497 -104.832 1.00 82.12 690 ALA A CA 1
ATOM 5507 C C . ALA A 1 690 ? 65.806 4.647 -105.840 1.00 82.12 690 ALA A C 1
ATOM 5509 O O . ALA A 1 690 ? 67.001 4.830 -105.987 1.00 82.12 690 ALA A O 1
ATOM 5510 N N . LYS A 1 691 ? 65.142 3.766 -106.595 1.00 80.31 691 LYS A N 1
ATOM 5511 C CA . LYS A 1 691 ? 65.718 3.234 -107.837 1.00 80.31 691 LYS A CA 1
ATOM 5512 C C . LYS A 1 691 ? 65.912 4.370 -108.845 1.00 80.31 691 LYS A C 1
ATOM 5514 O O . LYS A 1 691 ? 67.033 4.587 -109.285 1.00 80.31 691 LYS A O 1
ATOM 5519 N N . MET A 1 692 ? 64.872 5.172 -109.091 1.00 76.56 692 MET A N 1
ATOM 5520 C CA . MET A 1 692 ? 64.945 6.361 -109.954 1.00 76.56 692 MET A CA 1
ATOM 5521 C C . MET A 1 692 ? 65.879 7.459 -109.402 1.00 76.56 692 MET A C 1
ATOM 5523 O O . MET A 1 692 ? 66.510 8.179 -110.163 1.00 76.56 692 MET A O 1
ATOM 5527 N N . HIS A 1 693 ? 66.033 7.572 -108.086 1.00 71.38 693 HIS A N 1
ATOM 5528 C CA . HIS A 1 693 ? 66.855 8.561 -107.403 1.00 71.38 693 HIS A CA 1
ATOM 5529 C C . HIS A 1 693 ? 68.267 8.040 -107.299 1.00 71.38 693 HIS A C 1
ATOM 5531 O O . HIS A 1 693 ? 69.140 8.780 -107.635 1.00 71.38 693 HIS A O 1
ATOM 5537 N N . VAL A 1 694 ? 68.580 6.775 -107.039 1.00 69.06 694 VAL A N 1
ATOM 5538 C CA . VAL A 1 694 ? 69.941 6.264 -107.302 1.00 69.06 694 VAL A CA 1
ATOM 5539 C C . VAL A 1 694 ? 70.315 6.491 -108.779 1.00 69.06 694 VAL A C 1
ATOM 5541 O O . VAL A 1 694 ? 71.444 6.881 -109.054 1.00 69.06 694 VAL A O 1
ATOM 5544 N N . GLU A 1 695 ? 69.366 6.404 -109.718 1.00 61.81 695 GLU A N 1
ATOM 5545 C CA . GLU A 1 695 ? 69.559 6.793 -111.128 1.00 61.81 695 GLU A CA 1
ATOM 5546 C C . GLU A 1 695 ? 69.683 8.326 -111.375 1.00 61.81 695 GLU A C 1
ATOM 5548 O O . GLU A 1 695 ? 70.379 8.738 -112.311 1.00 61.81 695 GLU A O 1
ATOM 5553 N N . LEU A 1 696 ? 69.056 9.191 -110.559 1.00 57.81 696 LEU A N 1
ATOM 5554 C CA . LEU A 1 696 ? 69.064 10.672 -110.652 1.00 57.81 696 LEU A CA 1
ATOM 5555 C C . LEU A 1 696 ? 69.989 11.390 -109.640 1.00 57.81 696 LEU A C 1
ATOM 5557 O O . LEU A 1 696 ? 70.315 12.555 -109.810 1.00 57.81 696 LEU A O 1
ATOM 5561 N N . GLN A 1 697 ? 70.460 10.711 -108.609 1.00 50.09 697 GLN A N 1
ATOM 5562 C CA . GLN A 1 697 ? 71.265 11.116 -107.448 1.00 50.09 697 GLN A CA 1
ATOM 5563 C C . GLN A 1 697 ? 72.686 10.567 -107.603 1.00 50.09 697 GLN A C 1
ATOM 5565 O O . GLN A 1 697 ? 73.629 11.216 -107.165 1.00 50.09 697 GLN A O 1
ATOM 5570 N N . ALA A 1 698 ? 72.864 9.511 -108.413 1.00 50.56 698 ALA A N 1
ATOM 5571 C CA . ALA A 1 698 ? 74.044 9.416 -109.272 1.00 50.56 698 ALA A CA 1
ATOM 5572 C C . ALA A 1 698 ? 74.232 10.677 -110.148 1.00 50.56 698 ALA A C 1
ATOM 5574 O O . ALA A 1 698 ? 75.340 10.924 -110.614 1.00 50.56 698 ALA A O 1
ATOM 5575 N N . LYS A 1 699 ? 73.183 11.493 -110.361 1.00 49.59 699 LYS A N 1
ATOM 5576 C CA . LYS A 1 699 ? 73.261 12.771 -111.092 1.00 49.59 699 LYS A CA 1
ATOM 5577 C C . LYS A 1 699 ? 73.176 14.031 -110.203 1.00 49.59 699 LYS A C 1
ATOM 5579 O O . LYS A 1 699 ? 73.589 15.084 -110.672 1.00 49.59 699 LYS A O 1
ATOM 5584 N N . THR A 1 700 ? 72.675 13.972 -108.958 1.00 54.88 700 THR A N 1
ATOM 5585 C CA . THR A 1 700 ? 72.235 15.192 -108.229 1.00 54.88 700 THR A CA 1
ATOM 5586 C C . THR A 1 700 ? 72.194 15.051 -106.686 1.00 54.88 700 THR A C 1
ATOM 5588 O O . THR A 1 700 ? 71.126 14.988 -106.087 1.00 54.88 700 THR A O 1
ATOM 5591 N N . LEU A 1 701 ? 73.336 15.012 -105.992 1.00 43.50 701 LEU A N 1
ATOM 5592 C CA . LEU A 1 701 ? 73.426 15.118 -104.521 1.00 43.50 701 LEU A CA 1
ATOM 5593 C C . LEU A 1 701 ? 74.068 16.462 -104.158 1.00 43.50 701 LEU A C 1
ATOM 5595 O O . LEU A 1 701 ? 75.294 16.532 -104.087 1.00 43.50 701 LEU A O 1
ATOM 5599 N N . HIS A 1 702 ? 73.286 17.534 -103.950 1.00 44.84 702 HIS A N 1
ATOM 5600 C CA . HIS A 1 702 ? 73.881 18.715 -103.306 1.00 44.84 702 HIS A CA 1
ATOM 5601 C C . HIS A 1 702 ? 73.008 19.725 -102.550 1.00 44.84 702 HIS A C 1
ATOM 5603 O O . HIS A 1 702 ? 73.604 20.641 -101.999 1.00 44.84 702 HIS A O 1
ATOM 5609 N N . VAL A 1 703 ? 71.673 19.685 -102.471 1.00 44.22 703 VAL A N 1
ATOM 5610 C CA . VAL A 1 703 ? 71.013 20.890 -101.922 1.00 44.22 703 VAL A CA 1
ATOM 5611 C C . VAL A 1 703 ? 69.764 20.616 -101.089 1.00 44.22 703 VAL A C 1
ATOM 5613 O O . VAL A 1 703 ? 68.809 20.031 -101.588 1.00 44.22 703 VAL A O 1
ATOM 5616 N N . LEU A 1 704 ? 69.793 21.196 -99.879 1.00 44.97 704 LEU A N 1
ATOM 5617 C CA . LEU A 1 704 ? 68.685 21.677 -99.039 1.00 44.97 704 LEU A CA 1
ATOM 5618 C C . LEU A 1 704 ? 68.327 20.813 -97.821 1.00 44.97 704 LEU A C 1
ATOM 5620 O O . LEU A 1 704 ? 67.363 20.056 -97.825 1.00 44.97 704 LEU A O 1
ATOM 5624 N N . GLU A 1 705 ? 69.089 21.024 -96.744 1.00 43.03 705 GLU A N 1
ATOM 5625 C CA . GLU A 1 705 ? 68.846 20.495 -95.394 1.00 43.03 705 GLU A CA 1
ATOM 5626 C C . GLU A 1 705 ? 68.365 21.579 -94.398 1.00 43.03 705 GLU A C 1
ATOM 5628 O O . GLU A 1 705 ? 68.230 21.315 -93.208 1.00 43.03 705 GLU A O 1
ATOM 5633 N N . ASP A 1 706 ? 68.034 22.794 -94.847 1.00 40.28 706 ASP A N 1
ATOM 5634 C CA . ASP A 1 706 ? 67.899 23.945 -93.940 1.00 40.28 706 ASP A CA 1
ATOM 5635 C C . ASP A 1 706 ? 66.531 24.644 -93.985 1.00 40.28 706 ASP A C 1
ATOM 5637 O O . ASP A 1 706 ? 66.442 25.747 -94.502 1.00 40.28 706 ASP A O 1
ATOM 5641 N N . GLU A 1 707 ? 65.481 24.078 -93.368 1.00 45.62 707 GLU A N 1
ATOM 5642 C CA . GLU A 1 707 ? 64.286 24.855 -92.953 1.00 45.62 707 GLU A CA 1
ATOM 5643 C C . GLU A 1 707 ? 63.602 24.290 -91.685 1.00 45.62 707 GLU A C 1
ATOM 5645 O O . GLU A 1 707 ? 62.473 23.803 -91.703 1.00 45.62 707 GLU A O 1
ATOM 5650 N N . LYS A 1 708 ? 64.256 24.390 -90.520 1.00 39.91 708 LYS A N 1
ATOM 5651 C CA . LYS A 1 708 ? 63.556 24.346 -89.219 1.00 39.91 708 LYS A CA 1
ATOM 5652 C C . LYS A 1 708 ? 64.115 25.406 -88.282 1.00 39.91 708 LYS A C 1
ATOM 5654 O O . LYS A 1 708 ? 65.207 25.198 -87.760 1.00 39.91 708 LYS A O 1
ATOM 5659 N N . LYS A 1 709 ? 63.355 26.487 -88.043 1.00 41.25 709 LYS A N 1
ATOM 5660 C CA . LYS A 1 709 ? 63.313 27.289 -86.792 1.00 41.25 709 LYS A CA 1
ATOM 5661 C C . LYS A 1 709 ? 62.465 28.560 -86.969 1.00 41.25 709 LYS A C 1
ATOM 5663 O O . LYS A 1 709 ? 62.924 29.467 -87.646 1.00 41.25 709 LYS A O 1
ATOM 5668 N N . LEU A 1 710 ? 61.309 28.646 -86.295 1.00 50.09 710 LEU A N 1
ATOM 5669 C CA . LEU A 1 710 ? 60.650 29.887 -85.828 1.00 50.09 710 LEU A CA 1
ATOM 5670 C C . LEU A 1 710 ? 59.421 29.519 -84.962 1.00 50.09 710 LEU A C 1
ATOM 5672 O O . LEU A 1 710 ? 58.332 29.405 -85.503 1.00 50.09 710 LEU A O 1
ATOM 5676 N N . ASP A 1 711 ? 59.602 29.285 -83.647 1.00 53.38 711 ASP A N 1
ATOM 5677 C CA . ASP A 1 711 ? 58.477 29.274 -82.676 1.00 53.38 711 ASP A CA 1
ATOM 5678 C C . ASP A 1 711 ? 58.911 29.385 -81.187 1.00 53.38 711 ASP A C 1
ATOM 5680 O O . ASP A 1 711 ? 58.529 28.603 -80.320 1.00 53.38 711 ASP A O 1
ATOM 5684 N N . ALA A 1 712 ? 59.810 30.325 -80.863 1.00 56.19 712 ALA A N 1
ATOM 5685 C CA . ALA A 1 712 ? 60.433 30.411 -79.528 1.00 56.19 712 ALA A CA 1
ATOM 5686 C C . ALA A 1 712 ? 59.833 31.481 -78.582 1.00 56.19 712 ALA A C 1
ATOM 5688 O O . ALA A 1 712 ? 60.192 31.519 -77.408 1.00 56.19 712 ALA A O 1
ATOM 5689 N N . GLY A 1 713 ? 58.951 32.368 -79.060 1.00 60.50 713 GLY A N 1
ATOM 5690 C CA . GLY A 1 713 ? 58.491 33.544 -78.298 1.00 60.50 713 GLY A CA 1
ATOM 5691 C C . GLY A 1 713 ? 57.287 33.292 -77.381 1.00 60.50 713 GLY A C 1
ATOM 5692 O O . GLY A 1 713 ? 57.320 33.646 -76.202 1.00 60.50 713 GLY A O 1
ATOM 5693 N N . GLU A 1 714 ? 56.238 32.647 -77.893 1.00 59.44 714 GLU A N 1
ATOM 5694 C CA . GLU A 1 714 ? 54.973 32.425 -77.168 1.00 59.44 714 GLU A CA 1
ATOM 5695 C C . GLU A 1 714 ? 55.109 31.361 -76.064 1.00 59.44 714 GLU A C 1
ATOM 5697 O O . GLU A 1 714 ? 54.504 31.467 -74.993 1.00 59.44 714 GLU A O 1
ATOM 5702 N N . HIS A 1 715 ? 56.016 30.400 -76.259 1.00 63.50 715 HIS A N 1
ATOM 5703 C CA . HIS A 1 715 ? 56.357 29.380 -75.267 1.00 63.50 715 HIS A CA 1
ATOM 5704 C C . HIS A 1 715 ? 56.905 29.991 -73.963 1.00 63.50 715 HIS A C 1
ATOM 5706 O O . HIS A 1 715 ? 56.613 29.508 -72.866 1.00 63.50 715 HIS A O 1
ATOM 5712 N N . VAL A 1 716 ? 57.698 31.062 -74.048 1.00 70.00 716 VAL A N 1
ATOM 5713 C CA . VAL A 1 716 ? 58.343 31.667 -72.870 1.00 70.00 716 VAL A CA 1
ATOM 5714 C C . VAL A 1 716 ? 57.333 32.428 -72.006 1.00 70.00 716 VAL A C 1
ATOM 5716 O O . VAL A 1 716 ? 57.467 32.457 -70.781 1.00 70.00 716 VAL A O 1
ATOM 5719 N N . GLN A 1 717 ? 56.300 33.018 -72.611 1.00 71.06 717 GLN A N 1
ATOM 5720 C CA . GLN A 1 717 ? 55.253 33.726 -71.873 1.00 71.06 717 GLN A CA 1
ATOM 5721 C C . GLN A 1 717 ? 54.300 32.749 -71.169 1.00 71.06 717 GLN A C 1
ATOM 5723 O O . GLN A 1 717 ? 54.060 32.897 -69.969 1.00 71.06 717 GLN A O 1
ATOM 5728 N N . CYS A 1 718 ? 53.859 31.693 -71.865 1.00 71.81 718 CYS A N 1
ATOM 5729 C CA . CYS A 1 718 ? 53.051 30.624 -71.269 1.00 71.81 718 CYS A CA 1
ATOM 5730 C C . CYS A 1 718 ? 53.767 29.962 -70.076 1.00 71.81 718 CYS A C 1
ATOM 5732 O O . CYS A 1 718 ? 53.141 29.640 -69.066 1.00 71.81 718 CYS A O 1
ATOM 5734 N N . GLN A 1 719 ? 55.091 29.810 -70.151 1.00 78.75 719 GLN A N 1
ATOM 5735 C CA . GLN A 1 719 ? 55.893 29.224 -69.079 1.00 78.75 719 GLN A CA 1
ATOM 5736 C C . GLN A 1 719 ? 55.895 30.073 -67.794 1.00 78.75 719 GLN A C 1
ATOM 5738 O O . GLN A 1 719 ? 55.828 29.519 -66.697 1.00 78.75 719 GLN A O 1
ATOM 5743 N N . LYS A 1 720 ? 55.936 31.407 -67.905 1.00 82.88 720 LYS A N 1
ATOM 5744 C CA . LYS A 1 720 ? 55.965 32.316 -66.743 1.00 82.88 720 LYS A CA 1
ATOM 5745 C C . LYS A 1 720 ? 54.633 32.372 -65.996 1.00 82.88 720 LYS A C 1
ATOM 5747 O O . LYS A 1 720 ? 54.617 32.468 -64.772 1.00 82.88 720 LYS A O 1
ATOM 5752 N N . GLU A 1 721 ? 53.513 32.323 -66.708 1.00 81.81 721 GLU A N 1
ATOM 5753 C CA . GLU A 1 721 ? 52.178 32.312 -66.089 1.00 81.81 721 GLU A CA 1
ATOM 5754 C C . GLU A 1 721 ? 51.900 30.981 -65.381 1.00 81.81 721 GLU A C 1
ATOM 5756 O O . GLU A 1 721 ? 51.374 30.965 -64.267 1.00 81.81 721 GLU A O 1
ATOM 5761 N N . ASN A 1 722 ? 52.365 29.872 -65.961 1.00 78.12 722 ASN A N 1
ATOM 5762 C CA . ASN A 1 722 ? 52.264 28.545 -65.356 1.00 78.12 722 ASN A CA 1
ATOM 5763 C C . ASN A 1 722 ? 53.089 28.434 -64.054 1.00 78.12 722 ASN A C 1
ATOM 5765 O O . ASN A 1 722 ? 52.648 27.828 -63.075 1.00 78.12 722 ASN A O 1
ATOM 5769 N N . GLN A 1 723 ? 54.251 29.097 -63.999 1.00 87.94 723 GLN A N 1
ATOM 5770 C CA . GLN A 1 723 ? 55.057 29.207 -62.775 1.00 87.94 723 GLN A CA 1
ATOM 5771 C C . GLN A 1 723 ? 54.306 29.944 -61.653 1.00 87.94 723 GLN A C 1
ATOM 5773 O O . GLN A 1 723 ? 54.238 29.432 -60.539 1.00 87.94 723 GLN A O 1
ATOM 5778 N N . LYS A 1 724 ? 53.653 31.078 -61.946 1.00 91.50 724 LYS A N 1
ATOM 5779 C CA . LYS A 1 724 ? 52.879 31.840 -60.943 1.00 91.50 724 LYS A CA 1
ATOM 5780 C C . LYS A 1 724 ? 51.687 31.061 -60.386 1.00 91.50 724 LYS A C 1
ATOM 5782 O O . LYS A 1 724 ? 51.443 31.087 -59.182 1.00 91.50 724 LYS A O 1
ATOM 5787 N N . LEU A 1 725 ? 50.949 30.356 -61.247 1.00 86.50 725 LEU A N 1
ATOM 5788 C CA . LEU A 1 725 ? 49.839 29.500 -60.808 1.00 86.50 725 LEU A CA 1
ATOM 5789 C C . LEU A 1 725 ? 50.340 28.338 -59.939 1.00 86.50 725 LEU A C 1
ATOM 5791 O O . LEU A 1 725 ? 49.704 27.989 -58.946 1.00 86.50 725 LEU A O 1
ATOM 5795 N N . SER A 1 726 ? 51.507 27.778 -60.267 1.00 84.06 726 SER A N 1
ATOM 5796 C CA . SER A 1 726 ? 52.136 26.720 -59.470 1.00 84.06 726 SER A CA 1
ATOM 5797 C C . SER A 1 726 ? 52.546 27.207 -58.076 1.00 84.06 726 SER A C 1
ATOM 5799 O O . SER A 1 726 ? 52.325 26.499 -57.095 1.00 84.06 726 SER A O 1
ATOM 5801 N N . GLU A 1 727 ? 53.081 28.424 -57.962 1.00 92.00 727 GLU A N 1
ATOM 5802 C CA . GLU A 1 727 ? 53.433 29.046 -56.677 1.00 92.00 727 GLU A CA 1
ATOM 5803 C C . GLU A 1 727 ? 52.194 29.312 -55.802 1.00 92.00 727 GLU A C 1
ATOM 5805 O O . GLU A 1 727 ? 52.192 28.982 -54.616 1.00 92.00 727 GLU A O 1
ATOM 5810 N N . GLN A 1 728 ? 51.101 29.820 -56.382 1.00 91.88 728 GLN A N 1
ATOM 5811 C CA . GLN A 1 728 ? 49.835 30.021 -55.660 1.00 91.88 728 GLN A CA 1
ATOM 5812 C C . GLN A 1 728 ? 49.216 28.700 -55.183 1.00 91.88 728 GLN A C 1
ATOM 5814 O O . GLN A 1 728 ? 48.733 28.608 -54.054 1.00 91.88 728 GLN A O 1
ATOM 5819 N N . LEU A 1 729 ? 49.271 27.652 -56.014 1.00 89.44 729 LEU A N 1
ATOM 5820 C CA . LEU A 1 729 ? 48.827 26.311 -55.630 1.00 89.44 729 LEU A CA 1
ATOM 5821 C C . LEU A 1 729 ? 49.659 25.726 -54.482 1.00 89.44 729 LEU A C 1
ATOM 5823 O O . LEU A 1 729 ? 49.119 24.978 -53.670 1.00 89.44 729 LEU A O 1
ATOM 5827 N N . MET A 1 730 ? 50.953 26.043 -54.403 1.00 93.69 730 MET A N 1
ATOM 5828 C CA . MET A 1 730 ? 51.811 25.602 -53.300 1.00 93.69 730 MET A CA 1
ATOM 5829 C C . MET A 1 730 ? 51.440 26.283 -51.979 1.00 93.69 730 MET A C 1
ATOM 5831 O O . MET A 1 730 ? 51.265 25.587 -50.981 1.00 93.69 730 MET A O 1
ATOM 5835 N N . LEU A 1 731 ? 51.220 27.600 -51.983 1.00 93.69 731 LEU A N 1
ATOM 5836 C CA . LEU A 1 731 ? 50.811 28.340 -50.782 1.00 93.69 731 LEU A CA 1
ATOM 5837 C C . LEU A 1 731 ? 49.459 27.855 -50.237 1.00 93.69 731 LEU A C 1
ATOM 5839 O O . LEU A 1 731 ? 49.342 27.547 -49.054 1.00 93.69 731 LEU A O 1
ATOM 5843 N N . LEU A 1 732 ? 48.462 27.671 -51.110 1.00 91.19 732 LEU A N 1
ATOM 5844 C CA . LEU A 1 732 ? 47.154 27.143 -50.702 1.00 91.19 732 LEU A CA 1
ATOM 5845 C C . LEU A 1 732 ? 47.241 25.714 -50.142 1.00 91.19 732 LEU A C 1
ATOM 5847 O O . LEU A 1 732 ? 46.458 25.340 -49.266 1.00 91.19 732 LEU A O 1
ATOM 5851 N N . LYS A 1 733 ? 48.179 24.888 -50.624 1.00 92.88 733 LYS A N 1
ATOM 5852 C CA . LYS A 1 733 ? 48.417 23.546 -50.063 1.00 92.88 733 LYS A CA 1
ATOM 5853 C C . LYS A 1 733 ? 49.001 23.616 -48.653 1.00 92.88 733 LYS A C 1
ATOM 5855 O O . LYS A 1 733 ? 48.604 22.821 -47.802 1.00 92.88 733 LYS A O 1
ATOM 5860 N N . GLU A 1 734 ? 49.912 24.549 -48.400 1.00 94.00 734 GLU A N 1
ATOM 5861 C CA . GLU A 1 734 ? 50.503 24.756 -47.075 1.00 94.00 734 GLU A CA 1
ATOM 5862 C C . GLU A 1 734 ? 49.484 25.314 -46.072 1.00 94.00 734 GLU A C 1
ATOM 5864 O O . GLU A 1 734 ? 49.398 24.810 -44.953 1.00 94.00 734 GLU A O 1
ATOM 5869 N N . GLU A 1 735 ? 48.638 26.262 -46.483 1.00 93.62 735 GLU A N 1
ATOM 5870 C CA . GLU A 1 735 ? 47.545 26.784 -45.649 1.00 93.62 735 GLU A CA 1
ATOM 5871 C C . GLU A 1 735 ? 46.516 25.704 -45.300 1.00 93.62 735 GLU A C 1
ATOM 5873 O O . GLU A 1 735 ? 46.144 25.555 -44.135 1.00 93.62 735 GLU A O 1
ATOM 5878 N N . ASN A 1 736 ? 46.104 24.885 -46.276 1.00 91.88 736 ASN A N 1
ATOM 5879 C CA . ASN A 1 736 ? 45.228 23.743 -46.009 1.00 91.88 736 ASN A CA 1
ATOM 5880 C C . ASN A 1 736 ? 45.858 22.795 -44.984 1.00 91.88 736 ASN A C 1
ATOM 5882 O O . ASN A 1 736 ? 45.195 22.393 -44.030 1.00 91.88 736 ASN A O 1
ATOM 5886 N N . LYS A 1 737 ? 47.147 22.468 -45.140 1.00 96.06 737 LYS A N 1
ATOM 5887 C CA . LYS A 1 737 ? 47.874 21.619 -44.188 1.00 96.06 737 LYS A CA 1
ATOM 5888 C C . LYS A 1 737 ? 47.876 22.219 -42.775 1.00 96.06 737 LYS A C 1
ATOM 5890 O O . LYS A 1 737 ? 47.593 21.495 -41.822 1.00 96.06 737 LYS A O 1
ATOM 5895 N N . ALA A 1 738 ? 48.121 23.521 -42.638 1.00 94.94 738 ALA A N 1
ATOM 5896 C CA . ALA A 1 738 ? 48.094 24.208 -41.346 1.00 94.94 738 ALA A CA 1
ATOM 5897 C C . ALA A 1 738 ? 46.699 24.176 -40.690 1.00 94.94 738 ALA A C 1
ATOM 5899 O O . ALA A 1 738 ? 46.589 23.899 -39.493 1.00 94.94 738 ALA A O 1
ATOM 5900 N N . LEU A 1 739 ? 45.632 24.381 -41.472 1.00 93.69 739 LEU A N 1
ATOM 5901 C CA . LEU A 1 739 ? 44.249 24.287 -40.991 1.00 93.69 739 LEU A CA 1
ATOM 5902 C C . LEU A 1 739 ? 43.881 22.861 -40.557 1.00 93.69 739 LEU A C 1
ATOM 5904 O O . LEU A 1 739 ? 43.233 22.683 -39.524 1.00 93.69 739 LEU A O 1
ATOM 5908 N N . TYR A 1 740 ? 44.334 21.834 -41.285 1.00 93.56 740 TYR A N 1
ATOM 5909 C CA . TYR A 1 740 ? 44.164 20.438 -40.867 1.00 93.56 740 TYR A CA 1
ATOM 5910 C C . TYR A 1 740 ? 44.866 20.157 -39.532 1.00 93.56 740 TYR A C 1
ATOM 5912 O O . TYR A 1 740 ? 44.269 19.566 -38.629 1.00 93.56 740 TYR A O 1
ATOM 5920 N N . GLU A 1 741 ? 46.110 20.607 -39.368 1.00 95.88 741 GLU A N 1
ATOM 5921 C CA . GLU A 1 741 ? 46.867 20.446 -38.122 1.00 95.88 741 GLU A CA 1
ATOM 5922 C C . GLU A 1 741 ? 46.220 21.202 -36.946 1.00 95.88 741 GLU A C 1
ATOM 5924 O O . GLU A 1 741 ? 46.217 20.717 -35.811 1.00 95.88 741 GLU A O 1
ATOM 5929 N N . GLU A 1 742 ? 45.626 22.370 -37.192 1.00 95.44 742 GLU A N 1
ATOM 5930 C CA . GLU A 1 742 ? 44.846 23.108 -36.195 1.00 95.44 742 GLU A CA 1
ATOM 5931 C C . GLU A 1 742 ? 43.545 22.393 -35.811 1.00 95.44 742 GLU A C 1
ATOM 5933 O O . GLU A 1 742 ? 43.261 22.249 -34.618 1.00 95.44 742 GLU A O 1
ATOM 5938 N N . GLY A 1 743 ? 42.809 21.851 -36.785 1.00 93.19 743 GLY A N 1
ATOM 5939 C CA . GLY A 1 743 ? 41.629 21.021 -36.537 1.00 93.19 743 GLY A CA 1
ATOM 5940 C C . GLY A 1 743 ? 41.949 19.803 -35.665 1.00 93.19 743 GLY A C 1
ATOM 5941 O O . GLY A 1 743 ? 41.247 19.533 -34.688 1.00 93.19 743 GLY A O 1
ATOM 5942 N N . VAL A 1 744 ? 43.066 19.122 -35.940 1.00 96.38 744 VAL A N 1
ATOM 5943 C CA . VAL A 1 744 ? 43.549 17.992 -35.128 1.00 96.38 744 VAL A CA 1
ATOM 5944 C C . VAL A 1 744 ? 43.917 18.433 -33.706 1.00 96.38 744 VAL A C 1
ATOM 5946 O O . VAL A 1 744 ? 43.570 17.750 -32.740 1.00 96.38 744 VAL A O 1
ATOM 5949 N N . ARG A 1 745 ? 44.582 19.584 -33.532 1.00 96.81 745 ARG A N 1
ATOM 5950 C CA . ARG A 1 745 ? 44.904 20.124 -32.195 1.00 96.81 745 ARG A CA 1
ATOM 5951 C C . ARG A 1 745 ? 43.646 20.440 -31.386 1.00 96.81 745 ARG A C 1
ATOM 5953 O O . ARG A 1 745 ? 43.579 20.071 -30.212 1.00 96.81 745 ARG A O 1
ATOM 5960 N N . LEU A 1 746 ? 42.649 21.079 -32.000 1.00 95.50 746 LEU A N 1
ATOM 5961 C CA . LEU A 1 746 ? 41.380 21.405 -31.345 1.00 95.50 746 LEU A CA 1
ATOM 5962 C C . LEU A 1 746 ? 40.593 20.144 -30.970 1.00 95.50 746 LEU A C 1
ATOM 5964 O O . LEU A 1 746 ? 40.076 20.061 -29.853 1.00 95.50 746 LEU A O 1
ATOM 5968 N N . LEU A 1 747 ? 40.557 19.141 -31.852 1.00 96.38 747 LEU A N 1
ATOM 5969 C CA . LEU A 1 747 ? 39.918 17.855 -31.573 1.00 96.38 747 LEU A CA 1
ATOM 5970 C C . LEU A 1 747 ? 40.573 17.158 -30.371 1.00 96.38 747 LEU A C 1
ATOM 5972 O O . LEU A 1 747 ? 39.887 16.803 -29.414 1.00 96.38 747 LEU A O 1
ATOM 5976 N N . ASN A 1 748 ? 41.907 17.083 -30.348 1.00 95.50 748 ASN A N 1
ATOM 5977 C CA . ASN A 1 748 ? 42.658 16.515 -29.224 1.00 95.50 748 ASN A CA 1
ATOM 5978 C C . ASN A 1 748 ? 42.406 17.262 -27.904 1.00 95.50 748 ASN A C 1
ATOM 5980 O O . ASN A 1 748 ? 42.331 16.650 -26.834 1.00 95.50 748 ASN A O 1
ATOM 5984 N N . GLN A 1 749 ? 42.252 18.588 -27.956 1.00 95.94 749 GLN A N 1
ATOM 5985 C CA . GLN A 1 749 ? 41.919 19.382 -26.778 1.00 95.94 749 GLN A CA 1
ATOM 5986 C C . GLN A 1 749 ? 40.511 19.049 -26.257 1.00 95.94 749 GLN A C 1
ATOM 5988 O O . GLN A 1 749 ? 40.327 18.894 -25.046 1.00 95.94 749 GLN A O 1
ATOM 5993 N N . LYS A 1 750 ? 39.520 18.902 -27.146 1.00 92.81 750 LYS A N 1
ATOM 5994 C CA . LYS A 1 750 ? 38.152 18.503 -26.775 1.00 92.81 750 LYS A CA 1
ATOM 5995 C C . LYS A 1 750 ? 38.112 17.093 -26.191 1.00 92.81 750 LYS A C 1
ATOM 5997 O O . LYS A 1 750 ? 37.519 16.914 -25.126 1.00 92.81 750 LYS A O 1
ATOM 6002 N N . ASP A 1 751 ? 38.824 16.145 -26.790 1.00 96.94 751 ASP A N 1
ATOM 6003 C CA . ASP A 1 751 ? 38.957 14.782 -26.267 1.00 96.94 751 ASP A CA 1
ATOM 6004 C C . ASP A 1 751 ? 39.529 14.765 -24.847 1.00 96.94 751 ASP A C 1
ATOM 6006 O O . ASP A 1 751 ? 39.050 14.030 -23.980 1.00 96.94 751 ASP A O 1
ATOM 6010 N N . LEU A 1 752 ? 40.525 15.609 -24.565 1.00 97.31 752 LEU A N 1
ATOM 6011 C CA . LEU A 1 752 ? 41.111 15.721 -23.232 1.00 97.31 752 LEU A CA 1
ATOM 6012 C C . LEU A 1 752 ? 40.104 16.249 -22.197 1.00 97.31 752 LEU A C 1
ATOM 6014 O O . LEU A 1 752 ? 40.063 15.742 -21.073 1.00 97.31 752 LEU A O 1
ATOM 6018 N N . TYR A 1 753 ? 39.267 17.228 -22.556 1.00 94.88 753 TYR A N 1
ATOM 6019 C CA . TYR A 1 753 ? 38.198 17.712 -21.674 1.00 94.88 753 TYR A CA 1
ATOM 6020 C C . TYR A 1 753 ? 37.133 16.643 -21.413 1.00 94.88 753 TYR A C 1
ATOM 6022 O O . TYR A 1 753 ? 36.738 16.454 -20.261 1.00 94.88 753 TYR A O 1
ATOM 6030 N N . VAL A 1 754 ? 36.719 15.902 -22.446 1.00 95.75 754 VAL A N 1
ATOM 6031 C CA . VAL A 1 754 ? 35.761 14.794 -22.308 1.00 95.75 754 VAL A CA 1
ATOM 6032 C C . VAL A 1 754 ? 36.327 13.700 -21.401 1.00 95.75 754 VAL A C 1
ATOM 6034 O O . VAL A 1 754 ? 35.645 13.251 -20.479 1.00 95.75 754 VAL A O 1
ATOM 6037 N N . ARG A 1 755 ? 37.597 13.314 -21.582 1.00 96.31 755 ARG A N 1
ATOM 6038 C CA . ARG A 1 755 ? 38.266 12.332 -20.711 1.00 96.31 755 ARG A CA 1
ATOM 6039 C C . ARG A 1 755 ? 38.333 12.805 -19.261 1.00 96.31 755 ARG A C 1
ATOM 6041 O O . ARG A 1 755 ? 37.971 12.037 -18.376 1.00 96.31 755 ARG A O 1
ATOM 6048 N N . LYS A 1 756 ? 38.714 14.065 -19.009 1.00 95.44 756 LYS A N 1
ATOM 6049 C CA . LYS A 1 756 ? 38.733 14.644 -17.651 1.00 95.44 756 LYS A CA 1
ATOM 6050 C C . LYS A 1 756 ? 37.351 14.641 -17.000 1.00 95.44 756 LYS A C 1
ATOM 6052 O O . LYS A 1 756 ? 37.228 14.297 -15.826 1.00 95.44 756 LYS A O 1
ATOM 6057 N N . TYR A 1 757 ? 36.313 14.998 -17.753 1.00 94.12 757 TYR A N 1
ATOM 6058 C CA . TYR A 1 757 ? 34.938 14.962 -17.262 1.00 94.12 757 TYR A CA 1
ATOM 6059 C C . TYR A 1 757 ? 34.507 13.534 -16.901 1.00 94.12 757 TYR A C 1
ATOM 6061 O O . TYR A 1 757 ? 34.011 13.299 -15.800 1.00 94.12 757 TYR A O 1
ATOM 6069 N N . ASN A 1 758 ? 34.767 12.568 -17.784 1.00 95.94 758 ASN A N 1
ATOM 6070 C CA . ASN A 1 758 ? 34.441 11.162 -17.549 1.00 95.94 758 ASN A CA 1
ATOM 6071 C C . ASN A 1 758 ? 35.208 10.584 -16.351 1.00 95.94 758 ASN A C 1
ATOM 6073 O O . ASN A 1 758 ? 34.629 9.869 -15.536 1.00 95.94 758 ASN A O 1
ATOM 6077 N N . GLU A 1 759 ? 36.488 10.928 -16.195 1.00 96.94 759 GLU A N 1
ATOM 6078 C CA . GLU A 1 759 ? 37.292 10.521 -15.042 1.00 96.94 759 GLU A CA 1
ATOM 6079 C C . GLU A 1 759 ? 36.735 11.103 -13.735 1.00 96.94 759 GLU A C 1
ATOM 6081 O O . GLU A 1 759 ? 36.603 10.393 -12.738 1.00 96.94 759 GLU A O 1
ATOM 6086 N N . MET A 1 760 ? 36.338 12.377 -13.735 1.00 96.44 760 MET A N 1
ATOM 6087 C CA . MET A 1 760 ? 35.696 13.008 -12.581 1.00 96.44 760 MET A CA 1
ATOM 6088 C C . MET A 1 760 ? 34.362 12.332 -12.226 1.00 96.44 760 MET A C 1
ATOM 6090 O O . MET A 1 760 ? 34.110 12.060 -11.049 1.00 96.44 760 MET A O 1
ATOM 6094 N N . GLN A 1 761 ? 33.537 12.004 -13.224 1.00 93.25 761 GLN A N 1
ATOM 6095 C CA . GLN A 1 761 ? 32.286 11.264 -13.030 1.00 93.25 761 GLN A CA 1
ATOM 6096 C C . GLN A 1 761 ? 32.531 9.869 -12.441 1.00 93.25 761 GLN A C 1
ATOM 6098 O O . GLN A 1 761 ? 31.856 9.467 -11.491 1.00 93.25 761 GLN A O 1
ATOM 6103 N N . LEU A 1 762 ? 33.542 9.148 -12.935 1.00 95.25 762 LEU A N 1
ATOM 6104 C CA . LEU A 1 762 ? 33.949 7.852 -12.385 1.00 95.25 762 LEU A CA 1
ATOM 6105 C C . LEU A 1 762 ? 34.413 7.980 -10.931 1.00 95.25 762 LEU A C 1
ATOM 6107 O O . LEU A 1 762 ? 33.941 7.234 -10.075 1.00 95.25 762 LEU A O 1
ATOM 6111 N N . ARG A 1 763 ? 35.241 8.984 -10.612 1.00 94.31 763 ARG A N 1
ATOM 6112 C CA . ARG A 1 763 ? 35.674 9.258 -9.232 1.00 94.31 763 ARG A CA 1
ATOM 6113 C C . ARG A 1 763 ? 34.491 9.546 -8.307 1.00 94.31 763 ARG A C 1
ATOM 6115 O O . ARG A 1 763 ? 34.484 9.074 -7.171 1.00 94.31 763 ARG A O 1
ATOM 6122 N N . HIS A 1 764 ? 33.489 10.297 -8.764 1.00 94.75 764 HIS A N 1
ATOM 6123 C CA . HIS A 1 764 ? 32.280 10.558 -7.981 1.00 94.75 764 HIS A CA 1
ATOM 6124 C C . HIS A 1 764 ? 31.457 9.279 -7.765 1.00 94.75 764 HIS A C 1
ATOM 6126 O O . HIS A 1 764 ? 31.093 8.963 -6.630 1.00 94.75 764 HIS A O 1
ATOM 6132 N N . LYS A 1 765 ? 31.258 8.481 -8.821 1.00 95.81 765 LYS A N 1
ATOM 6133 C CA . LYS A 1 765 ? 30.595 7.172 -8.741 1.00 95.81 765 LYS A CA 1
ATOM 6134 C C . LYS A 1 765 ? 31.308 6.229 -7.764 1.00 95.81 765 LYS A C 1
ATOM 6136 O O . LYS A 1 765 ? 30.647 5.552 -6.978 1.00 95.81 765 LYS A O 1
ATOM 6141 N N . ASP A 1 766 ? 32.638 6.221 -7.761 1.00 95.56 766 ASP A N 1
ATOM 6142 C CA . ASP A 1 766 ? 33.456 5.422 -6.844 1.00 95.56 766 ASP A CA 1
ATOM 6143 C C . ASP A 1 766 ? 33.387 5.921 -5.396 1.00 95.56 766 ASP A C 1
ATOM 6145 O O . ASP A 1 766 ? 33.384 5.116 -4.466 1.00 95.56 766 ASP A O 1
ATOM 6149 N N . LYS A 1 767 ? 33.320 7.241 -5.175 1.00 95.69 767 LYS A N 1
ATOM 6150 C CA . LYS A 1 767 ? 33.088 7.815 -3.838 1.00 95.69 767 LYS A CA 1
ATOM 6151 C C . LYS A 1 767 ? 31.728 7.387 -3.286 1.00 95.69 767 LYS A C 1
ATOM 6153 O O . LYS A 1 767 ? 31.664 6.913 -2.157 1.00 95.69 767 LYS A O 1
ATOM 6158 N N . ILE A 1 768 ? 30.672 7.468 -4.098 1.00 94.94 768 ILE A N 1
ATOM 6159 C CA . ILE A 1 768 ? 29.333 7.008 -3.706 1.00 94.94 768 ILE A CA 1
ATOM 6160 C C . ILE A 1 768 ? 29.342 5.507 -3.413 1.00 94.94 768 ILE A C 1
ATOM 6162 O O . ILE A 1 768 ? 28.756 5.078 -2.422 1.00 94.94 768 ILE A O 1
ATOM 6166 N N . ARG A 1 769 ? 30.003 4.697 -4.250 1.00 95.12 769 ARG A N 1
ATOM 6167 C CA . ARG A 1 769 ? 30.091 3.248 -4.027 1.00 95.12 769 ARG A CA 1
ATOM 6168 C C . ARG A 1 769 ? 30.759 2.928 -2.691 1.00 95.12 769 ARG A C 1
ATOM 6170 O O . ARG A 1 769 ? 30.189 2.172 -1.917 1.00 95.12 769 ARG A O 1
ATOM 6177 N N . ARG A 1 770 ? 31.890 3.572 -2.388 1.00 95.50 770 ARG A N 1
ATOM 6178 C CA . ARG A 1 770 ? 32.589 3.404 -1.105 1.00 95.50 770 ARG A CA 1
ATOM 6179 C C . ARG A 1 770 ? 31.734 3.833 0.083 1.00 95.50 770 ARG A C 1
ATOM 6181 O O . ARG A 1 770 ? 31.636 3.085 1.043 1.00 95.50 770 ARG A O 1
ATOM 6188 N N . ALA A 1 771 ? 31.054 4.978 0.001 1.00 94.44 771 ALA A N 1
ATOM 6189 C CA . ALA A 1 771 ? 30.147 5.416 1.064 1.00 94.44 771 ALA A CA 1
ATOM 6190 C C . ALA A 1 771 ? 29.007 4.407 1.302 1.00 94.44 771 ALA A C 1
ATOM 6192 O O . ALA A 1 771 ? 28.700 4.073 2.444 1.00 94.44 771 ALA A O 1
ATOM 6193 N N . LYS A 1 772 ? 28.425 3.862 0.224 1.00 97.06 772 LYS A N 1
ATOM 6194 C CA . LYS A 1 772 ? 27.406 2.803 0.307 1.00 97.06 772 LYS A CA 1
ATOM 6195 C C . LYS A 1 772 ? 27.957 1.527 0.937 1.00 97.06 772 LYS A C 1
ATOM 6197 O O . LYS A 1 772 ? 27.285 0.928 1.769 1.00 97.06 772 LYS A O 1
ATOM 6202 N N . GLU A 1 773 ? 29.159 1.108 0.556 1.00 97.06 773 GLU A N 1
ATOM 6203 C CA . GLU A 1 773 ? 29.819 -0.063 1.136 1.00 97.06 773 GLU A CA 1
ATOM 6204 C C . GLU A 1 773 ? 30.070 0.129 2.633 1.00 97.06 773 GLU A C 1
ATOM 6206 O O . GLU A 1 773 ? 29.726 -0.762 3.408 1.00 97.06 773 GLU A O 1
ATOM 6211 N N . THR A 1 774 ? 30.582 1.287 3.062 1.00 96.44 774 THR A N 1
ATOM 6212 C CA . THR A 1 774 ? 30.765 1.607 4.486 1.00 96.44 774 THR A CA 1
ATOM 6213 C C . THR A 1 774 ? 29.440 1.551 5.241 1.00 96.44 774 THR A C 1
ATOM 6215 O O . THR A 1 774 ? 29.347 0.851 6.247 1.00 96.44 774 THR A O 1
ATOM 6218 N N . PHE A 1 775 ? 28.386 2.184 4.715 1.00 95.94 775 PHE A N 1
ATOM 6219 C CA . PHE A 1 775 ? 27.059 2.154 5.334 1.00 95.94 775 PHE A CA 1
ATOM 6220 C C . PHE A 1 775 ? 26.527 0.724 5.494 1.00 95.94 775 PHE A C 1
ATOM 6222 O O . PHE A 1 775 ? 26.040 0.354 6.558 1.00 95.94 775 PHE A O 1
ATOM 6229 N N . ILE A 1 776 ? 26.678 -0.120 4.469 1.00 97.62 776 ILE A N 1
ATOM 6230 C CA . ILE A 1 776 ? 26.277 -1.532 4.540 1.00 97.62 776 ILE A CA 1
ATOM 6231 C C . ILE A 1 776 ? 27.048 -2.273 5.640 1.00 97.62 776 ILE A C 1
ATOM 6233 O O . ILE A 1 776 ? 26.461 -3.095 6.345 1.00 97.62 776 ILE A O 1
ATOM 6237 N N . HIS A 1 777 ? 28.349 -2.018 5.797 1.00 96.69 777 HIS A N 1
ATOM 6238 C CA . HIS A 1 777 ? 29.137 -2.640 6.864 1.00 96.69 777 HIS A CA 1
ATOM 6239 C C . HIS A 1 777 ? 28.685 -2.172 8.249 1.00 96.69 777 HIS A C 1
ATOM 6241 O O . HIS A 1 777 ? 28.527 -3.007 9.139 1.00 96.69 777 HIS A O 1
ATOM 6247 N N . GLU A 1 778 ? 28.415 -0.880 8.425 1.00 97.31 778 GLU A N 1
ATOM 6248 C CA . GLU A 1 778 ? 27.903 -0.358 9.691 1.00 97.31 778 GLU A CA 1
ATOM 6249 C C . GLU A 1 778 ? 26.522 -0.918 10.039 1.00 97.31 778 GLU A C 1
ATOM 6251 O O . GLU A 1 778 ? 26.290 -1.304 11.181 1.00 97.31 778 GLU A O 1
ATOM 6256 N N . VAL A 1 779 ? 25.607 -1.006 9.068 1.00 96.69 779 VAL A N 1
ATOM 6257 C CA . VAL A 1 779 ? 24.282 -1.615 9.276 1.00 96.69 779 VAL A CA 1
ATOM 6258 C C . VAL A 1 779 ? 24.434 -3.073 9.697 1.00 96.69 779 VAL A C 1
ATOM 6260 O O . VAL A 1 779 ? 23.863 -3.475 10.703 1.00 96.69 779 VAL A O 1
ATOM 6263 N N . LYS A 1 780 ? 25.300 -3.847 9.029 1.00 96.94 780 LYS A N 1
ATOM 6264 C CA . LYS A 1 780 ? 25.584 -5.234 9.433 1.00 96.94 780 LYS A CA 1
ATOM 6265 C C . LYS A 1 780 ? 26.124 -5.333 10.862 1.00 96.94 780 LYS A C 1
ATOM 6267 O O . LYS A 1 780 ? 25.764 -6.264 11.583 1.00 96.94 780 LYS A O 1
ATOM 6272 N N . GLN A 1 781 ? 26.985 -4.406 11.284 1.00 96.75 781 GLN A N 1
ATOM 6273 C CA . GLN A 1 781 ? 27.483 -4.361 12.663 1.00 96.75 781 GLN A CA 1
ATOM 6274 C C . GLN A 1 781 ? 26.365 -4.021 13.657 1.00 96.75 781 GLN A C 1
ATOM 6276 O O . GLN A 1 781 ? 26.241 -4.701 14.677 1.00 96.75 781 GLN A O 1
ATOM 6281 N N . ARG A 1 782 ? 25.520 -3.029 13.343 1.00 95.88 782 ARG A N 1
ATOM 6282 C CA . ARG A 1 782 ? 24.353 -2.654 14.158 1.00 95.88 782 ARG A CA 1
ATOM 6283 C C . ARG A 1 782 ? 23.369 -3.814 14.292 1.00 95.88 782 ARG A C 1
ATOM 6285 O O . ARG A 1 782 ? 23.028 -4.162 15.414 1.00 95.88 782 ARG A O 1
ATOM 6292 N N . ASP A 1 783 ? 23.016 -4.486 13.200 1.00 96.69 783 ASP A N 1
ATOM 6293 C CA . ASP A 1 783 ? 22.133 -5.662 13.212 1.00 96.69 783 ASP A CA 1
ATOM 6294 C C . ASP A 1 783 ? 22.706 -6.799 14.064 1.00 96.69 783 ASP A C 1
ATOM 6296 O O . ASP A 1 783 ? 21.987 -7.473 14.801 1.00 96.69 783 ASP A O 1
ATOM 6300 N N . SER A 1 784 ? 24.022 -7.011 13.984 1.00 96.94 784 SER A N 1
ATOM 6301 C CA . SER A 1 784 ? 24.711 -8.006 14.811 1.00 96.94 784 SER A CA 1
ATOM 6302 C C . SER A 1 784 ? 24.629 -7.643 16.296 1.00 96.94 784 SER A C 1
ATOM 6304 O O . SER A 1 784 ? 24.390 -8.520 17.126 1.00 96.94 784 SER A O 1
ATOM 6306 N N . ARG A 1 785 ? 24.778 -6.356 16.639 1.00 97.69 785 ARG A N 1
ATOM 6307 C CA . ARG A 1 785 ? 24.651 -5.867 18.017 1.00 97.69 785 ARG A CA 1
ATOM 6308 C C . ARG A 1 785 ? 23.210 -5.922 18.521 1.00 97.69 785 ARG A C 1
ATOM 6310 O O . ARG A 1 785 ? 23.006 -6.319 19.661 1.00 97.69 785 ARG A O 1
ATOM 6317 N N . ILE A 1 786 ? 22.227 -5.586 17.687 1.00 96.88 786 ILE A N 1
ATOM 6318 C CA . ILE A 1 786 ? 20.800 -5.701 18.019 1.00 96.88 786 ILE A CA 1
ATOM 6319 C C . ILE A 1 786 ? 20.467 -7.155 18.342 1.00 96.88 786 ILE A C 1
ATOM 6321 O O . ILE A 1 786 ? 19.956 -7.420 19.421 1.00 96.88 786 ILE A O 1
ATOM 6325 N N . LYS A 1 787 ? 20.869 -8.109 17.494 1.00 96.88 787 LYS A N 1
ATOM 6326 C CA . LYS A 1 787 ? 20.667 -9.543 17.766 1.00 96.88 787 LYS A CA 1
ATOM 6327 C C . LYS A 1 787 ? 21.299 -9.994 19.082 1.00 96.88 787 LYS A C 1
ATOM 6329 O O . LYS A 1 787 ? 20.719 -10.803 19.797 1.00 96.88 787 LYS A O 1
ATOM 6334 N N . GLN A 1 788 ? 22.489 -9.489 19.415 1.00 96.38 788 GLN A N 1
ATOM 6335 C CA . GLN A 1 788 ? 23.106 -9.765 20.717 1.00 96.38 788 GLN A CA 1
ATOM 6336 C C . GLN A 1 788 ? 22.260 -9.213 21.868 1.00 96.38 788 GLN A C 1
ATOM 6338 O O . GLN A 1 788 ? 21.978 -9.947 22.808 1.00 96.38 788 GLN A O 1
ATOM 6343 N N . LEU A 1 789 ? 21.811 -7.960 21.772 1.00 94.94 789 LEU A N 1
ATOM 6344 C CA . LEU A 1 789 ? 20.973 -7.327 22.791 1.00 94.94 789 LEU A CA 1
ATOM 6345 C C . LEU A 1 789 ? 19.608 -8.012 22.933 1.00 94.94 789 LEU A C 1
ATOM 6347 O O . LEU A 1 789 ? 19.121 -8.169 24.045 1.00 94.94 789 LEU A O 1
ATOM 6351 N N . GLU A 1 790 ? 18.997 -8.462 21.839 1.00 96.06 790 GLU A N 1
ATOM 6352 C CA . GLU A 1 790 ? 17.756 -9.243 21.861 1.00 96.06 790 GLU A CA 1
ATOM 6353 C C . GLU A 1 790 ? 17.943 -10.574 22.596 1.00 96.06 790 GLU A C 1
ATOM 6355 O O . GLU A 1 790 ? 17.094 -10.956 23.406 1.00 96.06 790 GLU A O 1
ATOM 6360 N N . ASN A 1 791 ? 19.074 -11.251 22.370 1.00 95.00 791 ASN A N 1
ATOM 6361 C CA . ASN A 1 791 ? 19.426 -12.467 23.099 1.00 95.00 791 ASN A CA 1
ATOM 6362 C C . ASN A 1 791 ? 19.632 -12.172 24.594 1.00 95.00 791 ASN A C 1
ATOM 6364 O O . ASN A 1 791 ? 18.991 -12.820 25.421 1.00 95.00 791 ASN A O 1
ATOM 6368 N N . GLU A 1 792 ? 20.426 -11.154 24.944 1.00 96.50 792 GLU A N 1
ATOM 6369 C CA . GLU A 1 792 ? 20.639 -10.706 26.333 1.00 96.50 792 GLU A CA 1
ATOM 6370 C C . GLU A 1 792 ? 19.301 -10.347 27.019 1.00 96.50 792 GLU A C 1
ATOM 6372 O O . GLU A 1 792 ? 19.041 -10.733 28.163 1.00 96.50 792 GLU A O 1
ATOM 6377 N N . LEU A 1 793 ? 18.396 -9.670 26.304 1.00 94.94 793 LEU A N 1
ATOM 6378 C CA . LEU A 1 793 ? 17.055 -9.332 26.780 1.00 94.94 793 LEU A CA 1
ATOM 6379 C C . LEU A 1 793 ? 16.201 -10.589 26.996 1.00 94.94 793 LEU A C 1
ATOM 6381 O O . LEU A 1 793 ? 15.468 -10.670 27.981 1.00 94.94 793 LEU A O 1
ATOM 6385 N N . SER A 1 794 ? 16.274 -11.569 26.092 1.00 93.69 794 SER A N 1
ATOM 6386 C CA . SER A 1 794 ? 15.547 -12.837 26.219 1.00 93.69 794 SER A CA 1
ATOM 6387 C C . SER A 1 794 ? 16.022 -13.649 27.430 1.00 93.69 794 SER A C 1
ATOM 6389 O O . SER A 1 794 ? 15.198 -14.164 28.191 1.00 93.69 794 SER A O 1
ATOM 6391 N N . GLU A 1 795 ? 17.333 -13.674 27.679 1.00 93.69 795 GLU A N 1
ATOM 6392 C CA . GLU A 1 795 ? 17.936 -14.310 28.849 1.00 93.69 795 GLU A CA 1
ATOM 6393 C C . GLU A 1 795 ? 17.529 -13.593 30.140 1.00 93.69 795 GLU A C 1
ATOM 6395 O O . GLU A 1 795 ? 17.112 -14.238 31.105 1.00 93.69 795 GLU A O 1
ATOM 6400 N N . SER A 1 796 ? 17.564 -12.257 30.150 1.00 89.75 796 SER A N 1
ATOM 6401 C CA . SER A 1 796 ? 17.116 -11.446 31.286 1.00 89.75 796 SER A CA 1
ATOM 6402 C C . SER A 1 796 ? 15.624 -11.651 31.580 1.00 89.75 796 SER A C 1
ATOM 6404 O O . SER A 1 796 ? 15.243 -11.879 32.729 1.00 89.75 796 SER A O 1
ATOM 6406 N N . LYS A 1 797 ? 14.762 -11.695 30.552 1.00 91.25 797 LYS A N 1
ATOM 6407 C CA . LYS A 1 797 ? 13.329 -12.021 30.700 1.00 91.25 797 LYS A CA 1
ATOM 6408 C C . LYS A 1 797 ? 13.123 -13.397 31.332 1.00 91.25 797 LYS A C 1
ATOM 6410 O O . LYS A 1 797 ? 12.321 -13.518 32.260 1.00 91.25 797 LYS A O 1
ATOM 6415 N N . LEU A 1 798 ? 13.873 -14.409 30.892 1.00 91.88 798 LEU A N 1
ATOM 6416 C CA . LEU A 1 798 ? 13.826 -15.752 31.473 1.00 91.88 798 LEU A CA 1
ATOM 6417 C C . LEU A 1 798 ? 14.258 -15.742 32.950 1.00 91.88 798 LEU A C 1
ATOM 6419 O O . LEU A 1 798 ? 13.633 -16.395 33.789 1.00 91.88 798 LEU A O 1
ATOM 6423 N N . GLN A 1 799 ? 15.298 -14.980 33.294 1.00 84.81 799 GLN A N 1
ATOM 6424 C CA . GLN A 1 799 ? 15.737 -14.814 34.681 1.00 84.81 799 GLN A CA 1
ATOM 6425 C C . GLN A 1 799 ? 14.677 -14.111 35.537 1.00 84.81 799 GLN A C 1
ATOM 6427 O O . GLN A 1 799 ? 14.373 -14.589 36.631 1.00 84.81 799 GLN A O 1
ATOM 6432 N N . VAL A 1 800 ? 14.059 -13.036 35.039 1.00 87.19 800 VAL A N 1
ATOM 6433 C CA . VAL A 1 800 ? 12.961 -12.331 35.719 1.00 87.19 800 VAL A CA 1
ATOM 6434 C C . VAL A 1 800 ? 11.769 -13.259 35.932 1.00 87.19 800 VAL A C 1
ATOM 6436 O O . VAL A 1 800 ? 11.187 -13.279 37.014 1.00 87.19 800 VAL A O 1
ATOM 6439 N N . GLU A 1 801 ? 11.414 -14.071 34.941 1.00 86.00 801 GLU A N 1
ATOM 6440 C CA . GLU A 1 801 ? 10.336 -15.053 35.048 1.00 86.00 801 GLU A CA 1
ATOM 6441 C C . GLU A 1 801 ? 10.647 -16.141 36.084 1.00 86.00 801 GLU A C 1
ATOM 6443 O O . GLU A 1 801 ? 9.792 -16.484 36.906 1.00 86.00 801 GLU A O 1
ATOM 6448 N N . LYS A 1 802 ? 11.901 -16.600 36.141 1.00 88.69 802 LYS A N 1
ATOM 6449 C CA . LYS A 1 802 ? 12.387 -17.514 37.179 1.00 88.69 802 LYS A CA 1
ATOM 6450 C C . LYS A 1 802 ? 12.313 -16.876 38.572 1.00 88.69 802 LYS A C 1
ATOM 6452 O O . LYS A 1 802 ? 11.819 -17.506 39.506 1.00 88.69 802 LYS A O 1
ATOM 6457 N N . VAL A 1 803 ? 12.751 -15.623 38.728 1.00 85.06 803 VAL A N 1
ATOM 6458 C CA . VAL A 1 803 ? 12.651 -14.859 39.987 1.00 85.06 803 VAL A CA 1
ATOM 6459 C C . VAL A 1 803 ? 11.189 -14.650 40.386 1.00 85.06 803 VAL A C 1
ATOM 6461 O O . VAL A 1 803 ? 10.834 -14.888 41.538 1.00 85.06 803 VAL A O 1
ATOM 6464 N N . ARG A 1 804 ? 10.308 -14.308 39.443 1.00 84.19 804 ARG A N 1
ATOM 6465 C CA . ARG A 1 804 ? 8.860 -14.182 39.663 1.00 84.19 804 ARG A CA 1
ATOM 6466 C C . ARG A 1 804 ? 8.246 -15.499 40.142 1.00 84.19 804 ARG A C 1
ATOM 6468 O O . ARG A 1 804 ? 7.455 -15.493 41.085 1.00 84.19 804 ARG A O 1
ATOM 6475 N N . GLY A 1 805 ? 8.652 -16.622 39.548 1.00 81.06 805 GLY A N 1
ATOM 6476 C CA . GLY A 1 805 ? 8.279 -17.965 39.992 1.00 81.06 805 GLY A CA 1
ATOM 6477 C C . GLY A 1 805 ? 8.744 -18.261 41.420 1.00 81.06 805 GLY A C 1
ATOM 6478 O O . GLY A 1 805 ? 7.957 -18.738 42.240 1.00 81.06 805 GLY A O 1
ATOM 6479 N N . HIS A 1 806 ? 9.985 -17.903 41.769 1.00 80.69 806 HIS A N 1
ATOM 6480 C CA . HIS A 1 806 ? 10.475 -18.016 43.144 1.00 80.69 806 HIS A CA 1
ATOM 6481 C C . HIS A 1 806 ? 9.666 -17.145 44.114 1.00 80.69 806 HIS A C 1
ATOM 6483 O O . HIS A 1 806 ? 9.242 -17.649 45.152 1.00 80.69 806 HIS A O 1
ATOM 6489 N N . ILE A 1 807 ? 9.378 -15.883 43.775 1.00 77.19 807 ILE A N 1
ATOM 6490 C CA . ILE A 1 807 ? 8.568 -14.970 44.601 1.00 77.19 807 ILE A CA 1
ATOM 6491 C C . ILE A 1 807 ? 7.155 -15.531 44.819 1.00 77.19 807 ILE A C 1
ATOM 6493 O O . ILE A 1 807 ? 6.673 -15.555 45.954 1.00 77.19 807 ILE A O 1
ATOM 6497 N N . GLN A 1 808 ? 6.494 -16.051 43.777 1.00 74.69 808 GLN A N 1
ATOM 6498 C CA . GLN A 1 808 ? 5.198 -16.727 43.929 1.00 74.69 808 GLN A CA 1
ATOM 6499 C C . GLN A 1 808 ? 5.298 -17.979 44.811 1.00 74.69 808 GLN A C 1
ATOM 6501 O O . GLN A 1 808 ? 4.428 -18.205 45.657 1.00 74.69 808 GLN A O 1
ATOM 6506 N N . GLY A 1 809 ? 6.370 -18.764 44.675 1.00 72.25 809 GLY A N 1
ATOM 6507 C CA . GLY A 1 809 ? 6.650 -19.918 45.529 1.00 72.25 809 GLY A CA 1
ATOM 6508 C C . GLY A 1 809 ? 6.848 -19.540 47.002 1.00 72.25 809 GLY A C 1
ATOM 6509 O O . GLY A 1 809 ? 6.274 -20.182 47.888 1.00 72.25 809 GLY A O 1
ATOM 6510 N N . PHE A 1 810 ? 7.595 -18.467 47.279 1.00 70.06 810 PHE A N 1
ATOM 6511 C CA . PHE A 1 810 ? 7.767 -17.913 48.624 1.00 70.06 810 PHE A CA 1
ATOM 6512 C C . PHE A 1 810 ? 6.460 -17.344 49.180 1.00 70.06 810 PHE A C 1
ATOM 6514 O O . PHE A 1 810 ? 6.143 -17.607 50.335 1.00 70.06 810 PHE A O 1
ATOM 6521 N N . SER A 1 811 ? 5.649 -16.660 48.370 1.00 62.44 811 SER A N 1
ATOM 6522 C CA . SER A 1 811 ? 4.317 -16.176 48.763 1.00 62.44 811 SER A CA 1
ATOM 6523 C C . SER A 1 811 ? 3.372 -17.328 49.132 1.00 62.44 811 SER A C 1
ATOM 6525 O O . SER A 1 811 ? 2.698 -17.283 50.163 1.00 62.44 811 SER A O 1
ATOM 6527 N N . CYS A 1 812 ? 3.361 -18.416 48.355 1.00 65.44 812 CYS A N 1
ATOM 6528 C CA . CYS A 1 812 ? 2.549 -19.597 48.659 1.00 65.44 812 CYS A CA 1
ATOM 6529 C C . CYS A 1 812 ? 3.025 -20.318 49.927 1.00 65.44 812 CYS A C 1
ATOM 6531 O O . CYS A 1 812 ? 2.204 -20.679 50.773 1.00 65.44 812 CYS A O 1
ATOM 6533 N N . LYS A 1 813 ? 4.344 -20.473 50.112 1.00 63.06 813 LYS A N 1
ATOM 6534 C CA . LYS A 1 813 ? 4.916 -21.015 51.355 1.00 63.06 813 LYS A CA 1
ATOM 6535 C C . LYS A 1 813 ? 4.641 -20.107 52.555 1.00 63.06 813 LYS A C 1
ATOM 6537 O O . LYS A 1 813 ? 4.259 -20.623 53.600 1.00 63.06 813 LYS A O 1
ATOM 6542 N N . GLY A 1 814 ? 4.755 -18.789 52.400 1.00 62.75 814 GLY A N 1
ATOM 6543 C CA . GLY A 1 814 ? 4.445 -17.788 53.422 1.00 62.75 814 GLY A CA 1
ATOM 6544 C C . GLY A 1 814 ? 2.975 -17.818 53.836 1.00 62.75 814 GLY A C 1
ATOM 6545 O O . GLY A 1 814 ? 2.682 -17.841 55.027 1.00 62.75 814 GLY A O 1
ATOM 6546 N N . ARG A 1 815 ? 2.042 -17.958 52.883 1.00 58.84 815 ARG A N 1
ATOM 6547 C CA . ARG A 1 815 ? 0.616 -18.188 53.177 1.00 58.84 815 ARG A CA 1
ATOM 6548 C C . ARG A 1 815 ? 0.385 -19.505 53.918 1.00 58.84 815 ARG A C 1
ATOM 6550 O O . ARG A 1 815 ? -0.303 -19.514 54.932 1.00 58.84 815 ARG A O 1
ATOM 6557 N N . LEU A 1 816 ? 1.003 -20.607 53.491 1.00 59.84 816 LEU A N 1
ATOM 6558 C CA . LEU A 1 816 ? 0.899 -21.906 54.179 1.00 59.84 816 LEU A CA 1
ATOM 6559 C C . LEU A 1 816 ? 1.522 -21.895 55.586 1.00 59.84 816 LEU A C 1
ATOM 6561 O O . LEU A 1 816 ? 1.073 -22.615 56.480 1.00 59.84 816 LEU A O 1
ATOM 6565 N N . GLN A 1 817 ? 2.574 -21.107 55.800 1.00 59.09 817 GLN A N 1
ATOM 6566 C CA . GLN A 1 817 ? 3.217 -20.942 57.102 1.00 59.09 817 GLN A CA 1
ATOM 6567 C C . GLN A 1 817 ? 2.406 -20.000 58.003 1.00 59.09 817 GLN A C 1
ATOM 6569 O O . GLN A 1 817 ? 2.224 -20.313 59.176 1.00 59.09 817 GLN A O 1
ATOM 6574 N N . GLY A 1 818 ? 1.822 -18.935 57.447 1.00 59.19 818 GLY A N 1
ATOM 6575 C CA . GLY A 1 818 ? 0.867 -18.049 58.115 1.00 59.19 818 GLY A CA 1
ATOM 6576 C C . GLY A 1 818 ? -0.403 -18.780 58.547 1.00 59.19 818 GLY A C 1
ATOM 6577 O O . GLY A 1 818 ? -0.792 -18.671 59.705 1.00 59.19 818 GLY A O 1
ATOM 6578 N N . HIS A 1 819 ? -0.981 -19.624 57.686 1.00 58.28 819 HIS A N 1
ATOM 6579 C CA . HIS A 1 819 ? -2.100 -20.503 58.044 1.00 58.28 819 HIS A CA 1
ATOM 6580 C C . HIS A 1 819 ? -1.725 -21.487 59.162 1.00 58.28 819 HIS A C 1
ATOM 6582 O O . HIS A 1 819 ? -2.487 -21.648 60.113 1.00 58.28 819 HIS A O 1
ATOM 6588 N N . ARG A 1 820 ? -0.532 -22.099 59.116 1.00 57.84 820 ARG A N 1
ATOM 6589 C CA . ARG A 1 820 ? -0.036 -22.954 60.212 1.00 57.84 820 ARG A CA 1
ATOM 6590 C C . ARG A 1 820 ? 0.213 -22.184 61.510 1.00 57.84 820 ARG A C 1
ATOM 6592 O O . ARG A 1 820 ? -0.045 -22.724 62.583 1.00 57.84 820 ARG A O 1
ATOM 6599 N N . CYS A 1 821 ? 0.695 -20.945 61.434 1.00 56.75 821 CYS A N 1
ATOM 6600 C CA . CYS A 1 821 ? 0.902 -20.079 62.592 1.00 56.75 821 CYS A CA 1
ATOM 6601 C C . CYS A 1 821 ? -0.439 -19.656 63.207 1.00 56.75 821 CYS A C 1
ATOM 6603 O O . CYS A 1 821 ? -0.618 -19.794 64.411 1.00 56.75 821 CYS A O 1
ATOM 6605 N N . PHE A 1 822 ? -1.421 -19.274 62.386 1.00 56.66 822 PHE A N 1
ATOM 6606 C CA . PHE A 1 822 ? -2.792 -18.992 62.822 1.00 56.66 822 PHE A CA 1
ATOM 6607 C C . PHE A 1 822 ? -3.461 -20.211 63.458 1.00 56.66 822 PHE A C 1
ATOM 6609 O O . PHE A 1 822 ? -4.120 -20.087 64.486 1.00 56.66 822 PHE A O 1
ATOM 6616 N N . GLN A 1 823 ? -3.257 -21.407 62.902 1.00 58.22 823 GLN A N 1
ATOM 6617 C CA . GLN A 1 823 ? -3.793 -22.641 63.473 1.00 58.22 823 GLN A CA 1
ATOM 6618 C C . GLN A 1 823 ? -3.116 -22.982 64.811 1.00 58.22 823 GLN A C 1
ATOM 6620 O O . GLN A 1 823 ? -3.802 -23.354 65.761 1.00 58.22 823 GLN A O 1
ATOM 6625 N N . LYS A 1 824 ? -1.796 -22.769 64.937 1.00 57.50 824 LYS A N 1
ATOM 6626 C CA . LYS A 1 824 ? -1.073 -22.887 66.216 1.00 57.50 824 LYS A CA 1
ATOM 6627 C C . LYS A 1 824 ? -1.516 -21.835 67.238 1.00 57.50 824 LYS A C 1
ATOM 6629 O O . LYS A 1 824 ? -1.780 -22.207 68.373 1.00 57.50 824 LYS A O 1
ATOM 6634 N N . HIS A 1 825 ? -1.665 -20.565 66.858 1.00 55.03 825 HIS A N 1
ATOM 6635 C CA . HIS A 1 825 ? -2.174 -19.502 67.735 1.00 55.03 825 HIS A CA 1
ATOM 6636 C C . HIS A 1 825 ? -3.630 -19.742 68.145 1.00 55.03 825 HIS A C 1
ATOM 6638 O O . HIS A 1 825 ? -3.976 -19.501 69.294 1.00 55.03 825 HIS A O 1
ATOM 6644 N N . SER A 1 826 ? -4.471 -20.290 67.264 1.00 52.28 826 SER A N 1
ATOM 6645 C CA . SER A 1 826 ? -5.839 -20.706 67.596 1.00 52.28 826 SER A CA 1
ATOM 6646 C C . SER A 1 826 ? -5.858 -21.886 68.576 1.00 52.28 826 SER A C 1
ATOM 6648 O O . SER A 1 826 ? -6.641 -21.883 69.525 1.00 52.28 826 SER A O 1
ATOM 6650 N N . LEU A 1 827 ? -4.956 -22.866 68.420 1.00 52.84 827 LEU A N 1
ATOM 6651 C CA . LEU A 1 827 ? -4.788 -23.956 69.388 1.00 52.84 827 LEU A CA 1
ATOM 6652 C C . LEU A 1 827 ? -4.230 -23.471 70.737 1.00 52.84 827 LEU A C 1
ATOM 6654 O O . LEU A 1 827 ? -4.661 -23.961 71.778 1.00 52.84 827 LEU A O 1
ATOM 6658 N N . VAL A 1 828 ? -3.304 -22.510 70.736 1.00 55.19 828 VAL A N 1
ATOM 6659 C CA . VAL A 1 828 ? -2.748 -21.904 71.958 1.00 55.19 828 VAL A CA 1
ATOM 6660 C C . VAL A 1 828 ? -3.780 -21.004 72.643 1.00 55.19 828 VAL A C 1
ATOM 6662 O O . VAL A 1 828 ? -3.898 -21.070 73.859 1.00 55.19 828 VAL A O 1
ATOM 6665 N N . ALA A 1 829 ? -4.603 -20.256 71.904 1.00 51.44 829 ALA A N 1
ATOM 6666 C CA . ALA A 1 829 ? -5.709 -19.469 72.456 1.00 51.44 829 ALA A CA 1
ATOM 6667 C C . ALA A 1 829 ? -6.822 -20.360 73.039 1.00 51.44 829 ALA A C 1
ATOM 6669 O O . ALA A 1 829 ? -7.337 -20.072 74.117 1.00 51.44 829 ALA A O 1
ATOM 6670 N N . LYS A 1 830 ? -7.131 -21.499 72.398 1.00 49.84 830 LYS A N 1
ATOM 6671 C CA . LYS A 1 830 ? -8.054 -22.510 72.950 1.00 49.84 830 LYS A CA 1
ATOM 6672 C C . LYS A 1 830 ? -7.489 -23.245 74.173 1.00 49.84 830 LYS A C 1
ATOM 6674 O O . LYS A 1 830 ? -8.266 -23.660 75.025 1.00 49.84 830 LYS A O 1
ATOM 6679 N N . LYS A 1 831 ? -6.161 -23.377 74.303 1.00 47.59 831 LYS A N 1
ATOM 6680 C CA . LYS A 1 831 ? -5.507 -23.872 75.534 1.00 47.59 831 LYS A CA 1
ATOM 6681 C C . LYS A 1 831 ? -5.375 -22.797 76.622 1.00 47.59 831 LYS A C 1
ATOM 6683 O O . LYS A 1 831 ? -5.482 -23.125 77.797 1.00 47.59 831 LYS A O 1
ATOM 6688 N N . GLY A 1 832 ? -5.195 -21.530 76.252 1.00 44.28 832 GLY A N 1
ATOM 6689 C CA . GLY A 1 832 ? -5.099 -20.390 77.172 1.00 44.28 832 GLY A CA 1
ATOM 6690 C C . GLY A 1 832 ? -6.423 -20.032 77.851 1.00 44.28 832 GLY A C 1
ATOM 6691 O O . GLY A 1 832 ? -6.419 -19.475 78.943 1.00 44.28 832 GLY A O 1
ATOM 6692 N N . GLN A 1 833 ? -7.558 -20.434 77.272 1.00 42.53 833 GLN A N 1
ATOM 6693 C CA . GLN A 1 833 ? -8.875 -20.297 77.903 1.00 42.53 833 GLN A CA 1
ATOM 6694 C C . GLN A 1 833 ? -9.128 -21.292 79.055 1.00 42.53 833 GLN A C 1
ATOM 6696 O O . GLN A 1 833 ? -10.117 -21.147 79.764 1.00 42.53 833 GLN A O 1
ATOM 6701 N N . TRP A 1 834 ? -8.220 -22.250 79.288 1.00 40.91 834 TRP A N 1
ATOM 6702 C CA . TRP A 1 834 ? -8.262 -23.189 80.420 1.00 40.91 834 TRP A CA 1
ATOM 6703 C C . TRP A 1 834 ? -7.252 -22.874 81.538 1.00 40.91 834 TRP A C 1
ATOM 6705 O O . TRP A 1 834 ? -7.162 -23.629 82.502 1.00 40.91 834 TRP A O 1
ATOM 6715 N N . LEU A 1 835 ? -6.495 -21.774 81.442 1.00 42.22 835 LEU A N 1
ATOM 6716 C CA . LEU A 1 835 ? -5.480 -21.387 82.435 1.00 42.22 835 LEU A CA 1
ATOM 6717 C C . LEU A 1 835 ? -5.565 -19.895 82.801 1.00 42.22 835 LEU A C 1
ATOM 6719 O O . LEU A 1 835 ? -4.561 -19.193 82.846 1.00 42.22 835 LEU A O 1
ATOM 6723 N N . LEU A 1 836 ? -6.771 -19.407 83.100 1.00 38.84 836 LEU A N 1
ATOM 6724 C CA . LEU A 1 836 ? -6.973 -18.159 83.850 1.00 38.84 836 LEU A CA 1
ATOM 6725 C C . LEU A 1 836 ? -7.367 -18.477 85.298 1.00 38.84 836 LEU A C 1
ATOM 6727 O O . LEU A 1 836 ? -8.417 -18.080 85.792 1.00 38.84 836 LEU A O 1
ATOM 6731 N N . ALA A 1 837 ? -6.495 -19.222 85.972 1.00 41.44 837 ALA A N 1
ATOM 6732 C CA . ALA A 1 837 ? -6.447 -19.326 87.422 1.00 41.44 837 ALA A CA 1
ATOM 6733 C C . ALA A 1 837 ? -4.980 -19.514 87.834 1.00 41.44 837 ALA A C 1
ATOM 6735 O O . ALA A 1 837 ? -4.410 -20.581 87.621 1.00 41.44 837 ALA A O 1
ATOM 6736 N N . GLY A 1 838 ? -4.371 -18.473 88.408 1.00 34.91 838 GLY A N 1
ATOM 6737 C CA . GLY A 1 838 ? -3.079 -18.567 89.097 1.00 34.91 838 GLY A CA 1
ATOM 6738 C C . GLY A 1 838 ? -2.023 -17.558 88.639 1.00 34.91 838 GLY A C 1
ATOM 6739 O O . GLY A 1 838 ? -1.591 -17.611 87.497 1.00 34.91 838 GLY A O 1
ATOM 6740 N N . SER A 1 839 ? -1.648 -16.669 89.573 1.00 35.16 839 SER A N 1
ATOM 6741 C CA . SER A 1 839 ? -0.328 -16.057 89.856 1.00 35.16 839 SER A CA 1
ATOM 6742 C C . SER A 1 839 ? 0.680 -15.896 88.702 1.00 35.16 839 SER A C 1
ATOM 6744 O O . SER A 1 839 ? 0.997 -16.840 88.003 1.00 35.16 839 SER A O 1
ATOM 6746 N N . GLY A 1 840 ? 1.320 -14.750 88.464 1.00 33.09 840 GLY A N 1
ATOM 6747 C CA . GLY A 1 840 ? 2.044 -13.909 89.416 1.00 33.09 840 GLY A CA 1
ATOM 6748 C C . GLY A 1 840 ? 3.526 -13.836 88.994 1.00 33.09 840 GLY A C 1
ATOM 6749 O O . GLY A 1 840 ? 4.166 -14.866 88.865 1.00 33.09 840 GLY A O 1
ATOM 6750 N N . MET A 1 841 ? 4.039 -12.611 88.812 1.00 33.88 841 MET A N 1
ATOM 6751 C CA . MET A 1 841 ? 5.451 -12.176 88.910 1.00 33.88 841 MET A CA 1
ATOM 6752 C C . MET A 1 841 ? 6.577 -12.736 87.981 1.00 33.88 841 MET A C 1
ATOM 6754 O O . MET A 1 841 ? 6.922 -13.906 88.016 1.00 33.88 841 MET A O 1
ATOM 6758 N N . VAL A 1 842 ? 7.289 -11.775 87.344 1.00 34.72 842 VAL A N 1
ATOM 6759 C CA . VAL A 1 842 ? 8.761 -11.511 87.444 1.00 34.72 842 VAL A CA 1
ATOM 6760 C C . VAL A 1 842 ? 9.778 -12.226 86.503 1.00 34.72 842 VAL A C 1
ATOM 6762 O O . VAL A 1 842 ? 10.058 -13.408 86.627 1.00 34.72 842 VAL A O 1
ATOM 6765 N N . TRP A 1 843 ? 10.444 -11.372 85.692 1.00 33.06 843 TRP A N 1
ATOM 6766 C CA . TRP A 1 843 ? 11.889 -11.275 85.331 1.00 33.06 843 TRP A CA 1
ATOM 6767 C C . TRP A 1 843 ? 12.534 -11.917 84.070 1.00 33.06 843 TRP A C 1
ATOM 6769 O O . TRP A 1 843 ? 12.640 -13.124 83.923 1.00 33.06 843 TRP A O 1
ATOM 6779 N N . SER A 1 844 ? 13.165 -11.003 83.302 1.00 32.94 844 SER A N 1
ATOM 6780 C CA . SER A 1 844 ? 14.591 -10.944 82.885 1.00 32.94 844 SER A CA 1
ATOM 6781 C C . SER A 1 844 ? 15.149 -11.648 81.628 1.00 32.94 844 SER A C 1
ATOM 6783 O O . SER A 1 844 ? 15.188 -12.862 81.516 1.00 32.94 844 SER A O 1
ATOM 6785 N N . ARG A 1 845 ? 15.730 -10.785 80.763 1.00 34.38 845 ARG A N 1
ATOM 6786 C CA . ARG A 1 845 ? 17.002 -10.857 79.991 1.00 34.38 845 ARG A CA 1
ATOM 6787 C C . ARG A 1 845 ? 17.554 -12.235 79.566 1.00 34.38 845 ARG A C 1
ATOM 6789 O O . ARG A 1 845 ? 18.037 -12.971 80.417 1.00 34.38 845 ARG A O 1
ATOM 6796 N N . SER A 1 846 ? 17.826 -12.405 78.262 1.00 32.56 846 SER A N 1
ATOM 6797 C CA . SER A 1 846 ? 19.195 -12.382 77.679 1.00 32.56 846 SER A CA 1
ATOM 6798 C C . SER A 1 846 ? 19.235 -12.709 76.173 1.00 32.56 846 SER A C 1
ATOM 6800 O O . SER A 1 846 ? 18.269 -13.188 75.596 1.00 32.56 846 SER A O 1
ATOM 6802 N N . ARG A 1 847 ? 20.369 -12.323 75.578 1.00 36.69 847 ARG A N 1
ATOM 6803 C CA . ARG A 1 847 ? 20.793 -12.197 74.171 1.00 36.69 847 ARG A CA 1
ATOM 6804 C C . ARG A 1 847 ? 20.882 -13.505 73.367 1.00 36.69 847 ARG A C 1
ATOM 6806 O O . ARG A 1 847 ? 21.199 -14.524 73.956 1.00 36.69 847 ARG A O 1
ATOM 6813 N N . GLU A 1 848 ? 20.782 -13.381 72.035 1.00 32.97 848 GLU A N 1
ATOM 6814 C CA . GLU A 1 848 ? 21.702 -13.900 70.981 1.00 32.97 848 GLU A CA 1
ATOM 6815 C C . GLU A 1 848 ? 21.140 -13.479 69.594 1.00 32.97 848 GLU A C 1
ATOM 6817 O O . GLU A 1 848 ? 19.976 -13.721 69.301 1.00 32.97 848 GLU A O 1
ATOM 6822 N N . LEU A 1 849 ? 21.753 -12.521 68.879 1.00 38.59 849 LEU A N 1
ATOM 6823 C CA . LEU A 1 849 ? 22.752 -12.682 67.799 1.00 38.59 849 LEU A CA 1
ATOM 6824 C C . LEU A 1 849 ? 22.310 -13.605 66.644 1.00 38.59 849 LEU A C 1
ATOM 6826 O O . LEU A 1 849 ? 22.317 -14.816 66.802 1.00 38.59 849 LEU A O 1
ATOM 6830 N N . ILE A 1 850 ? 22.007 -13.019 65.472 1.00 34.22 850 ILE A N 1
ATOM 6831 C CA . ILE A 1 850 ? 22.649 -13.277 64.161 1.00 34.22 850 ILE A CA 1
ATOM 6832 C C . ILE A 1 850 ? 22.135 -12.241 63.131 1.00 34.22 850 ILE A C 1
ATOM 6834 O O . ILE A 1 850 ? 20.995 -11.790 63.181 1.00 34.22 850 ILE A O 1
ATOM 6838 N N . LEU A 1 851 ? 23.069 -11.829 62.273 1.00 36.25 851 LEU A N 1
ATOM 6839 C CA . LEU A 1 851 ? 23.150 -10.664 61.385 1.00 36.25 851 LEU A CA 1
ATOM 6840 C C . LEU A 1 851 ? 22.027 -10.458 60.342 1.00 36.25 851 LEU A C 1
ATOM 6842 O O . LEU A 1 851 ? 21.405 -11.426 59.904 1.00 36.25 851 LEU A O 1
ATOM 6846 N N . PRO A 1 852 ? 21.856 -9.208 59.855 1.00 53.94 852 PRO A N 1
ATOM 6847 C CA . PRO A 1 852 ? 21.056 -8.887 58.682 1.00 53.94 852 PRO A CA 1
ATOM 6848 C C . PRO A 1 852 ? 21.901 -9.002 57.403 1.00 53.94 852 PRO A C 1
ATOM 6850 O O . PRO A 1 852 ? 23.026 -8.509 57.337 1.00 53.94 852 PRO A O 1
ATOM 6853 N N . LEU A 1 853 ? 21.335 -9.620 56.371 1.00 37.97 853 LEU A N 1
ATOM 6854 C CA . LEU A 1 853 ? 21.813 -9.521 54.995 1.00 37.97 853 LEU A CA 1
ATOM 6855 C C . LEU A 1 853 ? 20.770 -8.735 54.203 1.00 37.97 853 LEU A C 1
ATOM 6857 O O . LEU A 1 853 ? 19.619 -9.149 54.088 1.00 37.97 853 LEU A O 1
ATOM 6861 N N . ALA A 1 854 ? 21.208 -7.590 53.704 1.00 46.50 854 ALA A N 1
ATOM 6862 C CA . ALA A 1 854 ? 20.649 -6.846 52.587 1.00 46.50 854 ALA A CA 1
ATOM 6863 C C . ALA A 1 854 ? 21.842 -6.193 51.859 1.00 46.50 854 ALA A C 1
ATOM 6865 O O . ALA A 1 854 ? 22.889 -6.019 52.498 1.00 46.50 854 ALA A O 1
ATOM 6866 N N . PRO A 1 855 ? 21.706 -5.762 50.596 1.00 59.09 855 PRO A N 1
ATOM 6867 C CA . PRO A 1 855 ? 20.567 -5.906 49.684 1.00 59.09 855 PRO A CA 1
ATOM 6868 C C . PRO A 1 855 ? 20.737 -7.023 48.645 1.00 59.09 855 PRO A C 1
ATOM 6870 O O . PRO A 1 855 ? 21.891 -7.402 48.343 1.00 59.09 855 PRO A O 1
#

pLDDT: mean 73.19, std 23.97, range [25.77, 98.38]

Sequence (855 aa):
MLEQEGLSHISCSAASEQVAYLLVERAALLARLEVAAQQLGPHSSMDGLQFCREELEQEQALPAGDGGDLDEAAHRLVESQEEIPGLDAQSKEQSGADRAELQRAMEHNSRLDKEILALRARVQTLDLERKAFLELVEQLKEEICEYQRSERPEPPAPEGLGVASLQAQGTQEEAGADGDPGASRAAPYQEHGDQGVETLHKRCREAMESTEGRNSQLLHKLQKLEQEQEGLVEHNEKLESILGETQSQSKQESKVEGLHQKMLESCQETIDKLGSQLGERRERRKQLASELELLREDLKAEKVLGSQGLPDSHSQLPGHKNTFPNLQRASAIRDLVDVSHEKPHKDSALLIPEASEVLQDRGQSPKVEQKQEDPCAEAKTYEEQMAKVVFLEEQIKNLREEQEVLCSELLESNKKKEELEKQLKESSEEKRLLLEEIAQLRCDIRSAWEQGDMRRISPALEQRENRFLPWQSSAGSLEGSLKQGVSEERFQQQEEKLQQLRQDLRRVQNLCSSAERELRYEREKNADLQRQNLLLQQECTKVKAELKQARAKLSETTETCSSLSAQWDRSQQKVKELELELSKCSQADKLRSSLQERLAQEKSRAGEAQKKVSKLQQKLKDSQHQLLLAEARASDKKLLEEELKEARENEARVQQELHEEQLKRRLLEQQVEELRQQLRHSRETEASLAKMHVELQAKTLHVLEDEKKLDAGEHVQCQKENQKLSEQLMLLKEENKALYEEGVRLLNQKDLYVRKYNEMQLRHKDKIRRAKETFIHEVKQRDSRIKQLENELSESKLQVEKVRGHIQGFSCKGRLQGHRCFQKHSLVAKKGQWLLAGSGMVWSRSRELILPLAP

Radius of gyration: 73.96 Å; chains: 1; bounding box: 178×99×257 Å